Protein AF-F4MPP9-F1 (afdb_monomer)

Foldseek 3Di:
DPPVVVVVVLVVVVVFFPDDWDWDDDPPPDIDTDPDAAEVQPDPFDQEAEAFAAQDQQSNLVSSCVRCCVVQVPADSVQWGWADPDRFKTKIAGHPDPHHGHIDIHGYDHPDDPDDDDDDDDDDDDDDDQDDAAEPVPDPFDQEAEAQQDPPPQSSLVSRCVRCCVPPVPDDSVQWDFPDDDDQKTKIFGHPDSHYTYIDIHGYDHDDDPDDDDDDDDDDDDDDDDDDDDDDDDDDDDDDDDDDDDDDDDDDDDDDDDDDDDDDDDDDDDDDDDDDDDDDDDDDDDDDDPPPDDDPPPCPDPPPPQPDADAEDADEAEDDPPDDPVNVLVVLLPQLVHGDYFYHDDPVRVFVLCLDPVAFQQSLARQQKAKPAQEAECAPPPCQKDAIFIAGSNVRDTDQLQQKFKWKFFRPPGGGIDGLVDPCPPPCFRAHSSRMTGADARQDPVRDHDQKGKIKMWIAHSRGIYIHIYIHGHNVNNVVVVLQVVLLVLLLCVCVVVVLLQWDLVLSLVVLLFCQLAQAAEDPPCPQPDVVRQQDCSVRRPVSYHHQNNSARSSCSNCVSSLWQKDKWWWFAVLDVDGDIGIFMWTDDPQAIFTARSRSQRDNPTGPCLRPRAFPQQGDPSTDTPNDAPRHDDPCHSVVDPQEDDALLSLQLQVQVQQDPVLLDDQKGKHKYAPVCVVSNVVSCVVLVWAFDDVQKDWDDDRGRMIIMMTGTDGDDDDQAAEKEFPDWEDDPLFQKIKTAIPAADPDQWLSQWDKPQWGFDGWDDDGRIIITHTDRGRGAAWGWIAGPDGTHRSYDYDHPDGRIYIHHEDADAEDPWFWDDDAQFKIAGPDPDPQKWKDFSSRGTDHQDPRRIDGRHDAAWIWIWRPDDRNYHIHRTDIAGAAADELSPSGPFADDQQKTASDHQQKWKDAPPDPDIHGDHGRMDHDDDFHKMWMWGPADRRHRIYDIDIYTGD

Sequence (955 aa):
MKRTKLISILTCLTTLTSSIVVVSCSNDKTTTLHNRQINISKLDLNTNLYDIKDNTPKTIIKTFLDINNHKLSNLNENQLEVKMINDTNAIINIKNSNQFIGNTNIKFEAKENKTNPTVITNTINWTNLTPALININSLNLITNLTNLNNSNKTTILDQFLKVNQTVLKDLSINNFEIIKKEGSTLIIKVKDSKKYFGTIELKFEIKEPKNKSDIIPGLLIKPIANKKPNIKPEVESTINITNPTSSTKPQPRKKREVKEEQPVVKKEEVIKKSVPLTPLTEAKKVSSLISLTPATPVIASNVSEPIKYEPETFENITIDSSSSLDTINNKYIHQTLKAFNKIDLDENKAKEMMLNSNVAPNFYSHPRFQLDKDVIVLDKFRNNEVKLELIDKSTSKPISRNEIKWYQKTSYPKDEIITSNDDQKDATFTLTSDGTLKWKDTKDTYGNHPDEKSARIWASYKGYLFSAVVKVFSDYTSELANNEELAKKAAKDLVVEKKWNELPPLEGLIKAYEWITKEVKYDYNLTDGPMLKNQNAHSALVKKYTVCTGYAKGLKLILDELDIPCRFMEGESSRETRSTKHAWNLVQLDNEWYHIDATSDRTDTYTSFNFFLNTNDDFTISDKFNKKFDNQGKRYRNLKFKNFVTTEDDVLALIDNNWNIETQQISNLDLITNSKNFKVVNSAFNKRGLDVKEKGFKVTSIIGPNKAVSYNFETQTKTSLTNVNVKSVQQYNNKYAIKVELDREVKDLKVGNFNIKNALIKDAKQEGNSYILTLSHFNSYGDVNIQLESIKKKDYKFNLNGNTSVNINVPRQNKPNAEILILDNDSIKITNNLNNLEYNFNNTSWKDVPTNFIIPNAIIGTLYLRYKGSDDKLSSDSQKIDLIRSEIPTNNNIKSINKTLTGVNDKMQYKLKNNSSWTDITKNKISGLASGTYQIRIKPLRNALASEIIEVNID

Secondary structure (DSSP, 8-state):
--HHHHHHHHHHHHTT-SS--EEEEPSSS-EEEE--PEEGGGS----EEEEES-S-HHHHHHHHHHHTTTTSTT--GGGEEEEEEETTEEEEEE-S-SSEESEEEEEEEE--------S----------PPPPEEGGGS----EEEEESS--HHHHHHHHHHHTTTT-TT--GGGEEEEEEETTEEEEEE-S-SSEE-EEEEEEEE---------------------------------------------------------------------PPPPPPP----------PPPPP-----------PPPPP---EE--TT--HHHHHHHHHHHTTSS---EE--HHHHHHHHH--SS-TTTTS-TTEEES-SEEEE-SSS-SEEE--EEETTTTEEPPGGG-EEEEE--SSS--EEETTS-TTS-SSEE-TTSEEE------TTS---SEEEEEEEEEETTEEEEEEEEEE-HHHHHHHHHHHHHHHHHHHHHHHTTGGGS-HHHHHHHHHHHHHHHSEE-TT--SSSTTTTSSHHHHHTSSEE-HHHHHHHHHHHHHHTT--EEEEEEEESSSSS-EEEEEEEEEETTEEEEE-TTTT--SS----TTSSB-GGGS-SS-BS----SSB--TTTTTTSTTB--SHHHHHHHHHHH-BTTTTB--EEEEEEEGGGHHHHHHHHHHTT-PEEEEEEEEEE-SSSEEEEEEEEPPPPP---EEEEEEEEEE-TTSSEEEEEESS------GGGEEESSSEEEEEEEETTEEEEEEE--SSSEEEEEEEEEE--TTEEEE--S--EEEEEEPBPPPP---EEE-SSSEEEE-S---SEEEEETTS--EEPPTTSEEES--SEEEEEEEPP-SSSBPPPPEEEEEEEPPP-TTS--EEETTEEES--TTEEEEETT-SS-EE--SSEEESPPSEEEEEEEPPBTTEEPPPPEEEEE-

pLDDT: mean 78.29, std 22.72, range [20.59, 98.69]

Nearest PDB structures (foldseek):
  9crn-assembly1_A  TM=5.131E-01  e=9.844E-10  Streptococcus pyogenes NZ131
  3isr-assembly1_B  TM=7.258E-01  e=4.145E-05  Cytophaga hutchinsonii ATCC 33406
  4xz7-assembly1_B  TM=6.117E-01  e=5.470E-05  Streptococcus suis
  3kd4-assembly1_A  TM=3.105E-01  e=1.005E-02  Parabacteroides distasonis ATCC 8503
  4ofk-assembly1_A  TM=4.040E-01  e=1.002E+00  Caenorhabditis elegans

Mean predicted aligned error: 18.47 Å

Radius of gyration: 39.08 Å; Cα contacts (8 Å, |Δi|>4): 1720; chains: 1; bounding box: 86×110×101 Å

Organism: NCBI:txid862259

Structure (mmCIF, N/CA/C/O backbone):
data_AF-F4MPP9-F1
#
_entry.id   AF-F4MPP9-F1
#
loop_
_atom_site.group_PDB
_atom_site.id
_atom_site.type_symbol
_atom_site.label_atom_id
_atom_site.label_alt_id
_atom_site.label_comp_id
_atom_site.label_asym_id
_atom_site.label_entity_id
_atom_site.label_seq_id
_atom_site.pdbx_PDB_ins_code
_atom_site.Cartn_x
_atom_site.Cartn_y
_atom_site.Cartn_z
_atom_site.occupancy
_atom_site.B_iso_or_equiv
_atom_site.auth_seq_id
_atom_site.auth_comp_id
_atom_site.auth_asym_id
_atom_site.auth_atom_id
_atom_site.pdbx_PDB_model_num
ATOM 1 N N . MET A 1 1 ? 10.548 34.928 -41.570 1.00 43.62 1 MET A N 1
ATOM 2 C CA . MET A 1 1 ? 11.635 34.316 -42.377 1.00 43.62 1 MET A CA 1
ATOM 3 C C . MET A 1 1 ? 11.046 33.852 -43.711 1.00 43.62 1 MET A C 1
ATOM 5 O O . MET A 1 1 ? 9.907 33.406 -43.690 1.00 43.62 1 MET A O 1
ATOM 9 N N . LYS A 1 2 ? 11.726 33.990 -44.867 1.00 40.97 2 LYS A N 1
ATOM 10 C CA . LYS A 1 2 ? 11.154 33.534 -46.161 1.00 40.97 2 LYS A CA 1
ATOM 11 C C . LYS A 1 2 ? 10.980 32.004 -46.159 1.00 40.97 2 LYS A C 1
ATOM 13 O O . LYS A 1 2 ? 11.872 31.297 -45.693 1.00 40.97 2 LYS A O 1
ATOM 18 N N . ARG A 1 3 ? 9.848 31.514 -46.688 1.00 38.34 3 ARG A N 1
ATOM 19 C CA . ARG A 1 3 ? 9.383 30.110 -46.596 1.00 38.34 3 ARG A CA 1
ATOM 20 C C . ARG A 1 3 ? 10.432 29.090 -47.065 1.00 38.34 3 ARG A C 1
ATOM 22 O O . ARG A 1 3 ? 10.613 28.069 -46.417 1.00 38.34 3 ARG A O 1
ATOM 29 N N . THR A 1 4 ? 11.190 29.416 -48.112 1.00 39.16 4 THR A N 1
ATOM 30 C CA . THR A 1 4 ? 12.303 28.604 -48.633 1.00 39.16 4 THR A CA 1
ATOM 31 C C . THR A 1 4 ? 13.452 28.409 -47.639 1.00 39.16 4 THR A C 1
ATOM 33 O O . THR A 1 4 ? 13.928 27.289 -47.505 1.00 39.16 4 THR A O 1
ATOM 36 N N . LYS A 1 5 ? 13.855 29.434 -46.868 1.00 42.59 5 LYS A N 1
ATOM 37 C CA . LYS A 1 5 ? 14.886 29.272 -45.819 1.00 42.59 5 LYS A CA 1
ATOM 38 C C . LYS A 1 5 ? 14.398 28.423 -44.640 1.00 42.59 5 LYS A C 1
ATOM 40 O O . LYS A 1 5 ? 15.192 27.688 -44.068 1.00 42.59 5 LYS A O 1
ATOM 45 N N . LEU A 1 6 ? 13.108 28.500 -44.297 1.00 45.78 6 LEU A N 1
ATOM 46 C CA . LEU A 1 6 ? 12.514 27.644 -43.262 1.00 45.78 6 LEU A CA 1
ATOM 47 C C . LEU A 1 6 ? 12.496 26.171 -43.703 1.00 45.78 6 LEU A C 1
ATOM 49 O O . LEU A 1 6 ? 12.840 25.307 -42.907 1.00 45.78 6 LEU A O 1
ATOM 53 N N . ILE A 1 7 ? 12.168 25.901 -44.972 1.00 46.09 7 ILE A N 1
ATOM 54 C CA . ILE A 1 7 ? 12.210 24.549 -45.548 1.00 46.09 7 ILE A CA 1
ATOM 55 C C . ILE A 1 7 ? 13.641 23.999 -45.518 1.00 46.09 7 ILE A C 1
ATOM 57 O O . ILE A 1 7 ? 13.840 22.934 -44.952 1.00 46.09 7 ILE A O 1
ATOM 61 N N . SER A 1 8 ? 14.649 24.735 -46.007 1.00 43.31 8 SER A N 1
ATOM 62 C CA . SER A 1 8 ? 16.047 24.265 -45.969 1.00 43.31 8 SER A CA 1
ATOM 63 C C . SER A 1 8 ? 16.560 23.976 -44.551 1.00 43.31 8 SER A C 1
ATOM 65 O O . SER A 1 8 ? 17.327 23.035 -44.366 1.00 43.31 8 SER A O 1
ATOM 67 N N . ILE A 1 9 ? 16.129 24.747 -43.544 1.00 45.91 9 ILE A N 1
ATOM 68 C CA . ILE A 1 9 ? 16.467 24.490 -42.135 1.00 45.91 9 ILE A CA 1
ATOM 69 C C . ILE A 1 9 ? 15.744 23.237 -41.617 1.00 45.91 9 ILE A C 1
ATOM 71 O O . ILE A 1 9 ? 16.389 22.395 -40.998 1.00 45.91 9 ILE A O 1
ATOM 75 N N . LEU A 1 10 ? 14.446 23.063 -41.904 1.00 39.72 10 LEU A N 1
ATOM 76 C CA . LEU A 1 10 ? 13.712 21.851 -41.516 1.00 39.72 10 LEU A CA 1
ATOM 77 C C . LEU A 1 10 ? 14.303 20.595 -42.162 1.00 39.72 10 LEU A C 1
ATOM 79 O O . LEU A 1 10 ? 14.557 19.633 -41.448 1.00 39.72 10 LEU A O 1
ATOM 83 N N . THR A 1 11 ? 14.569 20.614 -43.473 1.00 41.78 11 THR A N 1
ATOM 84 C CA . THR A 1 11 ? 15.150 19.472 -44.195 1.00 41.78 11 THR A CA 1
ATOM 85 C C . THR A 1 11 ? 16.501 19.072 -43.597 1.00 41.78 11 THR A C 1
ATOM 87 O O . THR A 1 11 ? 16.731 17.887 -43.375 1.00 41.78 11 THR A O 1
ATOM 90 N N . CYS A 1 12 ? 17.347 20.051 -43.252 1.00 36.69 12 CYS A N 1
ATOM 91 C CA . CYS A 1 12 ? 18.648 19.813 -42.625 1.00 36.69 12 CYS A CA 1
ATOM 92 C C . CY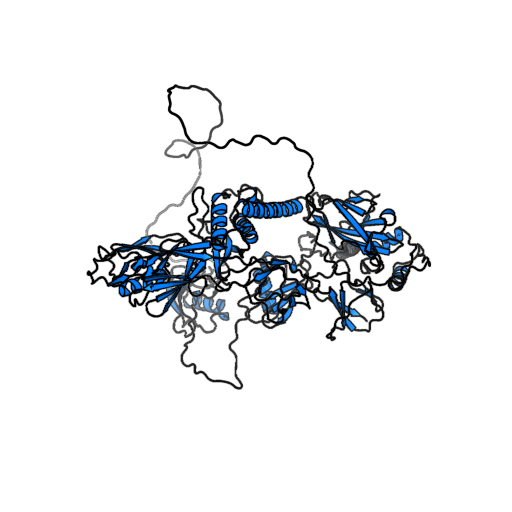S A 1 12 ? 18.532 19.243 -41.194 1.00 36.69 12 CYS A C 1
ATOM 94 O O . CYS A 1 12 ? 19.261 18.316 -40.842 1.00 36.69 12 CYS A O 1
ATOM 96 N N . LEU A 1 13 ? 17.581 19.720 -40.376 1.00 35.41 13 LEU A N 1
ATOM 97 C CA . LEU A 1 13 ? 17.346 19.144 -39.042 1.00 35.41 13 LEU A CA 1
ATOM 98 C C . LEU A 1 13 ? 16.759 17.725 -39.115 1.00 35.41 13 LEU A C 1
ATOM 100 O O . LEU A 1 13 ? 17.207 16.853 -38.374 1.00 35.41 13 LEU A O 1
ATOM 104 N N . THR A 1 14 ? 15.818 17.453 -40.028 1.00 40.00 14 THR A N 1
ATOM 105 C CA . THR A 1 14 ? 15.233 16.105 -40.179 1.00 40.00 14 THR A CA 1
ATOM 106 C C . THR A 1 14 ? 16.244 15.045 -40.617 1.00 40.00 14 THR A C 1
ATOM 108 O O . THR A 1 14 ? 16.025 13.866 -40.361 1.00 40.00 14 THR A O 1
ATOM 111 N N . THR A 1 15 ? 17.358 15.444 -41.239 1.00 38.19 15 THR A N 1
ATOM 112 C CA . THR A 1 15 ? 18.455 14.539 -41.617 1.00 38.19 15 THR A CA 1
ATOM 113 C C . THR A 1 15 ? 19.512 14.335 -40.527 1.00 38.19 15 THR A C 1
ATOM 115 O O . THR A 1 15 ? 20.351 13.453 -40.679 1.00 38.19 15 THR A O 1
ATOM 118 N N . LEU A 1 16 ? 19.502 15.123 -39.442 1.00 31.75 16 LEU A N 1
ATOM 119 C CA . LEU A 1 16 ? 20.562 15.126 -38.418 1.00 31.75 16 LEU A CA 1
ATOM 120 C C . LEU A 1 16 ? 20.157 14.515 -37.066 1.00 31.75 16 LEU A C 1
ATOM 122 O O . LEU A 1 16 ? 21.025 14.295 -36.222 1.00 31.75 16 LEU A O 1
ATOM 126 N N . THR A 1 17 ? 18.873 14.223 -36.841 1.00 33.34 17 THR A N 1
ATOM 127 C CA . THR A 1 17 ? 18.387 13.660 -35.569 1.00 33.34 17 THR A CA 1
ATOM 128 C C . THR A 1 17 ? 17.433 12.492 -35.783 1.00 33.34 17 THR A C 1
ATOM 130 O O . THR A 1 17 ? 16.430 12.636 -36.479 1.00 33.34 17 THR A O 1
ATOM 133 N N . SER A 1 18 ? 17.640 11.371 -35.084 1.00 32.75 18 SER A N 1
ATOM 134 C CA . SER A 1 18 ? 16.707 10.229 -35.062 1.00 32.75 18 SER A CA 1
ATOM 135 C C . SER A 1 18 ? 15.449 10.485 -34.202 1.00 32.75 18 SER A C 1
ATOM 137 O O . SER A 1 18 ? 14.966 9.596 -33.500 1.00 32.75 18 SER A O 1
ATOM 139 N N . SER A 1 19 ? 14.964 11.726 -34.173 1.00 34.19 19 SER A N 1
ATOM 140 C CA . SER A 1 19 ? 13.824 12.209 -33.387 1.00 34.19 19 SER A CA 1
ATOM 141 C C . SER A 1 19 ? 13.041 13.230 -34.207 1.00 34.19 19 SER A C 1
ATOM 143 O O . SER A 1 19 ? 13.630 14.031 -34.929 1.00 34.19 19 SER A O 1
ATOM 145 N N . ILE A 1 20 ? 11.713 13.220 -34.089 1.00 38.06 20 ILE A N 1
ATOM 146 C CA . ILE A 1 20 ? 10.848 14.181 -34.781 1.00 38.06 20 ILE A CA 1
ATOM 147 C C . ILE A 1 20 ? 10.991 15.546 -34.096 1.00 38.06 20 ILE A C 1
ATOM 149 O O . ILE A 1 20 ? 10.507 15.740 -32.981 1.00 38.06 20 ILE A O 1
ATOM 153 N N . VAL A 1 21 ? 11.656 16.492 -34.762 1.00 37.94 21 VAL A N 1
ATOM 154 C CA . VAL A 1 21 ? 11.746 17.890 -34.318 1.00 37.94 21 VAL A CA 1
ATOM 155 C C . VAL A 1 21 ? 10.531 18.657 -34.825 1.00 37.94 21 VAL A C 1
ATOM 157 O O . VAL A 1 21 ? 10.240 18.652 -36.021 1.00 37.94 21 VAL A O 1
ATOM 160 N N . VAL A 1 22 ? 9.844 19.363 -33.927 1.00 40.09 22 VAL A N 1
ATOM 161 C CA . VAL A 1 22 ? 8.709 20.223 -34.279 1.00 40.09 22 VAL A CA 1
ATOM 162 C C . VAL A 1 22 ? 9.034 21.673 -33.961 1.00 40.09 22 VAL A C 1
ATOM 164 O O . VAL A 1 22 ? 9.455 22.013 -32.857 1.00 40.09 22 VAL A O 1
ATOM 167 N N . VAL A 1 23 ? 8.809 22.530 -34.956 1.00 39.59 23 VAL A N 1
ATOM 168 C CA . VAL A 1 23 ? 9.067 23.967 -34.899 1.00 39.59 23 VAL A CA 1
ATOM 169 C C . VAL A 1 23 ? 7.737 24.710 -34.975 1.00 39.59 23 VAL A C 1
ATOM 171 O O . VAL A 1 23 ? 7.049 24.647 -35.993 1.00 39.59 23 VAL A O 1
ATOM 174 N N . SER A 1 24 ? 7.387 25.445 -33.921 1.00 39.69 24 SER A N 1
ATOM 175 C CA . SER A 1 24 ? 6.275 26.400 -33.943 1.00 39.69 24 SER A CA 1
ATOM 176 C C . SER A 1 24 ? 6.804 27.821 -34.129 1.00 39.69 24 SER A C 1
ATOM 178 O O . SER A 1 24 ? 7.625 28.286 -33.336 1.00 39.69 24 SER A O 1
ATOM 180 N N . CYS A 1 25 ? 6.303 28.530 -35.140 1.00 36.12 25 CYS A N 1
ATOM 181 C CA . CYS A 1 25 ? 6.496 29.972 -35.273 1.00 36.12 25 CYS A CA 1
ATOM 182 C C . CYS A 1 25 ? 5.237 30.696 -34.789 1.00 36.12 25 CYS A C 1
ATOM 184 O O . CYS A 1 25 ? 4.156 30.463 -35.331 1.00 36.12 25 CYS A O 1
ATOM 186 N N . SER A 1 26 ? 5.378 31.602 -33.821 1.00 39.62 26 SER A N 1
ATOM 187 C CA . SER A 1 26 ? 4.387 32.657 -33.598 1.00 39.62 26 SER A CA 1
ATOM 188 C C . SER A 1 26 ? 4.625 33.806 -34.590 1.00 39.62 26 SER A C 1
ATOM 190 O O . SER A 1 26 ? 5.664 33.869 -35.258 1.00 39.62 26 SER A O 1
ATOM 192 N N . ASN A 1 27 ? 3.681 34.746 -34.684 1.00 39.66 27 ASN A N 1
ATOM 193 C CA . ASN A 1 27 ? 3.871 35.960 -35.491 1.00 39.66 27 ASN A CA 1
ATOM 194 C C . ASN A 1 27 ? 4.996 36.867 -34.939 1.00 39.66 27 ASN A C 1
ATOM 196 O O . ASN A 1 27 ? 5.565 37.675 -35.677 1.00 39.66 27 ASN A O 1
ATOM 200 N N . ASP A 1 28 ? 5.392 36.667 -33.679 1.00 40.47 28 ASP A N 1
ATOM 201 C CA . ASP A 1 28 ? 6.269 37.555 -32.915 1.00 40.47 28 ASP A CA 1
ATOM 202 C C . ASP A 1 28 ? 7.738 37.106 -32.963 1.00 40.47 28 ASP A C 1
ATOM 204 O O . ASP A 1 28 ? 8.402 36.944 -31.940 1.00 40.47 28 ASP A O 1
ATOM 208 N N . LYS A 1 29 ? 8.242 36.893 -34.190 1.00 39.00 29 LYS A N 1
ATOM 209 C CA . LYS A 1 29 ? 9.665 36.719 -34.585 1.00 39.00 29 LYS A CA 1
ATOM 210 C C . LYS A 1 29 ? 10.525 35.715 -33.787 1.00 39.00 29 LYS A C 1
ATOM 212 O O . LYS A 1 29 ? 11.731 35.645 -34.019 1.00 39.00 29 LYS A O 1
ATOM 217 N N . THR A 1 30 ? 9.939 34.906 -32.917 1.00 37.84 30 THR A N 1
ATOM 218 C CA . THR A 1 30 ? 10.621 33.937 -32.056 1.00 37.84 30 THR A CA 1
ATOM 219 C C . THR A 1 30 ? 10.344 32.518 -32.548 1.00 37.84 30 THR A C 1
ATOM 221 O O . THR A 1 30 ? 9.247 32.191 -32.996 1.00 37.84 30 THR A O 1
ATOM 224 N N . THR A 1 31 ? 11.383 31.681 -32.550 1.00 41.56 31 THR A N 1
ATOM 225 C CA . THR A 1 31 ? 11.307 30.276 -32.971 1.00 41.56 31 THR A CA 1
ATOM 226 C C . THR A 1 31 ? 11.673 29.413 -31.777 1.00 41.56 31 THR A C 1
ATOM 228 O O . THR A 1 31 ? 12.822 29.430 -31.342 1.00 41.56 31 THR A O 1
ATOM 231 N N . THR A 1 32 ? 10.700 28.683 -31.240 1.00 42.34 32 THR A N 1
ATOM 232 C CA . THR A 1 32 ? 10.900 27.823 -30.069 1.00 42.34 32 THR A CA 1
ATOM 233 C C . THR A 1 32 ? 11.205 26.403 -30.534 1.00 42.34 32 THR A C 1
ATOM 235 O O . THR A 1 32 ? 10.444 25.832 -31.317 1.00 42.34 32 THR A O 1
ATOM 238 N N . LEU A 1 33 ? 12.319 25.833 -30.066 1.00 40.22 33 LEU A N 1
ATOM 239 C CA . LEU A 1 33 ? 12.660 24.429 -30.294 1.00 40.22 33 LEU A CA 1
ATOM 240 C C . LEU A 1 33 ? 12.124 23.592 -29.126 1.00 40.22 33 LEU A C 1
ATOM 242 O O . LEU A 1 33 ? 12.518 23.814 -27.981 1.00 40.22 33 LEU A O 1
ATOM 246 N N . HIS A 1 34 ? 11.257 22.620 -29.404 1.00 42.03 34 HIS A N 1
ATOM 247 C CA . HIS A 1 34 ? 10.779 21.676 -28.395 1.00 42.03 34 HIS A CA 1
ATOM 248 C C . HIS A 1 34 ? 11.536 20.352 -28.523 1.00 42.03 34 HIS A C 1
ATOM 250 O O . HIS A 1 34 ? 11.327 19.598 -29.472 1.00 42.03 34 HIS A O 1
ATOM 256 N N . ASN A 1 35 ? 12.420 20.068 -27.564 1.00 45.25 35 ASN A N 1
ATOM 257 C CA . ASN A 1 35 ? 13.110 18.784 -27.474 1.00 45.25 35 ASN A CA 1
ATOM 258 C C . ASN A 1 35 ? 12.277 17.777 -26.665 1.00 45.25 35 ASN A C 1
ATOM 260 O O . ASN A 1 35 ? 11.941 18.045 -25.513 1.00 45.25 35 ASN A O 1
ATOM 264 N N . ARG A 1 36 ? 12.087 16.583 -27.250 1.00 54.31 36 ARG A N 1
ATOM 265 C CA . ARG A 1 36 ? 11.518 15.356 -26.652 1.00 54.31 36 ARG A CA 1
ATOM 266 C C . ARG A 1 36 ? 9.987 15.338 -26.477 1.00 54.31 36 ARG A C 1
ATOM 268 O O . ARG A 1 36 ? 9.412 16.108 -25.717 1.00 54.31 36 ARG A O 1
ATOM 275 N N . GLN A 1 37 ? 9.342 14.354 -27.109 1.00 51.94 37 GLN A N 1
ATOM 276 C CA . GLN A 1 37 ? 7.983 13.938 -26.752 1.00 51.94 37 GLN A CA 1
ATOM 277 C C . GLN A 1 37 ? 8.005 13.148 -25.430 1.00 51.94 37 GLN A C 1
ATOM 279 O O . GLN A 1 37 ? 8.836 12.257 -25.237 1.00 51.94 37 GLN A O 1
ATOM 284 N N . ILE A 1 38 ? 7.077 13.452 -24.528 1.00 63.50 38 ILE A N 1
ATOM 285 C CA . ILE A 1 38 ? 6.926 12.815 -23.217 1.00 63.50 38 ILE A CA 1
ATOM 286 C C . ILE A 1 38 ? 5.997 11.602 -23.350 1.00 63.50 38 ILE A C 1
ATOM 288 O O . ILE A 1 38 ? 4.867 11.732 -23.819 1.00 63.50 38 ILE A O 1
ATOM 292 N N . ASN A 1 39 ? 6.442 10.414 -22.929 1.00 69.50 39 ASN A N 1
ATOM 293 C CA . ASN A 1 39 ? 5.564 9.242 -22.921 1.00 69.50 39 ASN A CA 1
ATOM 294 C C . ASN A 1 39 ? 4.571 9.326 -21.752 1.00 69.50 39 ASN A C 1
ATOM 296 O O . ASN A 1 39 ? 4.990 9.357 -20.593 1.00 69.50 39 ASN A O 1
ATOM 300 N N . ILE A 1 40 ? 3.270 9.335 -22.055 1.00 70.62 40 ILE A N 1
ATOM 301 C CA . ILE A 1 40 ? 2.213 9.480 -21.050 1.00 70.62 40 ILE A CA 1
ATOM 302 C C . ILE A 1 40 ? 2.129 8.305 -20.067 1.00 70.62 40 ILE A C 1
ATOM 304 O O . ILE A 1 40 ? 1.657 8.510 -18.955 1.00 70.62 40 ILE A O 1
ATOM 308 N N . SER A 1 41 ? 2.652 7.119 -20.407 1.00 60.78 41 SER A N 1
ATOM 309 C CA . SER A 1 41 ? 2.725 5.982 -19.472 1.00 60.78 41 SER A CA 1
ATOM 310 C C . SER A 1 41 ? 3.724 6.192 -18.326 1.00 60.78 41 SER A C 1
ATOM 312 O O . SER A 1 41 ? 3.691 5.467 -17.336 1.00 60.78 41 SER A O 1
ATOM 314 N N . LYS A 1 42 ? 4.627 7.174 -18.465 1.00 58.38 42 LYS A N 1
ATOM 315 C CA . LYS A 1 42 ? 5.637 7.553 -17.461 1.00 58.38 42 LYS A CA 1
ATOM 316 C C . LYS A 1 42 ? 5.249 8.801 -16.673 1.00 58.38 42 LYS A C 1
ATOM 318 O O . LYS A 1 42 ? 5.997 9.229 -15.798 1.00 58.38 42 LYS A O 1
ATOM 323 N N . LEU A 1 43 ? 4.108 9.398 -17.005 1.00 59.81 43 LEU A N 1
ATOM 324 C CA . LEU A 1 43 ? 3.504 10.455 -16.219 1.00 59.81 43 LEU A CA 1
ATOM 325 C C . LEU A 1 43 ? 2.572 9.821 -15.189 1.00 59.81 43 LEU A C 1
ATOM 327 O O . LEU A 1 43 ? 1.807 8.910 -15.495 1.00 59.81 43 LEU A O 1
ATOM 331 N N . ASP A 1 44 ? 2.618 10.347 -13.973 1.00 67.88 44 ASP A N 1
ATOM 332 C CA . ASP A 1 44 ? 1.660 10.048 -12.914 1.00 67.88 44 ASP A CA 1
ATOM 333 C C . ASP A 1 44 ? 0.296 10.665 -13.282 1.00 67.88 44 ASP A C 1
ATOM 335 O O . ASP A 1 44 ? -0.019 11.793 -12.909 1.00 67.88 44 ASP A O 1
ATOM 339 N N . LEU A 1 45 ? -0.471 9.992 -14.137 1.00 70.56 45 LEU A N 1
ATOM 340 C CA . LEU A 1 45 ? -1.768 10.468 -14.620 1.00 70.56 45 LEU A CA 1
ATOM 341 C C . LEU A 1 45 ? -2.896 9.808 -13.836 1.00 70.56 45 LEU A C 1
ATOM 343 O O . LEU A 1 45 ? -2.869 8.608 -13.569 1.00 70.56 45 LEU A O 1
ATOM 347 N N . ASN A 1 46 ? -3.937 10.576 -13.525 1.00 73.38 46 ASN A N 1
ATOM 348 C CA . ASN A 1 46 ? -5.156 10.009 -12.978 1.00 73.38 46 ASN A CA 1
ATOM 349 C C . ASN A 1 46 ? -5.924 9.304 -14.103 1.00 73.38 46 ASN A C 1
ATOM 351 O O . ASN A 1 46 ? -6.464 9.939 -15.014 1.00 73.38 46 ASN A O 1
ATOM 355 N N . THR A 1 47 ? -5.938 7.979 -14.032 1.00 79.25 47 THR A N 1
ATOM 356 C CA . THR A 1 47 ? -6.514 7.074 -15.030 1.00 79.25 47 THR A CA 1
ATOM 357 C C . THR A 1 47 ? -7.914 6.569 -14.674 1.00 79.25 47 THR A C 1
ATOM 359 O O . THR A 1 47 ? -8.476 5.773 -15.424 1.00 79.25 47 THR A O 1
ATOM 362 N N . ASN A 1 48 ? -8.504 7.021 -13.560 1.00 78.44 48 ASN A N 1
ATOM 363 C CA . ASN A 1 48 ? -9.843 6.608 -13.134 1.00 78.44 48 ASN A CA 1
ATOM 364 C C . ASN A 1 48 ? -10.861 7.738 -13.366 1.00 78.44 48 ASN A C 1
ATOM 366 O O . ASN A 1 48 ? -10.873 8.739 -12.647 1.00 78.44 48 ASN A O 1
ATOM 370 N N . LEU A 1 49 ? -11.718 7.576 -14.376 1.00 79.75 49 LEU A N 1
ATOM 371 C CA . LEU A 1 49 ? -12.695 8.570 -14.826 1.00 79.75 49 LEU A CA 1
ATOM 372 C C . LEU A 1 49 ? -14.090 8.231 -14.275 1.00 79.75 49 LEU A C 1
ATOM 374 O O . LEU A 1 49 ? -14.843 7.457 -14.866 1.00 79.75 49 LEU A O 1
ATOM 378 N N . TYR A 1 50 ? -14.437 8.800 -13.125 1.00 67.25 50 TYR A N 1
ATOM 379 C CA . TYR A 1 50 ? -15.743 8.591 -12.494 1.00 67.25 50 TYR A CA 1
ATOM 380 C C . TYR A 1 50 ? -16.788 9.603 -12.975 1.00 67.25 50 TYR A C 1
ATOM 382 O O . TYR A 1 50 ? -16.443 10.699 -13.417 1.00 67.25 50 TYR A O 1
ATOM 390 N N . ASP A 1 51 ? -18.068 9.251 -12.819 1.00 65.50 51 ASP A N 1
ATOM 391 C CA . ASP A 1 51 ? -19.212 10.131 -13.087 1.00 65.50 51 ASP A CA 1
ATOM 392 C C . ASP A 1 51 ? -19.297 10.638 -14.550 1.00 65.50 51 ASP A C 1
ATOM 394 O O . ASP A 1 51 ? -19.930 11.669 -14.811 1.00 65.50 51 ASP A O 1
ATOM 398 N N . ILE A 1 52 ? -18.703 9.920 -15.518 1.00 71.25 52 ILE A N 1
ATOM 399 C CA . ILE A 1 52 ? -18.693 10.363 -16.919 1.00 71.25 52 ILE A CA 1
ATOM 400 C C . ILE A 1 52 ? -20.089 10.280 -17.543 1.00 71.25 52 ILE A C 1
ATOM 402 O O . ILE A 1 52 ? -20.917 9.437 -17.195 1.00 71.25 52 ILE A O 1
ATOM 406 N N . LYS A 1 53 ? -20.374 11.205 -18.462 1.00 69.00 53 LYS A N 1
ATOM 407 C CA . LYS A 1 53 ? -21.722 11.405 -19.015 1.00 69.00 53 LYS A CA 1
ATOM 408 C C . LYS A 1 53 ? -22.231 10.198 -19.817 1.00 69.00 53 LYS A C 1
ATOM 410 O O . LYS A 1 53 ? -23.420 9.900 -19.797 1.00 69.00 53 LYS A O 1
ATOM 415 N N . ASP A 1 54 ? -21.325 9.557 -20.540 1.00 76.31 54 ASP A N 1
ATOM 416 C CA . ASP A 1 54 ? -21.531 8.397 -21.398 1.00 76.31 54 ASP A CA 1
ATOM 417 C C . ASP A 1 54 ? -20.160 7.743 -21.648 1.00 76.31 54 ASP A C 1
ATOM 419 O O . ASP A 1 54 ? -19.123 8.379 -21.454 1.00 76.31 54 ASP A O 1
ATOM 423 N N . ASN A 1 55 ? -20.137 6.481 -22.078 1.00 81.44 55 ASN A N 1
ATOM 424 C CA . ASN A 1 55 ? -18.907 5.742 -22.383 1.00 81.44 55 ASN A CA 1
ATOM 425 C C . ASN A 1 55 ? -18.367 6.018 -23.803 1.00 81.44 55 ASN A C 1
ATOM 427 O O . ASN A 1 55 ? -17.607 5.212 -24.343 1.00 81.44 55 ASN A O 1
ATOM 431 N N . THR A 1 56 ? -18.744 7.134 -24.442 1.00 87.00 56 THR A N 1
ATOM 432 C CA . THR A 1 56 ? -18.242 7.428 -25.790 1.00 87.00 56 THR A CA 1
ATOM 433 C C . THR A 1 56 ? -16.762 7.832 -25.748 1.00 87.00 56 THR A C 1
ATOM 435 O O . THR A 1 56 ? -16.347 8.563 -24.841 1.00 87.00 56 THR A O 1
ATOM 438 N N . PRO A 1 57 ? -15.956 7.460 -26.765 1.00 85.38 57 PRO A N 1
ATOM 439 C CA . PRO A 1 57 ? -14.557 7.873 -26.880 1.00 85.38 57 PRO A CA 1
ATOM 440 C C . PRO A 1 57 ? -14.318 9.376 -26.689 1.00 85.38 57 PRO A C 1
ATOM 442 O O . PRO A 1 57 ? -13.314 9.774 -26.104 1.00 85.38 57 PRO A O 1
ATOM 445 N N . LYS A 1 58 ? -15.254 10.219 -27.143 1.00 86.88 58 LYS A N 1
ATOM 446 C CA . LYS A 1 58 ? -15.163 11.677 -27.013 1.00 86.88 58 LYS A CA 1
ATOM 447 C C . LYS A 1 58 ? -15.311 12.142 -25.563 1.00 86.88 58 LYS A C 1
ATOM 449 O O . LYS A 1 58 ? -14.503 12.946 -25.105 1.00 86.88 58 LYS A O 1
ATOM 454 N N . THR A 1 59 ? -16.313 11.638 -24.842 1.00 85.38 59 THR A N 1
ATOM 455 C CA . THR A 1 59 ? -16.510 11.955 -23.418 1.00 85.38 59 THR A CA 1
ATOM 456 C C . THR A 1 59 ? -15.329 11.457 -22.589 1.00 85.38 59 THR A C 1
ATOM 458 O O . THR A 1 59 ? -14.785 12.212 -21.787 1.00 85.38 59 THR A O 1
ATOM 461 N N . ILE A 1 60 ? -14.867 10.233 -22.858 1.00 85.69 60 ILE A N 1
ATOM 462 C CA . ILE A 1 60 ? -13.701 9.622 -22.213 1.00 85.69 60 ILE A CA 1
ATOM 463 C C . ILE A 1 60 ? -12.429 10.470 -22.405 1.00 85.69 60 ILE A C 1
ATOM 465 O O . ILE A 1 60 ? -11.777 10.819 -21.421 1.00 85.69 60 ILE A O 1
ATOM 469 N N . ILE A 1 61 ? -12.097 10.854 -23.647 1.00 91.94 61 ILE A N 1
ATOM 470 C CA . ILE A 1 61 ? -10.944 11.723 -23.958 1.00 91.94 61 ILE A CA 1
ATOM 471 C C . ILE A 1 61 ? -11.034 13.049 -23.211 1.00 91.94 61 ILE A C 1
ATOM 473 O O . ILE A 1 61 ? -10.050 13.494 -22.620 1.00 91.94 61 ILE A O 1
ATOM 477 N N . LYS A 1 62 ? -12.213 13.676 -23.237 1.00 89.00 62 LYS A N 1
ATOM 478 C CA . LYS A 1 62 ? -12.417 14.985 -22.632 1.00 89.00 62 LYS A CA 1
ATOM 479 C C . LYS A 1 62 ? -12.229 14.936 -21.118 1.00 89.00 62 LYS A C 1
ATOM 481 O O . LYS A 1 62 ? -11.428 15.699 -20.593 1.00 89.00 62 LYS A O 1
ATOM 486 N N . THR A 1 63 ? -12.877 13.997 -20.427 1.00 86.62 63 THR A N 1
ATOM 487 C CA . THR A 1 63 ? -12.712 13.851 -18.974 1.00 86.62 63 THR A CA 1
ATOM 488 C C . THR A 1 63 ? -11.274 13.488 -18.594 1.00 86.62 63 THR A C 1
ATOM 490 O O . THR A 1 63 ? -10.755 14.012 -17.610 1.00 86.62 63 THR A O 1
ATOM 493 N N . PHE A 1 64 ? -10.594 12.649 -19.381 1.00 90.06 64 PHE A N 1
ATOM 494 C CA . PHE A 1 64 ? -9.182 12.337 -19.156 1.00 90.06 64 PHE A CA 1
ATOM 495 C C . PHE A 1 64 ? -8.279 13.574 -19.268 1.00 90.06 64 PHE A C 1
ATOM 497 O O . PHE A 1 64 ? -7.423 13.773 -18.405 1.00 90.06 64 PHE A O 1
ATOM 504 N N . LEU A 1 65 ? -8.484 14.416 -20.287 1.00 89.94 65 LEU A N 1
ATOM 505 C CA . LEU A 1 65 ? -7.769 15.686 -20.436 1.00 89.94 65 LEU A CA 1
ATOM 506 C C . LEU A 1 65 ? -8.093 16.669 -19.307 1.00 89.94 65 LEU A C 1
ATOM 508 O O . LEU A 1 65 ? -7.170 17.240 -18.734 1.00 89.94 65 LEU A O 1
ATOM 512 N N . ASP A 1 66 ? -9.370 16.834 -18.958 1.00 83.69 66 ASP A N 1
ATOM 513 C CA . ASP A 1 66 ? -9.818 17.778 -17.927 1.00 83.69 66 ASP A CA 1
ATOM 514 C C . ASP A 1 66 ? -9.192 17.457 -16.556 1.00 83.69 66 ASP A C 1
ATOM 516 O O . ASP A 1 66 ? -8.682 18.353 -15.882 1.00 83.69 66 ASP A O 1
ATOM 520 N N . ILE A 1 67 ? -9.159 16.177 -16.161 1.00 79.25 67 ILE A N 1
ATOM 521 C CA . ILE A 1 67 ? -8.571 15.731 -14.884 1.00 79.25 67 ILE A CA 1
ATOM 522 C C . ILE A 1 67 ? -7.033 15.848 -14.893 1.00 79.25 67 ILE A C 1
ATOM 524 O O . ILE A 1 67 ? -6.422 16.165 -13.870 1.00 79.25 67 ILE A O 1
ATOM 528 N N . ASN A 1 68 ? -6.390 15.623 -16.042 1.00 82.12 68 ASN A N 1
ATOM 529 C CA . ASN A 1 68 ? -4.929 15.627 -16.179 1.00 82.12 68 ASN A CA 1
ATOM 530 C C . ASN A 1 68 ? -4.359 16.937 -16.755 1.00 82.12 68 ASN A C 1
ATOM 532 O O . ASN A 1 68 ? -3.183 16.989 -17.119 1.00 82.12 68 ASN A O 1
ATOM 536 N N . ASN A 1 69 ? -5.159 18.005 -16.815 1.00 79.88 69 ASN A N 1
ATOM 537 C CA . ASN A 1 69 ? -4.839 19.254 -17.519 1.00 79.88 69 ASN A CA 1
ATOM 538 C C . ASN A 1 69 ? -3.499 19.898 -17.108 1.00 79.88 69 ASN A C 1
ATOM 540 O O . ASN A 1 69 ? -2.807 20.475 -17.938 1.00 79.88 69 ASN A O 1
ATOM 544 N N . HIS A 1 70 ? -3.088 19.747 -15.851 1.00 70.06 70 HIS A N 1
ATOM 545 C CA . HIS A 1 70 ? -1.835 20.261 -15.299 1.00 70.06 70 HIS A CA 1
ATOM 546 C C . HIS A 1 70 ? -0.586 19.469 -15.739 1.00 70.06 70 HIS A C 1
ATOM 548 O O . HIS A 1 70 ? 0.520 20.000 -15.677 1.00 70.06 70 HIS A O 1
ATOM 554 N N . LYS A 1 71 ? -0.752 18.215 -16.187 1.00 76.69 71 LYS A N 1
ATOM 555 C CA . LYS A 1 71 ? 0.309 17.339 -16.728 1.00 76.69 71 LYS A CA 1
ATOM 556 C C . LYS A 1 71 ? 0.238 17.205 -18.261 1.00 76.69 71 LYS A C 1
ATOM 558 O O . LYS A 1 71 ? 1.246 16.879 -18.881 1.00 76.69 71 LYS A O 1
ATOM 563 N N . LEU A 1 72 ? -0.919 17.491 -18.873 1.00 83.62 72 LEU A N 1
ATOM 564 C CA . LEU A 1 72 ? -1.201 17.354 -20.314 1.00 83.62 72 LEU A CA 1
ATOM 565 C C . LEU A 1 72 ? -1.633 18.677 -20.990 1.00 83.62 72 LEU A C 1
ATOM 567 O O . LEU A 1 72 ? -2.326 18.655 -22.002 1.00 83.62 72 LEU A O 1
ATOM 571 N N . SER A 1 73 ? -1.231 19.832 -20.453 1.00 69.44 73 SER A N 1
ATOM 572 C CA . SER A 1 73 ? -1.770 21.174 -20.774 1.00 69.44 73 SER A CA 1
ATOM 573 C C . SER A 1 73 ? -1.775 21.604 -22.248 1.00 69.44 73 SER A C 1
ATOM 575 O O . SER A 1 73 ? -2.528 22.505 -22.611 1.00 69.44 73 SER A O 1
ATOM 577 N N . ASN A 1 74 ? -0.963 20.969 -23.094 1.00 69.88 74 ASN A N 1
ATOM 578 C CA . ASN A 1 74 ? -0.813 21.283 -24.520 1.00 69.88 74 ASN A CA 1
ATOM 579 C C . ASN A 1 74 ? -1.367 20.179 -25.450 1.00 69.88 74 ASN A C 1
ATOM 581 O O . ASN A 1 74 ? -1.057 20.158 -26.642 1.00 69.88 74 ASN A O 1
ATOM 585 N N . LEU A 1 75 ? -2.132 19.225 -24.911 1.00 76.69 75 LEU A N 1
ATOM 586 C CA . LEU A 1 75 ? -2.660 18.070 -25.634 1.00 76.69 75 LEU A CA 1
ATOM 587 C C . LEU A 1 75 ? -4.164 18.231 -25.907 1.00 76.69 75 LEU A C 1
ATOM 589 O O . LEU A 1 75 ? -4.944 18.471 -24.992 1.00 76.69 75 LEU A O 1
ATOM 593 N N . ASN A 1 76 ? -4.577 18.080 -27.167 1.00 81.62 76 ASN A N 1
ATOM 594 C CA . ASN A 1 76 ? -5.948 18.362 -27.611 1.00 81.62 76 ASN A CA 1
ATOM 595 C C . ASN A 1 76 ? -6.780 17.086 -27.828 1.00 81.62 76 ASN A C 1
ATOM 597 O O . ASN A 1 76 ? -6.224 16.035 -28.140 1.00 81.62 76 ASN A O 1
ATOM 601 N N . GLU A 1 77 ? -8.120 17.182 -27.751 1.00 84.56 77 GLU A N 1
ATOM 602 C CA . GLU A 1 77 ? -9.042 16.032 -27.907 1.00 84.56 77 GLU A CA 1
ATOM 603 C C . GLU A 1 77 ? -8.784 15.226 -29.205 1.00 84.56 77 GLU A C 1
ATOM 605 O O . GLU A 1 77 ? -8.872 14.001 -29.215 1.00 84.56 77 GLU A O 1
ATOM 610 N N . ASN A 1 78 ? -8.418 15.895 -30.305 1.00 81.00 78 ASN A N 1
ATOM 611 C CA . ASN A 1 78 ? -8.134 15.268 -31.604 1.00 81.00 78 ASN A CA 1
ATOM 612 C C . ASN A 1 78 ? -6.767 14.555 -31.693 1.00 81.00 78 ASN A C 1
ATOM 614 O O . ASN A 1 78 ? -6.527 13.820 -32.653 1.00 81.00 78 ASN A O 1
ATOM 618 N N . GLN A 1 79 ? -5.888 14.756 -30.709 1.00 84.69 79 GLN A N 1
ATOM 619 C CA . GLN A 1 79 ? -4.576 14.109 -30.586 1.00 84.69 79 GLN A CA 1
ATOM 620 C C . GLN A 1 79 ? -4.620 12.859 -29.692 1.00 84.69 79 GLN A C 1
ATOM 622 O O . GLN A 1 79 ? -3.583 12.307 -29.321 1.00 84.69 79 GLN A O 1
ATOM 627 N N . LEU A 1 80 ? -5.824 12.404 -29.341 1.00 84.31 80 LEU A N 1
ATOM 628 C CA . LEU A 1 80 ? -6.070 11.215 -28.538 1.00 84.31 80 LEU A CA 1
ATOM 629 C C . LEU A 1 80 ? -7.005 10.247 -29.265 1.00 84.31 80 LEU A C 1
ATOM 631 O O . LEU A 1 80 ? -7.814 10.628 -30.113 1.00 84.31 80 LEU A O 1
ATOM 635 N N . GLU A 1 81 ? -6.893 8.970 -28.924 1.00 87.94 81 GLU A N 1
ATOM 636 C CA . GLU A 1 81 ? -7.746 7.904 -29.434 1.00 87.94 81 GLU A CA 1
ATOM 637 C C . GLU A 1 81 ? -8.060 6.896 -28.335 1.00 87.94 81 GLU A C 1
ATOM 639 O O . GLU A 1 81 ? -7.149 6.401 -27.672 1.00 87.94 81 GLU A O 1
ATOM 644 N N . VAL A 1 82 ? -9.343 6.576 -28.155 1.00 87.56 82 VAL A N 1
ATOM 645 C CA . VAL A 1 82 ? -9.786 5.563 -27.190 1.00 87.56 82 VAL A CA 1
ATOM 646 C C . VAL A 1 82 ? -9.969 4.234 -27.900 1.00 87.56 82 VAL A C 1
ATOM 648 O O . VAL A 1 82 ? -10.791 4.124 -28.808 1.00 87.56 82 VAL A O 1
ATOM 651 N N . LYS A 1 83 ? -9.264 3.207 -27.433 1.00 82.75 83 LYS A N 1
ATOM 652 C CA . LYS A 1 83 ? -9.539 1.813 -27.772 1.00 82.75 83 LYS A CA 1
ATOM 653 C C . LYS A 1 83 ? -10.239 1.161 -26.584 1.00 82.75 83 LYS A C 1
ATOM 655 O O . LYS A 1 83 ? -9.608 0.911 -25.559 1.00 82.75 83 LYS A O 1
ATOM 660 N N . MET A 1 84 ? -11.541 0.923 -26.712 1.00 78.81 84 MET A N 1
ATOM 661 C CA . MET A 1 84 ? -12.344 0.273 -25.671 1.00 78.81 84 MET A CA 1
ATOM 662 C C . MET A 1 84 ? -11.838 -1.155 -25.424 1.00 78.81 84 MET A C 1
ATOM 664 O O . MET A 1 84 ? -11.549 -1.877 -26.378 1.00 78.81 84 MET A O 1
ATOM 668 N N . ILE A 1 85 ? -11.729 -1.549 -24.154 1.00 63.59 85 ILE A N 1
ATOM 669 C CA . ILE A 1 85 ? -11.460 -2.934 -23.734 1.00 63.59 85 ILE A CA 1
ATOM 670 C C . ILE A 1 85 ? -12.787 -3.600 -23.346 1.00 63.59 85 ILE A C 1
ATOM 672 O O . ILE A 1 85 ? -13.063 -4.718 -23.765 1.00 63.59 85 ILE A O 1
ATOM 676 N N . ASN A 1 86 ? -13.607 -2.903 -22.555 1.00 69.75 86 ASN A N 1
ATOM 677 C CA . ASN A 1 86 ? -14.967 -3.286 -22.169 1.00 69.75 86 ASN A CA 1
ATOM 678 C C . ASN A 1 86 ? -15.748 -2.033 -21.713 1.00 69.75 86 ASN A C 1
ATOM 680 O O . ASN A 1 86 ? -15.228 -0.919 -21.780 1.00 69.75 86 ASN A O 1
ATOM 684 N N . ASP A 1 87 ? -16.968 -2.208 -21.204 1.00 73.44 87 ASP A N 1
ATOM 685 C CA . ASP A 1 87 ? -17.870 -1.107 -20.822 1.00 73.44 87 ASP A CA 1
ATOM 686 C C . ASP A 1 87 ? -17.384 -0.224 -19.658 1.00 73.44 87 ASP A C 1
ATOM 688 O O . ASP A 1 87 ? -18.012 0.793 -19.368 1.00 73.44 87 ASP A O 1
ATOM 692 N N . THR A 1 88 ? -16.275 -0.582 -18.998 1.00 72.00 88 THR A N 1
ATOM 693 C CA . THR A 1 88 ? -15.671 0.186 -17.892 1.00 72.00 88 THR A CA 1
ATOM 694 C C . THR A 1 88 ? -14.155 0.390 -18.018 1.00 72.00 88 THR A C 1
ATOM 696 O O . THR A 1 88 ? -13.539 0.957 -17.117 1.00 72.00 88 THR A O 1
ATOM 699 N N . ASN A 1 89 ? -13.512 -0.071 -19.100 1.00 71.88 89 ASN A N 1
ATOM 700 C CA . ASN A 1 89 ? -12.055 0.016 -19.279 1.00 71.88 89 ASN A CA 1
ATOM 701 C C . ASN A 1 89 ? -11.679 0.296 -20.739 1.00 71.88 89 ASN A C 1
ATOM 703 O O . ASN A 1 89 ? -12.266 -0.264 -21.666 1.00 71.88 89 ASN A O 1
ATOM 707 N N . ALA A 1 90 ? -10.663 1.130 -20.954 1.00 78.50 90 ALA A N 1
ATOM 708 C CA . ALA A 1 90 ? -10.132 1.445 -22.278 1.00 78.50 90 ALA A CA 1
ATOM 709 C C . ALA A 1 90 ? -8.642 1.803 -22.234 1.00 78.50 90 ALA A C 1
ATOM 711 O O . ALA A 1 90 ? -8.074 2.066 -21.178 1.00 78.50 90 ALA A O 1
ATOM 712 N N . ILE A 1 91 ? -8.022 1.866 -23.408 1.00 80.88 91 ILE A N 1
ATOM 713 C CA . ILE A 1 91 ? -6.692 2.436 -23.618 1.00 80.88 91 ILE A CA 1
ATOM 714 C C . ILE A 1 91 ? -6.870 3.807 -24.255 1.00 80.88 91 ILE A C 1
ATOM 716 O O . ILE A 1 91 ? -7.523 3.921 -25.294 1.00 80.88 91 ILE A O 1
ATOM 720 N N . ILE A 1 92 ? -6.245 4.830 -23.681 1.00 85.69 92 ILE A N 1
ATOM 721 C CA . ILE A 1 92 ? -6.044 6.114 -24.347 1.00 85.69 92 ILE A CA 1
ATOM 722 C C . ILE A 1 92 ? -4.672 6.105 -25.019 1.00 85.69 92 ILE A C 1
ATOM 724 O O . ILE A 1 92 ? -3.651 5.994 -24.346 1.00 85.69 92 ILE A O 1
ATOM 728 N N . ASN A 1 93 ? -4.653 6.238 -26.344 1.00 79.88 93 ASN A N 1
ATOM 729 C CA . ASN A 1 93 ? -3.449 6.371 -27.160 1.00 79.88 93 ASN A CA 1
ATOM 730 C C . ASN A 1 93 ? -3.251 7.830 -27.582 1.00 79.88 93 ASN A C 1
ATOM 732 O O . ASN A 1 93 ? -4.216 8.513 -27.928 1.00 79.88 93 ASN A O 1
ATOM 736 N N . ILE A 1 94 ? -2.001 8.287 -27.622 1.00 82.88 94 ILE A N 1
ATOM 737 C CA . ILE A 1 94 ? -1.632 9.578 -28.206 1.00 82.88 94 ILE A CA 1
ATOM 738 C C . ILE A 1 94 ? -1.371 9.416 -29.706 1.00 82.88 94 ILE A C 1
ATOM 740 O O . ILE A 1 94 ? -0.574 8.571 -30.111 1.00 82.88 94 ILE A O 1
ATOM 744 N N . LYS A 1 95 ? -1.983 10.273 -30.528 1.00 76.75 95 LYS A N 1
ATOM 745 C CA . LYS A 1 95 ? -1.743 10.368 -31.975 1.00 76.75 95 LYS A CA 1
ATOM 746 C C . LYS A 1 95 ? -1.460 11.804 -32.394 1.00 76.75 95 LYS A C 1
ATOM 748 O O . LYS A 1 95 ? -2.051 12.734 -31.860 1.00 76.75 95 LYS A O 1
ATOM 753 N N . ASN A 1 96 ? -0.582 11.993 -33.379 1.00 65.88 96 ASN A N 1
ATOM 754 C CA . ASN A 1 96 ? -0.309 13.299 -33.997 1.00 65.88 96 ASN A CA 1
ATOM 755 C C . ASN A 1 96 ? -0.019 14.431 -32.978 1.00 65.88 96 ASN A C 1
ATOM 757 O O . ASN A 1 96 ? -0.386 15.590 -33.188 1.00 65.88 96 ASN A O 1
ATOM 761 N N . SER A 1 97 ? 0.615 14.086 -31.849 1.00 72.25 97 SER A N 1
ATOM 762 C CA . SER A 1 97 ? 1.042 15.036 -30.823 1.00 72.25 97 SER A CA 1
ATOM 763 C C . SER A 1 97 ? 2.535 15.286 -30.909 1.00 72.25 97 SER A C 1
ATOM 765 O O . SER A 1 97 ? 3.345 14.367 -31.001 1.00 72.25 97 SER A O 1
ATOM 767 N N . ASN A 1 98 ? 2.896 16.560 -30.842 1.00 59.06 98 ASN A N 1
ATOM 768 C CA . ASN A 1 98 ? 4.270 17.026 -30.982 1.00 59.06 98 ASN A CA 1
ATOM 769 C C . ASN A 1 98 ? 5.012 17.070 -29.634 1.00 59.06 98 ASN A C 1
ATOM 771 O O . ASN A 1 98 ? 6.223 17.254 -29.607 1.00 59.06 98 ASN A O 1
ATOM 775 N N . GLN A 1 99 ? 4.288 16.887 -28.523 1.00 65.12 99 GLN A N 1
ATOM 776 C CA . GLN A 1 99 ? 4.810 16.973 -27.154 1.00 65.12 99 GLN A CA 1
ATOM 777 C C . GLN A 1 99 ? 4.600 15.690 -26.341 1.00 65.12 99 GLN A C 1
ATOM 779 O O . GLN A 1 99 ? 5.330 15.464 -25.381 1.00 65.12 99 GLN A O 1
ATOM 784 N N . PHE A 1 100 ? 3.645 14.834 -26.710 1.00 74.19 100 PHE A N 1
ATOM 785 C CA . PHE A 1 100 ? 3.332 13.609 -25.972 1.00 74.19 100 PHE A CA 1
ATOM 786 C C . PHE A 1 100 ? 3.300 12.395 -26.908 1.00 74.19 100 PHE A C 1
ATOM 788 O O . PHE A 1 100 ? 2.996 12.538 -28.089 1.00 74.19 100 PHE A O 1
ATOM 795 N N . ILE A 1 101 ? 3.600 11.206 -26.384 1.00 74.44 101 ILE A N 1
ATOM 796 C CA . ILE A 1 101 ? 3.524 9.911 -27.089 1.00 74.44 101 ILE A CA 1
ATOM 797 C C . ILE A 1 101 ? 3.057 8.799 -26.143 1.00 74.44 101 ILE A C 1
ATOM 799 O O . ILE A 1 101 ? 2.946 9.004 -24.935 1.00 74.44 101 ILE A O 1
ATOM 803 N N . GLY A 1 102 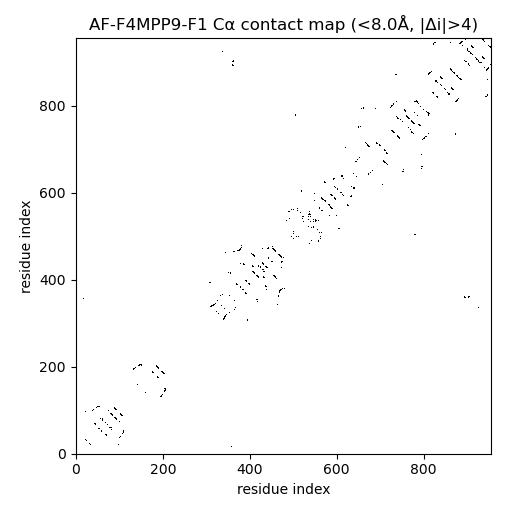? 2.836 7.605 -26.692 1.00 69.62 102 GLY A N 1
ATOM 804 C CA . GLY A 1 102 ? 2.498 6.408 -25.928 1.00 69.62 102 GLY A CA 1
ATOM 805 C C . GLY A 1 102 ? 1.018 6.322 -25.581 1.00 69.62 102 GLY A C 1
ATOM 806 O O . GLY A 1 102 ? 0.170 6.927 -26.241 1.00 69.62 102 GLY A O 1
ATOM 807 N N . ASN A 1 103 ? 0.710 5.518 -24.571 1.00 82.44 103 ASN A N 1
ATOM 808 C CA . ASN A 1 103 ? -0.654 5.214 -24.174 1.00 82.44 103 ASN A CA 1
ATOM 809 C C . ASN A 1 103 ? -0.779 5.025 -22.659 1.00 82.44 103 ASN A C 1
ATOM 811 O O . ASN A 1 103 ? 0.219 4.938 -21.946 1.00 82.44 103 ASN A O 1
ATOM 815 N N . THR A 1 104 ? -2.011 5.004 -22.161 1.00 75.69 104 THR A N 1
ATOM 816 C CA . THR A 1 104 ? -2.298 4.636 -20.775 1.00 75.69 104 THR A CA 1
ATOM 817 C C . THR A 1 104 ? -3.629 3.902 -20.669 1.00 75.69 104 THR A C 1
ATOM 819 O O . THR A 1 104 ? -4.578 4.197 -21.401 1.00 75.69 104 THR A O 1
ATOM 822 N N . ASN A 1 105 ? -3.688 2.929 -19.762 1.00 81.38 105 ASN A N 1
ATOM 823 C CA . ASN A 1 105 ? -4.921 2.230 -19.418 1.00 81.38 105 ASN A CA 1
ATOM 824 C C . ASN A 1 105 ? -5.767 3.134 -18.530 1.00 81.38 105 ASN A C 1
ATOM 826 O O . ASN A 1 105 ? -5.263 3.681 -17.551 1.00 81.38 105 ASN A O 1
ATOM 830 N N . ILE A 1 106 ? -7.052 3.245 -18.842 1.00 75.94 106 ILE A N 1
ATOM 831 C CA . ILE A 1 106 ? -8.030 3.977 -18.049 1.00 75.94 106 ILE A CA 1
ATOM 832 C C . ILE A 1 106 ? -9.188 3.074 -17.643 1.00 75.94 106 ILE A C 1
ATOM 834 O O . ILE A 1 106 ? -9.659 2.237 -18.418 1.00 75.94 106 ILE A O 1
ATOM 838 N N . LYS A 1 107 ? -9.679 3.298 -16.428 1.00 79.50 107 LYS A N 1
ATOM 839 C CA . LYS A 1 107 ? -10.947 2.763 -15.942 1.00 79.50 107 LYS A CA 1
ATOM 840 C C . LYS A 1 107 ? -11.954 3.903 -15.919 1.00 79.50 107 LYS A C 1
ATOM 842 O O . LYS A 1 107 ? -11.604 5.018 -15.536 1.00 79.50 107 LYS A O 1
ATOM 847 N N . PHE A 1 108 ? -13.189 3.656 -16.324 1.00 76.25 108 PHE A N 1
ATOM 848 C CA . PHE A 1 108 ? -14.231 4.674 -16.326 1.00 76.25 108 PHE A CA 1
ATOM 849 C C . PHE A 1 108 ? -15.589 4.110 -15.920 1.00 76.25 108 PHE A C 1
ATOM 851 O O . PHE A 1 108 ? -15.876 2.928 -16.095 1.00 76.25 108 PHE A O 1
ATOM 858 N N . GLU A 1 109 ? -16.428 4.984 -15.376 1.00 72.06 109 GLU A N 1
ATOM 859 C CA . GLU A 1 109 ? -17.772 4.660 -14.910 1.00 72.06 109 GLU A CA 1
ATOM 860 C C . GLU A 1 109 ? -18.743 5.704 -15.467 1.00 72.06 109 GLU A C 1
ATOM 862 O O . GLU A 1 109 ? -18.719 6.875 -15.072 1.00 72.06 109 GLU A O 1
ATOM 867 N N . ALA A 1 110 ? -19.560 5.286 -16.436 1.00 62.12 110 ALA A N 1
ATOM 868 C CA . ALA A 1 110 ? -20.598 6.127 -17.015 1.00 62.12 110 ALA A CA 1
ATOM 869 C C . ALA A 1 110 ? -21.846 6.128 -16.124 1.00 62.12 110 ALA A C 1
ATOM 871 O O . ALA A 1 110 ? -22.219 5.097 -15.567 1.00 62.12 110 ALA A O 1
ATOM 872 N N . LYS A 1 111 ? -22.527 7.273 -16.016 1.00 53.53 111 LYS A N 1
ATOM 873 C CA . LYS A 1 111 ? -23.809 7.345 -15.301 1.00 53.53 111 LYS A CA 1
ATOM 874 C C . LYS A 1 111 ? -24.856 6.485 -16.004 1.00 53.53 111 LYS A C 1
ATOM 876 O O . LYS A 1 111 ? -25.088 6.658 -17.198 1.00 53.53 111 LYS A O 1
ATOM 881 N N . GLU A 1 112 ? -25.516 5.603 -15.252 1.00 38.44 112 GLU A N 1
ATOM 882 C CA . GLU A 1 112 ? -26.606 4.773 -15.769 1.00 38.44 112 GLU A CA 1
ATOM 883 C C . GLU A 1 112 ? -27.724 5.638 -16.373 1.00 38.44 112 GLU A C 1
ATOM 885 O O . GLU A 1 112 ? -28.498 6.291 -15.664 1.00 38.44 112 GLU A O 1
ATOM 890 N N . ASN A 1 113 ? -27.852 5.605 -17.699 1.00 33.66 113 ASN A N 1
ATOM 891 C CA . ASN A 1 113 ? -29.051 6.088 -18.367 1.00 33.66 113 ASN A CA 1
ATOM 892 C C . ASN A 1 113 ? -30.168 5.064 -18.146 1.00 33.66 113 ASN A C 1
ATOM 894 O O . ASN A 1 113 ? -30.168 3.989 -18.744 1.00 33.66 113 ASN A O 1
ATOM 898 N N . LYS A 1 114 ? -31.146 5.407 -17.301 1.00 28.89 114 LYS A N 1
ATOM 899 C CA . LYS A 1 114 ? -32.379 4.625 -17.147 1.00 28.89 114 LYS A CA 1
ATOM 900 C C . LYS A 1 114 ? -33.227 4.699 -18.420 1.00 28.89 114 LYS A C 1
ATOM 902 O O . LYS A 1 114 ? -34.119 5.536 -18.531 1.00 28.89 114 LYS A O 1
ATOM 907 N N . THR A 1 115 ? -32.973 3.785 -19.351 1.00 26.58 115 THR A N 1
ATOM 908 C CA . THR A 1 115 ? -33.817 3.524 -20.523 1.00 26.58 115 THR A CA 1
ATOM 909 C C . THR A 1 115 ? -33.996 2.022 -20.716 1.00 26.58 115 THR A C 1
ATOM 911 O O . THR A 1 115 ? -33.033 1.329 -21.016 1.00 26.58 115 THR A O 1
ATOM 914 N N . ASN A 1 116 ? -35.231 1.541 -20.564 1.00 27.45 116 ASN A N 1
ATOM 915 C CA . ASN A 1 116 ? -35.750 0.284 -21.116 1.00 27.45 116 ASN A CA 1
ATOM 916 C C . ASN A 1 116 ? -37.283 0.407 -21.160 1.00 27.45 116 ASN A C 1
ATOM 918 O O . ASN A 1 116 ? -37.870 0.972 -20.233 1.00 27.45 116 ASN A O 1
ATOM 922 N N . PRO A 1 117 ? -37.919 -0.011 -22.264 1.00 35.66 117 PRO A N 1
ATOM 923 C CA . PRO A 1 117 ? -38.508 -1.359 -22.347 1.00 35.66 117 PRO A CA 1
ATOM 924 C C . PRO A 1 117 ? -38.182 -2.029 -23.709 1.00 35.66 117 PRO A C 1
ATOM 926 O O . PRO A 1 117 ? -37.799 -1.339 -24.645 1.00 35.66 117 PRO A O 1
ATOM 929 N N . THR A 1 118 ? -38.284 -3.341 -23.954 1.00 28.47 118 THR A N 1
ATOM 930 C CA . THR A 1 118 ? -38.826 -4.520 -23.229 1.00 28.47 118 THR A CA 1
ATOM 931 C C . THR A 1 118 ? -38.018 -5.754 -23.717 1.00 28.47 118 THR A C 1
ATOM 933 O O . THR A 1 118 ? -37.383 -5.659 -24.761 1.00 28.47 118 THR A O 1
ATOM 936 N N . VAL A 1 119 ? -37.925 -6.906 -23.038 1.00 29.17 119 VAL A N 1
ATOM 937 C CA . VAL A 1 119 ? -38.909 -8.019 -23.020 1.00 29.17 119 VAL A CA 1
ATOM 938 C C . VAL A 1 119 ? -38.443 -9.075 -21.984 1.00 29.17 119 VAL A C 1
ATOM 940 O O . VAL A 1 119 ? -37.319 -9.537 -22.110 1.00 29.17 119 VAL A O 1
ATOM 943 N N . ILE A 1 120 ? -39.323 -9.473 -21.037 1.00 28.36 120 ILE A N 1
ATOM 944 C CA . ILE A 1 120 ? -39.319 -10.721 -20.205 1.00 28.36 120 ILE A CA 1
ATOM 945 C C . ILE A 1 120 ? -38.027 -10.997 -19.382 1.00 28.36 120 ILE A C 1
ATOM 947 O O . ILE A 1 120 ? -36.981 -11.265 -19.946 1.00 28.36 120 ILE A O 1
ATOM 951 N N . THR A 1 121 ? -37.955 -11.057 -18.045 1.00 26.98 121 THR A N 1
ATOM 952 C CA . THR A 1 121 ? -38.873 -10.959 -16.878 1.00 26.98 121 THR A CA 1
ATOM 953 C C . THR A 1 121 ? -37.976 -10.678 -15.628 1.00 26.98 121 THR A C 1
ATOM 955 O O . THR A 1 121 ? -36.759 -10.743 -15.754 1.00 26.98 121 THR A O 1
ATOM 958 N N . ASN A 1 122 ? -38.423 -10.372 -14.399 1.00 27.03 122 ASN A N 1
ATOM 959 C CA . ASN A 1 122 ? -39.755 -10.473 -13.793 1.00 27.03 122 ASN A CA 1
ATOM 960 C C . ASN A 1 122 ? -40.034 -9.390 -12.707 1.00 27.03 122 ASN A C 1
ATOM 962 O O . ASN A 1 122 ? -39.233 -8.495 -12.460 1.00 27.03 122 ASN A O 1
ATOM 966 N N . THR A 1 123 ? -41.200 -9.511 -12.073 1.00 28.38 123 THR A N 1
ATOM 967 C CA . THR A 1 123 ? -41.869 -8.703 -11.030 1.00 28.38 123 THR A CA 1
ATOM 968 C C . THR A 1 123 ? -41.048 -8.157 -9.839 1.00 28.38 123 THR A C 1
ATOM 970 O O . THR A 1 123 ? -40.442 -8.930 -9.107 1.00 28.38 123 THR A O 1
ATOM 973 N N . ILE A 1 124 ? -41.209 -6.853 -9.536 1.00 25.25 124 ILE A N 1
ATOM 974 C CA . ILE A 1 124 ? -41.548 -6.267 -8.207 1.00 25.25 124 ILE A CA 1
ATOM 975 C C . ILE A 1 124 ? -42.155 -4.863 -8.436 1.00 25.25 124 ILE A C 1
ATOM 977 O O . ILE A 1 124 ? -41.683 -4.104 -9.281 1.00 25.25 124 ILE A O 1
ATOM 981 N N . ASN A 1 125 ? -43.218 -4.522 -7.697 1.00 24.55 125 ASN A N 1
ATOM 982 C CA . ASN A 1 125 ? -43.990 -3.282 -7.863 1.00 24.55 125 ASN A CA 1
ATOM 983 C C . ASN A 1 125 ? -43.289 -2.045 -7.265 1.00 24.55 125 ASN A C 1
ATOM 985 O O . ASN A 1 125 ? -42.865 -2.076 -6.112 1.00 24.55 125 ASN A O 1
ATOM 989 N N . TRP A 1 126 ? -43.280 -0.929 -8.005 1.00 24.45 126 TRP A N 1
ATOM 990 C CA . TRP A 1 126 ? -42.843 0.389 -7.524 1.00 24.45 126 TRP A CA 1
ATOM 991 C C . TRP A 1 126 ? -43.889 1.461 -7.850 1.00 24.45 126 TRP A C 1
ATOM 993 O O . TRP A 1 126 ? -43.967 1.940 -8.979 1.00 24.45 126 TRP A O 1
ATOM 1003 N N . THR A 1 127 ? -44.649 1.899 -6.847 1.00 27.95 127 THR A N 1
ATOM 1004 C CA . THR A 1 127 ? -45.510 3.089 -6.939 1.00 27.95 127 THR A CA 1
ATOM 1005 C C . THR A 1 127 ? -45.185 4.052 -5.803 1.00 27.95 127 THR A C 1
ATOM 1007 O O . THR A 1 127 ? -45.231 3.655 -4.642 1.00 27.95 127 THR A O 1
ATOM 1010 N N . ASN A 1 128 ? -44.927 5.316 -6.165 1.00 34.66 128 ASN A N 1
ATOM 1011 C CA . ASN A 1 128 ? -44.631 6.489 -5.320 1.00 34.66 128 ASN A CA 1
ATOM 1012 C C . ASN A 1 128 ? -43.148 6.779 -5.017 1.00 34.66 128 ASN A C 1
ATOM 1014 O O . ASN A 1 128 ? -42.681 6.646 -3.890 1.00 34.66 128 ASN A O 1
ATOM 1018 N N . LEU A 1 129 ? -42.450 7.343 -6.010 1.00 27.45 129 LEU A N 1
ATOM 1019 C CA . LEU A 1 129 ? -41.342 8.277 -5.781 1.00 27.45 129 LEU A CA 1
ATOM 1020 C C . LEU A 1 129 ? -41.560 9.537 -6.630 1.00 27.45 129 LEU A C 1
ATOM 1022 O O . LEU A 1 129 ? -41.471 9.502 -7.856 1.00 27.45 129 LEU A O 1
ATOM 1026 N N . THR A 1 130 ? -41.861 10.657 -5.973 1.00 32.16 130 THR A N 1
ATOM 1027 C CA . THR A 1 130 ? -41.906 11.986 -6.602 1.00 32.16 130 THR A CA 1
ATOM 1028 C C . THR A 1 130 ? -40.503 12.428 -7.038 1.00 32.16 130 THR A C 1
ATOM 1030 O O . THR A 1 130 ? -39.551 12.177 -6.295 1.00 32.16 130 THR A O 1
ATOM 1033 N N . PRO A 1 131 ? -40.338 13.123 -8.182 1.00 38.91 131 PRO A N 1
ATOM 1034 C CA . PRO A 1 131 ? -39.033 13.623 -8.612 1.00 38.91 131 PRO A CA 1
ATOM 1035 C C . PRO A 1 131 ? -38.397 14.555 -7.574 1.00 38.91 131 PRO A C 1
ATOM 1037 O O . PRO A 1 131 ? -39.067 15.426 -7.018 1.00 38.91 131 PRO A O 1
ATOM 1040 N N . ALA A 1 132 ? -37.093 14.402 -7.339 1.00 47.72 132 ALA A N 1
ATOM 1041 C CA . ALA A 1 132 ? -36.346 15.306 -6.473 1.00 47.72 132 ALA A CA 1
ATOM 1042 C C . ALA A 1 132 ? -36.245 16.703 -7.112 1.00 47.72 132 ALA A C 1
ATOM 1044 O O . ALA A 1 132 ? -35.780 16.846 -8.244 1.00 47.72 132 ALA A O 1
ATOM 1045 N N . LEU A 1 133 ? -36.664 17.734 -6.373 1.00 49.25 133 LEU A N 1
ATOM 1046 C CA . LEU A 1 133 ? -36.513 19.130 -6.780 1.00 49.25 133 LEU A CA 1
ATOM 1047 C C . LEU A 1 133 ? -35.026 19.523 -6.806 1.00 49.25 133 LEU A C 1
ATOM 1049 O O . LEU A 1 133 ? -34.264 19.185 -5.901 1.00 49.25 133 LEU A O 1
ATOM 1053 N N . ILE A 1 134 ? -34.619 20.274 -7.828 1.00 62.62 134 ILE A N 1
ATOM 1054 C CA . ILE A 1 134 ? -33.246 20.746 -8.031 1.00 62.62 134 ILE A CA 1
ATOM 1055 C C . ILE A 1 134 ? -33.095 22.132 -7.398 1.00 62.62 134 ILE A C 1
ATOM 1057 O O . ILE A 1 134 ? -33.841 23.054 -7.729 1.00 62.62 134 ILE A O 1
ATOM 1061 N N . ASN A 1 135 ? -32.116 22.321 -6.512 1.00 76.12 135 ASN A N 1
ATOM 1062 C CA . ASN A 1 135 ? -31.849 23.651 -5.964 1.00 76.12 135 ASN A CA 1
ATOM 1063 C C . ASN A 1 135 ? -31.145 24.520 -7.021 1.00 76.12 135 ASN A C 1
ATOM 1065 O O . ASN A 1 135 ? -30.066 24.163 -7.499 1.00 76.12 135 ASN A O 1
ATOM 1069 N N . ILE A 1 136 ? -31.722 25.673 -7.363 1.00 76.00 136 ILE A N 1
ATOM 1070 C CA . ILE A 1 136 ? -31.177 26.599 -8.362 1.00 76.00 136 ILE A CA 1
ATOM 1071 C C . ILE A 1 136 ? -29.779 27.111 -7.973 1.00 76.00 136 ILE A C 1
ATOM 1073 O O . ILE A 1 136 ? -28.957 27.368 -8.846 1.00 76.00 136 ILE A O 1
ATOM 1077 N N . ASN A 1 137 ? -29.460 27.149 -6.675 1.00 76.75 137 ASN A N 1
ATOM 1078 C CA . ASN A 1 137 ? -28.155 27.574 -6.161 1.00 76.75 137 ASN A CA 1
ATOM 1079 C C . ASN A 1 137 ? -27.047 26.524 -6.365 1.00 76.75 137 ASN A C 1
ATOM 1081 O O . ASN A 1 137 ? -25.875 26.847 -6.212 1.00 76.75 137 ASN A O 1
ATOM 1085 N N . SER A 1 138 ? -27.400 25.274 -6.691 1.00 63.19 138 SER A N 1
ATOM 1086 C CA . SER A 1 138 ? -26.438 24.215 -7.054 1.00 63.19 138 SER A CA 1
ATOM 1087 C C . SER A 1 138 ? -26.167 24.116 -8.561 1.00 63.19 138 SER A C 1
ATOM 1089 O O . SER A 1 138 ? -25.488 23.195 -9.011 1.00 63.19 138 SER A O 1
ATOM 1091 N N . LEU A 1 139 ? -26.694 25.056 -9.350 1.00 73.12 139 LEU A N 1
ATOM 1092 C CA . LEU A 1 139 ? -26.468 25.147 -10.788 1.00 73.12 139 LEU A CA 1
ATOM 1093 C C . LEU A 1 139 ? -25.422 26.231 -11.081 1.00 73.12 139 LEU A C 1
ATOM 1095 O O . LEU A 1 139 ? -25.473 27.319 -10.510 1.00 73.12 139 LEU A O 1
ATOM 1099 N N . ASN A 1 140 ? -24.510 25.961 -12.019 1.00 78.56 140 ASN A N 1
ATOM 1100 C CA . ASN A 1 140 ? -23.568 26.964 -12.523 1.00 78.56 140 ASN A CA 1
ATOM 1101 C C . ASN A 1 140 ? -24.309 27.965 -13.423 1.00 78.56 140 ASN A C 1
ATOM 1103 O O . ASN A 1 140 ? -24.372 27.791 -14.640 1.00 78.56 140 ASN A O 1
ATOM 1107 N N . LEU A 1 141 ? -24.897 28.987 -12.802 1.00 82.94 141 LEU A N 1
ATOM 1108 C CA . LEU A 1 141 ? -25.664 30.040 -13.460 1.00 82.94 141 LEU A CA 1
ATOM 1109 C C . LEU A 1 141 ? -24.874 31.349 -13.499 1.00 82.94 141 LEU A C 1
ATOM 1111 O O . LEU A 1 141 ? -24.203 31.726 -12.539 1.00 82.94 141 LEU A O 1
ATOM 1115 N N . ILE A 1 142 ? -25.000 32.075 -14.604 1.00 87.69 142 ILE A N 1
ATOM 1116 C CA . ILE A 1 142 ? -24.463 33.424 -14.764 1.00 87.69 142 ILE A CA 1
ATOM 1117 C C . ILE A 1 142 ? -25.385 34.386 -14.008 1.00 87.69 142 ILE A C 1
ATOM 1119 O O . ILE A 1 142 ? -26.500 34.660 -14.452 1.00 87.69 142 ILE A O 1
ATOM 1123 N N . THR A 1 143 ? -24.923 34.879 -12.857 1.00 87.31 143 THR A N 1
ATOM 1124 C CA . THR A 1 143 ? -25.663 35.803 -11.974 1.00 87.31 143 THR A CA 1
ATOM 1125 C C . THR A 1 143 ? -25.193 37.258 -12.051 1.00 87.31 143 THR A C 1
ATOM 1127 O O . THR A 1 143 ? -25.905 38.150 -11.591 1.00 87.31 143 THR A O 1
ATOM 1130 N N . ASN A 1 144 ? -24.029 37.512 -12.657 1.00 88.75 144 ASN A N 1
ATOM 1131 C CA . ASN A 1 144 ? -23.530 38.855 -12.957 1.00 88.75 144 ASN A CA 1
ATOM 1132 C C . ASN A 1 144 ? -23.983 39.259 -14.371 1.00 88.75 144 ASN A C 1
ATOM 1134 O O . ASN A 1 144 ? -23.581 38.637 -15.354 1.00 88.75 144 ASN A O 1
ATOM 1138 N N . LEU A 1 145 ? -24.823 40.288 -14.474 1.00 87.31 145 LEU A N 1
ATOM 1139 C CA . LEU A 1 145 ? -25.533 40.680 -15.693 1.00 87.31 145 LEU A CA 1
ATOM 1140 C C . LEU A 1 145 ? -25.088 42.073 -16.153 1.00 87.31 145 LEU A C 1
ATOM 1142 O O . LEU A 1 145 ? -25.413 43.085 -15.536 1.00 87.31 145 LEU A O 1
ATOM 1146 N N . THR A 1 146 ? -24.355 42.133 -17.260 1.00 81.19 146 THR A N 1
ATOM 1147 C CA . THR A 1 146 ? -23.856 43.388 -17.843 1.00 81.19 146 THR A CA 1
ATOM 1148 C C . THR A 1 146 ? -24.665 43.801 -19.076 1.00 81.19 146 THR A C 1
ATOM 1150 O O . THR A 1 146 ? -25.428 43.009 -19.632 1.00 81.19 146 THR A O 1
ATOM 1153 N N . ASN A 1 147 ? -24.472 45.044 -19.534 1.00 71.94 147 ASN A N 1
ATOM 1154 C CA . ASN A 1 147 ? -25.121 45.623 -20.722 1.00 71.94 147 ASN A CA 1
ATOM 1155 C C . ASN A 1 147 ? -26.657 45.745 -20.642 1.00 71.94 147 ASN A C 1
ATOM 1157 O O . AS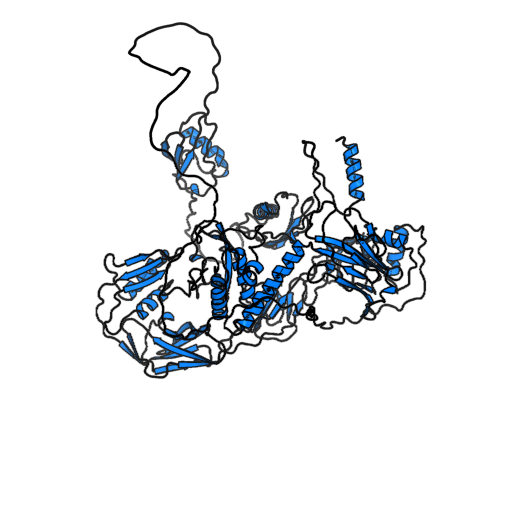N A 1 147 ? -27.336 45.678 -21.666 1.00 71.94 147 ASN A O 1
ATOM 1161 N N . LEU A 1 148 ? -27.220 45.960 -19.450 1.00 79.44 148 LEU A N 1
ATOM 1162 C CA . LEU A 1 148 ? -28.654 46.212 -19.302 1.00 79.44 148 LEU A CA 1
ATOM 1163 C C . LEU A 1 148 ? -29.003 47.664 -19.656 1.00 79.44 148 LEU A C 1
ATOM 1165 O O . LEU A 1 148 ? -28.343 48.604 -19.218 1.00 79.44 148 LEU A O 1
ATOM 1169 N N . ASN A 1 149 ? -30.076 47.851 -20.427 1.00 73.81 149 ASN A N 1
ATOM 1170 C CA . ASN A 1 149 ? -30.514 49.175 -20.895 1.00 73.81 149 ASN A CA 1
ATOM 1171 C C . ASN A 1 149 ? -31.246 49.994 -19.811 1.00 73.81 149 ASN A C 1
ATOM 1173 O O . ASN A 1 149 ? -31.425 51.198 -19.960 1.00 73.81 149 ASN A O 1
ATOM 1177 N N . ASN A 1 150 ? -31.712 49.346 -18.740 1.00 73.75 150 ASN A N 1
ATOM 1178 C CA . ASN A 1 150 ? -32.321 49.964 -17.561 1.00 73.75 150 ASN A CA 1
ATOM 1179 C C . ASN A 1 150 ? -32.295 48.965 -16.383 1.00 73.75 150 ASN A C 1
ATOM 1181 O O . ASN A 1 150 ? -31.978 47.792 -16.572 1.00 73.75 150 ASN A O 1
ATOM 1185 N N . SER A 1 151 ? -32.656 49.405 -15.170 1.00 79.75 151 SER A N 1
ATOM 1186 C CA . SER A 1 151 ? -32.787 48.517 -13.997 1.00 79.75 151 SER A CA 1
ATOM 1187 C C . SER A 1 151 ? -34.218 48.033 -13.727 1.00 79.75 151 SER A C 1
ATOM 1189 O O . SER A 1 151 ? -34.569 47.739 -12.575 1.00 79.75 151 SER A O 1
ATOM 1191 N N . ASN A 1 152 ? -35.074 47.965 -14.751 1.00 84.38 152 ASN A N 1
ATOM 1192 C CA . ASN A 1 152 ? -36.401 47.387 -14.582 1.00 84.38 152 ASN A CA 1
ATOM 1193 C C . ASN A 1 152 ? -36.266 45.894 -14.240 1.00 84.38 152 ASN A C 1
ATOM 1195 O O . ASN A 1 152 ? -35.510 45.151 -14.866 1.00 84.38 152 ASN A O 1
ATOM 1199 N N . LYS A 1 153 ? -37.017 45.468 -13.224 1.00 83.81 153 LYS A N 1
ATOM 1200 C CA . LYS A 1 153 ? -37.031 44.108 -12.675 1.00 83.81 153 LYS A CA 1
ATOM 1201 C C . LYS A 1 153 ? -37.230 43.054 -13.771 1.00 83.81 153 LYS A C 1
ATOM 1203 O O . LYS A 1 153 ? -36.490 42.075 -13.811 1.00 83.81 153 LYS A O 1
ATOM 1208 N N . THR A 1 154 ? -38.167 43.297 -14.688 1.00 83.56 154 THR A N 1
ATOM 1209 C CA . THR A 1 154 ? -38.464 42.402 -15.817 1.00 83.56 154 THR A CA 1
ATOM 1210 C C . THR A 1 154 ? -37.286 42.287 -16.783 1.00 83.56 154 THR A C 1
ATOM 1212 O O . THR A 1 154 ? -36.955 41.186 -17.197 1.00 83.56 154 THR A O 1
ATOM 1215 N N . THR A 1 155 ? -36.598 43.391 -17.092 1.00 82.88 155 THR A N 1
ATOM 1216 C CA . THR A 1 155 ? -35.429 43.405 -17.992 1.00 82.88 155 THR A CA 1
ATOM 1217 C C . THR A 1 155 ? -34.241 42.640 -17.401 1.00 82.88 155 THR A C 1
ATOM 1219 O O . THR A 1 155 ? -33.542 41.935 -18.123 1.00 82.88 155 THR A O 1
ATOM 1222 N N . ILE A 1 156 ? -34.037 42.729 -16.082 1.00 87.56 156 ILE A N 1
ATOM 1223 C CA . ILE A 1 156 ? -32.990 41.981 -15.368 1.00 87.56 156 ILE A CA 1
ATOM 1224 C C . ILE A 1 156 ? -33.299 40.472 -15.377 1.00 87.56 156 ILE A C 1
ATOM 1226 O O . ILE A 1 156 ? -32.415 39.669 -15.669 1.00 87.56 156 ILE A O 1
ATOM 1230 N N . LEU A 1 157 ? -34.551 40.083 -15.101 1.00 90.38 157 LEU A N 1
ATOM 1231 C CA . LEU A 1 157 ? -34.999 38.683 -15.117 1.00 90.38 157 LEU A CA 1
ATOM 1232 C C . LEU A 1 157 ? -34.998 38.061 -16.522 1.00 90.38 157 LEU A C 1
ATOM 1234 O O . LEU A 1 157 ? -34.590 36.911 -16.669 1.00 90.38 157 LEU A O 1
ATOM 1238 N N . ASP A 1 158 ? -35.404 38.812 -17.547 1.00 88.00 158 ASP A N 1
ATOM 1239 C CA . ASP A 1 158 ? -35.344 38.373 -18.946 1.00 88.00 158 ASP A CA 1
ATOM 1240 C C . ASP A 1 158 ? -33.897 38.102 -19.373 1.00 88.00 158 ASP A C 1
ATOM 1242 O O . ASP A 1 158 ? -33.575 37.017 -19.856 1.00 88.00 158 ASP A O 1
ATOM 1246 N N . GLN A 1 159 ? -32.985 39.037 -19.086 1.00 88.31 159 GLN A N 1
ATOM 1247 C CA . GLN A 1 159 ? -31.566 38.861 -19.385 1.00 88.31 159 GLN A CA 1
ATOM 1248 C C . GLN A 1 159 ? -30.954 37.692 -18.597 1.00 88.31 159 GLN A C 1
ATOM 1250 O O . GLN A 1 159 ? -30.176 36.931 -19.170 1.00 88.31 159 GLN A O 1
ATOM 1255 N N . PHE A 1 160 ? -31.324 37.503 -17.323 1.00 92.31 160 PHE A N 1
ATOM 1256 C CA . PHE A 1 160 ? -30.903 36.351 -16.515 1.00 92.31 160 PHE A CA 1
ATOM 1257 C C . PHE A 1 160 ? -31.331 35.018 -17.139 1.00 92.31 160 PHE A C 1
ATOM 1259 O O . PHE A 1 160 ? -30.513 34.104 -17.262 1.00 92.31 160 PHE A O 1
ATOM 1266 N N . LEU A 1 161 ? -32.591 34.909 -17.564 1.00 91.00 161 LEU A N 1
ATOM 1267 C CA . LEU A 1 161 ? -33.099 33.717 -18.239 1.00 91.00 161 LEU A CA 1
ATOM 1268 C C . LEU A 1 161 ? -32.424 33.507 -19.591 1.00 91.00 161 LEU A C 1
ATOM 1270 O O . LEU A 1 161 ? -32.016 32.391 -19.891 1.00 91.00 161 LEU A O 1
ATOM 1274 N N . LYS A 1 162 ? -32.218 34.571 -20.368 1.00 86.88 162 LYS A N 1
ATOM 1275 C CA . LYS A 1 162 ? -31.590 34.523 -21.691 1.00 86.88 162 LYS A CA 1
ATOM 1276 C C . LYS A 1 162 ? -30.141 34.036 -21.651 1.00 86.88 162 LYS A C 1
ATOM 1278 O O . LYS A 1 162 ? -29.772 33.179 -22.451 1.00 86.88 162 LYS A O 1
ATOM 1283 N N . VAL A 1 163 ? -29.320 34.523 -20.714 1.00 85.31 163 VAL A N 1
ATOM 1284 C CA . VAL A 1 163 ? -27.922 34.054 -20.586 1.00 85.31 163 VAL A CA 1
ATOM 1285 C C . VAL A 1 163 ? -27.821 32.640 -20.002 1.00 85.31 163 VAL A C 1
ATOM 1287 O O . VAL A 1 163 ? -26.851 31.940 -20.276 1.00 85.31 163 VAL A O 1
ATOM 1290 N N . ASN A 1 164 ? -28.841 32.185 -19.263 1.00 87.12 164 ASN A N 1
ATOM 1291 C CA . ASN A 1 164 ? -28.915 30.842 -18.673 1.00 87.12 164 ASN A CA 1
ATOM 1292 C C . ASN A 1 164 ? -29.890 29.895 -19.403 1.00 87.12 164 ASN A C 1
ATOM 1294 O O . ASN A 1 164 ? -30.223 28.826 -18.883 1.00 87.12 164 ASN A O 1
ATOM 1298 N N . GLN A 1 165 ? -30.342 30.250 -20.612 1.00 76.81 165 GLN A N 1
ATOM 1299 C CA . GLN A 1 165 ? -31.459 29.583 -21.301 1.00 76.81 165 GLN A CA 1
ATOM 1300 C C . GLN A 1 165 ? -31.210 28.099 -21.594 1.00 76.81 165 GLN A C 1
ATOM 1302 O O . GLN A 1 165 ? -32.145 27.327 -21.763 1.00 76.81 165 GLN A O 1
ATOM 1307 N N . THR A 1 166 ? -29.950 27.665 -21.649 1.00 68.19 166 THR A N 1
ATOM 1308 C CA . THR A 1 166 ? -29.578 26.257 -21.845 1.00 68.19 166 THR A CA 1
ATOM 1309 C C . THR A 1 166 ? -29.783 25.400 -20.593 1.00 68.19 166 THR A C 1
ATOM 1311 O O . THR A 1 166 ? -29.962 24.190 -20.730 1.00 68.19 166 THR A O 1
ATOM 1314 N N . VAL A 1 167 ? -29.794 26.016 -19.404 1.00 76.12 167 VAL A N 1
ATOM 1315 C CA . VAL A 1 167 ? -29.917 25.371 -18.084 1.00 76.12 167 VAL A CA 1
ATOM 1316 C C . VAL A 1 167 ? -31.323 25.546 -17.496 1.00 76.12 167 VAL A C 1
ATOM 1318 O O . VAL A 1 167 ? -31.854 24.613 -16.893 1.00 76.12 167 VAL A O 1
ATOM 1321 N N . LEU A 1 168 ? -31.942 26.715 -17.700 1.00 84.38 168 LEU A N 1
ATOM 1322 C CA . LEU A 1 168 ? -33.247 27.098 -17.140 1.00 84.38 168 LEU A CA 1
ATOM 1323 C C . LEU A 1 168 ? -34.396 27.025 -18.167 1.00 84.38 168 LEU A C 1
ATOM 1325 O O . LEU A 1 168 ? -35.338 27.807 -18.094 1.00 84.38 168 LEU A O 1
ATOM 1329 N N . LYS A 1 169 ? -34.329 26.080 -19.118 1.00 73.56 169 LYS A N 1
ATOM 1330 C CA . LYS A 1 169 ? -35.272 25.933 -20.254 1.00 73.56 169 LYS A CA 1
ATOM 1331 C C . LYS A 1 169 ? -36.757 25.917 -19.877 1.00 73.56 169 LYS A C 1
ATOM 1333 O O . LYS A 1 169 ? -37.584 26.348 -20.671 1.00 73.56 169 LYS A O 1
ATOM 1338 N N . ASP A 1 170 ? -37.075 25.416 -18.685 1.00 76.38 170 ASP A N 1
ATOM 1339 C CA . ASP A 1 170 ? -38.450 25.215 -18.213 1.00 76.38 170 ASP A CA 1
ATOM 1340 C C . ASP A 1 170 ? -38.933 26.343 -17.275 1.00 76.38 170 ASP A C 1
ATOM 1342 O O . ASP A 1 170 ? -39.951 26.186 -16.600 1.00 76.38 170 ASP A O 1
ATOM 1346 N N . LEU A 1 171 ? -38.186 27.452 -17.169 1.00 83.19 171 LEU A N 1
ATOM 1347 C CA . LEU A 1 171 ? -38.529 28.605 -16.331 1.00 83.19 171 LEU A CA 1
ATOM 1348 C C . LEU A 1 171 ? -38.765 29.861 -17.176 1.00 83.19 171 LEU A C 1
ATOM 1350 O O . LEU A 1 171 ? -37.990 30.205 -18.063 1.00 83.19 171 LEU A O 1
ATOM 1354 N N . SER A 1 172 ? -39.821 30.587 -16.826 1.00 88.00 172 SER A N 1
ATOM 1355 C CA . SER A 1 172 ? -40.148 31.922 -17.328 1.00 88.00 172 SER A CA 1
ATOM 1356 C C . SER A 1 172 ? -39.974 32.968 -16.222 1.00 88.00 172 SER A C 1
ATOM 1358 O O . SER A 1 172 ? -39.818 32.619 -15.051 1.00 88.00 172 SER A O 1
ATOM 1360 N N . ILE A 1 173 ? -40.069 34.259 -16.559 1.00 86.25 173 ILE A N 1
ATOM 1361 C CA . ILE A 1 173 ? -40.017 35.362 -15.578 1.00 86.25 173 ILE A CA 1
ATOM 1362 C C . ILE A 1 173 ? -41.070 35.173 -14.468 1.00 86.25 173 ILE A C 1
ATOM 1364 O O . ILE A 1 173 ? -40.809 35.476 -13.306 1.00 86.25 173 ILE A O 1
ATOM 1368 N N . ASN A 1 174 ? -42.229 34.593 -14.801 1.00 88.19 174 ASN A N 1
ATOM 1369 C CA . ASN A 1 174 ? -43.332 34.348 -13.866 1.00 88.19 174 ASN A CA 1
ATOM 1370 C C . ASN A 1 174 ? -43.015 33.279 -12.803 1.00 88.19 174 ASN A C 1
ATOM 1372 O O . ASN A 1 174 ? -43.672 33.243 -11.762 1.00 88.19 174 ASN A O 1
ATOM 1376 N N . ASN A 1 175 ? -42.002 32.436 -13.036 1.00 92.38 175 ASN A N 1
ATOM 1377 C CA . ASN A 1 175 ? -41.527 31.431 -12.083 1.00 92.38 175 ASN A CA 1
ATOM 1378 C C . ASN A 1 175 ? -40.553 32.008 -11.039 1.00 92.38 175 ASN A C 1
ATOM 1380 O O . ASN A 1 175 ? -39.917 31.247 -10.310 1.00 92.38 175 ASN A O 1
ATOM 1384 N N . PHE A 1 176 ? -40.429 33.336 -10.948 1.00 90.31 176 PHE A N 1
ATOM 1385 C CA . PHE A 1 176 ? -39.600 34.008 -9.952 1.00 90.31 176 PHE A CA 1
ATOM 1386 C C . PHE A 1 176 ? -40.395 35.013 -9.117 1.00 90.31 176 PHE A C 1
ATOM 1388 O O . PHE A 1 176 ? -41.176 35.818 -9.618 1.00 90.31 176 PHE A O 1
ATOM 1395 N N . GLU A 1 177 ? -40.145 34.979 -7.815 1.00 89.44 177 GLU A N 1
ATOM 1396 C CA . GLU A 1 177 ? -40.533 35.987 -6.838 1.00 89.44 177 GLU A CA 1
ATOM 1397 C C . GLU A 1 177 ? -39.328 36.890 -6.557 1.00 89.44 177 GLU A C 1
ATOM 1399 O O . GLU A 1 177 ? -38.226 36.396 -6.320 1.00 89.44 177 GLU A O 1
ATOM 1404 N N . ILE A 1 178 ? -39.504 38.212 -6.564 1.00 88.12 178 ILE A N 1
ATOM 1405 C CA . ILE A 1 178 ? -38.433 39.144 -6.183 1.00 88.12 178 ILE A CA 1
ATOM 1406 C C . ILE A 1 178 ? -38.521 39.399 -4.684 1.00 88.12 178 ILE A C 1
ATOM 1408 O O . ILE A 1 178 ? -39.456 40.044 -4.219 1.00 88.12 178 ILE A O 1
ATOM 1412 N N . ILE A 1 179 ? -37.507 38.940 -3.955 1.00 90.75 179 ILE A N 1
ATOM 1413 C CA . ILE A 1 179 ? -37.424 39.053 -2.497 1.00 90.75 179 ILE A CA 1
ATOM 1414 C C . ILE A 1 179 ? -36.881 40.425 -2.082 1.00 90.75 179 ILE A C 1
ATOM 1416 O O . ILE A 1 179 ? -37.371 41.025 -1.129 1.00 90.75 179 ILE A O 1
ATOM 1420 N N . LYS A 1 180 ? -35.869 40.945 -2.792 1.00 85.25 180 LYS A N 1
ATOM 1421 C CA . LYS A 1 180 ? -35.225 42.229 -2.461 1.00 85.25 180 LYS A CA 1
ATOM 1422 C C . LYS A 1 180 ? -34.589 42.878 -3.693 1.00 85.25 180 LYS A C 1
ATOM 1424 O O . LYS A 1 180 ? -34.080 42.171 -4.560 1.00 85.25 180 LYS A O 1
ATOM 1429 N N . LYS A 1 181 ? -34.569 44.214 -3.760 1.00 83.50 181 LYS A N 1
ATOM 1430 C CA . LYS A 1 181 ? -33.742 44.990 -4.704 1.00 83.50 181 LYS A CA 1
ATOM 1431 C C . LYS A 1 181 ? -33.053 46.123 -3.947 1.00 83.50 181 LYS A C 1
ATOM 1433 O O . LYS A 1 181 ? -33.746 46.964 -3.384 1.00 83.50 181 LYS A O 1
ATOM 1438 N N . GLU A 1 182 ? -31.727 46.168 -3.983 1.00 79.56 182 GLU A N 1
ATOM 1439 C CA . GLU A 1 182 ? -30.909 47.224 -3.373 1.00 79.56 182 GLU A CA 1
ATOM 1440 C C . GLU A 1 182 ? -29.757 47.574 -4.317 1.00 79.56 182 GLU A C 1
ATOM 1442 O O . GLU A 1 182 ? -28.976 46.704 -4.694 1.00 79.56 182 GLU A O 1
ATOM 1447 N N . GLY A 1 183 ? -29.665 48.841 -4.733 1.00 83.31 183 GLY A N 1
ATOM 1448 C CA . GLY A 1 183 ? -28.648 49.296 -5.685 1.00 83.31 183 GLY A CA 1
ATOM 1449 C C . GLY A 1 183 ? -28.623 48.467 -6.977 1.00 83.31 183 GLY A C 1
ATOM 1450 O O . GLY A 1 183 ? -29.638 48.349 -7.670 1.00 83.31 183 GLY A O 1
ATOM 1451 N N . SER A 1 184 ? -27.454 47.896 -7.274 1.00 86.50 184 SER A N 1
ATOM 1452 C CA . SER A 1 184 ? -27.159 46.994 -8.396 1.00 86.50 184 SER A CA 1
ATOM 1453 C C . SER A 1 184 ? -27.439 45.509 -8.106 1.00 86.50 184 SER A C 1
ATOM 1455 O O . SER A 1 184 ? -27.045 44.652 -8.894 1.00 86.50 184 SER A O 1
ATOM 1457 N N . THR A 1 185 ? -28.129 45.178 -7.010 1.00 86.88 185 THR A N 1
ATOM 1458 C CA . THR A 1 185 ? -28.415 43.792 -6.602 1.00 86.88 185 THR A CA 1
ATOM 1459 C C . THR A 1 185 ? -29.920 43.498 -6.586 1.00 86.88 185 THR A C 1
ATOM 1461 O O . THR A 1 185 ? -30.730 44.299 -6.110 1.00 86.88 185 THR A O 1
ATOM 1464 N N . LEU A 1 186 ? -30.307 42.326 -7.097 1.00 90.81 186 LEU A N 1
ATOM 1465 C CA . LEU A 1 186 ? -31.675 41.804 -7.130 1.00 90.81 186 LEU A CA 1
ATOM 1466 C C . LEU A 1 186 ? -31.686 40.354 -6.619 1.00 90.81 186 LEU A C 1
ATOM 1468 O O . LEU A 1 186 ? -31.106 39.475 -7.247 1.00 90.81 186 LEU A O 1
ATOM 1472 N N . ILE A 1 187 ? -32.361 40.091 -5.500 1.00 90.00 187 ILE A N 1
ATOM 1473 C CA . ILE A 1 187 ? -32.508 38.741 -4.936 1.00 90.00 187 ILE A CA 1
ATOM 1474 C C . ILE A 1 187 ? -33.847 38.162 -5.390 1.00 90.00 187 ILE A C 1
ATOM 1476 O O . ILE A 1 187 ? -34.899 38.761 -5.142 1.00 90.00 187 ILE A O 1
ATOM 1480 N N . ILE A 1 188 ? -33.807 36.994 -6.032 1.00 90.00 188 ILE A N 1
ATOM 1481 C CA . ILE A 1 188 ? -34.977 36.312 -6.596 1.00 90.00 188 ILE A CA 1
ATOM 1482 C C . ILE A 1 188 ? -35.089 34.879 -6.074 1.00 90.00 188 ILE A C 1
ATOM 1484 O O . ILE A 1 188 ? -34.085 34.216 -5.826 1.00 90.00 188 ILE A O 1
ATOM 1488 N N . LYS A 1 189 ? -36.313 34.383 -5.926 1.00 91.12 189 LYS A N 1
ATOM 1489 C CA . LYS A 1 189 ? -36.630 33.029 -5.463 1.00 91.12 189 LYS A CA 1
ATOM 1490 C C . LYS A 1 189 ? -37.477 32.314 -6.504 1.00 91.12 189 LYS A C 1
ATOM 1492 O O . LYS A 1 189 ? -38.409 32.904 -7.038 1.00 91.12 189 LYS A O 1
ATOM 1497 N N . VAL A 1 190 ? -37.175 31.050 -6.786 1.00 90.69 190 VAL A N 1
ATOM 1498 C CA . VAL A 1 190 ? -38.000 30.238 -7.690 1.00 90.69 190 VAL A CA 1
ATOM 1499 C C . VAL A 1 190 ? -39.330 29.912 -7.012 1.00 90.69 190 VAL A C 1
ATOM 1501 O O . VAL A 1 190 ? -39.350 29.409 -5.886 1.00 90.69 190 VAL A O 1
ATOM 1504 N N . LYS A 1 191 ? -40.430 30.157 -7.725 1.00 85.44 191 LYS A N 1
ATOM 1505 C CA . LYS A 1 191 ? -41.791 29.755 -7.362 1.00 85.44 191 LYS A CA 1
ATOM 1506 C C . LYS A 1 191 ? -42.462 29.007 -8.512 1.00 85.44 191 LYS A C 1
ATOM 1508 O O . LYS A 1 191 ? -42.025 29.079 -9.660 1.00 85.44 191 LYS A O 1
ATOM 1513 N N . ASP A 1 192 ? -43.531 28.285 -8.191 1.00 80.06 192 ASP A N 1
ATOM 1514 C CA . ASP A 1 192 ? -44.421 27.647 -9.168 1.00 80.06 192 ASP A CA 1
ATOM 1515 C C . ASP A 1 192 ? -43.695 26.724 -10.175 1.00 80.06 192 ASP A C 1
ATOM 1517 O O . ASP A 1 192 ? -44.102 26.584 -11.328 1.00 80.06 192 ASP A O 1
ATOM 1521 N N . SER A 1 193 ? -42.597 26.085 -9.747 1.00 78.12 193 SER A N 1
ATOM 1522 C CA . SER A 1 193 ? -41.824 25.127 -10.545 1.00 78.12 193 SER A CA 1
ATOM 1523 C C . SER A 1 193 ? -41.856 23.737 -9.916 1.00 78.12 193 SER A C 1
ATOM 1525 O O . SER A 1 193 ? -41.530 23.557 -8.746 1.00 78.12 193 SER A O 1
ATOM 1527 N N . LYS A 1 194 ? -42.187 22.723 -10.724 1.00 70.94 194 LYS A N 1
ATOM 1528 C CA . LYS A 1 194 ? -42.165 21.302 -10.326 1.00 70.94 194 LYS A CA 1
ATOM 1529 C C . LYS A 1 194 ? -40.761 20.676 -10.369 1.00 70.94 194 LYS A C 1
ATOM 1531 O O . LYS A 1 194 ? -40.627 19.479 -10.138 1.00 70.94 194 LYS A O 1
ATOM 1536 N N . LYS A 1 195 ? -39.735 21.457 -10.728 1.00 74.50 195 LYS A N 1
ATOM 1537 C CA . LYS A 1 195 ? -38.374 20.975 -11.017 1.00 74.50 195 LYS A CA 1
ATOM 1538 C C . LYS A 1 195 ? -37.283 21.761 -10.295 1.00 74.50 195 LYS A C 1
ATOM 1540 O O . LYS A 1 195 ? -36.270 21.164 -9.948 1.00 74.50 195 LYS A O 1
ATOM 1545 N N . TYR A 1 196 ? -37.482 23.056 -10.044 1.00 80.12 196 TYR A N 1
ATOM 1546 C CA . TYR A 1 196 ? -36.471 23.929 -9.443 1.00 80.12 196 TYR A CA 1
ATOM 1547 C C . TYR A 1 196 ? -36.996 24.633 -8.182 1.00 80.12 196 TYR A C 1
ATOM 1549 O O . TYR A 1 196 ? -38.163 25.011 -8.123 1.00 80.12 196 TYR A O 1
ATOM 1557 N N . PHE A 1 197 ? -36.135 24.848 -7.186 1.00 82.00 197 PHE A N 1
ATOM 1558 C CA . PHE A 1 197 ? -36.434 25.636 -5.980 1.00 82.00 197 PHE A CA 1
ATOM 1559 C C . PHE A 1 197 ? -35.190 26.399 -5.496 1.00 82.00 197 PHE A C 1
ATOM 1561 O O . PHE A 1 197 ? -34.082 26.087 -5.919 1.00 82.00 197 PHE A O 1
ATOM 1568 N N . GLY A 1 198 ? -35.345 27.379 -4.602 1.00 83.19 198 GLY A N 1
ATOM 1569 C CA . GLY A 1 198 ? -34.224 28.118 -3.995 1.00 83.19 198 GLY A CA 1
ATOM 1570 C C . GLY A 1 198 ? -34.201 29.613 -4.326 1.00 83.19 198 GLY A C 1
ATOM 1571 O O . GLY A 1 198 ? -35.063 30.106 -5.054 1.00 83.19 198 GLY A O 1
ATOM 1572 N N . THR A 1 199 ? -33.227 30.327 -3.754 1.00 89.19 199 THR A N 1
ATOM 1573 C CA . THR A 1 199 ? -33.128 31.798 -3.775 1.00 89.19 199 THR A CA 1
ATOM 1574 C C . THR A 1 199 ? -31.724 32.233 -4.180 1.00 89.19 199 THR A C 1
ATOM 1576 O O . THR A 1 199 ? -30.764 31.903 -3.484 1.00 89.19 199 THR A O 1
ATOM 1579 N N . ILE A 1 200 ? -31.613 33.007 -5.258 1.00 88.25 200 ILE A N 1
ATOM 1580 C CA . ILE A 1 200 ? -30.354 33.406 -5.891 1.00 88.25 200 ILE A CA 1
ATOM 1581 C C . ILE A 1 200 ? -30.214 34.936 -5.944 1.00 88.25 200 ILE A C 1
ATOM 1583 O O . ILE A 1 200 ? -31.190 35.667 -6.128 1.00 88.25 200 ILE A O 1
ATOM 1587 N N . GLU A 1 201 ? -28.989 35.423 -5.759 1.00 92.94 201 GLU A N 1
ATOM 1588 C CA . GLU A 1 201 ? -28.632 36.839 -5.869 1.00 92.94 201 GLU A CA 1
ATOM 1589 C C . GLU A 1 201 ? -28.122 37.139 -7.283 1.00 92.94 201 GLU A C 1
ATOM 1591 O O . GLU A 1 201 ? -27.207 36.472 -7.767 1.00 92.94 201 GLU A O 1
ATOM 1596 N N . LEU A 1 202 ? -28.699 38.152 -7.931 1.00 91.56 202 LEU A N 1
ATOM 1597 C CA . LEU A 1 202 ? -28.252 38.688 -9.214 1.00 91.56 202 LEU A CA 1
ATOM 1598 C C . LEU A 1 202 ? -27.604 40.055 -9.005 1.00 91.56 202 LEU A C 1
ATOM 1600 O O . LEU A 1 202 ? -28.194 40.921 -8.355 1.00 91.56 202 LEU A O 1
ATOM 1604 N N . LYS A 1 203 ? -26.438 40.281 -9.610 1.00 90.31 203 LYS A N 1
ATOM 1605 C CA . LYS A 1 203 ? -25.780 41.596 -9.656 1.00 90.31 203 LYS A CA 1
ATOM 1606 C C . LYS A 1 203 ? -25.836 42.122 -11.076 1.00 90.31 203 LYS A C 1
ATOM 1608 O O . LYS A 1 203 ? -25.579 41.369 -12.011 1.00 90.31 203 LYS A O 1
ATOM 1613 N N . PHE A 1 204 ? -26.191 43.386 -11.255 1.00 87.88 204 PHE A N 1
ATOM 1614 C CA . PHE A 1 204 ? -26.453 43.941 -12.575 1.00 87.88 204 PHE A CA 1
ATOM 1615 C C . PHE A 1 204 ? -25.882 45.349 -12.770 1.00 87.88 204 PHE A C 1
ATOM 1617 O O . PHE A 1 204 ? -25.943 46.195 -11.879 1.00 87.88 204 PHE A O 1
ATOM 1624 N N . GLU A 1 205 ? -25.387 45.619 -13.977 1.00 85.31 205 GLU A N 1
ATOM 1625 C CA . GLU A 1 205 ? -24.868 46.929 -14.381 1.00 85.31 205 GLU A CA 1
ATOM 1626 C C . GLU A 1 205 ? -25.712 47.525 -15.512 1.00 85.31 205 GLU A C 1
ATOM 1628 O O . GLU A 1 205 ? -25.915 46.902 -16.561 1.00 85.31 205 GLU A O 1
ATOM 1633 N N . ILE A 1 206 ? -26.198 48.753 -15.296 1.00 81.94 206 ILE A N 1
ATOM 1634 C CA . ILE A 1 206 ? -26.883 49.541 -16.325 1.00 81.94 206 ILE A CA 1
ATOM 1635 C C . ILE A 1 206 ? -25.824 50.213 -17.197 1.00 81.94 206 ILE A C 1
ATOM 1637 O O . ILE A 1 206 ? -24.876 50.806 -16.687 1.00 81.94 206 ILE A O 1
ATOM 1641 N N . LYS A 1 207 ? -26.004 50.171 -18.514 1.00 77.12 207 LYS A N 1
ATOM 1642 C CA . LYS A 1 207 ? -25.136 50.877 -19.455 1.00 77.12 207 LYS A CA 1
ATOM 1643 C C . LYS A 1 207 ? -25.437 52.380 -19.425 1.00 77.12 207 LYS A C 1
ATOM 1645 O O . LYS A 1 207 ? -26.506 52.796 -19.865 1.00 77.12 207 LYS A O 1
ATOM 1650 N N . GLU A 1 208 ? -24.501 53.197 -18.940 1.00 59.72 208 GLU A N 1
ATOM 1651 C CA . GLU A 1 208 ? -24.623 54.656 -19.051 1.00 59.72 208 GLU A CA 1
ATOM 1652 C C . GLU A 1 208 ? -24.642 55.098 -20.530 1.00 59.72 208 GLU A C 1
ATOM 1654 O O . GLU A 1 208 ? -23.841 54.600 -21.335 1.00 59.72 208 GLU A O 1
ATOM 1659 N N . PRO A 1 209 ? -25.528 56.034 -20.920 1.00 43.75 209 PRO A N 1
ATOM 1660 C CA . PRO A 1 209 ? -25.588 56.537 -22.285 1.00 43.75 209 PRO A CA 1
ATOM 1661 C C . PRO A 1 209 ? -24.393 57.456 -22.571 1.00 43.75 209 PRO A C 1
ATOM 1663 O O . PRO A 1 209 ? -24.324 58.582 -22.078 1.00 43.75 209 PRO A O 1
ATOM 1666 N N . LYS A 1 210 ? -23.451 57.001 -23.406 1.00 39.56 210 LYS A N 1
ATOM 1667 C CA . LYS A 1 210 ? -22.326 57.839 -23.841 1.00 39.56 210 LYS A CA 1
ATOM 1668 C C . LYS A 1 210 ? -22.725 58.788 -24.977 1.00 39.56 210 LYS A C 1
ATOM 1670 O O . LYS A 1 210 ? -22.916 58.362 -26.109 1.00 39.56 210 LYS A O 1
ATOM 1675 N N . ASN A 1 211 ? -22.717 60.071 -24.616 1.00 33.75 211 ASN A N 1
ATOM 1676 C CA . ASN A 1 211 ? -22.628 61.285 -25.434 1.00 33.75 211 ASN A CA 1
ATOM 1677 C C . ASN A 1 211 ? -23.861 61.707 -26.255 1.00 33.75 211 ASN A C 1
ATOM 1679 O O . ASN A 1 211 ? -24.126 61.204 -27.342 1.00 33.75 211 ASN A O 1
ATOM 1683 N N . LYS A 1 212 ? -24.490 62.802 -25.803 1.00 30.89 212 LYS A N 1
ATOM 1684 C CA . LYS A 1 212 ? -24.933 63.871 -26.709 1.00 30.89 212 LYS A CA 1
ATOM 1685 C C . LYS A 1 212 ? -23.781 64.860 -26.882 1.00 30.89 212 LYS A C 1
ATOM 1687 O O . LYS A 1 212 ? -23.364 65.478 -25.907 1.00 30.89 212 LYS A O 1
ATOM 1692 N N . SER A 1 213 ? -23.335 65.052 -28.116 1.00 29.23 213 SER A N 1
ATOM 1693 C CA . SER A 1 213 ? -22.566 66.229 -28.527 1.00 29.23 213 SER A CA 1
ATOM 1694 C C . SER A 1 213 ? -23.103 66.751 -29.858 1.00 29.23 213 SER A C 1
ATOM 1696 O O . SER A 1 213 ? -22.368 66.824 -30.834 1.00 29.23 213 SER A O 1
ATOM 1698 N N . ASP A 1 214 ? -24.386 67.113 -29.866 1.00 28.20 214 ASP A N 1
ATOM 1699 C CA . ASP A 1 214 ? -24.924 68.083 -30.818 1.00 28.20 214 ASP A CA 1
ATOM 1700 C C . ASP A 1 214 ? -25.252 69.352 -30.033 1.00 28.20 214 ASP A C 1
ATOM 1702 O O . ASP A 1 214 ? -26.146 69.371 -29.182 1.00 28.20 214 ASP A O 1
ATOM 1706 N N . ILE A 1 215 ? -24.464 70.395 -30.285 1.00 28.81 215 ILE A N 1
ATOM 1707 C CA . ILE A 1 215 ? -24.663 71.736 -29.742 1.00 28.81 215 ILE A CA 1
ATOM 1708 C C . ILE A 1 215 ? -25.423 72.545 -30.790 1.00 28.81 215 ILE A C 1
ATOM 1710 O O . ILE A 1 215 ? -24.857 72.862 -31.830 1.00 28.81 215 ILE A O 1
ATOM 1714 N N . ILE A 1 216 ? -26.641 72.979 -30.464 1.00 29.25 216 ILE A N 1
ATOM 1715 C CA . ILE A 1 216 ? -27.160 74.281 -30.908 1.00 29.25 216 ILE A CA 1
ATOM 1716 C C . ILE A 1 216 ? -27.839 74.944 -29.692 1.00 29.25 216 ILE A C 1
ATOM 1718 O O . ILE A 1 216 ? -28.699 74.315 -29.071 1.00 29.25 216 ILE A O 1
ATOM 1722 N N . PRO A 1 217 ? -27.452 76.173 -29.298 1.00 32.81 217 PRO A N 1
ATOM 1723 C CA . PRO A 1 217 ? -28.045 76.882 -28.164 1.00 32.81 217 PRO A CA 1
ATOM 1724 C C . PRO A 1 217 ? -29.280 77.708 -28.571 1.00 32.81 217 PRO A C 1
ATOM 1726 O O . PRO A 1 217 ? -29.308 78.299 -29.648 1.00 32.81 217 PRO A O 1
ATOM 1729 N N . GLY A 1 218 ? -30.273 77.825 -27.679 1.00 26.47 218 GLY A N 1
ATOM 1730 C CA . GLY A 1 218 ? -31.479 78.629 -27.923 1.00 26.47 218 GLY A CA 1
ATOM 1731 C C . GLY A 1 218 ? -32.298 78.951 -26.664 1.00 26.47 218 GLY A C 1
ATOM 1732 O O . GLY A 1 218 ? -33.058 78.114 -26.202 1.00 26.47 218 GLY A O 1
ATOM 1733 N N . LEU A 1 219 ? -32.107 80.174 -26.152 1.00 25.25 219 LEU A N 1
ATOM 1734 C CA . LEU A 1 219 ? -33.001 81.048 -25.357 1.00 25.25 219 LEU A CA 1
ATOM 1735 C C . LEU A 1 219 ? -33.977 80.480 -24.285 1.00 25.25 219 LEU A C 1
ATOM 1737 O O . LEU A 1 219 ? -34.912 79.771 -24.616 1.00 25.25 219 LEU A O 1
ATOM 1741 N N . LEU A 1 220 ? -33.844 81.037 -23.059 1.00 24.81 220 LEU A N 1
ATOM 1742 C CA . LEU A 1 220 ? -34.885 81.619 -22.157 1.00 24.81 220 LEU A CA 1
ATOM 1743 C C . LEU A 1 220 ? -36.136 80.761 -21.781 1.00 24.81 220 LEU A C 1
ATOM 1745 O O . LEU A 1 220 ? -36.732 80.096 -22.607 1.00 24.81 220 LEU A O 1
ATOM 1749 N N . ILE A 1 221 ? -36.662 80.755 -20.543 1.00 26.67 221 ILE A N 1
ATOM 1750 C CA . ILE A 1 221 ? -36.960 81.875 -19.619 1.00 26.67 221 ILE A CA 1
ATOM 1751 C C . ILE A 1 221 ? -36.721 81.483 -18.122 1.00 26.67 221 ILE A C 1
ATOM 1753 O O . ILE A 1 221 ? -36.689 80.315 -17.752 1.00 26.67 221 ILE A O 1
ATOM 1757 N N . LYS A 1 222 ? -36.509 82.507 -17.276 1.00 26.06 222 LYS A N 1
ATOM 1758 C CA . LYS A 1 222 ? -36.267 82.567 -15.801 1.00 26.06 222 LYS A CA 1
ATOM 1759 C C . LYS A 1 222 ? -37.590 82.545 -14.958 1.00 26.06 222 LYS A C 1
ATOM 1761 O O . LYS A 1 222 ? -38.643 82.456 -15.573 1.00 26.06 222 LYS A O 1
ATOM 1766 N N . PRO A 1 223 ? -37.632 82.879 -13.636 1.00 41.34 223 PRO A N 1
ATOM 1767 C CA . PRO A 1 223 ? -36.800 82.567 -12.442 1.00 41.34 223 PRO A CA 1
ATOM 1768 C C . PRO A 1 223 ? -37.687 81.953 -11.290 1.00 41.34 223 PRO A C 1
ATOM 1770 O O . PRO A 1 223 ? -38.863 81.719 -11.516 1.00 41.34 223 PRO A O 1
ATOM 1773 N N . ILE A 1 224 ? -37.276 81.559 -10.067 1.00 28.34 224 ILE A N 1
ATOM 1774 C CA . ILE A 1 224 ? -36.843 82.287 -8.831 1.00 28.34 224 ILE A CA 1
ATOM 1775 C C . ILE A 1 224 ? -36.633 81.161 -7.776 1.00 28.34 224 ILE A C 1
ATOM 1777 O O . ILE A 1 224 ? -37.548 80.386 -7.543 1.00 28.34 224 ILE A O 1
ATOM 1781 N N . ALA A 1 225 ? -35.418 80.834 -7.319 1.00 30.48 225 ALA A N 1
ATOM 1782 C CA . ALA A 1 225 ? -34.638 81.409 -6.205 1.00 30.48 225 ALA A CA 1
ATOM 1783 C C . ALA A 1 225 ? -34.945 80.856 -4.788 1.00 30.48 225 ALA A C 1
ATOM 1785 O O . ALA A 1 225 ? -35.993 81.143 -4.220 1.00 30.48 225 ALA A O 1
ATOM 1786 N N . ASN A 1 226 ? -33.939 80.249 -4.134 1.00 27.92 226 ASN A N 1
ATOM 1787 C CA . ASN A 1 226 ? -33.195 80.970 -3.086 1.00 27.92 226 ASN A CA 1
ATOM 1788 C C . ASN A 1 226 ? -31.873 80.299 -2.633 1.00 27.92 226 ASN A C 1
ATOM 1790 O O . ASN A 1 226 ? -31.772 79.085 -2.530 1.00 27.92 226 ASN A O 1
ATOM 1794 N N . LYS A 1 227 ? -30.888 81.159 -2.326 1.00 28.64 227 LYS A N 1
ATOM 1795 C CA . LYS A 1 227 ? -29.735 80.999 -1.405 1.00 28.64 227 LYS A CA 1
ATOM 1796 C C . LYS A 1 227 ? -28.854 79.723 -1.457 1.00 28.64 227 LYS A C 1
ATOM 1798 O O . LYS A 1 227 ? -29.022 78.791 -0.684 1.00 28.64 227 LYS A O 1
ATOM 1803 N N . LYS A 1 228 ? -27.809 79.781 -2.303 1.00 28.77 228 LYS A N 1
ATOM 1804 C CA . LYS A 1 228 ? -26.383 80.080 -1.954 1.00 28.77 228 LYS A CA 1
ATOM 1805 C C . LYS A 1 228 ? -25.926 79.939 -0.464 1.00 28.77 228 LYS A C 1
ATOM 1807 O O . LYS A 1 228 ? -26.733 80.281 0.397 1.00 28.77 228 LYS A O 1
ATOM 1812 N N . PRO A 1 229 ? -24.604 79.763 -0.158 1.00 40.47 229 PRO A N 1
ATOM 1813 C CA . PRO A 1 229 ? -23.469 79.431 -1.058 1.00 40.47 229 PRO A CA 1
ATOM 1814 C C . PRO A 1 229 ? -22.271 78.588 -0.492 1.00 40.47 229 PRO A C 1
ATOM 1816 O O . PRO A 1 229 ? -21.985 78.627 0.695 1.00 40.47 229 PRO A O 1
ATOM 1819 N N . ASN A 1 230 ? -21.449 78.059 -1.422 1.00 28.81 230 ASN A N 1
ATOM 1820 C CA . ASN A 1 230 ? -19.958 78.085 -1.439 1.00 28.81 230 ASN A CA 1
ATOM 1821 C C . ASN A 1 230 ? -19.106 77.305 -0.388 1.00 28.81 230 ASN A C 1
ATOM 1823 O O . ASN A 1 230 ? -19.585 76.960 0.679 1.00 28.81 230 ASN A O 1
ATOM 1827 N N . ILE A 1 231 ? -17.815 76.991 -0.633 1.00 28.28 231 ILE A N 1
ATOM 1828 C CA . ILE A 1 231 ? -16.899 77.313 -1.764 1.00 28.28 231 ILE A CA 1
ATOM 1829 C C . ILE A 1 231 ? -15.965 76.120 -2.101 1.00 28.28 231 ILE A C 1
ATOM 1831 O O . ILE A 1 231 ? -15.821 75.200 -1.299 1.00 28.28 231 ILE A O 1
ATOM 1835 N N . LYS A 1 232 ? -15.356 76.125 -3.299 1.00 25.66 232 LYS A N 1
ATOM 1836 C CA . LYS A 1 232 ? -14.404 75.110 -3.815 1.00 25.66 232 LYS A CA 1
ATOM 1837 C C . LYS A 1 232 ? -12.924 75.555 -3.641 1.00 25.66 232 LYS A C 1
ATOM 1839 O O . LYS A 1 232 ? -12.709 76.716 -3.311 1.00 25.66 232 LYS A O 1
ATOM 1844 N N . PRO A 1 233 ? -11.921 74.669 -3.825 1.00 46.25 233 PRO A N 1
ATOM 1845 C CA . PRO A 1 233 ? -10.518 74.928 -3.465 1.00 46.25 233 PRO A CA 1
ATOM 1846 C C . PRO A 1 233 ? -9.703 75.629 -4.564 1.00 46.25 233 PRO A C 1
ATOM 1848 O O . PRO A 1 233 ? -10.032 75.457 -5.728 1.00 46.25 233 PRO A O 1
ATOM 1851 N N . GLU A 1 234 ? -8.625 76.324 -4.164 1.00 26.67 234 GLU A N 1
ATOM 1852 C CA . GLU A 1 234 ? -7.424 76.769 -4.922 1.00 26.67 234 GLU A CA 1
ATOM 1853 C C . GLU A 1 234 ? -6.587 77.682 -3.966 1.00 26.67 234 GLU A C 1
ATOM 1855 O O . GLU A 1 234 ? -7.191 78.355 -3.133 1.00 26.67 234 GLU A O 1
ATOM 1860 N N . VAL A 1 235 ? -5.240 77.761 -3.940 1.00 28.86 235 VAL A N 1
ATOM 1861 C CA . VAL A 1 235 ? -4.164 77.016 -4.642 1.00 28.86 235 VAL A CA 1
ATOM 1862 C C . VAL A 1 235 ? -2.840 77.000 -3.791 1.00 28.86 235 VAL A C 1
ATOM 1864 O O . VAL A 1 235 ? -2.919 76.917 -2.569 1.00 28.86 235 VAL A O 1
ATOM 1867 N N . GLU A 1 236 ? -1.643 77.003 -4.399 1.00 27.88 236 GLU A N 1
ATOM 1868 C CA . GLU A 1 236 ? -0.259 77.051 -3.838 1.00 27.88 236 GLU A CA 1
ATOM 1869 C C . GLU A 1 236 ? 0.057 78.354 -3.025 1.00 27.88 236 GLU A C 1
ATOM 1871 O O . GLU A 1 236 ? -0.686 79.321 -3.136 1.00 27.88 236 GLU A O 1
ATOM 1876 N N . SER A 1 237 ? 1.123 78.549 -2.216 1.00 26.78 237 SER A N 1
ATOM 1877 C CA . SER A 1 237 ? 2.459 77.924 -2.070 1.00 26.78 237 SER A CA 1
ATOM 1878 C C . SER A 1 237 ? 3.164 78.342 -0.736 1.00 26.78 237 SER A C 1
ATOM 1880 O O . SER A 1 237 ? 2.677 79.207 -0.016 1.00 26.78 237 SER A O 1
ATOM 1882 N N . THR A 1 238 ? 4.370 77.804 -0.468 1.00 25.25 238 THR A N 1
ATOM 1883 C CA . THR A 1 238 ? 5.439 78.291 0.463 1.00 25.25 238 THR A CA 1
ATOM 1884 C C . THR A 1 238 ? 5.337 78.169 2.010 1.00 25.25 238 THR A C 1
ATOM 1886 O O . THR A 1 238 ? 4.487 78.751 2.661 1.00 25.25 238 THR A O 1
ATOM 1889 N N . ILE A 1 239 ? 6.379 77.521 2.573 1.00 25.30 239 ILE A N 1
ATOM 1890 C CA . ILE A 1 239 ? 7.223 77.938 3.728 1.00 25.30 239 ILE A CA 1
ATOM 1891 C C . ILE A 1 239 ? 6.644 77.939 5.182 1.00 25.30 239 ILE A C 1
ATOM 1893 O O . ILE A 1 239 ? 6.033 78.892 5.641 1.00 25.30 239 ILE A O 1
ATOM 1897 N N . ASN A 1 240 ? 7.107 76.928 5.945 1.00 24.84 240 ASN A N 1
ATOM 1898 C CA . ASN A 1 240 ? 7.570 76.928 7.358 1.00 24.84 240 ASN A CA 1
ATOM 1899 C C . ASN A 1 240 ? 6.651 76.925 8.621 1.00 24.84 240 ASN A C 1
ATOM 1901 O O . ASN A 1 240 ? 5.858 77.824 8.861 1.00 24.84 240 ASN A O 1
ATOM 1905 N N . ILE A 1 241 ? 7.062 76.018 9.539 1.00 26.42 241 ILE A N 1
ATOM 1906 C CA . ILE A 1 241 ? 7.132 76.097 11.028 1.00 26.42 241 ILE A CA 1
ATOM 1907 C C . ILE A 1 241 ? 6.000 75.477 11.912 1.00 26.42 241 ILE A C 1
ATOM 1909 O O . ILE A 1 241 ? 4.813 75.731 11.759 1.00 26.42 241 ILE A O 1
ATOM 1913 N N . THR A 1 242 ? 6.466 74.690 12.909 1.00 27.64 242 THR A N 1
ATOM 1914 C CA . THR A 1 242 ? 5.833 74.124 14.143 1.00 27.64 242 THR A CA 1
ATOM 1915 C C . THR A 1 242 ? 4.757 73.010 14.103 1.00 27.64 242 THR A C 1
ATOM 1917 O O . THR A 1 242 ? 3.570 73.275 13.992 1.00 27.64 242 THR A O 1
ATOM 1920 N N . ASN A 1 243 ? 5.204 71.755 14.322 1.00 27.62 243 ASN A N 1
ATOM 1921 C CA . ASN A 1 243 ? 4.978 70.863 15.499 1.00 27.62 243 ASN A CA 1
ATOM 1922 C C . ASN A 1 243 ? 3.715 70.996 16.405 1.00 27.62 243 ASN A C 1
ATOM 1924 O O . ASN A 1 243 ? 3.269 72.114 16.638 1.00 27.62 243 ASN A O 1
ATOM 1928 N N . PRO A 1 244 ? 3.355 69.947 17.203 1.00 46.41 244 PRO A N 1
ATOM 1929 C CA . PRO A 1 244 ? 3.531 68.485 17.010 1.00 46.41 244 PRO A CA 1
ATOM 1930 C C . PRO A 1 244 ? 2.338 67.611 17.517 1.00 46.41 244 PRO A C 1
ATOM 1932 O O . PRO A 1 244 ? 1.499 68.088 18.273 1.00 46.41 244 PRO A O 1
ATOM 1935 N N . THR A 1 245 ? 2.318 66.292 17.236 1.00 28.36 245 THR A N 1
ATOM 1936 C CA . THR A 1 245 ? 2.302 65.203 18.269 1.00 28.36 245 THR A CA 1
ATOM 1937 C C . THR A 1 245 ? 2.244 63.765 17.697 1.00 28.36 245 THR A C 1
ATOM 1939 O O . THR A 1 245 ? 1.641 63.504 16.663 1.00 28.36 245 THR A O 1
ATOM 1942 N N . SER A 1 246 ? 2.907 62.842 18.414 1.00 27.64 246 SER A N 1
ATOM 1943 C CA . SER A 1 246 ? 2.751 61.366 18.419 1.00 27.64 246 SER A CA 1
ATOM 1944 C C . SER A 1 246 ? 2.829 60.550 17.108 1.00 27.64 246 SER A C 1
ATOM 1946 O O . SER A 1 246 ? 1.909 59.838 16.710 1.00 27.64 246 SER A O 1
ATOM 1948 N N . SER A 1 247 ? 4.049 60.450 16.577 1.00 26.06 247 SER A N 1
ATOM 1949 C CA . SER A 1 247 ? 4.615 59.183 16.060 1.00 26.06 247 SER A CA 1
ATOM 1950 C C . SER A 1 247 ? 5.963 58.942 16.794 1.00 26.06 247 SER A C 1
ATOM 1952 O O . SER A 1 247 ? 6.409 59.849 17.491 1.00 26.06 247 SER A O 1
ATOM 1954 N N . THR A 1 248 ? 6.634 57.782 16.825 1.00 28.53 248 THR A N 1
ATOM 1955 C CA . THR A 1 248 ? 6.819 56.706 15.829 1.00 28.53 248 THR A CA 1
ATOM 1956 C C . THR A 1 248 ? 7.109 55.325 16.461 1.00 28.53 248 THR A C 1
ATOM 1958 O O . THR A 1 248 ? 7.475 55.200 17.628 1.00 28.53 248 THR A O 1
ATOM 1961 N N . LYS A 1 249 ? 7.007 54.269 15.636 1.00 27.84 249 LYS A N 1
ATOM 1962 C CA . LYS A 1 249 ? 7.613 52.935 15.855 1.00 27.84 249 LYS A CA 1
ATOM 1963 C C . LYS A 1 249 ? 9.157 52.960 15.707 1.00 27.84 249 LYS A C 1
ATOM 1965 O O . LYS A 1 249 ? 9.681 53.889 15.096 1.00 27.84 249 LYS A O 1
ATOM 1970 N N . PRO A 1 250 ? 9.887 51.934 16.195 1.00 32.16 250 PRO A N 1
ATOM 1971 C CA . PRO A 1 250 ? 11.355 51.913 16.214 1.00 32.16 250 PRO A CA 1
ATOM 1972 C C . PRO A 1 250 ? 12.006 51.281 14.969 1.00 32.16 250 PRO A C 1
ATOM 1974 O O . PRO A 1 250 ? 11.436 50.371 14.373 1.00 32.16 250 PRO A O 1
ATOM 1977 N N . GLN A 1 251 ? 13.246 51.697 14.667 1.00 29.75 251 GLN A N 1
ATOM 1978 C CA . GLN A 1 251 ? 14.367 50.935 14.062 1.00 29.75 251 GLN A CA 1
ATOM 1979 C C . GLN A 1 251 ? 15.580 51.890 13.861 1.00 29.75 251 GLN A C 1
ATOM 1981 O O . GLN A 1 251 ? 15.396 53.103 13.929 1.00 29.75 251 GLN A O 1
ATOM 1986 N N . PRO A 1 252 ? 16.798 51.420 13.516 1.00 44.66 252 PRO A N 1
ATOM 1987 C CA . PRO A 1 252 ? 17.614 50.362 14.130 1.00 44.66 252 PRO A CA 1
ATOM 1988 C C . PRO A 1 252 ? 19.026 50.904 14.514 1.00 44.66 252 PRO A C 1
ATOM 1990 O O . PRO A 1 252 ? 19.393 52.008 14.113 1.00 44.66 252 PRO A O 1
ATOM 1993 N N . ARG A 1 253 ? 19.893 50.148 15.218 1.00 26.66 253 ARG A N 1
ATOM 1994 C CA . ARG A 1 253 ? 21.325 50.535 15.367 1.00 26.66 253 ARG A CA 1
ATOM 1995 C C . ARG A 1 253 ? 22.312 49.361 15.471 1.00 26.66 253 ARG A C 1
ATOM 1997 O O . ARG A 1 253 ? 21.928 48.229 15.739 1.00 26.66 253 ARG A O 1
ATOM 2004 N N . LYS A 1 254 ? 23.581 49.658 15.151 1.00 29.92 254 LYS A N 1
ATOM 2005 C CA . LYS A 1 254 ? 24.689 48.715 14.880 1.00 29.92 254 LYS A CA 1
ATOM 2006 C C . LYS A 1 254 ? 25.478 48.283 16.134 1.00 29.92 254 LYS A C 1
ATOM 2008 O O . LYS A 1 254 ? 25.467 48.971 17.146 1.00 29.92 254 LYS A O 1
ATOM 2013 N N . LYS A 1 255 ? 26.227 47.180 15.963 1.00 33.09 255 LYS A N 1
ATOM 2014 C CA . LYS A 1 255 ? 27.286 46.586 16.814 1.00 33.09 255 LYS A CA 1
ATOM 2015 C C . LYS A 1 255 ? 28.105 47.553 17.697 1.00 33.09 255 LYS A C 1
ATOM 2017 O O . LYS A 1 255 ? 28.604 48.556 17.186 1.00 33.09 255 LYS A O 1
ATOM 2022 N N . ARG A 1 256 ? 28.465 47.089 18.906 1.00 26.14 256 ARG A N 1
ATOM 2023 C CA . ARG A 1 256 ? 29.847 47.135 19.441 1.00 26.14 256 ARG A CA 1
ATOM 2024 C C . ARG A 1 256 ? 30.077 46.073 20.536 1.00 26.14 256 ARG A C 1
ATOM 2026 O O . ARG A 1 256 ? 29.127 45.421 20.953 1.00 26.14 256 ARG A O 1
ATOM 2033 N N . GLU A 1 257 ? 31.338 45.870 20.911 1.00 27.14 257 GLU A N 1
ATOM 2034 C CA . GLU A 1 257 ? 31.865 44.746 21.706 1.00 27.14 257 GLU A CA 1
ATOM 2035 C C . GLU A 1 257 ? 32.134 45.063 23.193 1.00 27.14 257 GLU A C 1
ATOM 2037 O O . GLU A 1 257 ? 32.501 46.186 23.523 1.00 27.14 257 GLU A O 1
ATOM 2042 N N . VAL A 1 258 ? 32.028 44.008 24.022 1.00 26.89 258 VAL A N 1
ATOM 2043 C CA . VAL A 1 258 ? 32.871 43.631 25.189 1.00 26.89 258 VAL A CA 1
ATOM 2044 C C . VAL A 1 258 ? 33.091 44.638 26.342 1.00 26.89 258 VAL A C 1
ATOM 2046 O O . VAL A 1 258 ? 33.849 45.594 26.207 1.00 26.89 258 VAL A O 1
ATOM 2049 N N . LYS A 1 259 ? 32.613 44.276 27.550 1.00 24.22 259 LYS A N 1
ATOM 2050 C CA . LYS A 1 259 ? 33.486 43.890 28.688 1.00 24.22 259 LYS A CA 1
ATOM 2051 C C . LYS A 1 259 ? 32.741 43.141 29.810 1.00 24.22 259 LYS A C 1
ATOM 2053 O O . LYS A 1 259 ? 31.515 43.103 29.826 1.00 24.22 259 LYS A O 1
ATOM 2058 N N . GLU A 1 260 ? 33.523 42.478 30.659 1.00 27.78 260 GLU A N 1
ATOM 2059 C CA . GLU A 1 260 ? 33.132 41.550 31.734 1.00 27.78 260 GLU A CA 1
ATOM 2060 C C . GLU A 1 260 ? 32.702 42.262 33.029 1.00 27.78 260 GLU A C 1
ATOM 2062 O O . GLU A 1 260 ? 33.148 43.377 33.271 1.00 27.78 260 GLU A O 1
ATOM 2067 N N . GLU A 1 261 ? 31.946 41.569 33.896 1.00 26.08 261 GLU A N 1
ATOM 2068 C CA . GLU A 1 261 ? 32.320 41.330 35.310 1.00 26.08 261 GLU A CA 1
ATOM 2069 C C . GLU A 1 261 ? 31.396 40.279 35.977 1.00 26.08 261 GLU A C 1
ATOM 2071 O O . GLU A 1 261 ? 30.258 40.074 35.552 1.00 26.08 261 GLU A O 1
ATOM 2076 N N . GLN A 1 262 ? 31.904 39.554 36.987 1.00 27.45 262 GLN A N 1
ATOM 2077 C CA . GLN A 1 262 ? 31.143 38.560 37.777 1.00 27.45 262 GLN A CA 1
ATOM 2078 C C . GLN A 1 262 ? 30.430 39.214 38.979 1.00 27.45 262 GLN A C 1
ATOM 2080 O O . GLN A 1 262 ? 30.768 40.342 39.336 1.00 27.45 262 GLN A O 1
ATOM 2085 N N . PRO A 1 263 ? 29.512 38.504 39.677 1.00 31.56 263 PRO A N 1
ATOM 2086 C CA . PRO A 1 263 ? 29.964 37.926 40.955 1.00 31.56 263 PRO A CA 1
ATOM 2087 C C . PRO A 1 263 ? 29.320 36.586 41.423 1.00 31.56 263 PRO A C 1
ATOM 2089 O O . PRO A 1 263 ? 28.109 36.404 41.425 1.00 31.56 263 PRO A O 1
ATOM 2092 N N . VAL A 1 264 ? 30.190 35.697 41.927 1.00 24.98 264 VAL A N 1
ATOM 2093 C CA . VAL A 1 264 ? 30.243 35.147 43.312 1.00 24.98 264 VAL A CA 1
ATOM 2094 C C . VAL A 1 264 ? 29.217 34.103 43.852 1.00 24.98 264 VAL A C 1
ATOM 2096 O O . VAL A 1 264 ? 28.167 34.435 44.385 1.00 24.98 264 VAL A O 1
ATOM 2099 N N . VAL A 1 265 ? 29.682 32.835 43.871 1.00 26.39 265 VAL A N 1
ATOM 2100 C CA . VAL A 1 265 ? 29.840 31.872 45.011 1.00 26.39 265 VAL A CA 1
ATOM 2101 C C . VAL A 1 265 ? 28.646 31.500 45.940 1.00 26.39 265 VAL A C 1
ATOM 2103 O O . VAL A 1 265 ? 28.266 32.290 46.797 1.00 26.39 265 VAL A O 1
ATOM 2106 N N . LYS A 1 266 ? 28.249 30.202 45.973 1.00 24.73 266 LYS A N 1
ATOM 2107 C CA . LYS A 1 266 ? 28.545 29.242 47.087 1.00 24.73 266 LYS A CA 1
ATOM 2108 C C . LYS A 1 266 ? 28.184 27.761 46.805 1.00 24.73 266 LYS A C 1
ATOM 2110 O O . LYS A 1 266 ? 27.242 27.451 46.087 1.00 24.73 266 LYS A O 1
ATOM 2115 N N . LYS A 1 267 ? 29.008 26.881 47.395 1.00 24.56 267 LYS A N 1
ATOM 2116 C CA . LYS A 1 267 ? 28.946 25.400 47.508 1.00 24.56 267 LYS A CA 1
ATOM 2117 C C . LYS A 1 267 ? 27.841 24.977 48.523 1.00 24.56 267 LYS A C 1
ATOM 2119 O O . LYS A 1 267 ? 27.289 25.867 49.159 1.00 24.56 267 LYS A O 1
ATOM 2124 N N . GLU A 1 268 ? 27.471 23.711 48.774 1.00 26.31 268 GLU A N 1
ATOM 2125 C CA . GLU A 1 268 ? 28.138 22.399 48.598 1.00 26.31 268 GLU A CA 1
ATOM 2126 C C . GLU A 1 268 ? 27.097 21.238 48.683 1.00 26.31 268 GLU A C 1
ATOM 2128 O O . GLU A 1 268 ? 26.118 21.400 49.396 1.00 26.31 268 GLU A O 1
ATOM 2133 N N . GLU A 1 269 ? 27.334 20.116 47.969 1.00 24.25 269 GLU A N 1
ATOM 2134 C CA . GLU A 1 269 ? 26.919 18.686 48.178 1.00 24.25 269 GLU A CA 1
ATOM 2135 C C . GLU A 1 269 ? 25.464 18.295 48.621 1.00 24.25 269 GLU A C 1
ATOM 2137 O O . GLU A 1 269 ? 24.802 18.986 49.375 1.00 24.25 269 GLU A O 1
ATOM 2142 N N . VAL A 1 270 ? 24.827 17.190 48.171 1.00 25.03 270 VAL A N 1
ATOM 2143 C CA . VAL A 1 270 ? 25.273 15.771 48.164 1.00 25.03 270 VAL A CA 1
ATOM 2144 C C . VAL A 1 270 ? 24.725 14.919 46.981 1.00 25.03 270 VAL A C 1
ATOM 2146 O O . VAL A 1 270 ? 23.527 14.795 46.756 1.00 25.03 270 VAL A O 1
ATOM 2149 N N . ILE A 1 271 ? 25.661 14.275 46.270 1.00 27.17 271 ILE A N 1
ATOM 2150 C CA . ILE A 1 271 ? 25.691 12.921 45.646 1.00 27.17 271 ILE A CA 1
ATOM 2151 C C . ILE A 1 271 ? 24.402 12.237 45.090 1.00 27.17 271 ILE A C 1
ATOM 2153 O O . ILE A 1 271 ? 23.699 11.493 45.766 1.00 27.17 271 ILE A O 1
ATOM 2157 N N . LYS A 1 272 ? 24.266 12.331 43.755 1.00 24.98 272 LYS A N 1
ATOM 2158 C CA . LYS A 1 272 ? 24.057 11.270 42.723 1.00 24.98 272 LYS A CA 1
ATOM 2159 C C . LYS A 1 272 ? 23.373 9.919 43.060 1.00 24.98 272 LYS A C 1
ATOM 2161 O O . LYS A 1 272 ? 23.942 9.086 43.760 1.00 24.98 272 LYS A O 1
ATOM 2166 N N . LYS A 1 273 ? 22.431 9.541 42.174 1.00 24.39 273 LYS A N 1
ATOM 2167 C CA . LYS A 1 273 ? 22.607 8.376 41.263 1.00 24.39 273 LYS A CA 1
ATOM 2168 C C . LYS A 1 273 ? 21.781 8.503 39.966 1.00 24.39 273 LYS A C 1
ATOM 2170 O O . LYS A 1 273 ? 20.632 8.088 39.889 1.00 24.39 273 LYS A O 1
ATOM 2175 N N . SER A 1 274 ? 22.408 9.034 38.919 1.00 24.30 274 SER A N 1
ATOM 2176 C CA . SER A 1 274 ? 21.982 8.891 37.521 1.00 24.30 274 SER A CA 1
ATOM 2177 C C . SER A 1 274 ? 23.229 8.775 36.639 1.00 24.30 274 SER A C 1
ATOM 2179 O O . SER A 1 274 ? 24.270 9.352 36.961 1.00 24.30 274 SER A O 1
ATOM 2181 N N . VAL A 1 275 ? 23.151 7.982 35.568 1.00 26.48 275 VAL A N 1
ATOM 2182 C CA . VAL A 1 275 ? 24.244 7.774 34.602 1.00 26.48 275 VAL A CA 1
ATOM 2183 C C . VAL A 1 275 ? 23.906 8.557 33.330 1.00 26.48 275 VAL A C 1
ATOM 2185 O O . VAL A 1 275 ? 22.954 8.179 32.646 1.00 26.48 275 VAL A O 1
ATOM 2188 N N . PRO A 1 276 ? 24.620 9.651 33.004 1.00 25.05 276 PRO A N 1
ATOM 2189 C CA . PRO A 1 276 ? 24.420 10.381 31.756 1.00 25.05 276 PRO A CA 1
ATOM 2190 C C . PRO A 1 276 ? 25.143 9.705 30.586 1.00 25.05 276 PRO A C 1
ATOM 2192 O O . PRO A 1 276 ? 26.184 9.075 30.770 1.00 25.05 276 PRO A O 1
ATOM 2195 N N . LEU A 1 277 ? 24.612 9.892 29.376 1.00 25.75 277 LEU A N 1
ATOM 2196 C CA . LEU A 1 277 ? 25.248 9.439 28.142 1.00 25.75 277 LEU A CA 1
ATOM 2197 C C . LEU A 1 277 ? 26.587 10.152 27.904 1.00 25.75 277 LEU A C 1
ATOM 2199 O O . LEU A 1 277 ? 26.689 11.372 28.039 1.00 25.75 277 LEU A O 1
ATOM 2203 N N . THR A 1 278 ? 27.582 9.394 27.452 1.00 24.14 278 THR A N 1
ATOM 2204 C CA . THR A 1 278 ? 28.835 9.926 26.907 1.00 24.14 278 THR A CA 1
ATOM 2205 C C . THR A 1 278 ? 28.602 10.440 25.478 1.00 24.14 278 THR A C 1
ATOM 2207 O O . THR A 1 278 ? 28.008 9.714 24.676 1.00 24.14 278 THR A O 1
ATOM 2210 N N . PRO A 1 279 ? 29.073 11.644 25.103 1.00 25.38 279 PRO A N 1
ATOM 2211 C CA . PRO A 1 279 ? 29.061 12.076 23.709 1.00 25.38 279 PRO A CA 1
ATOM 2212 C C . PRO A 1 279 ? 30.091 11.272 22.901 1.00 25.38 279 PRO A C 1
ATOM 2214 O O . PRO A 1 279 ? 31.244 11.139 23.313 1.00 25.38 279 PRO A O 1
ATOM 2217 N N . LEU A 1 280 ? 29.683 10.741 21.745 1.00 26.28 280 LEU A N 1
ATOM 2218 C CA . LEU A 1 280 ? 30.591 10.049 20.828 1.00 26.28 280 LEU A CA 1
ATOM 2219 C C . LEU A 1 280 ? 31.500 11.060 20.115 1.00 26.28 280 LEU A C 1
ATOM 2221 O O . LEU A 1 280 ? 31.028 11.993 19.468 1.00 26.28 280 LEU A O 1
ATOM 2225 N N . THR A 1 281 ? 32.806 10.855 20.263 1.00 25.47 281 THR A N 1
ATOM 2226 C CA . THR A 1 281 ? 33.881 11.657 19.671 1.00 25.47 281 THR A CA 1
ATOM 2227 C C . THR A 1 281 ? 34.108 11.362 18.185 1.00 25.47 281 THR A C 1
ATOM 2229 O O . THR A 1 281 ? 33.592 10.396 17.624 1.00 25.47 281 THR A O 1
ATOM 2232 N N . GLU A 1 282 ? 34.881 12.242 17.544 1.00 24.30 282 GLU A N 1
ATOM 2233 C CA . GLU A 1 282 ? 35.092 12.305 16.096 1.00 24.30 282 GLU A CA 1
ATOM 2234 C C . GLU A 1 282 ? 35.616 11.013 15.446 1.00 24.30 282 GLU A C 1
ATOM 2236 O O . GLU A 1 282 ? 36.376 10.227 16.020 1.00 24.30 282 GLU A O 1
ATOM 2241 N N . ALA A 1 283 ? 35.227 10.831 14.183 1.00 28.39 283 ALA A N 1
ATOM 2242 C CA . ALA A 1 283 ? 35.514 9.644 13.395 1.00 28.39 283 ALA A CA 1
ATOM 2243 C C . ALA A 1 283 ? 37.019 9.441 13.142 1.00 28.39 283 ALA A C 1
ATOM 2245 O O . ALA A 1 283 ? 37.651 10.175 12.377 1.00 28.39 283 ALA A O 1
ATOM 2246 N N . LYS A 1 284 ? 37.578 8.350 13.681 1.00 24.77 284 LYS A N 1
ATOM 2247 C CA . LYS A 1 284 ? 38.846 7.809 13.178 1.00 24.77 284 LYS A CA 1
ATOM 2248 C C . LYS A 1 284 ? 38.639 7.176 11.803 1.00 24.77 284 LYS A C 1
ATOM 2250 O O . LYS A 1 284 ? 37.773 6.331 11.600 1.00 24.77 284 LYS A O 1
ATOM 2255 N N . LYS A 1 285 ? 39.502 7.581 10.876 1.00 33.44 285 LYS A N 1
ATOM 2256 C CA . LYS A 1 285 ? 39.630 7.081 9.505 1.00 33.44 285 LYS A CA 1
ATOM 2257 C C . LYS A 1 285 ? 39.969 5.579 9.535 1.00 33.44 285 LYS A C 1
ATOM 2259 O O . LYS A 1 285 ? 41.078 5.219 9.919 1.00 33.44 285 LYS A O 1
ATOM 2264 N N . VAL A 1 286 ? 39.027 4.719 9.142 1.00 25.83 286 VAL A N 1
ATOM 2265 C CA . VAL A 1 286 ? 39.228 3.264 8.984 1.00 25.83 286 VAL A CA 1
ATOM 2266 C C . VAL A 1 286 ? 39.052 2.885 7.509 1.00 25.83 286 VAL A C 1
ATOM 2268 O O . VAL A 1 286 ? 38.380 3.579 6.747 1.00 25.83 286 VAL A O 1
ATOM 2271 N N . SER A 1 287 ? 39.768 1.844 7.094 1.00 23.44 287 SER A N 1
ATOM 2272 C CA . SER A 1 287 ? 40.070 1.480 5.709 1.00 23.44 287 SER A CA 1
ATOM 2273 C C . SER A 1 287 ? 38.869 1.055 4.858 1.00 23.44 287 SER A C 1
ATOM 2275 O O . SER A 1 287 ? 37.956 0.400 5.347 1.00 23.44 287 SER A O 1
ATOM 2277 N N . SER A 1 288 ? 38.975 1.366 3.559 1.00 24.17 288 SER A N 1
ATOM 2278 C CA . SER A 1 288 ? 38.396 0.661 2.400 1.00 24.17 288 SER A CA 1
ATOM 2279 C C . SER A 1 288 ? 37.100 -0.135 2.612 1.00 24.17 288 SER A C 1
ATOM 2281 O O . SER A 1 288 ? 37.115 -1.252 3.127 1.00 24.17 288 SER A O 1
ATOM 2283 N N . LEU A 1 289 ? 36.021 0.414 2.047 1.00 24.59 289 LEU A N 1
ATOM 2284 C CA . LEU A 1 289 ? 34.796 -0.273 1.630 1.00 24.59 289 LEU A CA 1
ATOM 2285 C C . LEU A 1 289 ? 35.003 -1.772 1.345 1.00 24.59 289 LEU A C 1
ATOM 2287 O O . LEU A 1 289 ? 35.520 -2.142 0.291 1.00 24.59 289 LEU A O 1
ATOM 2291 N N . ILE A 1 290 ? 34.502 -2.632 2.234 1.00 23.52 290 ILE A N 1
ATOM 2292 C CA . ILE A 1 290 ? 34.085 -3.970 1.818 1.00 23.52 290 ILE A CA 1
ATOM 2293 C C . ILE A 1 290 ? 32.836 -3.748 0.972 1.00 23.52 290 ILE A C 1
ATOM 2295 O O . ILE A 1 290 ? 31.804 -3.308 1.483 1.00 23.52 290 ILE A O 1
ATOM 2299 N N . SER A 1 291 ? 32.935 -4.007 -0.330 1.00 23.30 291 SER A N 1
ATOM 2300 C CA . SER A 1 291 ? 31.769 -4.027 -1.203 1.00 23.30 291 SER A CA 1
ATOM 2301 C C . SER A 1 291 ? 30.802 -5.085 -0.682 1.00 23.30 291 SER A C 1
ATOM 2303 O O . SER A 1 291 ? 31.090 -6.280 -0.775 1.00 23.30 291 SER A O 1
ATOM 2305 N N . LEU A 1 292 ? 29.654 -4.655 -0.157 1.00 23.59 292 LEU A N 1
ATOM 2306 C CA . LEU A 1 292 ? 28.501 -5.535 -0.039 1.00 23.59 292 LEU A CA 1
ATOM 2307 C C . LEU A 1 292 ? 28.150 -5.956 -1.462 1.00 23.59 292 LEU A C 1
ATOM 2309 O O . LEU A 1 292 ? 27.614 -5.162 -2.238 1.00 23.59 292 LEU A O 1
ATOM 2313 N N . THR A 1 293 ? 28.523 -7.183 -1.817 1.00 21.92 293 THR A N 1
ATOM 2314 C CA . THR A 1 293 ? 28.096 -7.798 -3.065 1.00 21.92 293 THR A CA 1
ATOM 2315 C C . THR A 1 293 ? 26.571 -7.715 -3.115 1.00 21.92 293 THR A C 1
ATOM 2317 O O . THR A 1 293 ? 25.917 -8.087 -2.133 1.00 21.92 293 THR A O 1
ATOM 2320 N N . PRO A 1 294 ? 25.971 -7.210 -4.212 1.00 25.20 294 PRO A N 1
ATOM 2321 C CA . PRO A 1 294 ? 24.533 -7.330 -4.374 1.00 25.20 294 PRO A CA 1
ATOM 2322 C C . PRO A 1 294 ? 24.202 -8.815 -4.257 1.00 25.20 294 PRO A C 1
ATOM 2324 O O . PRO A 1 294 ? 24.894 -9.640 -4.859 1.00 25.20 294 PRO A O 1
ATOM 2327 N N . ALA A 1 295 ? 23.200 -9.147 -3.438 1.00 21.73 295 ALA A N 1
ATOM 2328 C CA . ALA A 1 295 ? 22.797 -10.528 -3.221 1.00 21.73 295 ALA A CA 1
ATOM 2329 C C . ALA A 1 295 ? 22.618 -11.189 -4.587 1.00 21.73 295 ALA A C 1
ATOM 2331 O O . ALA A 1 295 ? 21.796 -10.730 -5.385 1.00 21.73 295 ALA A O 1
ATOM 2332 N N . THR A 1 296 ? 23.443 -12.202 -4.869 1.00 20.91 296 THR A N 1
ATOM 2333 C CA . THR A 1 296 ? 23.466 -12.868 -6.166 1.00 20.91 296 THR A CA 1
ATOM 2334 C C . THR A 1 296 ? 22.031 -13.264 -6.488 1.00 20.91 296 THR A C 1
ATOM 2336 O O . THR A 1 296 ? 21.437 -13.985 -5.676 1.00 20.91 296 THR A O 1
ATOM 2339 N N . PRO A 1 297 ? 21.432 -12.805 -7.605 1.00 23.12 297 PRO A N 1
ATOM 2340 C CA . PRO A 1 297 ? 20.140 -13.332 -7.995 1.00 23.12 297 PRO A CA 1
ATOM 2341 C C . PRO A 1 297 ? 20.341 -14.835 -8.123 1.00 23.12 297 PRO A C 1
ATOM 2343 O O . PRO A 1 297 ? 21.211 -15.278 -8.874 1.00 23.12 297 PRO A O 1
ATOM 2346 N N . VAL A 1 298 ? 19.605 -15.616 -7.330 1.00 20.59 298 VAL A N 1
ATOM 2347 C CA . VAL A 1 298 ? 19.661 -17.072 -7.427 1.00 20.59 298 VAL A CA 1
ATOM 2348 C C . VAL A 1 298 ? 19.197 -17.398 -8.836 1.00 20.59 298 VAL A C 1
ATOM 2350 O O . VAL A 1 298 ? 18.010 -17.281 -9.147 1.00 20.59 298 VAL A O 1
ATOM 2353 N N . ILE A 1 299 ? 20.152 -17.750 -9.700 1.00 23.62 299 ILE A N 1
ATOM 2354 C CA . ILE A 1 299 ? 19.892 -18.212 -11.058 1.00 23.62 299 ILE A CA 1
ATOM 2355 C C . ILE A 1 299 ? 19.278 -19.603 -10.908 1.00 23.62 299 ILE A C 1
ATOM 2357 O O . ILE A 1 299 ? 19.949 -20.624 -11.033 1.00 23.62 299 ILE A O 1
ATOM 2361 N N . ALA A 1 300 ? 17.986 -19.627 -10.581 1.00 22.02 300 ALA A N 1
ATOM 2362 C CA . ALA A 1 300 ? 17.152 -20.803 -10.702 1.00 22.02 300 ALA A CA 1
ATOM 2363 C C . ALA A 1 300 ? 17.133 -21.154 -12.191 1.00 22.02 300 ALA A C 1
ATOM 2365 O O . ALA A 1 300 ? 16.528 -20.462 -13.013 1.00 22.02 300 ALA A O 1
ATOM 2366 N N . SER A 1 301 ? 17.912 -22.176 -12.521 1.00 25.86 301 SER A N 1
ATOM 2367 C CA . SER A 1 301 ? 18.302 -22.564 -13.865 1.00 25.86 301 SER A CA 1
ATOM 2368 C C . SER A 1 301 ? 17.130 -23.148 -14.655 1.00 25.86 301 SER A C 1
ATOM 2370 O O . SER A 1 301 ? 17.079 -24.353 -14.899 1.00 25.86 301 SER A O 1
ATOM 2372 N N . ASN A 1 302 ? 16.233 -22.288 -15.143 1.00 27.89 302 ASN A N 1
ATOM 2373 C CA . ASN A 1 302 ? 15.411 -22.613 -16.307 1.00 27.89 302 ASN A CA 1
ATOM 2374 C C . ASN A 1 302 ? 16.296 -22.544 -17.556 1.00 27.89 302 ASN A C 1
ATOM 2376 O O . ASN A 1 302 ? 16.181 -21.640 -18.384 1.00 27.89 302 ASN A O 1
ATOM 2380 N N . VAL A 1 303 ? 17.197 -23.521 -17.674 1.00 27.78 303 VAL A N 1
ATOM 2381 C CA . VAL A 1 303 ? 17.819 -23.866 -18.948 1.00 27.78 303 VAL A CA 1
ATOM 2382 C C . VAL A 1 303 ? 16.710 -24.471 -19.799 1.00 27.78 303 VAL A C 1
ATOM 2384 O O . VAL A 1 303 ? 16.439 -25.667 -19.742 1.00 27.78 303 VAL A O 1
ATOM 2387 N N . SER A 1 304 ? 16.053 -23.626 -20.596 1.00 36.72 304 SER A N 1
ATOM 2388 C CA . SER A 1 304 ? 15.533 -24.086 -21.882 1.00 36.72 304 SER A CA 1
ATOM 2389 C C . SER A 1 304 ? 16.662 -24.845 -22.571 1.00 36.72 304 SER A C 1
ATOM 2391 O O . SER A 1 304 ? 17.775 -24.308 -22.591 1.00 36.72 304 SER A O 1
ATOM 2393 N N . GLU A 1 305 ? 16.404 -26.051 -23.092 1.00 36.56 305 GLU A N 1
ATOM 2394 C CA . GLU A 1 305 ? 17.435 -26.847 -23.771 1.00 36.56 305 GLU A CA 1
ATOM 2395 C C . GLU A 1 305 ? 18.280 -25.943 -24.682 1.00 36.56 305 GLU A C 1
ATOM 2397 O O . GLU A 1 305 ? 17.700 -25.143 -25.428 1.00 36.56 305 GLU A O 1
ATOM 2402 N N . PRO A 1 306 ? 19.625 -25.995 -24.593 1.00 42.12 306 PRO A N 1
ATOM 2403 C CA . PRO A 1 306 ? 20.471 -25.077 -25.339 1.00 42.12 306 PRO A CA 1
ATOM 2404 C C . PRO A 1 306 ? 20.128 -25.205 -26.818 1.00 42.12 306 PRO A C 1
ATOM 2406 O O . PRO A 1 306 ? 20.236 -26.291 -27.393 1.00 42.12 306 PRO A O 1
ATOM 2409 N N . ILE A 1 307 ? 19.671 -24.096 -27.412 1.00 52.59 307 ILE A N 1
ATOM 2410 C CA . ILE A 1 307 ? 19.251 -24.051 -28.813 1.00 52.59 307 ILE A CA 1
ATOM 2411 C C . ILE A 1 307 ? 20.422 -24.582 -29.639 1.00 52.59 307 ILE A C 1
ATOM 2413 O O . ILE A 1 307 ? 21.489 -23.965 -29.683 1.00 52.59 307 ILE A O 1
ATOM 2417 N N . LYS A 1 308 ? 20.240 -25.754 -30.254 1.00 55.28 308 LYS A N 1
ATOM 2418 C CA . LYS A 1 308 ? 21.277 -26.396 -31.061 1.00 55.28 308 LYS A CA 1
ATOM 2419 C C . LYS A 1 308 ? 21.438 -25.607 -32.355 1.00 55.28 308 LYS A C 1
ATOM 2421 O O . LYS A 1 308 ? 20.684 -25.793 -33.305 1.00 55.28 308 LYS A O 1
ATOM 2426 N N . TYR A 1 309 ? 22.405 -24.698 -32.365 1.00 63.91 309 TYR A N 1
ATOM 2427 C CA . TYR A 1 309 ? 22.878 -24.057 -33.586 1.00 63.91 309 TYR A CA 1
ATOM 2428 C C . TYR A 1 309 ? 23.722 -25.055 -34.382 1.00 63.91 309 TYR A C 1
ATOM 2430 O O . TYR A 1 309 ? 24.444 -25.867 -33.800 1.00 63.91 309 TYR A O 1
ATOM 2438 N N . GLU A 1 310 ? 23.633 -24.990 -35.709 1.00 61.38 310 GLU A N 1
ATOM 2439 C CA . GLU A 1 310 ? 24.522 -25.751 -36.589 1.00 61.38 310 GLU A CA 1
ATOM 2440 C C . GLU A 1 310 ? 25.993 -25.369 -36.338 1.00 61.38 310 GLU A C 1
ATOM 2442 O O . GLU A 1 310 ? 26.270 -24.213 -35.983 1.00 61.38 310 GLU A O 1
ATOM 2447 N N . PRO A 1 311 ? 26.935 -26.322 -36.489 1.00 59.03 311 PRO A N 1
ATOM 2448 C CA . PRO A 1 311 ? 28.357 -26.059 -36.305 1.00 59.03 311 PRO A CA 1
ATOM 2449 C C . PRO A 1 311 ? 28.860 -24.981 -37.273 1.00 59.03 311 PRO A C 1
ATOM 2451 O O . PRO A 1 311 ? 28.301 -24.769 -38.348 1.00 59.03 311 PRO A O 1
ATOM 2454 N N . GLU A 1 312 ? 29.929 -24.292 -36.878 1.00 64.12 312 GLU A N 1
ATOM 2455 C CA . GLU A 1 312 ? 30.555 -23.249 -37.695 1.00 64.12 312 GLU A CA 1
ATOM 2456 C C . GLU A 1 312 ? 31.047 -23.838 -39.019 1.00 64.12 312 GLU A C 1
ATOM 2458 O O . GLU A 1 312 ? 31.716 -24.875 -39.026 1.00 64.12 312 GLU A O 1
ATOM 2463 N N . THR A 1 313 ? 30.744 -23.174 -40.137 1.00 60.16 313 THR A N 1
ATOM 2464 C CA . THR A 1 313 ? 31.350 -23.527 -41.426 1.00 60.16 313 THR A CA 1
ATOM 2465 C C . THR A 1 313 ? 32.449 -22.520 -41.746 1.00 60.16 313 THR A C 1
ATOM 2467 O O . THR A 1 313 ? 32.278 -21.313 -41.577 1.00 60.16 313 THR A O 1
ATOM 2470 N N . PHE A 1 314 ? 33.607 -23.008 -42.192 1.00 57.41 314 PHE A N 1
ATOM 2471 C CA . PHE A 1 314 ? 34.815 -22.190 -42.375 1.00 57.41 314 PHE A CA 1
ATOM 2472 C C . PHE A 1 314 ? 34.791 -21.307 -43.645 1.00 57.41 314 PHE A C 1
ATOM 2474 O O . PHE A 1 314 ? 35.833 -20.840 -44.104 1.00 57.41 314 PHE A O 1
ATOM 2481 N N . GLU A 1 315 ? 33.611 -21.054 -44.218 1.00 65.81 315 GLU A N 1
ATOM 2482 C CA . GLU A 1 315 ? 33.432 -20.161 -45.363 1.00 65.81 315 GLU A CA 1
ATOM 2483 C C . GLU A 1 315 ? 33.500 -18.691 -44.921 1.00 65.81 315 GLU A C 1
ATOM 2485 O O . GLU A 1 315 ? 32.559 -18.148 -44.338 1.00 65.81 315 GLU A O 1
ATOM 2490 N N . ASN A 1 316 ? 34.616 -18.024 -45.226 1.00 67.94 316 ASN A N 1
ATOM 2491 C CA . ASN A 1 316 ? 34.751 -16.581 -45.029 1.00 67.94 316 ASN A CA 1
ATOM 2492 C C . ASN A 1 316 ? 33.929 -15.817 -46.077 1.00 67.94 316 ASN A C 1
ATOM 2494 O O . ASN A 1 316 ? 34.134 -15.979 -47.279 1.00 67.94 316 ASN A O 1
ATOM 2498 N N . ILE A 1 317 ? 33.043 -14.929 -45.624 1.00 80.50 317 ILE A N 1
ATOM 2499 C CA . ILE A 1 317 ? 32.220 -14.087 -46.501 1.00 80.50 317 ILE A CA 1
ATOM 2500 C C . ILE A 1 317 ? 32.794 -12.670 -46.514 1.00 80.50 317 ILE A C 1
ATOM 2502 O O . ILE A 1 317 ? 32.694 -11.957 -45.519 1.00 80.50 317 ILE A O 1
ATOM 2506 N N . THR A 1 318 ? 33.343 -12.223 -47.641 1.00 81.56 318 THR A N 1
ATOM 2507 C CA . THR A 1 318 ? 33.873 -10.855 -47.768 1.00 81.56 318 THR A CA 1
ATOM 2508 C C . THR A 1 318 ? 32.785 -9.853 -48.178 1.00 81.56 318 THR A C 1
ATOM 2510 O O . THR A 1 318 ? 31.918 -10.117 -49.029 1.00 81.56 318 THR A O 1
ATOM 2513 N N . ILE A 1 319 ? 32.829 -8.664 -47.577 1.00 82.56 319 ILE A N 1
ATOM 2514 C CA . ILE A 1 319 ? 32.068 -7.488 -48.007 1.00 82.56 319 ILE A CA 1
ATOM 2515 C C . ILE A 1 319 ? 33.050 -6.472 -48.592 1.00 82.56 319 ILE A C 1
ATOM 2517 O O . ILE A 1 319 ? 33.908 -5.953 -47.889 1.00 82.56 319 ILE A O 1
ATOM 2521 N N . ASP A 1 320 ? 32.906 -6.202 -49.890 1.00 78.19 320 ASP A N 1
ATOM 2522 C CA . ASP A 1 320 ? 33.674 -5.184 -50.611 1.00 78.19 320 ASP A CA 1
ATOM 2523 C C . ASP A 1 320 ? 33.434 -3.801 -49.979 1.00 78.19 320 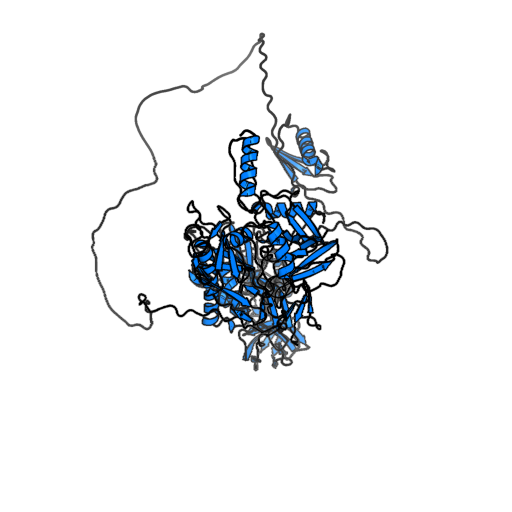ASP A C 1
ATOM 2525 O O . ASP A 1 320 ? 32.285 -3.441 -49.695 1.00 78.19 320 ASP A O 1
ATOM 2529 N N . SER A 1 321 ? 34.497 -3.025 -49.767 1.00 79.56 321 SER A N 1
ATOM 2530 C CA . SER A 1 321 ? 34.444 -1.686 -49.167 1.00 79.56 321 SER A CA 1
ATOM 2531 C C . SER A 1 321 ? 33.669 -0.663 -50.011 1.00 79.56 321 SER A C 1
ATOM 2533 O O . SER A 1 321 ? 33.219 0.348 -49.475 1.00 79.56 321 SER A O 1
ATOM 2535 N N . SER A 1 322 ? 33.426 -0.939 -51.294 1.00 83.50 322 SER A N 1
ATOM 2536 C CA . SER A 1 322 ? 32.545 -0.160 -52.174 1.00 83.50 322 SER A CA 1
ATOM 2537 C C . SER A 1 322 ? 31.053 -0.525 -52.060 1.00 83.50 322 SER A C 1
ATOM 2539 O O . SER A 1 322 ? 30.205 0.195 -52.587 1.00 83.50 322 SER A O 1
ATOM 2541 N N . SER A 1 323 ? 30.698 -1.604 -51.344 1.00 86.56 323 SER A N 1
ATOM 2542 C CA . SER A 1 323 ? 29.313 -2.102 -51.247 1.00 86.56 323 SER A CA 1
ATOM 2543 C C . SER A 1 323 ? 28.344 -1.056 -50.680 1.00 86.56 323 SER A C 1
ATOM 2545 O O . SER A 1 323 ? 28.605 -0.440 -49.640 1.00 86.56 323 SER A O 1
ATOM 2547 N N . SER A 1 324 ? 27.171 -0.927 -51.306 1.00 89.50 324 SER A N 1
ATOM 2548 C CA . SER A 1 324 ? 26.054 -0.137 -50.775 1.00 89.50 324 SER A CA 1
ATOM 2549 C C . SER A 1 324 ? 25.399 -0.817 -49.567 1.00 89.50 324 SER A C 1
ATOM 2551 O O . SER A 1 324 ? 25.409 -2.049 -49.456 1.00 89.50 324 SER A O 1
ATOM 2553 N N . LEU A 1 325 ? 24.765 -0.030 -48.688 1.00 90.12 325 LEU A N 1
ATOM 2554 C CA . LEU A 1 325 ? 24.018 -0.569 -47.546 1.00 90.12 325 LEU A CA 1
ATOM 2555 C C . LEU A 1 325 ? 22.951 -1.586 -47.967 1.00 90.12 325 LEU A C 1
ATOM 2557 O O . LEU A 1 325 ? 22.813 -2.595 -47.291 1.00 90.12 325 LEU A O 1
ATOM 2561 N N . ASP A 1 326 ? 22.253 -1.398 -49.088 1.00 87.25 326 ASP A N 1
ATOM 2562 C CA . ASP A 1 326 ? 21.243 -2.361 -49.558 1.00 87.25 326 ASP A CA 1
ATOM 2563 C C . ASP A 1 326 ? 21.856 -3.705 -49.975 1.00 87.25 326 ASP A C 1
ATOM 2565 O O . ASP A 1 326 ? 21.317 -4.769 -49.657 1.00 87.25 326 ASP A O 1
ATOM 2569 N N . THR A 1 327 ? 23.038 -3.678 -50.599 1.00 87.75 327 THR A N 1
ATOM 2570 C CA . THR A 1 327 ? 23.804 -4.890 -50.937 1.00 87.75 327 THR A CA 1
ATOM 2571 C C . THR A 1 327 ? 24.227 -5.638 -49.670 1.00 87.75 327 THR A C 1
ATOM 2573 O O . THR A 1 327 ? 24.093 -6.861 -49.580 1.00 87.75 327 THR A O 1
ATOM 2576 N N . ILE A 1 328 ? 24.691 -4.897 -48.659 1.00 89.56 328 ILE A N 1
ATOM 2577 C CA . ILE A 1 328 ? 25.029 -5.432 -47.334 1.00 89.56 328 ILE A CA 1
ATOM 2578 C C . ILE A 1 328 ? 23.772 -6.001 -46.658 1.00 89.56 328 ILE A C 1
ATOM 2580 O O . ILE A 1 328 ? 23.793 -7.130 -46.170 1.00 89.56 328 ILE A O 1
ATOM 2584 N N . ASN A 1 329 ? 22.653 -5.276 -46.682 1.00 90.19 329 ASN A N 1
ATOM 2585 C CA . ASN A 1 329 ? 21.399 -5.675 -46.047 1.00 90.19 329 ASN A CA 1
ATOM 2586 C C . ASN A 1 329 ? 20.876 -7.002 -46.608 1.00 90.19 329 ASN A C 1
ATOM 2588 O O . ASN A 1 329 ? 20.554 -7.907 -45.836 1.00 90.19 329 ASN A O 1
ATOM 2592 N N . ASN A 1 330 ? 20.879 -7.153 -47.934 1.00 85.81 330 ASN A N 1
ATOM 2593 C CA . ASN A 1 330 ? 20.490 -8.394 -48.601 1.00 85.81 330 ASN A CA 1
ATOM 2594 C C . ASN A 1 330 ? 21.409 -9.570 -48.219 1.00 85.81 330 ASN A C 1
ATOM 2596 O O . ASN A 1 330 ? 20.908 -10.655 -47.922 1.00 85.81 330 ASN A O 1
ATOM 2600 N N . LYS A 1 331 ? 22.735 -9.364 -48.114 1.00 86.69 331 LYS A N 1
ATOM 2601 C CA . LYS A 1 331 ? 23.651 -10.395 -47.578 1.00 86.69 331 LYS A CA 1
ATOM 2602 C C . LYS A 1 331 ? 23.263 -10.795 -46.142 1.00 86.69 331 LYS A C 1
ATOM 2604 O O . LYS A 1 331 ? 23.100 -11.983 -45.861 1.00 86.69 331 LYS 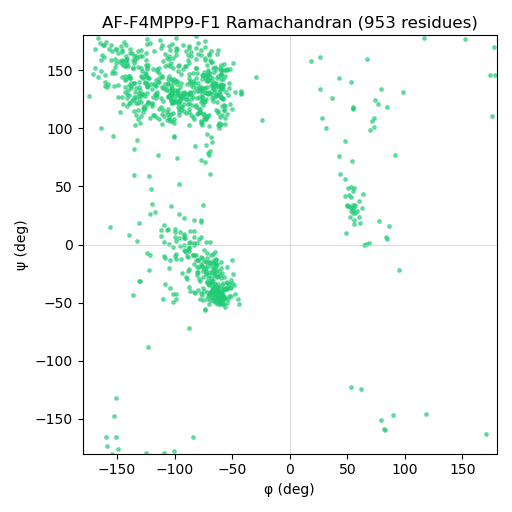A O 1
ATOM 2609 N N . TYR A 1 332 ? 23.067 -9.834 -45.235 1.00 88.75 332 TYR A N 1
ATOM 2610 C CA . TYR A 1 332 ? 22.770 -10.121 -43.822 1.00 88.75 332 TYR A CA 1
ATOM 2611 C C . TYR A 1 332 ? 21.401 -10.776 -43.581 1.00 88.75 332 TYR A C 1
ATOM 2613 O O . TYR A 1 332 ? 21.296 -11.598 -42.666 1.00 88.75 332 TYR A O 1
ATOM 2621 N N . ILE A 1 333 ? 20.376 -10.482 -44.394 1.00 84.38 333 ILE A N 1
ATOM 2622 C CA . ILE A 1 333 ? 19.064 -11.157 -44.324 1.00 84.38 333 ILE A CA 1
ATOM 2623 C C . ILE A 1 333 ? 19.228 -12.677 -44.415 1.00 84.38 333 ILE A C 1
ATOM 2625 O O . ILE A 1 333 ? 18.679 -13.396 -43.583 1.00 84.38 333 ILE A O 1
ATOM 2629 N N . HIS A 1 334 ? 20.032 -13.163 -45.362 1.00 78.06 334 HIS A N 1
ATOM 2630 C CA . HIS A 1 334 ? 20.235 -14.598 -45.554 1.00 78.06 334 HIS A CA 1
ATOM 2631 C C . HIS A 1 334 ? 21.272 -15.196 -44.595 1.00 78.06 334 HIS A C 1
ATOM 2633 O O . HIS A 1 334 ? 21.037 -16.272 -44.047 1.00 78.06 334 HIS A O 1
ATOM 2639 N N . GLN A 1 335 ? 22.399 -14.517 -44.348 1.00 78.19 335 GLN A N 1
ATOM 2640 C CA . GLN A 1 335 ? 23.484 -15.097 -43.539 1.00 78.19 335 GLN A CA 1
ATOM 2641 C C . GLN A 1 335 ? 23.112 -15.269 -42.061 1.00 78.19 335 GLN A C 1
ATOM 2643 O O . GLN A 1 335 ? 23.499 -16.242 -41.427 1.00 78.19 335 GLN A O 1
ATOM 2648 N N . THR A 1 336 ? 22.296 -14.373 -41.506 1.00 75.44 336 THR A N 1
ATOM 2649 C CA . THR A 1 336 ? 21.843 -14.475 -40.102 1.00 75.44 336 THR A CA 1
ATOM 2650 C C . THR A 1 336 ? 20.786 -15.562 -39.861 1.00 75.44 336 THR A C 1
ATOM 2652 O O . THR A 1 336 ? 20.411 -15.806 -38.716 1.00 75.44 336 THR A O 1
ATOM 2655 N N . LEU A 1 337 ? 20.315 -16.233 -40.919 1.00 71.44 337 LEU A N 1
ATOM 2656 C CA . LEU A 1 337 ? 19.383 -17.362 -40.848 1.00 71.44 337 LEU A CA 1
ATOM 2657 C C . LEU A 1 337 ? 20.069 -18.738 -40.974 1.00 71.44 337 LEU A C 1
ATOM 2659 O O . LEU A 1 337 ? 19.395 -19.747 -40.738 1.00 71.44 337 LEU A O 1
ATOM 2663 N N . LYS A 1 338 ? 21.364 -18.768 -41.326 1.00 74.75 338 LYS A N 1
ATOM 2664 C CA . LYS A 1 338 ? 22.213 -19.958 -41.531 1.00 74.75 338 LYS A CA 1
ATOM 2665 C C . LYS A 1 338 ? 23.119 -20.250 -40.315 1.00 74.75 338 LYS A C 1
ATOM 2667 O O . LYS A 1 338 ? 23.067 -19.537 -39.305 1.00 74.75 338 LYS A O 1
ATOM 2672 N N . ALA A 1 339 ? 23.958 -21.284 -40.428 1.00 76.69 339 ALA A N 1
ATOM 2673 C CA . ALA A 1 339 ? 25.109 -21.527 -39.555 1.00 76.69 339 ALA A CA 1
ATOM 2674 C C . ALA A 1 339 ? 25.996 -20.272 -39.389 1.00 76.69 339 ALA A C 1
ATOM 2676 O O . ALA A 1 339 ? 25.969 -19.351 -40.209 1.00 76.69 339 ALA A O 1
ATOM 2677 N N . PHE A 1 340 ? 26.746 -20.203 -38.287 1.00 84.75 340 PHE A N 1
ATOM 2678 C CA . PHE A 1 340 ? 27.594 -19.046 -37.991 1.00 84.75 340 PHE A CA 1
ATOM 2679 C C . PHE A 1 340 ? 28.891 -19.082 -38.806 1.00 84.75 340 PHE A C 1
ATOM 2681 O O . PHE A 1 340 ? 29.720 -19.966 -38.598 1.00 84.75 340 PHE A O 1
ATOM 2688 N N . ASN A 1 341 ? 29.073 -18.080 -39.671 1.00 84.88 341 ASN A N 1
ATOM 2689 C CA . ASN A 1 341 ? 30.232 -17.934 -40.551 1.00 84.88 341 ASN A CA 1
ATOM 2690 C C . ASN A 1 341 ? 30.860 -16.551 -40.350 1.00 84.88 341 ASN A C 1
ATOM 2692 O O . ASN A 1 341 ? 30.140 -15.558 -40.267 1.00 84.88 341 ASN A O 1
ATOM 2696 N N . LYS A 1 342 ? 32.195 -16.448 -40.314 1.00 88.56 342 LYS A N 1
ATOM 2697 C CA . LYS A 1 342 ? 32.872 -15.143 -40.215 1.00 88.56 342 LYS A CA 1
ATOM 2698 C C . LYS A 1 342 ? 32.544 -14.290 -41.448 1.00 88.56 342 LYS A C 1
ATOM 2700 O O . LYS A 1 342 ? 32.772 -14.708 -42.584 1.00 88.56 342 LYS A O 1
ATOM 2705 N N . ILE A 1 343 ? 32.106 -13.055 -41.210 1.00 89.12 343 ILE A N 1
ATOM 2706 C CA . ILE A 1 343 ? 32.008 -12.027 -42.246 1.00 89.12 343 ILE A CA 1
ATOM 2707 C C . ILE A 1 343 ? 33.226 -11.112 -42.112 1.00 89.12 343 ILE A C 1
ATOM 2709 O O . ILE A 1 343 ? 33.472 -10.533 -41.052 1.00 89.12 343 ILE A O 1
ATOM 2713 N N . ASP A 1 344 ? 34.007 -10.998 -43.183 1.00 87.56 344 ASP A N 1
ATOM 2714 C CA . ASP A 1 344 ? 35.113 -10.049 -43.260 1.00 87.56 344 ASP A CA 1
ATOM 2715 C C . ASP A 1 344 ? 34.548 -8.686 -43.674 1.00 87.56 344 ASP A C 1
ATOM 2717 O O . ASP A 1 344 ? 34.049 -8.506 -44.790 1.00 87.56 344 ASP A O 1
ATOM 2721 N N . LEU A 1 345 ? 34.533 -7.765 -42.709 1.00 85.94 345 LEU A N 1
ATOM 2722 C CA . LEU A 1 345 ? 33.840 -6.484 -42.769 1.00 85.94 345 LEU A CA 1
ATOM 2723 C C . LEU A 1 345 ? 34.804 -5.361 -42.380 1.00 85.94 345 LEU A C 1
ATOM 2725 O O . LEU A 1 345 ? 35.337 -5.358 -41.269 1.00 85.94 345 LEU A O 1
ATOM 2729 N N . ASP A 1 346 ? 34.976 -4.395 -43.282 1.00 88.25 346 ASP A N 1
ATOM 2730 C CA . ASP A 1 346 ? 35.736 -3.174 -43.016 1.00 88.25 346 ASP A CA 1
ATOM 2731 C C . ASP A 1 346 ? 35.142 -2.360 -41.850 1.00 88.25 346 ASP A C 1
ATOM 2733 O O . ASP A 1 346 ? 33.925 -2.287 -41.655 1.00 88.25 346 ASP A O 1
ATOM 2737 N N . GLU A 1 347 ? 36.006 -1.697 -41.083 1.00 87.81 347 GLU A N 1
ATOM 2738 C CA . GLU A 1 347 ? 35.595 -0.949 -39.896 1.00 87.81 347 GLU A CA 1
ATOM 2739 C C . GLU A 1 347 ? 34.757 0.297 -40.226 1.00 87.81 347 GLU A C 1
ATOM 2741 O O . GLU A 1 347 ? 33.827 0.616 -39.482 1.00 87.81 347 GLU A O 1
ATOM 2746 N N . ASN A 1 348 ? 34.992 0.969 -41.357 1.00 90.00 348 ASN A N 1
ATOM 2747 C CA . ASN A 1 348 ? 34.142 2.090 -41.765 1.00 90.00 348 ASN A CA 1
ATOM 2748 C C . ASN A 1 348 ? 32.756 1.596 -42.189 1.00 90.00 348 ASN A C 1
ATOM 2750 O O . ASN A 1 348 ? 31.756 2.235 -41.861 1.00 90.00 348 ASN A O 1
ATOM 2754 N N . LYS A 1 349 ? 32.669 0.415 -42.817 1.00 91.12 349 LYS A N 1
ATOM 2755 C CA . LYS A 1 349 ? 31.382 -0.237 -43.110 1.00 91.12 349 LYS A CA 1
ATOM 2756 C C . LYS A 1 349 ? 30.652 -0.699 -41.853 1.00 91.12 349 LYS A C 1
ATOM 2758 O O . LYS A 1 349 ? 29.440 -0.511 -41.770 1.00 91.12 349 LYS A O 1
ATOM 2763 N N . ALA A 1 350 ? 31.359 -1.185 -40.833 1.00 92.25 350 ALA A N 1
ATOM 2764 C CA . ALA A 1 350 ? 30.756 -1.436 -39.523 1.00 92.25 350 ALA A CA 1
ATOM 2765 C C . ALA A 1 350 ? 30.171 -0.148 -38.901 1.00 92.25 350 ALA A C 1
ATOM 2767 O O . ALA A 1 350 ? 29.044 -0.172 -38.406 1.00 92.25 350 ALA A O 1
ATOM 2768 N N . LYS A 1 351 ? 30.879 0.990 -38.984 1.00 93.00 351 LYS A N 1
ATOM 2769 C CA . LYS A 1 351 ? 30.372 2.300 -38.526 1.00 93.00 351 LYS A CA 1
ATOM 2770 C C . LYS A 1 351 ? 29.147 2.762 -39.334 1.00 93.00 351 LYS A C 1
ATOM 2772 O O . LYS A 1 351 ? 28.156 3.176 -38.736 1.00 93.00 351 LYS A O 1
ATOM 2777 N N . GLU A 1 352 ? 29.163 2.623 -40.661 1.00 93.19 352 GLU A N 1
ATOM 2778 C CA . GLU A 1 352 ? 28.023 2.926 -41.546 1.00 93.19 352 GLU A CA 1
ATOM 2779 C C . GLU A 1 352 ? 26.780 2.084 -41.181 1.00 93.19 352 GLU A C 1
ATOM 2781 O O . GLU A 1 352 ? 25.677 2.613 -41.033 1.00 93.19 352 GLU A O 1
ATOM 2786 N N . MET A 1 353 ? 26.968 0.786 -40.921 1.00 93.38 353 MET A N 1
ATOM 2787 C CA . MET A 1 353 ? 25.917 -0.129 -40.456 1.00 93.38 353 MET A CA 1
ATOM 2788 C C . MET A 1 353 ? 25.350 0.256 -39.076 1.00 93.38 353 MET A C 1
ATOM 2790 O O . MET A 1 353 ? 24.141 0.163 -38.875 1.00 93.38 353 MET A O 1
ATOM 2794 N N . MET A 1 354 ? 26.172 0.728 -38.130 1.00 93.00 354 MET A N 1
ATOM 2795 C CA . MET A 1 354 ? 25.697 1.220 -36.820 1.00 93.00 354 MET A CA 1
ATOM 2796 C C . MET A 1 354 ? 24.888 2.521 -36.923 1.00 93.00 354 MET A C 1
ATOM 2798 O O . MET A 1 354 ? 24.032 2.792 -36.074 1.00 93.00 354 MET A O 1
ATOM 2802 N N . LEU A 1 355 ? 25.167 3.342 -37.940 1.00 91.25 355 LEU A N 1
ATOM 2803 C CA . LEU A 1 355 ? 24.441 4.581 -38.212 1.00 91.25 355 LEU A CA 1
ATOM 2804 C C . LEU A 1 355 ? 23.115 4.336 -38.952 1.00 91.25 355 LEU A C 1
ATOM 2806 O O . LEU A 1 355 ? 22.186 5.123 -38.766 1.00 91.25 355 LEU A O 1
ATOM 2810 N N . ASN A 1 356 ? 22.992 3.238 -39.708 1.00 89.62 356 ASN A N 1
ATOM 2811 C CA . ASN A 1 356 ? 21.812 2.898 -40.505 1.00 89.62 356 ASN A CA 1
ATOM 2812 C C . ASN A 1 356 ? 20.521 2.748 -39.665 1.00 89.62 356 ASN A C 1
ATOM 2814 O O . ASN A 1 356 ? 20.266 1.722 -39.033 1.00 89.62 356 ASN A O 1
ATOM 2818 N N . SER A 1 357 ? 19.651 3.758 -39.730 1.00 84.00 357 SER A N 1
ATOM 2819 C CA . SER A 1 357 ? 18.334 3.787 -39.077 1.00 84.00 357 SER A CA 1
ATOM 2820 C C . SER A 1 357 ? 17.219 3.082 -39.870 1.00 84.00 357 SER A C 1
ATOM 2822 O O . SER A 1 357 ? 16.126 2.862 -39.332 1.00 84.00 357 SER A O 1
ATOM 2824 N N . ASN A 1 358 ? 17.472 2.679 -41.123 1.00 85.00 358 ASN A N 1
ATOM 2825 C CA . ASN A 1 358 ? 16.479 2.023 -41.982 1.00 85.00 358 ASN A CA 1
ATOM 2826 C C . ASN A 1 358 ? 16.199 0.577 -41.555 1.00 85.00 358 ASN A C 1
ATOM 2828 O O . ASN A 1 358 ? 15.076 0.105 -41.731 1.00 85.00 358 ASN A O 1
ATOM 2832 N N . VAL A 1 359 ? 17.140 -0.093 -40.885 1.00 87.00 359 VAL A N 1
ATOM 2833 C CA . VAL A 1 359 ? 16.973 -1.461 -40.363 1.00 87.00 359 VAL A CA 1
ATOM 2834 C C . VAL A 1 359 ? 16.713 -1.494 -38.850 1.00 87.00 359 VAL A C 1
ATOM 2836 O O . VAL A 1 359 ? 16.729 -0.468 -38.168 1.00 87.00 359 VAL A O 1
ATOM 2839 N N . ALA A 1 360 ? 16.404 -2.679 -38.326 1.00 86.94 360 ALA A N 1
ATOM 2840 C CA . ALA A 1 360 ? 16.348 -2.956 -36.893 1.00 86.94 360 ALA A CA 1
ATOM 2841 C C . ALA A 1 360 ? 17.771 -3.006 -36.286 1.00 86.94 360 ALA A C 1
ATOM 2843 O O . ALA A 1 360 ? 18.661 -3.589 -36.898 1.00 86.94 360 ALA A O 1
ATOM 2844 N N . PRO A 1 361 ? 18.037 -2.501 -35.071 1.00 85.81 361 PRO A N 1
ATOM 2845 C CA . PRO A 1 361 ? 19.389 -2.564 -34.496 1.00 85.81 361 PRO A CA 1
ATOM 2846 C C . PRO A 1 361 ? 19.933 -3.958 -34.138 1.00 85.81 361 PRO A C 1
ATOM 2848 O O . PRO A 1 361 ? 21.116 -4.076 -33.836 1.00 85.81 361 PRO A O 1
ATOM 2851 N N . ASN A 1 362 ? 19.117 -5.016 -34.201 1.00 88.44 362 ASN A N 1
ATOM 2852 C CA . ASN A 1 362 ? 19.581 -6.410 -34.141 1.00 88.44 362 ASN A CA 1
ATOM 2853 C C . ASN A 1 362 ? 19.685 -7.081 -35.533 1.00 88.44 362 ASN A C 1
ATOM 2855 O O . ASN A 1 362 ? 19.921 -8.288 -35.641 1.00 88.44 362 ASN A O 1
ATOM 2859 N N . PHE A 1 363 ? 19.490 -6.316 -36.613 1.00 90.31 363 PHE A N 1
ATOM 2860 C CA . PHE A 1 363 ? 19.478 -6.809 -37.991 1.00 90.31 363 PHE A CA 1
ATOM 2861 C C . PHE A 1 363 ? 20.843 -7.360 -38.423 1.00 90.31 363 PHE A C 1
ATOM 2863 O O . PHE A 1 363 ? 20.892 -8.359 -39.136 1.00 90.31 363 PHE A O 1
ATOM 2870 N N . TYR A 1 364 ? 21.944 -6.783 -37.943 1.00 92.31 364 TYR A N 1
ATOM 2871 C CA . TYR A 1 364 ? 23.301 -7.269 -38.220 1.00 92.31 364 TYR A CA 1
ATOM 2872 C C . TYR A 1 364 ? 23.831 -8.259 -37.166 1.00 92.31 364 TYR A C 1
ATOM 2874 O O . TYR A 1 364 ? 24.990 -8.659 -37.234 1.00 92.31 364 TYR A O 1
ATOM 2882 N N . SER A 1 365 ? 23.013 -8.669 -36.191 1.00 92.00 365 SER A N 1
ATOM 2883 C CA . SER A 1 365 ? 23.385 -9.675 -35.186 1.00 92.00 365 SER A CA 1
ATOM 2884 C C . SER A 1 365 ? 23.233 -11.096 -35.744 1.00 92.00 365 SER A C 1
ATOM 2886 O O . SER A 1 365 ? 22.355 -11.343 -36.574 1.00 92.00 365 SER A O 1
ATOM 2888 N N . HIS A 1 366 ? 24.015 -12.058 -35.247 1.00 91.62 366 HIS A N 1
ATOM 2889 C CA . HIS A 1 366 ? 23.750 -13.491 -35.457 1.00 91.62 366 HIS A CA 1
ATOM 2890 C C . HIS A 1 366 ? 22.959 -14.057 -34.264 1.00 91.62 366 HIS A C 1
ATOM 2892 O O . HIS A 1 366 ? 23.319 -13.747 -33.129 1.00 91.62 366 HIS A O 1
ATOM 2898 N N . PRO A 1 367 ? 21.901 -14.870 -34.457 1.00 87.12 367 PRO A N 1
ATOM 2899 C CA . PRO A 1 367 ? 21.047 -15.323 -33.358 1.00 87.12 367 PRO A CA 1
ATOM 2900 C C . PRO A 1 367 ? 21.753 -16.189 -32.304 1.00 87.12 367 PRO A C 1
ATOM 2902 O O . PRO A 1 367 ? 21.204 -16.307 -31.212 1.00 87.12 367 PRO A O 1
ATOM 2905 N N . ARG A 1 368 ? 22.939 -16.758 -32.579 1.00 89.12 368 ARG A N 1
ATOM 2906 C CA . ARG A 1 368 ? 23.721 -17.549 -31.610 1.00 89.12 368 ARG A CA 1
ATOM 2907 C C . ARG A 1 368 ? 24.253 -16.726 -30.434 1.00 89.12 368 ARG A C 1
ATOM 2909 O O . ARG A 1 368 ? 24.355 -17.266 -29.336 1.00 89.12 368 ARG A O 1
ATOM 2916 N N . PHE A 1 369 ? 24.544 -15.439 -30.622 1.00 91.31 369 PHE A N 1
ATOM 2917 C CA . PHE A 1 369 ? 25.170 -14.605 -29.590 1.00 91.31 369 PHE A CA 1
ATOM 2918 C C . PHE A 1 369 ? 24.226 -13.506 -29.096 1.00 91.31 369 PHE A C 1
ATOM 2920 O O . PHE A 1 369 ? 23.351 -13.039 -29.825 1.00 91.31 369 PHE A O 1
ATOM 2927 N N . GLN A 1 370 ? 24.412 -13.078 -27.850 1.00 91.88 370 GLN A N 1
ATOM 2928 C CA . GLN A 1 370 ? 23.696 -11.943 -27.261 1.00 91.88 370 GLN A CA 1
ATOM 2929 C C . GLN A 1 370 ? 24.589 -11.191 -26.276 1.00 91.88 370 GLN A C 1
ATOM 2931 O O . GLN A 1 370 ? 25.507 -11.778 -25.709 1.00 91.88 370 GLN A O 1
ATOM 2936 N N . LEU A 1 371 ? 24.305 -9.912 -26.033 1.00 93.62 371 LEU A N 1
ATOM 2937 C CA . LEU A 1 371 ? 24.879 -9.222 -24.879 1.00 93.62 371 LEU A CA 1
ATOM 2938 C C . LEU A 1 371 ? 24.234 -9.746 -23.590 1.00 93.62 371 LEU A C 1
ATOM 2940 O O . LEU A 1 371 ? 23.066 -10.135 -23.583 1.00 93.62 371 LEU A O 1
ATOM 2944 N N . ASP A 1 372 ? 24.985 -9.726 -22.493 1.00 93.38 372 ASP A N 1
ATOM 2945 C CA . ASP A 1 372 ? 24.500 -10.111 -21.166 1.00 93.38 372 ASP A CA 1
ATOM 2946 C C . ASP A 1 372 ? 23.425 -9.150 -20.610 1.00 93.38 372 ASP A C 1
ATOM 2948 O O . ASP A 1 372 ? 22.625 -9.535 -19.756 1.00 93.38 372 ASP A O 1
ATOM 2952 N N . LYS A 1 373 ? 23.369 -7.911 -21.123 1.00 91.00 373 LYS A N 1
ATOM 2953 C CA . LYS A 1 373 ? 22.381 -6.880 -20.762 1.00 91.00 373 LYS A CA 1
ATOM 2954 C C . LYS A 1 373 ? 21.838 -6.177 -22.013 1.00 91.00 373 LYS A C 1
ATOM 2956 O O . LYS A 1 373 ? 22.611 -5.620 -22.784 1.00 91.00 373 LYS A O 1
ATOM 2961 N N . ASP A 1 374 ? 20.510 -6.120 -22.167 1.00 85.00 374 ASP A N 1
ATOM 2962 C CA . ASP A 1 374 ? 19.837 -5.358 -23.242 1.00 85.00 374 ASP A CA 1
ATOM 2963 C C . ASP A 1 374 ? 19.757 -3.843 -22.933 1.00 85.00 374 ASP A C 1
ATOM 2965 O O . ASP A 1 374 ? 19.746 -2.998 -23.836 1.00 85.00 374 ASP A O 1
ATOM 2969 N N . VAL A 1 375 ? 19.696 -3.492 -21.642 1.00 89.06 375 VAL A N 1
ATOM 2970 C CA . VAL A 1 375 ? 19.670 -2.116 -21.126 1.00 89.06 375 VAL A CA 1
ATOM 2971 C C . VAL A 1 375 ? 20.585 -2.017 -19.905 1.00 89.06 375 VAL A C 1
ATOM 2973 O O . VAL A 1 375 ? 20.557 -2.877 -19.028 1.00 89.06 375 VAL A O 1
ATOM 2976 N N . ILE A 1 376 ? 21.378 -0.951 -19.841 1.00 92.81 376 ILE A N 1
ATOM 2977 C CA . ILE A 1 376 ? 22.309 -0.636 -18.759 1.00 92.81 376 ILE A CA 1
ATOM 2978 C C . ILE A 1 376 ? 21.909 0.716 -18.173 1.00 92.81 376 ILE A C 1
ATOM 2980 O O . ILE A 1 376 ? 21.601 1.644 -18.919 1.00 92.81 376 ILE A O 1
ATOM 2984 N N . VAL A 1 377 ? 21.933 0.839 -16.847 1.00 93.31 377 VAL A N 1
ATOM 2985 C CA . VAL A 1 377 ? 21.784 2.118 -16.140 1.00 93.31 377 VAL A CA 1
ATOM 2986 C C . VAL A 1 377 ? 23.062 2.365 -15.351 1.00 93.31 377 VAL A C 1
ATOM 2988 O O . VAL A 1 377 ? 23.346 1.637 -14.398 1.00 93.31 377 VAL A O 1
ATOM 2991 N N . LEU A 1 378 ? 23.827 3.368 -15.778 1.00 95.25 378 LEU A N 1
ATOM 2992 C CA . LEU A 1 378 ? 24.987 3.883 -15.063 1.00 95.25 378 LEU A CA 1
ATOM 2993 C C . LEU A 1 378 ? 24.531 4.952 -14.067 1.00 95.25 378 LEU A C 1
ATOM 2995 O O . LEU A 1 378 ? 23.814 5.890 -14.425 1.00 95.25 378 LEU A O 1
ATOM 2999 N N . ASP A 1 379 ? 24.986 4.807 -12.831 1.00 93.75 379 ASP A N 1
ATOM 3000 C CA . ASP A 1 379 ? 24.604 5.600 -11.660 1.00 93.75 379 ASP A CA 1
ATOM 3001 C C . ASP A 1 379 ? 25.859 5.897 -10.833 1.00 93.75 379 ASP A C 1
ATOM 3003 O O . ASP A 1 379 ? 26.727 5.035 -10.709 1.00 93.75 379 ASP A O 1
ATOM 3007 N N . LYS A 1 380 ? 25.958 7.091 -10.243 1.00 94.38 380 LYS A N 1
ATOM 3008 C CA . LYS A 1 380 ? 27.162 7.530 -9.519 1.00 94.38 380 LYS A CA 1
ATOM 3009 C C . LYS A 1 380 ? 27.547 6.641 -8.325 1.00 94.38 380 LYS A C 1
ATOM 3011 O O . LYS A 1 380 ? 28.728 6.592 -7.979 1.00 94.38 380 LYS A O 1
ATOM 3016 N N . PHE A 1 381 ? 26.587 5.977 -7.679 1.00 92.56 381 PHE A N 1
ATOM 3017 C CA . PHE A 1 381 ? 26.781 5.314 -6.385 1.00 92.56 381 PHE A CA 1
ATOM 3018 C C . PHE A 1 381 ? 26.794 3.781 -6.460 1.00 92.56 381 PHE A C 1
ATOM 3020 O O . PHE A 1 381 ? 27.512 3.157 -5.682 1.00 92.56 381 PHE A O 1
ATOM 3027 N N . ARG A 1 382 ? 26.017 3.166 -7.362 1.00 85.19 382 ARG A N 1
ATOM 3028 C CA . ARG A 1 382 ? 25.865 1.696 -7.461 1.00 85.19 382 ARG A CA 1
ATOM 3029 C C . ARG A 1 382 ? 26.507 1.096 -8.699 1.00 85.19 382 ARG A C 1
ATOM 3031 O O . ARG A 1 382 ? 27.213 0.101 -8.601 1.00 85.19 382 ARG A O 1
ATOM 3038 N N . ASN A 1 383 ? 26.253 1.714 -9.848 1.00 89.50 383 ASN A N 1
ATOM 3039 C CA . ASN A 1 383 ? 26.656 1.224 -11.165 1.00 89.50 383 ASN A CA 1
ATOM 3040 C C . ASN A 1 383 ? 27.562 2.260 -11.839 1.00 89.50 383 ASN A C 1
ATOM 3042 O O . ASN A 1 383 ? 27.332 2.654 -12.985 1.00 89.50 383 ASN A O 1
ATOM 3046 N N . ASN A 1 384 ? 28.560 2.756 -11.104 1.00 94.56 384 ASN A N 1
ATOM 3047 C CA . ASN A 1 384 ? 29.496 3.748 -11.632 1.00 94.56 384 ASN A CA 1
ATOM 3048 C C . ASN A 1 384 ? 30.451 3.130 -12.665 1.00 94.56 384 ASN A C 1
ATOM 3050 O O . ASN A 1 384 ? 31.029 3.845 -13.480 1.00 94.56 384 ASN A O 1
ATOM 3054 N N . GLU A 1 385 ? 30.566 1.805 -12.660 1.00 96.50 385 GLU A N 1
ATOM 3055 C CA . GLU A 1 385 ? 31.297 0.998 -13.618 1.00 96.50 385 GLU A CA 1
ATOM 3056 C C . GLU A 1 385 ? 30.504 -0.282 -13.905 1.00 96.50 385 GLU A C 1
ATOM 3058 O O . GLU A 1 385 ? 30.113 -1.004 -12.989 1.00 96.50 385 GLU A O 1
ATOM 3063 N N . VAL A 1 386 ? 30.237 -0.566 -15.181 1.00 96.19 386 VAL A N 1
ATOM 3064 C CA . VAL A 1 386 ? 29.567 -1.796 -15.624 1.00 96.19 386 VAL A CA 1
ATOM 3065 C C . VAL A 1 386 ? 30.373 -2.410 -16.750 1.00 96.19 386 VAL A C 1
ATOM 3067 O O . VAL A 1 386 ? 30.627 -1.773 -17.770 1.00 96.19 386 VAL A O 1
ATOM 3070 N N . LYS A 1 387 ? 30.736 -3.678 -16.585 1.00 94.62 387 LYS A N 1
ATOM 3071 C CA . LYS A 1 387 ? 31.417 -4.456 -17.612 1.00 94.62 387 LYS A CA 1
ATOM 3072 C C . LYS A 1 387 ? 30.398 -5.280 -18.399 1.00 94.62 387 LYS A C 1
ATOM 3074 O O . LYS A 1 387 ? 29.565 -5.956 -17.792 1.00 94.62 387 LYS A O 1
ATOM 3079 N N . LEU A 1 388 ? 30.427 -5.176 -19.728 1.00 94.25 388 LEU A N 1
ATOM 3080 C CA . LEU A 1 388 ? 29.554 -5.946 -20.621 1.00 94.25 388 LEU A CA 1
ATOM 3081 C C . LEU A 1 388 ? 30.240 -7.198 -21.154 1.00 94.25 388 LEU A C 1
ATOM 3083 O O . LEU A 1 388 ? 31.468 -7.255 -21.242 1.00 94.25 388 LEU A O 1
ATOM 3087 N N . GLU A 1 389 ? 29.434 -8.191 -21.516 1.00 95.75 389 GLU A N 1
ATOM 3088 C CA . GLU A 1 389 ? 29.878 -9.462 -22.084 1.00 95.75 389 GLU A CA 1
ATOM 3089 C C . GLU A 1 389 ? 29.014 -9.856 -23.281 1.00 95.75 389 GLU A C 1
ATOM 3091 O O . GLU A 1 389 ? 27.796 -9.695 -23.272 1.00 95.75 389 GLU A O 1
ATOM 3096 N N . LEU A 1 390 ? 29.659 -10.382 -24.325 1.00 96.44 390 LEU A N 1
ATOM 3097 C CA . LEU A 1 390 ? 28.980 -11.064 -25.421 1.00 96.44 390 LEU A CA 1
ATOM 3098 C C . LEU A 1 390 ? 28.985 -12.559 -25.098 1.00 96.44 390 LEU A C 1
ATOM 3100 O O . LEU A 1 390 ? 30.052 -13.147 -24.954 1.00 96.44 390 LEU A O 1
ATOM 3104 N N . ILE A 1 391 ? 27.808 -13.158 -24.965 1.00 95.81 391 ILE A N 1
ATOM 3105 C CA . ILE A 1 391 ? 27.615 -14.558 -24.586 1.00 95.81 391 ILE A CA 1
ATOM 3106 C C . ILE A 1 391 ? 27.285 -15.383 -25.828 1.00 95.81 391 ILE A C 1
ATOM 3108 O O . ILE A 1 391 ? 26.373 -15.03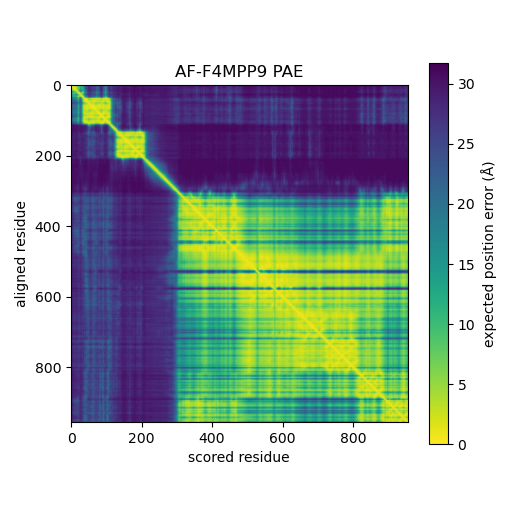7 -26.583 1.00 95.81 391 ILE A O 1
ATOM 3112 N N . ASP A 1 392 ? 27.984 -16.500 -26.008 1.00 93.00 392 ASP A N 1
ATOM 3113 C CA . ASP A 1 392 ? 27.587 -17.562 -26.932 1.00 93.00 392 ASP A CA 1
ATOM 3114 C C . ASP A 1 392 ? 26.496 -18.422 -26.285 1.00 93.00 392 ASP A C 1
ATOM 3116 O O . ASP A 1 392 ? 26.747 -19.116 -25.300 1.00 93.00 392 ASP A O 1
ATOM 3120 N N . LYS A 1 393 ? 25.273 -18.396 -26.826 1.00 87.94 393 LYS A N 1
ATOM 3121 C CA . LYS A 1 393 ? 24.137 -19.135 -26.256 1.00 87.94 393 LYS A CA 1
ATOM 3122 C C . LYS A 1 393 ? 24.217 -20.648 -26.469 1.00 87.94 393 LYS A C 1
ATOM 3124 O O . LYS A 1 393 ? 23.470 -21.362 -25.809 1.00 87.94 393 LYS A O 1
ATOM 3129 N N . SER A 1 394 ? 25.077 -21.152 -27.364 1.00 85.19 394 SER A N 1
ATOM 3130 C CA . SER A 1 394 ? 25.251 -22.606 -27.520 1.00 85.19 394 SER A CA 1
ATOM 3131 C C . SER A 1 394 ? 26.125 -23.206 -26.414 1.00 85.19 394 SER A C 1
ATOM 3133 O O . SER A 1 394 ? 25.907 -24.346 -26.009 1.00 85.19 394 SER A O 1
ATOM 3135 N N . THR A 1 395 ? 27.086 -22.432 -25.898 1.00 89.38 395 THR A N 1
ATOM 3136 C CA . THR A 1 395 ? 28.028 -22.854 -24.847 1.00 89.38 395 THR A CA 1
ATOM 3137 C C . THR A 1 395 ? 27.761 -22.210 -23.484 1.00 89.38 395 THR A C 1
ATOM 3139 O O . THR A 1 395 ? 28.338 -22.643 -22.486 1.00 89.38 395 THR A O 1
ATOM 3142 N N . SER A 1 396 ? 26.905 -21.184 -23.431 1.00 90.69 396 SER A N 1
ATOM 3143 C CA . SER A 1 396 ? 26.643 -20.319 -22.269 1.00 90.69 396 SER A CA 1
ATOM 3144 C C . SER A 1 396 ? 27.904 -19.665 -21.685 1.00 90.69 396 SER A C 1
ATOM 3146 O O . SER A 1 396 ? 27.972 -19.401 -20.484 1.00 90.69 396 SER A O 1
ATOM 3148 N N . LYS A 1 397 ? 28.916 -19.404 -22.525 1.00 93.88 397 LYS A N 1
ATOM 3149 C CA . LYS A 1 397 ? 30.196 -18.795 -22.128 1.00 93.88 397 LYS A CA 1
ATOM 3150 C C . LYS A 1 397 ? 30.376 -17.396 -22.731 1.00 93.88 397 LYS A C 1
ATOM 3152 O O . LYS A 1 397 ? 29.911 -17.155 -23.849 1.00 93.88 397 LYS A O 1
ATOM 3157 N N . PRO A 1 398 ? 31.066 -16.479 -22.029 1.00 95.94 398 PRO A N 1
ATOM 3158 C CA . PRO A 1 398 ? 31.456 -15.198 -22.597 1.00 95.94 398 PRO A CA 1
ATOM 3159 C C . PRO A 1 398 ? 32.555 -15.374 -23.651 1.00 95.94 398 PRO A C 1
ATOM 3161 O O . PRO A 1 398 ? 33.484 -16.167 -23.489 1.00 95.94 398 PRO A O 1
ATOM 3164 N N . ILE A 1 399 ? 32.453 -14.595 -24.722 1.00 96.06 399 ILE A N 1
ATOM 3165 C CA . ILE A 1 399 ? 33.473 -14.450 -25.760 1.00 96.06 399 ILE A CA 1
ATOM 3166 C C . ILE A 1 399 ? 34.670 -13.665 -25.214 1.00 96.06 399 ILE A C 1
ATOM 3168 O O . ILE A 1 399 ? 34.518 -12.746 -24.404 1.00 96.06 399 ILE A O 1
ATOM 3172 N N . SER A 1 400 ? 35.876 -14.011 -25.675 1.00 94.44 400 SER A N 1
ATOM 3173 C CA . SER A 1 400 ? 37.103 -13.320 -25.280 1.00 94.44 400 SER A CA 1
ATOM 3174 C C . SER A 1 400 ? 37.040 -11.836 -25.646 1.00 94.44 400 SER A C 1
ATOM 3176 O O . SER A 1 400 ? 36.801 -11.470 -26.797 1.00 94.44 400 SER A O 1
ATOM 3178 N N . ARG A 1 401 ? 37.292 -10.964 -24.664 1.00 90.62 401 ARG A N 1
ATOM 3179 C CA . ARG A 1 401 ? 37.159 -9.501 -24.808 1.00 90.62 401 ARG A CA 1
ATOM 3180 C C . ARG A 1 401 ? 38.031 -8.935 -25.928 1.00 90.62 401 ARG A C 1
ATOM 3182 O O . ARG A 1 401 ? 37.600 -8.022 -26.617 1.00 90.62 401 ARG A O 1
ATOM 3189 N N . ASN A 1 402 ? 39.198 -9.535 -26.159 1.00 91.44 402 ASN A N 1
ATOM 3190 C CA . ASN A 1 402 ? 40.141 -9.128 -27.204 1.00 91.44 402 ASN A CA 1
ATOM 3191 C C . ASN A 1 402 ? 39.632 -9.418 -28.631 1.00 91.44 402 ASN A C 1
ATOM 3193 O O . ASN A 1 402 ? 40.191 -8.899 -29.593 1.00 91.44 402 ASN A O 1
ATOM 3197 N N . GLU A 1 403 ? 38.590 -10.241 -28.789 1.00 93.81 403 GLU A N 1
ATOM 3198 C CA . GLU A 1 403 ? 37.945 -10.508 -30.081 1.00 93.81 403 GLU A CA 1
ATOM 3199 C C . GLU A 1 403 ? 36.775 -9.559 -30.383 1.00 93.81 403 GLU A C 1
ATOM 3201 O O . GLU A 1 403 ? 36.203 -9.625 -31.474 1.00 93.81 403 GLU A O 1
ATOM 3206 N N . ILE A 1 404 ? 36.400 -8.700 -29.429 1.00 95.62 404 ILE A N 1
ATOM 3207 C CA . ILE A 1 404 ? 35.246 -7.805 -29.523 1.00 95.62 404 ILE A CA 1
ATOM 3208 C C . ILE A 1 404 ? 35.742 -6.366 -29.656 1.00 95.62 404 ILE A C 1
ATOM 3210 O O . ILE A 1 404 ? 36.431 -5.855 -28.776 1.00 95.62 404 ILE A O 1
ATOM 3214 N N . LYS A 1 405 ? 35.335 -5.672 -30.723 1.00 95.56 405 LYS A N 1
ATOM 3215 C CA . LYS A 1 405 ? 35.499 -4.213 -30.811 1.00 95.56 405 LYS A CA 1
ATOM 3216 C C . LYS A 1 405 ? 34.247 -3.526 -30.268 1.00 95.56 405 LYS A C 1
ATOM 3218 O O . LYS A 1 405 ? 33.137 -3.855 -30.692 1.00 95.56 405 LYS A O 1
ATOM 3223 N N . TRP A 1 406 ? 34.419 -2.574 -29.354 1.00 96.12 406 TRP A N 1
ATOM 3224 C CA . TRP A 1 406 ? 33.319 -1.852 -28.710 1.00 96.12 406 TRP A CA 1
ATOM 3225 C C . TRP A 1 406 ? 33.184 -0.423 -29.235 1.00 96.12 406 TRP A C 1
ATOM 3227 O O . TRP A 1 406 ? 34.173 0.292 -29.391 1.00 96.12 406 TRP A O 1
ATOM 3237 N N . TYR A 1 407 ? 31.940 -0.000 -29.456 1.00 95.69 407 TYR A N 1
ATOM 3238 C CA . TYR A 1 407 ? 31.601 1.305 -30.019 1.00 95.69 407 TYR A CA 1
ATOM 3239 C C . TYR A 1 407 ? 30.391 1.901 -29.307 1.00 95.69 407 TYR A C 1
ATOM 3241 O O . TYR A 1 407 ? 29.390 1.220 -29.103 1.00 95.69 407 TYR A O 1
ATOM 3249 N N . GLN A 1 408 ? 30.422 3.190 -28.998 1.00 94.31 408 GLN A N 1
ATOM 3250 C CA . GLN A 1 408 ? 29.249 3.936 -28.555 1.00 94.31 408 GLN A CA 1
ATOM 3251 C C . GLN A 1 408 ? 28.704 4.759 -29.725 1.00 94.31 408 GLN A C 1
ATOM 3253 O O . GLN A 1 408 ? 29.414 5.613 -30.249 1.00 94.31 408 GLN A O 1
ATOM 3258 N N . LYS A 1 409 ? 27.429 4.561 -30.076 1.00 92.56 409 LYS A N 1
ATOM 3259 C CA . LYS A 1 409 ? 26.658 5.505 -30.887 1.00 92.56 409 LYS A CA 1
ATOM 3260 C C . LYS A 1 409 ? 25.997 6.547 -29.979 1.00 92.56 409 LYS A C 1
ATOM 3262 O O . LYS A 1 409 ? 25.115 6.199 -29.186 1.00 92.56 409 LYS A O 1
ATOM 3267 N N . THR A 1 410 ? 26.408 7.805 -30.103 1.00 87.06 410 THR A N 1
ATOM 3268 C CA . THR A 1 410 ? 25.691 8.965 -29.547 1.00 87.06 410 THR A CA 1
ATOM 3269 C C . THR A 1 410 ? 24.480 9.308 -30.422 1.00 87.06 410 THR A C 1
ATOM 3271 O O . THR A 1 410 ? 24.387 8.852 -31.560 1.00 87.06 410 THR A O 1
ATOM 3274 N N . SER A 1 411 ? 23.537 10.090 -29.885 1.00 73.00 411 SER A N 1
ATOM 3275 C CA . SER A 1 411 ? 22.338 10.541 -30.624 1.00 73.00 411 SER A CA 1
ATOM 3276 C C . SER A 1 411 ? 21.944 12.000 -30.362 1.00 73.00 411 SER A C 1
ATOM 3278 O O . SER A 1 411 ? 20.886 12.455 -30.790 1.00 73.00 411 SER A O 1
ATOM 3280 N N . TYR A 1 412 ? 22.790 12.744 -29.646 1.00 66.00 412 TYR A N 1
ATOM 3281 C CA . TYR A 1 412 ? 22.695 14.190 -29.449 1.00 66.00 412 TYR A CA 1
ATOM 3282 C C . TYR A 1 412 ? 24.076 14.719 -29.014 1.00 66.00 412 TYR A C 1
ATOM 3284 O O . TYR A 1 412 ? 24.691 14.085 -28.153 1.00 66.00 412 TYR A O 1
ATOM 3292 N N . PRO A 1 413 ? 24.578 15.852 -29.549 1.00 61.22 413 PRO A N 1
ATOM 3293 C CA . PRO A 1 413 ? 23.936 16.738 -30.530 1.00 61.22 413 PRO A CA 1
ATOM 3294 C C . PRO A 1 413 ? 23.951 16.214 -31.977 1.00 61.22 413 PRO A C 1
ATOM 3296 O O . PRO A 1 413 ? 23.268 16.776 -32.826 1.00 61.22 413 PRO A O 1
ATOM 3299 N N . LYS A 1 414 ? 24.704 15.145 -32.254 1.00 78.25 414 LYS A N 1
ATOM 3300 C CA . LYS A 1 414 ? 24.838 14.485 -33.561 1.00 78.25 414 LYS A CA 1
ATOM 3301 C C . LYS A 1 414 ? 24.955 12.969 -33.367 1.00 78.25 414 LYS A C 1
ATOM 3303 O O . LYS A 1 414 ? 25.384 12.523 -32.302 1.00 78.25 414 LYS A O 1
ATOM 3308 N N . ASP A 1 415 ? 24.545 12.206 -34.377 1.00 83.94 415 ASP A N 1
ATOM 3309 C CA . ASP A 1 415 ? 24.726 10.752 -34.438 1.00 83.94 415 ASP A CA 1
ATOM 3310 C C . ASP A 1 415 ? 26.194 10.441 -34.799 1.00 83.94 415 ASP A C 1
ATOM 3312 O O . ASP A 1 415 ? 26.587 10.566 -35.957 1.00 83.94 415 ASP A O 1
ATOM 3316 N N . GLU A 1 416 ? 27.013 10.038 -33.823 1.00 87.81 416 GLU A N 1
ATOM 3317 C CA . GLU A 1 416 ? 28.430 9.701 -34.033 1.00 87.81 416 GLU A CA 1
ATOM 3318 C C . GLU A 1 416 ? 28.818 8.372 -33.391 1.00 87.81 416 GLU A C 1
ATOM 3320 O O . GLU A 1 416 ? 28.227 7.949 -32.398 1.00 87.81 416 GLU A O 1
ATOM 3325 N N . ILE A 1 417 ? 29.834 7.717 -33.962 1.00 93.56 417 ILE A N 1
ATOM 3326 C CA . ILE A 1 417 ? 30.397 6.464 -33.455 1.00 93.56 417 ILE A CA 1
ATOM 3327 C C . ILE A 1 417 ? 31.753 6.745 -32.801 1.00 93.56 417 ILE A C 1
ATOM 3329 O O . ILE A 1 417 ? 32.693 7.141 -33.485 1.00 93.56 417 ILE A O 1
ATOM 3333 N N . ILE A 1 418 ? 31.848 6.497 -31.494 1.00 92.12 418 ILE A N 1
ATOM 3334 C CA . ILE A 1 418 ? 33.027 6.752 -30.655 1.00 92.12 418 ILE A CA 1
ATOM 3335 C C . ILE A 1 418 ? 33.582 5.415 -30.138 1.00 92.12 418 ILE A C 1
ATOM 3337 O O . ILE A 1 418 ? 32.841 4.612 -29.564 1.00 92.12 418 ILE A O 1
ATOM 3341 N N . THR A 1 419 ? 34.880 5.177 -30.322 1.00 92.50 419 THR A N 1
ATOM 3342 C CA . THR A 1 419 ? 35.642 4.037 -29.780 1.00 92.50 419 THR A CA 1
ATOM 3343 C C . THR A 1 419 ? 36.405 4.432 -28.516 1.00 92.50 419 THR A C 1
ATOM 3345 O O . THR A 1 419 ? 36.557 5.613 -28.214 1.00 92.50 419 THR A O 1
ATOM 3348 N N . SER A 1 420 ? 36.965 3.457 -27.795 1.00 89.69 420 SER A N 1
ATOM 3349 C CA . SER A 1 420 ? 37.858 3.706 -26.650 1.00 89.69 420 SER A CA 1
ATOM 3350 C C . SER A 1 420 ? 39.128 4.504 -26.971 1.00 89.69 420 SER A C 1
ATOM 3352 O O . SER A 1 420 ? 39.798 4.954 -26.047 1.00 89.69 420 SER A O 1
ATOM 3354 N N . ASN A 1 421 ? 39.483 4.631 -28.253 1.00 89.38 421 ASN A N 1
ATOM 3355 C CA . ASN A 1 421 ? 40.714 5.280 -28.708 1.00 89.38 421 ASN A CA 1
ATOM 3356 C C . ASN A 1 421 ? 40.474 6.730 -29.171 1.00 89.38 421 ASN A C 1
ATOM 3358 O O . ASN A 1 421 ? 41.436 7.466 -29.375 1.00 89.38 421 ASN A O 1
ATOM 3362 N N . ASP A 1 422 ? 39.210 7.125 -29.344 1.00 90.81 422 ASP A N 1
ATOM 3363 C CA . ASP A 1 422 ? 38.802 8.480 -29.720 1.00 90.81 422 ASP A CA 1
ATOM 3364 C C . ASP A 1 422 ? 38.670 9.384 -28.476 1.00 90.81 422 ASP A C 1
ATOM 3366 O O . ASP A 1 422 ? 38.581 8.898 -27.344 1.00 90.81 422 ASP A O 1
ATOM 3370 N N . ASP A 1 423 ? 38.599 10.709 -28.667 1.00 87.31 423 ASP A N 1
ATOM 3371 C CA . ASP A 1 423 ? 38.334 11.642 -27.562 1.00 87.31 423 ASP A CA 1
ATOM 3372 C C . ASP A 1 423 ? 36.948 11.380 -26.935 1.00 87.31 423 ASP A C 1
ATOM 3374 O O . ASP A 1 423 ? 35.894 11.586 -27.539 1.00 87.31 423 ASP A O 1
ATOM 3378 N N . GLN A 1 424 ? 36.955 10.953 -25.672 1.00 86.81 424 GLN A N 1
ATOM 3379 C CA . GLN A 1 424 ? 35.764 10.653 -24.877 1.00 86.81 424 GLN A CA 1
ATOM 3380 C C . GLN A 1 424 ? 35.056 11.919 -24.344 1.00 86.81 424 GLN A C 1
ATOM 3382 O O . GLN A 1 424 ? 34.105 11.813 -23.561 1.00 86.81 424 GLN A O 1
ATOM 3387 N N . LYS A 1 425 ? 35.471 13.133 -24.731 1.00 84.25 425 LYS A N 1
ATOM 3388 C CA . LYS A 1 425 ? 34.833 14.394 -24.316 1.00 84.25 425 LYS A CA 1
ATOM 3389 C C . LYS A 1 425 ? 33.345 14.461 -24.669 1.00 84.25 425 LYS A C 1
ATOM 3391 O O . LYS A 1 425 ? 32.543 14.744 -23.777 1.00 84.25 425 LYS A O 1
ATOM 3396 N N . ASP A 1 426 ? 32.970 14.107 -25.896 1.00 81.12 426 ASP A N 1
ATOM 3397 C CA . ASP A 1 426 ? 31.572 14.137 -26.364 1.00 81.12 426 ASP A CA 1
ATOM 3398 C C . ASP A 1 426 ? 30.835 12.794 -26.152 1.00 81.12 426 ASP A C 1
ATOM 3400 O O . ASP A 1 426 ? 29.637 12.667 -26.412 1.00 81.12 426 ASP A O 1
ATOM 3404 N N . ALA A 1 427 ? 31.524 11.793 -25.592 1.00 88.75 427 ALA A N 1
ATOM 3405 C CA . ALA A 1 427 ? 30.944 10.511 -25.205 1.00 88.75 427 ALA A CA 1
ATOM 3406 C C . ALA A 1 427 ? 29.876 10.659 -24.101 1.00 88.75 427 ALA A C 1
ATOM 3408 O O . ALA A 1 427 ? 30.025 11.465 -23.177 1.00 88.75 427 ALA A O 1
ATOM 3409 N N . THR A 1 428 ? 28.812 9.849 -24.156 1.00 90.50 428 THR A N 1
ATOM 3410 C CA . THR A 1 428 ? 27.741 9.846 -23.138 1.00 90.50 428 THR A CA 1
ATOM 3411 C C . THR A 1 428 ? 28.177 9.150 -21.846 1.00 90.50 428 THR A C 1
ATOM 3413 O O . THR A 1 428 ? 27.854 9.617 -20.758 1.00 90.50 428 THR A O 1
ATOM 3416 N N . PHE A 1 429 ? 28.958 8.080 -21.967 1.00 93.31 429 PHE A N 1
ATOM 3417 C CA . PHE A 1 429 ? 29.681 7.406 -20.889 1.00 93.31 429 PHE A CA 1
ATOM 3418 C C . PHE A 1 429 ? 31.123 7.156 -21.343 1.00 93.31 429 PHE A C 1
ATOM 3420 O O . PHE A 1 429 ? 31.392 7.148 -22.544 1.00 93.31 429 PHE A O 1
ATOM 3427 N N . THR A 1 430 ? 32.050 6.929 -20.414 1.00 94.62 430 THR A N 1
ATOM 3428 C CA . THR A 1 430 ? 33.428 6.571 -20.784 1.00 94.62 430 THR A CA 1
ATOM 3429 C C . THR A 1 430 ? 33.474 5.105 -21.203 1.00 94.62 430 THR A C 1
ATOM 3431 O O . THR A 1 430 ? 33.102 4.231 -20.416 1.00 94.62 430 THR A O 1
ATOM 3434 N N . LEU A 1 431 ? 33.937 4.830 -22.423 1.00 95.38 431 LEU A N 1
ATOM 3435 C CA . LEU A 1 431 ? 34.091 3.480 -22.967 1.00 95.38 431 LEU A CA 1
ATOM 3436 C C . LEU A 1 431 ? 35.564 3.055 -22.994 1.00 95.38 431 LEU A C 1
ATOM 3438 O O . LEU A 1 431 ? 36.421 3.776 -23.495 1.00 95.38 431 LEU A O 1
ATOM 3442 N N . THR A 1 432 ? 35.847 1.851 -22.506 1.00 94.69 432 THR A N 1
ATOM 3443 C CA . THR A 1 432 ? 37.168 1.206 -22.595 1.00 94.69 432 THR A CA 1
ATOM 3444 C C . THR A 1 432 ? 37.181 0.101 -23.655 1.00 94.69 432 THR A C 1
ATOM 3446 O O . THR A 1 432 ? 36.133 -0.425 -24.036 1.00 94.69 432 THR A O 1
ATOM 3449 N N . SER A 1 433 ? 38.375 -0.272 -24.122 1.00 93.00 433 SER A N 1
ATOM 3450 C CA . SER A 1 433 ? 38.566 -1.280 -25.173 1.00 93.00 433 SER A CA 1
ATOM 3451 C C . SER A 1 433 ? 38.098 -2.683 -24.776 1.00 93.00 433 SER A C 1
ATOM 3453 O O . SER A 1 433 ? 37.753 -3.473 -25.648 1.00 93.00 433 SER A O 1
ATOM 3455 N N . ASP A 1 434 ? 38.040 -2.996 -23.478 1.00 93.31 434 ASP A N 1
ATOM 3456 C CA . ASP A 1 434 ? 37.642 -4.313 -22.970 1.00 93.31 434 ASP A CA 1
ATOM 3457 C C . ASP A 1 434 ? 36.132 -4.455 -22.693 1.00 93.31 434 ASP A C 1
ATOM 3459 O O . ASP A 1 434 ? 35.697 -5.488 -22.171 1.00 93.31 434 ASP A O 1
ATOM 3463 N N . GLY A 1 435 ? 35.331 -3.443 -23.048 1.00 91.31 435 GLY A N 1
ATOM 3464 C CA . GLY A 1 435 ? 33.878 -3.424 -22.856 1.00 91.31 435 GLY A CA 1
ATOM 3465 C C . GLY A 1 435 ? 33.421 -2.919 -21.485 1.00 91.31 435 GLY A C 1
ATOM 3466 O O . GLY A 1 435 ? 32.272 -3.152 -21.100 1.00 91.31 435 GLY A O 1
ATOM 3467 N N . THR A 1 436 ? 34.293 -2.246 -20.729 1.00 96.19 436 THR A N 1
ATOM 3468 C CA . THR A 1 436 ? 33.907 -1.564 -19.486 1.00 96.19 436 THR A CA 1
ATOM 3469 C C . THR A 1 436 ? 33.342 -0.173 -19.779 1.00 96.19 436 THR A C 1
ATOM 3471 O O . THR A 1 436 ? 33.985 0.641 -20.451 1.00 96.19 436 THR A O 1
ATOM 3474 N N . LEU A 1 437 ? 32.147 0.096 -19.250 1.00 96.12 437 LEU A N 1
ATOM 3475 C CA . LEU A 1 437 ? 31.426 1.366 -19.318 1.00 96.12 437 LEU A CA 1
ATOM 3476 C C . LEU A 1 437 ? 31.553 2.075 -17.966 1.00 96.12 437 LEU A C 1
ATOM 3478 O O . LEU A 1 437 ? 31.242 1.463 -16.944 1.00 96.12 437 LEU A O 1
ATOM 3482 N N . LYS A 1 438 ? 31.955 3.350 -17.934 1.00 96.38 438 LYS A N 1
ATOM 3483 C CA . LYS A 1 438 ? 32.037 4.133 -16.686 1.00 96.38 438 LYS A CA 1
ATOM 3484 C C . LYS A 1 438 ? 31.105 5.340 -16.714 1.00 96.38 438 LYS A C 1
ATOM 3486 O O . LYS A 1 438 ? 30.995 6.030 -17.730 1.00 96.38 438 LYS A O 1
ATOM 3491 N N . TRP A 1 439 ? 30.438 5.581 -15.588 1.00 95.75 439 TRP A N 1
ATOM 3492 C CA . TRP A 1 439 ? 29.552 6.718 -15.374 1.00 95.75 439 TRP A CA 1
ATOM 3493 C C . TRP A 1 439 ? 30.299 8.039 -15.577 1.00 95.75 439 TRP A C 1
ATOM 3495 O O . TRP A 1 439 ? 31.462 8.193 -15.201 1.00 95.75 439 TRP A O 1
ATOM 3505 N N . LYS A 1 440 ? 29.593 8.999 -16.165 1.00 89.81 440 LYS A N 1
ATOM 3506 C CA . LYS A 1 440 ? 30.063 10.347 -16.463 1.00 89.81 440 LYS A CA 1
ATOM 3507 C C . LYS A 1 440 ? 28.889 11.290 -16.227 1.00 89.81 440 LYS A C 1
ATOM 3509 O O . LYS A 1 440 ? 27.773 10.982 -16.638 1.00 89.81 440 LYS A O 1
ATOM 3514 N N . ASP A 1 441 ? 29.131 12.419 -15.566 1.00 85.38 441 ASP A N 1
ATOM 3515 C CA . ASP A 1 441 ? 28.073 13.392 -15.282 1.00 85.38 441 ASP A CA 1
ATOM 3516 C C . ASP A 1 441 ? 27.406 13.869 -16.584 1.00 85.38 441 ASP A C 1
ATOM 3518 O O . ASP A 1 441 ? 28.068 14.133 -17.591 1.00 85.38 441 ASP A O 1
ATOM 3522 N N . THR A 1 442 ? 26.079 13.971 -16.574 1.00 75.62 442 THR A N 1
ATOM 3523 C CA . THR A 1 442 ? 25.266 14.119 -17.787 1.00 75.62 442 THR A CA 1
ATOM 3524 C C . THR A 1 442 ? 25.247 15.536 -18.350 1.00 75.62 442 THR A C 1
ATOM 3526 O O . THR A 1 442 ? 24.562 15.763 -19.349 1.00 75.62 442 THR A O 1
ATOM 3529 N N . LYS A 1 443 ? 26.012 16.473 -17.776 1.00 76.44 443 LYS A N 1
ATOM 3530 C CA . LYS A 1 443 ? 26.102 17.880 -18.200 1.00 76.44 443 LYS A CA 1
ATOM 3531 C C . LYS A 1 443 ? 26.157 18.040 -19.723 1.00 76.44 443 LYS A C 1
ATOM 3533 O O . LYS A 1 443 ? 26.910 17.338 -20.405 1.00 76.44 443 LYS A O 1
ATOM 3538 N N . ASP A 1 444 ? 25.323 18.914 -20.278 1.00 68.88 444 ASP A N 1
ATOM 3539 C CA . ASP A 1 444 ? 25.375 19.274 -21.698 1.00 68.88 444 ASP A CA 1
ATOM 3540 C C . ASP A 1 444 ? 26.462 20.328 -21.988 1.00 68.88 444 ASP A C 1
ATOM 3542 O O . ASP A 1 444 ? 27.171 20.789 -21.092 1.00 68.88 444 ASP A O 1
ATOM 3546 N N . THR A 1 445 ? 26.606 20.711 -23.258 1.00 63.72 445 THR A N 1
ATOM 3547 C CA . THR A 1 445 ? 27.587 21.708 -23.722 1.00 63.72 445 THR A CA 1
ATOM 3548 C C . THR A 1 445 ? 27.365 23.119 -23.168 1.00 63.72 445 THR A C 1
ATOM 3550 O O . THR A 1 445 ? 28.244 23.964 -23.308 1.00 63.72 445 THR A O 1
ATOM 3553 N N . TYR A 1 446 ? 26.211 23.382 -22.550 1.00 65.62 446 TYR A N 1
ATOM 3554 C CA . TYR A 1 446 ? 25.855 24.646 -21.905 1.00 65.62 446 TYR A CA 1
ATOM 3555 C C . TYR A 1 446 ? 25.917 24.552 -20.368 1.00 65.62 446 TYR A C 1
ATOM 3557 O O . TYR A 1 446 ? 25.649 25.536 -19.683 1.00 65.62 446 TYR A O 1
ATOM 3565 N N . GLY A 1 447 ? 26.279 23.386 -19.820 1.00 67.88 447 GLY A N 1
ATOM 3566 C CA . GLY A 1 447 ? 26.333 23.121 -18.383 1.00 67.88 447 GLY A CA 1
ATOM 3567 C C . GLY A 1 447 ? 24.994 22.730 -17.749 1.00 67.88 447 GLY A C 1
ATOM 3568 O O . GLY A 1 447 ? 24.939 22.582 -16.529 1.00 67.88 447 GLY A O 1
ATOM 3569 N N . ASN A 1 448 ? 23.926 22.529 -18.530 1.00 69.75 448 ASN A N 1
ATOM 3570 C CA . ASN A 1 448 ? 22.649 22.054 -17.993 1.00 69.75 448 ASN A CA 1
ATOM 3571 C C . ASN A 1 448 ? 22.761 20.587 -17.567 1.00 69.75 448 ASN A C 1
ATOM 3573 O O . ASN A 1 448 ? 23.452 19.801 -18.215 1.00 69.75 448 ASN A O 1
ATOM 3577 N N . HIS A 1 449 ? 22.015 20.197 -16.534 1.00 68.69 449 HIS A N 1
ATOM 3578 C CA . HIS A 1 449 ? 21.921 18.817 -16.058 1.00 68.69 449 HIS A CA 1
ATOM 3579 C C . HIS A 1 449 ? 20.629 18.148 -16.571 1.00 68.69 449 HIS A C 1
ATOM 3581 O O . HIS A 1 449 ? 19.593 18.277 -15.921 1.00 68.69 449 HIS A O 1
ATOM 3587 N N . PRO A 1 450 ? 20.637 17.435 -17.713 1.00 80.81 450 PRO A N 1
ATOM 3588 C CA . PRO A 1 450 ? 19.534 16.546 -18.062 1.00 80.81 450 PRO A CA 1
ATOM 3589 C C . PRO A 1 450 ? 19.522 15.345 -17.105 1.00 80.81 450 PRO A C 1
ATOM 3591 O O . PRO A 1 450 ? 20.557 14.696 -16.938 1.00 80.81 450 PRO A O 1
ATOM 3594 N N . ASP A 1 451 ? 18.362 15.023 -16.523 1.00 82.50 451 ASP A N 1
ATOM 3595 C CA . ASP A 1 451 ? 18.198 13.933 -15.539 1.00 82.50 451 ASP A CA 1
ATOM 3596 C C . ASP A 1 451 ? 18.777 12.588 -16.018 1.00 82.50 451 ASP A C 1
ATOM 3598 O O . ASP A 1 451 ? 19.373 11.836 -15.248 1.00 82.50 451 ASP A O 1
ATOM 3602 N N . GLU A 1 452 ? 18.635 12.300 -17.314 1.00 87.31 452 GLU A N 1
ATOM 3603 C CA . GLU A 1 452 ? 19.155 11.106 -17.978 1.00 87.31 452 GLU A CA 1
ATOM 3604 C C . GLU A 1 452 ? 19.701 11.478 -19.366 1.00 87.31 452 GLU A C 1
ATOM 3606 O O . GLU A 1 452 ? 19.013 12.138 -20.153 1.00 87.31 452 GLU A O 1
ATOM 3611 N N . LYS A 1 453 ? 20.902 10.992 -19.700 1.00 87.44 453 LYS A N 1
ATOM 3612 C CA . LYS A 1 453 ? 21.372 10.848 -21.090 1.00 87.44 453 LYS A CA 1
ATOM 3613 C C . LYS A 1 453 ? 21.314 9.381 -21.509 1.00 87.44 453 LYS A C 1
ATOM 3615 O O . LYS A 1 453 ? 21.445 8.487 -20.678 1.00 87.44 453 LYS A O 1
ATOM 3620 N N . SER A 1 454 ? 21.176 9.127 -22.808 1.00 89.88 454 SER A N 1
ATOM 3621 C CA . SER A 1 454 ? 21.188 7.770 -23.358 1.00 89.88 454 SER A CA 1
ATOM 3622 C C . SER A 1 454 ? 22.003 7.675 -24.642 1.00 89.88 454 SER A C 1
ATOM 3624 O O . SER A 1 454 ? 21.871 8.531 -25.515 1.00 89.88 454 SER A O 1
ATOM 3626 N N . ALA A 1 455 ? 22.763 6.594 -24.780 1.00 91.50 455 ALA A N 1
ATOM 3627 C CA . ALA A 1 455 ? 23.487 6.224 -25.992 1.00 91.50 455 ALA A CA 1
ATOM 3628 C C . ALA A 1 455 ? 23.329 4.719 -26.258 1.00 91.50 455 ALA A C 1
ATOM 3630 O O . ALA A 1 455 ? 22.912 3.955 -25.382 1.00 91.50 455 ALA A O 1
ATOM 3631 N N . ARG A 1 456 ? 23.650 4.271 -27.473 1.00 92.38 456 ARG A N 1
ATOM 3632 C CA . ARG A 1 456 ? 23.642 2.845 -27.823 1.00 92.38 456 ARG A CA 1
ATOM 3633 C C . ARG A 1 456 ? 25.068 2.314 -27.809 1.00 92.38 456 ARG A C 1
ATOM 3635 O O . ARG A 1 456 ? 25.913 2.828 -28.532 1.00 92.38 456 ARG A O 1
ATOM 3642 N N . ILE A 1 457 ? 25.329 1.280 -27.018 1.00 94.88 457 ILE A N 1
ATOM 3643 C CA . ILE A 1 457 ? 26.587 0.531 -27.097 1.00 94.88 457 ILE A CA 1
ATOM 3644 C C . ILE A 1 457 ? 26.447 -0.558 -28.163 1.00 94.88 457 ILE A C 1
ATOM 3646 O O . ILE A 1 457 ? 25.390 -1.181 -28.278 1.00 94.88 457 ILE A O 1
ATOM 3650 N N . TRP A 1 458 ? 27.510 -0.779 -28.927 1.00 96.12 458 TRP A N 1
ATOM 3651 C CA . TRP A 1 458 ? 27.650 -1.832 -29.921 1.00 96.12 458 TRP A CA 1
ATOM 3652 C C . TRP A 1 458 ? 28.892 -2.679 -29.631 1.00 96.12 458 TRP A C 1
ATOM 3654 O O . TRP A 1 458 ? 29.972 -2.141 -29.391 1.00 96.12 458 TRP A O 1
ATOM 3664 N N . ALA A 1 459 ? 28.738 -3.996 -29.724 1.00 96.69 459 ALA A N 1
ATOM 3665 C CA . ALA A 1 459 ? 29.822 -4.963 -29.833 1.00 96.69 459 ALA A CA 1
ATOM 3666 C C . ALA A 1 459 ? 29.901 -5.453 -31.284 1.00 96.69 459 ALA A C 1
ATOM 3668 O O . ALA A 1 459 ? 28.892 -5.893 -31.837 1.00 96.69 459 ALA A O 1
ATOM 3669 N N . SER A 1 460 ? 31.088 -5.396 -31.886 1.00 96.12 460 SER A N 1
ATOM 3670 C CA . SER A 1 460 ? 31.393 -6.025 -33.173 1.00 96.12 460 SER A CA 1
ATOM 3671 C C . SER A 1 460 ? 32.204 -7.296 -32.941 1.00 96.12 460 SER A C 1
ATOM 3673 O O . SER A 1 460 ? 33.253 -7.248 -32.2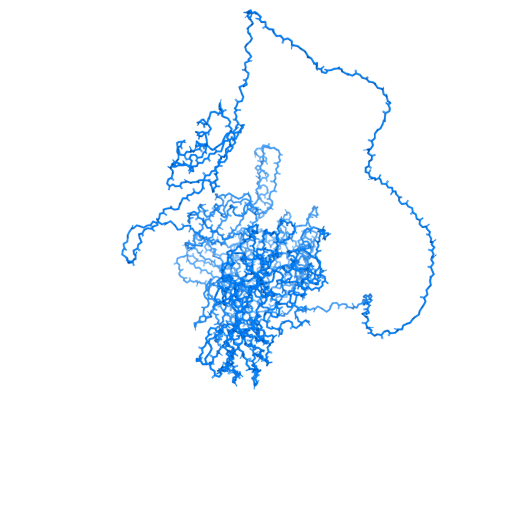96 1.00 96.12 460 SER A O 1
ATOM 3675 N N . TYR A 1 461 ? 31.719 -8.425 -33.463 1.00 95.38 461 TYR A N 1
ATOM 3676 C CA . TYR A 1 461 ? 32.358 -9.736 -33.347 1.00 95.38 461 TYR A CA 1
ATOM 3677 C C . TYR A 1 461 ? 32.209 -10.522 -34.656 1.00 95.38 461 TYR A C 1
ATOM 3679 O O . TYR A 1 461 ? 31.097 -10.788 -35.113 1.00 95.38 461 TYR A O 1
ATOM 3687 N N . LYS A 1 462 ? 33.346 -10.877 -35.277 1.00 93.12 462 LYS A N 1
ATOM 3688 C CA . LYS A 1 462 ? 33.438 -11.629 -36.553 1.00 93.12 462 LYS A CA 1
ATOM 3689 C C . LYS A 1 462 ? 32.549 -11.065 -37.689 1.00 93.12 462 LYS A C 1
ATOM 3691 O O . LYS A 1 462 ? 32.015 -11.825 -38.493 1.00 93.12 462 LYS A O 1
ATOM 3696 N N . GLY A 1 463 ? 32.382 -9.739 -37.718 1.00 91.81 463 GLY A N 1
ATOM 3697 C CA . GLY A 1 463 ? 31.558 -8.992 -38.679 1.00 91.81 463 GLY A CA 1
ATOM 3698 C C . GLY A 1 463 ? 30.132 -8.678 -38.206 1.00 91.81 463 GLY A C 1
ATOM 3699 O O . GLY A 1 463 ? 29.540 -7.708 -38.670 1.00 91.81 463 GLY A O 1
ATOM 3700 N N . TYR A 1 464 ? 29.592 -9.420 -37.237 1.00 94.19 464 TYR A N 1
ATOM 3701 C CA . TYR A 1 464 ? 28.245 -9.193 -36.707 1.00 94.19 464 TYR A CA 1
ATOM 3702 C C . TYR A 1 464 ? 28.227 -8.109 -35.631 1.00 94.19 464 TYR A C 1
ATOM 3704 O O . TYR A 1 464 ? 29.171 -7.973 -34.851 1.00 94.19 464 TYR A O 1
ATOM 3712 N N . LEU A 1 465 ? 27.117 -7.371 -35.564 1.00 94.81 465 LEU A N 1
ATOM 3713 C CA . LEU A 1 465 ? 26.924 -6.262 -34.630 1.00 94.81 465 LEU A CA 1
ATOM 3714 C C . LEU A 1 465 ? 25.808 -6.574 -33.630 1.00 94.81 465 LEU A C 1
ATOM 3716 O O . LEU A 1 465 ? 24.702 -6.952 -34.019 1.00 94.81 465 LEU A O 1
ATOM 3720 N N . PHE A 1 466 ? 26.073 -6.360 -32.345 1.00 94.31 466 PHE A N 1
ATOM 3721 C CA . PHE A 1 466 ? 25.143 -6.573 -31.230 1.00 94.31 466 PHE A CA 1
ATOM 3722 C C . PHE A 1 466 ? 25.010 -5.267 -30.451 1.00 94.31 466 PHE A C 1
ATOM 3724 O O . PHE A 1 466 ? 26.022 -4.601 -30.256 1.00 94.31 466 PHE A O 1
ATOM 3731 N N . SER A 1 467 ? 23.810 -4.873 -30.004 1.00 92.88 467 SER A N 1
ATOM 3732 C CA . SER A 1 467 ? 23.642 -3.602 -29.282 1.00 92.88 467 SER A CA 1
ATOM 3733 C C . SER A 1 467 ? 22.753 -3.653 -28.052 1.00 92.88 467 SER A C 1
ATOM 3735 O O . SER A 1 467 ? 21.802 -4.426 -27.979 1.00 92.88 467 SER A O 1
ATOM 3737 N N . ALA A 1 468 ? 23.051 -2.748 -27.122 1.00 91.88 468 ALA A N 1
ATOM 3738 C CA . ALA A 1 468 ? 22.273 -2.475 -25.922 1.00 91.88 468 ALA A CA 1
ATOM 3739 C C . ALA A 1 468 ? 22.092 -0.959 -25.738 1.00 91.88 468 ALA A C 1
ATOM 3741 O O . ALA A 1 468 ? 22.812 -0.150 -26.332 1.00 91.88 468 ALA A O 1
ATOM 3742 N N . VAL A 1 469 ? 21.118 -0.554 -24.923 1.00 91.31 469 VAL A N 1
ATOM 3743 C CA . VAL A 1 469 ? 20.914 0.863 -24.571 1.00 91.31 469 VAL A CA 1
ATOM 3744 C C . VAL A 1 469 ? 21.597 1.157 -23.245 1.00 91.31 469 VAL A C 1
ATOM 3746 O O . VAL A 1 469 ? 21.284 0.526 -22.242 1.00 91.31 469 VAL A O 1
ATOM 3749 N N . VAL A 1 470 ? 22.482 2.149 -23.214 1.00 92.38 470 VAL A N 1
ATOM 3750 C CA . VAL A 1 470 ? 23.073 2.655 -21.973 1.00 92.38 470 VAL A CA 1
ATOM 3751 C C . VAL A 1 470 ? 22.385 3.961 -21.614 1.00 92.38 470 VAL A C 1
ATOM 3753 O O . VAL A 1 470 ? 22.394 4.914 -22.392 1.00 92.38 470 VAL A O 1
ATOM 3756 N N . LYS A 1 471 ? 21.797 3.997 -20.425 1.00 91.94 471 LYS A N 1
ATOM 3757 C CA . LYS A 1 471 ? 21.299 5.197 -19.760 1.00 91.94 471 LYS A CA 1
ATOM 3758 C C . LYS A 1 471 ? 22.315 5.630 -18.719 1.00 91.94 471 LYS A C 1
ATOM 3760 O O . LYS A 1 471 ? 22.907 4.790 -18.045 1.00 91.94 471 LYS A O 1
ATOM 3765 N N . VAL A 1 472 ? 22.492 6.930 -18.576 1.00 92.00 472 VAL A N 1
ATOM 3766 C CA . VAL A 1 472 ? 23.394 7.541 -17.604 1.00 92.00 472 VAL A CA 1
ATOM 3767 C C . VAL A 1 472 ? 22.572 8.551 -16.826 1.00 92.00 472 VAL A C 1
ATOM 3769 O O . VAL A 1 472 ? 22.024 9.478 -17.424 1.00 92.00 472 VAL A O 1
ATOM 3772 N N . PHE A 1 473 ? 22.436 8.341 -15.520 1.00 91.19 473 PHE A N 1
ATOM 3773 C CA . PHE A 1 473 ? 21.747 9.276 -14.635 1.00 91.19 473 PHE A CA 1
ATOM 3774 C C . PHE A 1 473 ? 22.624 10.487 -14.329 1.00 91.19 473 PHE A C 1
ATOM 3776 O O . PHE A 1 473 ? 23.842 10.367 -14.201 1.00 91.19 473 PHE A O 1
ATOM 3783 N N . SER A 1 474 ? 22.004 11.655 -14.176 1.00 88.81 474 SER A N 1
ATOM 3784 C CA . SER A 1 474 ? 22.685 12.850 -13.678 1.00 88.81 474 SER A CA 1
ATOM 3785 C C . SER A 1 474 ? 23.188 12.651 -12.246 1.00 88.81 474 SER A C 1
ATOM 3787 O O . SER A 1 474 ? 22.725 11.758 -11.529 1.00 88.81 474 SER A O 1
ATOM 3789 N N . ASP A 1 475 ? 24.099 13.516 -11.795 1.00 87.56 475 ASP A N 1
ATOM 3790 C CA . ASP A 1 475 ? 24.508 13.567 -10.384 1.00 87.56 475 ASP A CA 1
ATOM 3791 C C . ASP A 1 475 ? 23.296 13.702 -9.436 1.00 87.56 475 ASP A C 1
ATOM 3793 O O . ASP A 1 475 ? 23.162 12.955 -8.468 1.00 87.56 475 ASP A O 1
ATOM 3797 N N . TYR A 1 476 ? 22.350 14.582 -9.783 1.00 83.94 476 TYR A N 1
ATOM 3798 C CA . TYR A 1 476 ? 21.125 14.827 -9.017 1.00 83.94 476 TYR A CA 1
ATOM 3799 C C . TYR A 1 476 ? 20.194 13.606 -8.974 1.00 83.94 476 TYR A C 1
ATOM 3801 O O . TYR A 1 476 ? 19.715 13.215 -7.910 1.00 83.94 476 TYR A O 1
ATOM 3809 N N . THR A 1 477 ? 19.963 12.966 -10.120 1.00 87.06 477 THR A N 1
ATOM 3810 C CA . THR A 1 477 ? 19.124 11.762 -10.231 1.00 87.06 477 THR A CA 1
ATOM 3811 C C . THR A 1 477 ? 19.748 10.587 -9.476 1.00 87.06 477 THR A C 1
ATOM 3813 O O . THR A 1 477 ? 19.036 9.856 -8.787 1.00 87.06 477 THR A O 1
ATOM 3816 N N . SER A 1 478 ? 21.079 10.460 -9.528 1.00 89.69 478 SER A N 1
ATOM 3817 C CA . SER A 1 478 ? 21.835 9.483 -8.736 1.00 89.69 478 SER A CA 1
ATOM 3818 C C . SER A 1 478 ? 21.702 9.760 -7.228 1.00 89.69 478 SER A C 1
ATOM 3820 O O . SER A 1 478 ? 21.482 8.840 -6.443 1.00 89.69 478 SER A O 1
ATOM 3822 N N . GLU A 1 479 ? 21.774 11.030 -6.798 1.00 88.00 479 GLU A N 1
ATOM 3823 C CA . GLU A 1 479 ? 21.576 11.431 -5.394 1.00 88.00 479 GLU A CA 1
ATOM 3824 C C . GLU A 1 479 ? 20.157 11.089 -4.905 1.00 88.00 479 GLU A C 1
ATOM 3826 O O . GLU A 1 479 ? 20.001 10.535 -3.817 1.00 88.00 479 GLU A O 1
ATOM 3831 N N . LEU A 1 480 ? 19.119 11.353 -5.710 1.00 86.00 480 LEU A N 1
ATOM 3832 C CA . LEU A 1 480 ? 17.734 10.984 -5.386 1.00 86.00 480 LEU A CA 1
ATOM 3833 C C . LEU A 1 480 ? 17.563 9.467 -5.223 1.00 86.00 480 LEU A C 1
ATOM 3835 O O . LEU A 1 480 ? 17.027 9.023 -4.205 1.00 86.00 480 LEU A O 1
ATOM 3839 N N . ALA A 1 481 ? 18.050 8.681 -6.188 1.00 86.94 481 ALA A N 1
ATOM 3840 C CA . ALA A 1 481 ? 17.975 7.222 -6.148 1.00 86.94 481 ALA A CA 1
ATOM 3841 C C . ALA A 1 481 ? 18.756 6.639 -4.958 1.00 86.94 481 ALA A C 1
ATOM 3843 O O . ALA A 1 481 ? 18.314 5.670 -4.335 1.00 86.94 481 ALA A O 1
ATOM 3844 N N . ASN A 1 482 ? 19.902 7.231 -4.607 1.00 91.56 482 ASN A N 1
ATOM 3845 C CA . ASN A 1 482 ? 20.682 6.856 -3.432 1.00 91.56 482 ASN A CA 1
ATOM 3846 C C . ASN A 1 482 ? 19.960 7.189 -2.118 1.00 91.56 482 ASN A C 1
ATOM 3848 O O . ASN A 1 482 ? 19.852 6.329 -1.246 1.00 91.56 482 ASN A O 1
ATOM 3852 N N . ASN A 1 483 ? 19.403 8.395 -2.003 1.00 90.62 483 ASN A N 1
ATOM 3853 C CA . ASN A 1 483 ? 18.650 8.834 -0.829 1.00 90.62 483 ASN A CA 1
ATOM 3854 C C . ASN A 1 483 ? 17.442 7.923 -0.549 1.00 90.62 483 ASN A C 1
ATOM 3856 O O . ASN A 1 483 ? 17.225 7.537 0.600 1.00 90.62 483 ASN A O 1
ATOM 3860 N N . GLU A 1 484 ? 16.681 7.530 -1.577 1.00 90.06 484 GLU A N 1
ATOM 3861 C CA . GLU A 1 484 ? 15.553 6.596 -1.423 1.00 90.06 484 GLU A CA 1
ATOM 3862 C C . GLU A 1 484 ? 15.979 5.269 -0.774 1.00 90.06 484 GLU A C 1
ATOM 3864 O O . GLU A 1 484 ? 15.269 4.716 0.065 1.00 90.06 484 GLU A O 1
ATOM 3869 N N . GLU A 1 485 ? 17.162 4.768 -1.112 1.00 92.25 485 GLU A N 1
ATOM 3870 C CA . GLU A 1 485 ? 17.606 3.438 -0.690 1.00 92.25 485 GLU A CA 1
ATOM 3871 C C . GLU A 1 485 ? 18.355 3.460 0.642 1.00 92.25 485 GLU A C 1
ATOM 3873 O O . GLU A 1 485 ? 18.217 2.529 1.433 1.00 92.25 485 GLU A O 1
ATOM 3878 N N . LEU A 1 486 ? 19.011 4.578 0.971 1.00 96.19 486 LEU A N 1
ATOM 3879 C CA . LEU A 1 486 ? 19.379 4.894 2.352 1.00 96.19 486 LEU A CA 1
ATOM 3880 C C . LEU A 1 486 ? 18.135 4.951 3.257 1.00 96.19 486 LEU A C 1
ATOM 3882 O O . LEU A 1 486 ? 18.183 4.457 4.381 1.00 96.19 486 LEU A O 1
ATOM 3886 N N . ALA A 1 487 ? 17.004 5.481 2.771 1.00 97.31 487 ALA A N 1
ATOM 3887 C CA . ALA A 1 487 ? 15.752 5.500 3.529 1.00 97.31 487 ALA A CA 1
ATOM 3888 C C . ALA A 1 487 ? 15.134 4.100 3.701 1.00 97.31 487 ALA A C 1
ATOM 3890 O O . ALA A 1 487 ? 14.721 3.760 4.808 1.00 97.31 487 ALA A O 1
ATOM 3891 N N . LYS A 1 488 ? 15.116 3.267 2.647 1.00 97.19 488 LYS A N 1
ATOM 3892 C CA . LYS A 1 488 ? 14.700 1.850 2.740 1.00 97.19 488 LYS A CA 1
ATOM 3893 C C . LYS A 1 488 ? 15.570 1.080 3.733 1.00 97.19 488 LYS A C 1
ATOM 3895 O O . LYS A 1 488 ? 15.042 0.383 4.596 1.00 97.19 488 LYS A O 1
ATOM 3900 N N . LYS A 1 489 ? 16.896 1.259 3.671 1.00 97.88 489 LYS A N 1
ATOM 3901 C CA . LYS A 1 489 ? 17.822 0.646 4.630 1.00 97.88 489 LYS A CA 1
ATOM 3902 C C . LYS A 1 489 ? 17.535 1.112 6.061 1.00 97.88 489 LYS A C 1
ATOM 3904 O O . LYS A 1 489 ? 17.426 0.271 6.942 1.00 97.88 489 LYS A O 1
ATOM 3909 N N . ALA A 1 490 ? 17.347 2.414 6.283 1.00 98.50 490 ALA A N 1
ATOM 3910 C CA . ALA A 1 490 ? 17.039 2.959 7.605 1.00 98.50 490 ALA A CA 1
ATOM 3911 C C . ALA A 1 490 ? 15.709 2.432 8.177 1.00 98.50 490 ALA A C 1
ATOM 3913 O O . ALA A 1 490 ? 15.647 2.125 9.364 1.00 98.50 490 ALA A O 1
ATOM 3914 N N . ALA A 1 491 ? 14.667 2.270 7.348 1.00 98.62 491 ALA A N 1
ATOM 3915 C CA . ALA A 1 491 ? 13.408 1.643 7.762 1.00 98.62 491 ALA A CA 1
ATOM 3916 C C . ALA A 1 491 ? 13.620 0.192 8.224 1.00 98.62 491 ALA A C 1
ATOM 3918 O O . ALA A 1 491 ? 13.170 -0.188 9.306 1.00 98.62 491 ALA A O 1
ATOM 3919 N N . LYS A 1 492 ? 14.351 -0.596 7.428 1.00 98.19 492 LYS A N 1
ATOM 3920 C CA . LYS A 1 492 ? 14.659 -2.000 7.719 1.00 98.19 492 LYS A CA 1
ATOM 3921 C C . LYS A 1 492 ? 15.518 -2.166 8.971 1.00 98.19 492 LYS A C 1
ATOM 3923 O O . LYS A 1 492 ? 15.181 -2.969 9.839 1.00 98.19 492 LYS A O 1
ATOM 3928 N N . ASP A 1 493 ? 16.605 -1.400 9.072 1.00 98.38 493 ASP A N 1
ATOM 3929 C CA . ASP A 1 493 ? 17.496 -1.402 10.234 1.00 98.38 493 ASP A CA 1
ATOM 3930 C C . ASP A 1 493 ? 16.702 -1.069 11.510 1.00 98.38 493 ASP A C 1
ATOM 3932 O O . ASP A 1 493 ? 16.810 -1.791 12.497 1.00 98.38 493 ASP A O 1
ATOM 3936 N N . LEU A 1 494 ? 15.847 -0.036 11.471 1.00 98.44 494 LEU A N 1
ATOM 3937 C CA . LEU A 1 494 ? 14.998 0.377 12.593 1.00 98.44 494 LEU A CA 1
ATOM 3938 C C . LEU A 1 494 ? 14.023 -0.727 13.029 1.00 98.44 494 LEU A C 1
ATOM 3940 O O . LEU A 1 494 ? 13.930 -1.025 14.220 1.00 98.44 494 LEU A O 1
ATOM 3944 N N . VAL A 1 495 ? 13.301 -1.339 12.085 1.00 98.38 495 VAL A N 1
ATOM 3945 C CA . VAL A 1 495 ? 12.327 -2.405 12.381 1.00 98.38 495 VAL A CA 1
ATOM 3946 C C . VAL A 1 495 ? 13.001 -3.605 13.050 1.00 98.38 495 VAL A C 1
ATOM 3948 O O . VAL A 1 495 ? 12.464 -4.126 14.030 1.00 98.38 495 VAL A O 1
ATOM 3951 N N . VAL A 1 496 ? 14.185 -3.999 12.568 1.00 97.62 496 VAL A N 1
ATOM 3952 C CA . VAL A 1 496 ? 14.973 -5.111 13.123 1.00 97.62 496 VAL A CA 1
ATOM 3953 C C . VAL A 1 496 ? 15.583 -4.751 14.481 1.00 97.62 496 VAL A C 1
ATOM 3955 O O . VAL A 1 496 ? 15.448 -5.524 15.427 1.00 97.62 496 VAL A O 1
ATOM 3958 N N . GLU A 1 497 ? 16.206 -3.575 14.621 1.00 98.00 497 GLU A N 1
ATOM 3959 C CA . GLU A 1 497 ? 16.819 -3.115 15.879 1.00 98.00 497 GLU A CA 1
ATOM 3960 C C . GLU A 1 497 ? 15.787 -3.041 17.013 1.00 98.00 497 GLU A C 1
ATOM 3962 O O . GLU A 1 497 ? 16.058 -3.440 18.146 1.00 98.00 497 GLU A O 1
ATOM 3967 N N . LYS A 1 498 ? 14.578 -2.554 16.707 1.00 98.06 498 LYS A N 1
ATOM 3968 C CA . LYS A 1 498 ? 13.485 -2.436 17.678 1.00 98.06 498 LYS A CA 1
ATOM 3969 C C . LYS A 1 498 ? 12.619 -3.693 17.796 1.00 98.06 498 LYS A C 1
ATOM 3971 O O . LYS A 1 498 ? 11.672 -3.678 18.584 1.00 98.06 498 LYS A O 1
ATOM 3976 N N . LYS A 1 499 ? 12.929 -4.763 17.049 1.00 97.19 499 LYS A N 1
ATOM 3977 C CA . LYS A 1 499 ? 12.192 -6.041 17.024 1.00 97.19 499 LYS A CA 1
ATOM 3978 C C . LYS A 1 499 ? 10.696 -5.894 16.719 1.00 97.19 499 LYS A C 1
ATOM 3980 O O . LYS A 1 499 ? 9.884 -6.720 17.124 1.00 97.19 499 LYS A O 1
ATOM 3985 N N . TRP A 1 500 ? 10.288 -4.850 16.000 1.00 97.00 500 TRP A N 1
ATOM 3986 C CA . TRP A 1 500 ? 8.864 -4.617 15.718 1.00 97.00 500 TRP A CA 1
ATOM 3987 C C . TRP A 1 500 ? 8.280 -5.653 14.753 1.00 97.00 500 TRP A C 1
ATOM 3989 O O . TRP A 1 500 ? 7.087 -5.933 14.801 1.00 97.00 500 TRP A O 1
ATOM 3999 N N . ASN A 1 501 ? 9.123 -6.287 13.936 1.00 92.31 501 ASN A N 1
ATOM 4000 C CA . ASN A 1 501 ? 8.766 -7.449 13.124 1.00 92.31 501 ASN A CA 1
ATOM 4001 C C . ASN A 1 501 ? 8.429 -8.701 13.963 1.00 92.31 501 ASN A C 1
ATOM 4003 O O . ASN A 1 501 ? 7.839 -9.638 13.427 1.00 92.31 501 ASN A O 1
ATOM 4007 N N . GLU A 1 502 ? 8.790 -8.737 15.252 1.00 92.25 502 GLU A N 1
ATOM 4008 C CA . GLU A 1 502 ? 8.407 -9.782 16.216 1.00 92.25 502 GLU A CA 1
ATOM 4009 C C . GLU A 1 502 ? 7.051 -9.478 16.895 1.00 92.25 502 GLU A C 1
ATOM 4011 O O . GLU A 1 502 ? 6.566 -10.299 17.669 1.00 92.25 502 GLU A O 1
ATOM 4016 N N . LEU A 1 503 ? 6.410 -8.335 16.602 1.00 93.44 503 LEU A N 1
ATOM 4017 C CA . LEU A 1 503 ? 5.125 -7.933 17.186 1.00 93.44 503 LEU A CA 1
ATOM 4018 C C . LEU A 1 503 ? 3.924 -8.265 16.274 1.00 93.44 503 LEU A C 1
ATOM 4020 O O . LEU A 1 503 ? 4.057 -8.300 15.046 1.00 93.44 503 LEU A O 1
ATOM 4024 N N . PRO A 1 504 ? 2.722 -8.468 16.844 1.00 92.25 504 PRO A N 1
ATOM 4025 C CA . PRO A 1 504 ? 1.469 -8.481 16.090 1.00 92.25 504 PRO A CA 1
ATOM 4026 C C . PRO A 1 504 ? 1.211 -7.147 15.355 1.00 92.25 504 PRO A C 1
ATOM 4028 O O . PRO A 1 504 ? 1.611 -6.094 15.858 1.00 92.25 504 PRO A O 1
ATOM 4031 N N . PRO A 1 505 ? 0.510 -7.137 14.199 1.00 93.12 505 PRO A N 1
ATOM 4032 C CA . PRO A 1 505 ? 0.444 -5.966 13.311 1.00 93.12 505 PRO A CA 1
ATOM 4033 C C . PRO A 1 505 ? -0.028 -4.655 13.959 1.00 93.12 505 PRO A C 1
ATOM 4035 O O . PRO A 1 505 ? 0.510 -3.593 13.658 1.00 93.12 505 PRO A O 1
ATOM 4038 N N . LEU A 1 506 ? -1.006 -4.711 14.870 1.00 95.50 506 LEU A N 1
ATOM 4039 C CA . LEU A 1 506 ? -1.492 -3.522 15.579 1.00 95.50 506 LEU A CA 1
ATOM 4040 C C . LEU A 1 506 ? -0.424 -2.942 16.523 1.00 95.50 506 LEU A C 1
ATOM 4042 O O . LEU A 1 506 ? -0.235 -1.728 16.554 1.00 95.50 506 LEU A O 1
ATOM 4046 N N . GLU A 1 507 ? 0.309 -3.790 17.244 1.00 96.75 507 GLU A N 1
ATOM 4047 C CA . GLU A 1 507 ? 1.390 -3.362 18.141 1.00 96.75 507 GLU A CA 1
ATOM 4048 C C . GLU A 1 507 ? 2.589 -2.821 17.350 1.00 96.75 507 GLU A C 1
ATOM 4050 O O . GLU A 1 507 ? 3.117 -1.758 17.682 1.00 96.75 507 GLU A O 1
ATOM 4055 N N . GLY A 1 508 ? 2.959 -3.476 16.242 1.00 97.50 508 GLY A N 1
ATOM 4056 C CA . GLY A 1 508 ? 3.968 -2.970 15.306 1.00 97.50 508 GLY A CA 1
ATOM 4057 C C . GLY A 1 508 ? 3.604 -1.592 14.737 1.00 97.50 508 GLY A C 1
ATOM 4058 O O . GLY A 1 508 ? 4.433 -0.681 14.750 1.00 97.50 508 GLY A O 1
ATOM 4059 N N . LEU A 1 509 ? 2.344 -1.400 14.321 1.00 98.44 509 LEU A N 1
ATOM 4060 C CA . LEU A 1 509 ? 1.823 -0.103 13.875 1.00 98.44 509 LEU A CA 1
ATOM 4061 C C . LEU A 1 509 ? 1.903 0.961 14.978 1.00 98.44 509 LEU A C 1
ATOM 4063 O O . LEU A 1 509 ? 2.353 2.075 14.711 1.00 98.44 509 LEU A O 1
ATOM 4067 N N . ILE A 1 510 ? 1.474 0.638 16.204 1.00 98.25 510 ILE A N 1
ATOM 4068 C CA . ILE A 1 510 ? 1.532 1.565 17.344 1.00 98.25 510 ILE A CA 1
ATOM 4069 C C . ILE A 1 510 ? 2.979 2.007 17.581 1.00 98.25 510 ILE A C 1
ATOM 4071 O O . ILE A 1 510 ? 3.226 3.206 17.686 1.00 98.25 510 ILE A O 1
ATOM 4075 N N . LYS A 1 511 ? 3.942 1.078 17.605 1.00 98.44 511 LYS A N 1
ATOM 4076 C CA . LYS A 1 511 ? 5.354 1.406 17.861 1.00 98.44 511 LYS A CA 1
ATOM 4077 C C . LYS A 1 511 ? 5.999 2.209 16.730 1.00 98.44 511 LYS A C 1
ATOM 4079 O O . LYS A 1 511 ? 6.710 3.173 17.011 1.00 98.44 511 LYS A O 1
ATOM 4084 N N . ALA A 1 512 ? 5.702 1.879 15.472 1.00 98.69 512 ALA A N 1
ATOM 4085 C CA . ALA A 1 512 ? 6.138 2.664 14.317 1.00 98.69 512 ALA A CA 1
ATOM 4086 C C . ALA A 1 512 ? 5.584 4.102 14.354 1.00 98.69 512 ALA A C 1
ATOM 4088 O O . ALA A 1 512 ? 6.318 5.059 14.093 1.00 98.69 512 ALA A O 1
ATOM 4089 N N . TYR A 1 513 ? 4.307 4.258 14.720 1.00 98.62 513 TYR A N 1
ATOM 4090 C CA . TYR A 1 513 ? 3.650 5.558 14.851 1.00 98.62 513 TYR A CA 1
ATOM 4091 C C . TYR A 1 513 ? 4.234 6.375 16.011 1.00 98.62 513 TYR A C 1
ATOM 4093 O O . TYR A 1 513 ? 4.631 7.515 15.798 1.00 98.62 513 TYR A O 1
ATOM 4101 N N . GLU A 1 514 ? 4.369 5.779 17.204 1.00 98.19 514 GLU A N 1
ATOM 4102 C CA . GLU A 1 514 ? 4.991 6.401 18.386 1.00 98.19 514 GLU A CA 1
ATOM 4103 C C . GLU A 1 514 ? 6.422 6.878 18.133 1.00 98.19 514 GLU A C 1
ATOM 4105 O O . GLU A 1 514 ? 6.829 7.916 18.654 1.00 98.19 514 GLU A O 1
ATOM 4110 N N . TRP A 1 515 ? 7.196 6.114 17.361 1.00 98.31 515 TRP A N 1
ATOM 4111 C CA . TRP A 1 515 ? 8.560 6.486 17.019 1.00 98.31 515 TRP A CA 1
ATOM 4112 C C . TRP A 1 515 ? 8.582 7.671 16.058 1.00 98.31 515 TRP A C 1
ATOM 4114 O O . TRP A 1 515 ? 9.258 8.657 16.336 1.00 98.31 515 TRP A O 1
ATOM 4124 N N . ILE A 1 516 ? 7.839 7.621 14.946 1.00 98.38 516 ILE A N 1
ATOM 4125 C CA . ILE A 1 516 ? 7.976 8.652 13.909 1.00 98.38 516 ILE A CA 1
ATOM 4126 C C . ILE A 1 516 ? 7.378 10.004 14.329 1.00 98.38 516 ILE A C 1
ATOM 4128 O O . ILE A 1 516 ? 7.930 11.037 13.959 1.00 98.38 516 ILE A O 1
ATOM 4132 N N . THR A 1 517 ? 6.313 10.026 15.141 1.00 97.88 517 THR A N 1
ATOM 4133 C CA . THR A 1 517 ? 5.747 11.273 15.698 1.00 97.88 517 THR A CA 1
ATOM 4134 C C . THR A 1 517 ? 6.718 11.991 16.637 1.00 97.88 517 THR A C 1
ATOM 4136 O O . THR A 1 517 ? 6.620 13.208 16.789 1.00 97.88 517 THR A O 1
ATOM 4139 N N . LYS A 1 518 ? 7.634 11.249 17.274 1.00 97.56 518 LYS A N 1
ATOM 4140 C CA . LYS A 1 518 ? 8.551 11.750 18.303 1.00 97.56 518 LYS A CA 1
ATOM 4141 C C . LYS A 1 518 ? 9.973 12.007 17.803 1.00 97.56 518 LYS A C 1
ATOM 4143 O O . LYS A 1 518 ? 10.605 12.989 18.175 1.00 97.56 518 LYS A O 1
ATOM 4148 N N . GLU A 1 519 ? 10.505 11.095 16.999 1.00 96.81 519 GLU A N 1
ATOM 4149 C CA . GLU A 1 519 ? 11.917 11.086 16.604 1.00 96.81 519 GLU A CA 1
ATOM 4150 C C . GLU A 1 519 ? 12.195 11.931 15.361 1.00 96.81 519 GLU A C 1
ATOM 4152 O O . GLU A 1 519 ? 13.337 12.334 15.140 1.00 96.81 519 GLU A O 1
ATOM 4157 N N . VAL A 1 520 ? 11.170 12.206 14.551 1.00 96.25 520 VAL A N 1
ATOM 4158 C CA . VAL A 1 520 ? 11.272 13.060 13.365 1.00 96.25 520 VAL A CA 1
ATOM 4159 C C . VAL A 1 520 ? 10.726 14.441 13.704 1.00 96.25 520 VAL A C 1
ATOM 4161 O O . VAL A 1 520 ? 9.606 14.578 14.194 1.00 96.25 520 VAL A O 1
ATOM 4164 N N . LYS A 1 521 ? 11.514 15.479 13.417 1.00 93.44 521 LYS A N 1
ATOM 4165 C CA . LYS A 1 521 ? 11.163 16.885 13.646 1.00 93.44 521 LYS A CA 1
ATOM 4166 C C . LYS A 1 521 ? 10.554 17.526 12.399 1.00 93.44 521 LYS A C 1
ATOM 4168 O O . LYS A 1 521 ? 10.959 17.231 11.274 1.00 93.44 521 LYS A O 1
ATOM 4173 N N . TYR A 1 522 ? 9.623 18.454 12.611 1.00 90.69 522 TYR A N 1
ATOM 4174 C CA . TYR A 1 522 ? 8.927 19.140 11.525 1.00 90.69 522 TYR A CA 1
ATOM 4175 C C . TYR A 1 522 ? 9.687 20.381 11.033 1.00 90.69 522 TYR A C 1
ATOM 4177 O O . TYR A 1 522 ? 10.075 21.241 11.829 1.00 90.69 522 TYR A O 1
ATOM 4185 N N . ASP A 1 523 ? 9.864 20.501 9.717 1.00 87.19 523 ASP A N 1
ATOM 4186 C CA . ASP A 1 523 ? 10.464 21.672 9.069 1.00 87.19 523 ASP A CA 1
ATOM 4187 C C . ASP A 1 523 ? 9.427 22.789 8.872 1.00 87.19 523 ASP A C 1
ATOM 4189 O O . ASP A 1 523 ? 8.801 22.933 7.821 1.00 87.19 523 ASP A O 1
ATOM 4193 N N . TYR A 1 524 ? 9.243 23.597 9.918 1.00 81.00 524 TYR A N 1
ATOM 4194 C CA . TYR A 1 524 ? 8.360 24.769 9.903 1.00 81.00 524 TYR A CA 1
ATOM 4195 C C . TYR A 1 524 ? 8.822 25.892 8.968 1.00 81.00 524 TYR A C 1
ATOM 4197 O O . TYR A 1 524 ? 8.002 26.711 8.554 1.00 81.00 524 TYR A O 1
ATOM 4205 N N . ASN A 1 525 ? 10.120 25.960 8.666 1.00 71.94 525 ASN A N 1
ATOM 4206 C CA . ASN A 1 525 ? 10.717 27.088 7.953 1.00 71.94 525 ASN A CA 1
ATOM 4207 C C . ASN A 1 525 ? 10.895 26.808 6.452 1.00 71.94 525 ASN A C 1
ATOM 4209 O O . ASN A 1 525 ? 11.261 27.718 5.710 1.00 71.94 525 ASN A O 1
ATOM 4213 N N . LEU A 1 526 ? 10.651 25.564 6.013 1.00 66.94 526 LEU A N 1
ATOM 4214 C CA . LEU A 1 526 ? 10.955 25.057 4.670 1.00 66.94 526 LEU A CA 1
ATOM 4215 C C . LEU A 1 526 ? 12.439 25.262 4.305 1.00 66.94 526 LEU A C 1
ATOM 4217 O O . LEU A 1 526 ? 12.780 25.558 3.161 1.00 66.94 526 LEU A O 1
ATOM 4221 N N . THR A 1 527 ? 13.321 25.160 5.303 1.00 54.34 527 THR A N 1
ATOM 4222 C CA . THR A 1 527 ? 14.704 25.666 5.231 1.00 54.34 527 THR A CA 1
ATOM 4223 C C . THR A 1 527 ? 15.690 24.780 4.475 1.00 54.34 527 THR A C 1
ATOM 4225 O O . THR A 1 527 ? 16.770 25.252 4.127 1.00 54.34 527 THR A O 1
ATOM 4228 N N . ASP A 1 528 ? 15.341 23.527 4.176 1.00 51.56 528 ASP A N 1
ATOM 4229 C CA . ASP A 1 528 ? 16.261 22.518 3.617 1.00 51.56 528 ASP A CA 1
ATOM 4230 C C . ASP A 1 528 ? 16.571 22.681 2.100 1.00 51.56 528 ASP A C 1
ATOM 4232 O O . ASP A 1 528 ? 17.001 21.744 1.418 1.00 51.56 528 ASP A O 1
ATOM 4236 N N . GLY A 1 529 ? 16.368 23.887 1.556 1.00 52.50 529 GLY A N 1
ATOM 4237 C CA . GLY A 1 529 ? 16.620 24.246 0.158 1.00 52.50 529 GLY A CA 1
ATOM 4238 C C . GLY A 1 529 ? 15.411 24.006 -0.763 1.00 52.50 529 GLY A C 1
ATOM 4239 O O . GLY A 1 529 ? 14.273 24.214 -0.344 1.00 52.50 529 GLY A O 1
ATOM 4240 N N . PRO A 1 530 ? 15.605 23.623 -2.043 1.00 52.50 530 PRO A N 1
ATOM 4241 C CA . PRO A 1 530 ? 14.488 23.427 -2.967 1.00 52.50 530 PRO A CA 1
ATOM 4242 C C . PRO A 1 530 ? 13.523 22.353 -2.443 1.00 52.50 530 PRO A C 1
ATOM 4244 O O . PRO A 1 530 ? 13.965 21.296 -1.991 1.00 52.50 530 PRO A O 1
ATOM 4247 N N . MET A 1 531 ? 12.211 22.608 -2.572 1.00 53.22 531 MET A N 1
ATOM 4248 C CA . MET A 1 531 ? 11.092 21.879 -1.930 1.00 53.22 531 MET A CA 1
ATOM 4249 C C . MET A 1 531 ? 11.097 20.342 -2.051 1.00 53.22 531 MET A C 1
ATOM 4251 O O . MET A 1 531 ? 10.320 19.676 -1.374 1.00 53.22 531 MET A O 1
ATOM 4255 N N . LEU A 1 532 ? 11.921 19.762 -2.922 1.00 58.06 532 LEU A N 1
ATOM 4256 C CA . LEU A 1 532 ? 12.064 18.319 -3.112 1.00 58.06 532 LEU A CA 1
ATOM 4257 C C . LEU A 1 532 ? 12.966 17.655 -2.048 1.00 58.06 532 LEU A C 1
ATOM 4259 O O . LEU A 1 532 ? 12.826 16.455 -1.798 1.00 58.06 532 LEU A O 1
ATOM 4263 N N . LYS A 1 533 ? 13.876 18.402 -1.396 1.00 67.25 533 LYS A N 1
ATOM 4264 C CA . LYS A 1 533 ? 14.887 17.829 -0.480 1.00 67.25 533 LYS A CA 1
ATOM 4265 C C . LYS A 1 533 ? 14.342 17.407 0.892 1.00 67.25 533 LYS A C 1
ATOM 4267 O O . LYS A 1 533 ? 14.869 16.445 1.448 1.00 67.25 533 LYS A O 1
ATOM 4272 N N . ASN A 1 534 ? 13.273 18.036 1.388 1.00 77.00 534 ASN A N 1
ATOM 4273 C CA . ASN A 1 534 ? 12.630 17.749 2.685 1.00 77.00 534 ASN A CA 1
ATOM 4274 C C . ASN A 1 534 ? 11.265 17.021 2.580 1.00 77.00 534 ASN A C 1
ATOM 4276 O O . ASN A 1 534 ? 10.540 16.928 3.575 1.00 77.00 534 ASN A O 1
ATOM 4280 N N . GLN A 1 535 ? 10.911 16.502 1.393 1.00 86.31 535 GLN A N 1
ATOM 4281 C CA . GLN A 1 535 ? 9.615 15.870 1.067 1.00 86.31 535 GLN A CA 1
ATOM 4282 C C . GLN A 1 535 ? 9.725 14.396 0.626 1.00 86.31 535 GLN A C 1
ATOM 4284 O O . GLN A 1 535 ? 8.988 13.902 -0.241 1.00 86.31 535 GLN A O 1
ATOM 4289 N N . ASN A 1 536 ? 10.673 13.670 1.210 1.00 88.94 536 ASN A N 1
ATOM 4290 C CA . ASN A 1 536 ? 10.999 12.293 0.851 1.00 88.94 536 ASN A CA 1
ATOM 4291 C C . ASN A 1 536 ? 11.253 11.442 2.112 1.00 88.94 536 ASN A C 1
ATOM 4293 O O . ASN A 1 536 ? 11.353 11.961 3.222 1.00 88.94 536 ASN A O 1
ATOM 4297 N N . ALA A 1 537 ? 11.330 10.118 1.960 1.00 95.31 537 ALA A N 1
ATOM 4298 C CA . ALA A 1 537 ? 11.552 9.235 3.106 1.00 95.31 537 ALA A CA 1
ATOM 4299 C C . ALA A 1 537 ? 12.955 9.397 3.725 1.00 95.31 537 ALA A C 1
ATOM 4301 O O . ALA A 1 537 ? 13.133 9.122 4.906 1.00 95.31 537 ALA A O 1
ATOM 4302 N N . HIS A 1 538 ? 13.944 9.881 2.965 1.00 95.19 538 HIS A N 1
ATOM 4303 C CA . HIS A 1 538 ? 15.307 10.108 3.452 1.00 95.19 538 HIS A CA 1
ATOM 4304 C C . HIS A 1 538 ? 15.380 11.277 4.442 1.00 95.19 538 HIS A C 1
ATOM 4306 O O . HIS A 1 538 ? 16.007 11.158 5.496 1.00 95.19 538 HIS A O 1
ATOM 4312 N N . SER A 1 539 ? 14.680 12.382 4.166 1.00 93.44 539 SER A N 1
ATOM 4313 C CA . SER A 1 539 ? 14.566 13.495 5.112 1.00 93.44 539 SER A CA 1
ATOM 4314 C C . SER A 1 539 ? 13.866 13.080 6.413 1.00 93.44 539 SER A C 1
ATOM 4316 O O . SER A 1 539 ? 14.260 13.520 7.490 1.00 93.44 539 SER A O 1
ATOM 4318 N N . ALA A 1 540 ? 12.900 12.158 6.344 1.00 96.06 540 ALA A N 1
ATOM 4319 C CA . ALA A 1 540 ? 12.246 11.602 7.528 1.00 96.06 540 ALA A CA 1
ATOM 4320 C C . ALA A 1 540 ? 13.133 10.616 8.310 1.00 96.06 540 ALA A C 1
ATOM 4322 O O . ALA A 1 540 ? 13.371 10.814 9.495 1.00 96.06 540 ALA A O 1
ATOM 4323 N N . LEU A 1 541 ? 13.626 9.556 7.665 1.00 98.06 541 LEU A N 1
ATOM 4324 C CA . LEU A 1 541 ? 14.231 8.411 8.357 1.00 98.06 541 LEU A CA 1
ATOM 4325 C C . LEU A 1 541 ? 15.735 8.554 8.605 1.00 98.06 541 LEU A C 1
ATOM 4327 O O . LEU A 1 541 ? 16.236 8.013 9.586 1.00 98.06 541 LEU A O 1
ATOM 4331 N N . VAL A 1 542 ? 16.451 9.283 7.741 1.00 96.81 542 VAL A N 1
ATOM 4332 C CA . VAL A 1 542 ? 17.909 9.463 7.845 1.00 96.81 542 VAL A CA 1
ATOM 4333 C C . VAL A 1 542 ? 18.250 10.825 8.442 1.00 96.81 542 VAL A C 1
ATOM 4335 O O . VAL A 1 542 ? 19.013 10.895 9.401 1.00 96.81 542 VAL A O 1
ATOM 4338 N N . LYS A 1 543 ? 17.656 11.917 7.933 1.00 94.62 543 LYS A N 1
ATOM 4339 C CA . LYS A 1 543 ? 17.895 13.263 8.493 1.00 94.62 543 LYS A CA 1
ATOM 4340 C C . LYS A 1 543 ? 17.080 13.578 9.755 1.00 94.62 543 LYS A C 1
ATOM 4342 O O . LYS A 1 543 ? 17.428 14.524 10.455 1.00 94.62 543 LYS A O 1
ATOM 4347 N N . LYS A 1 544 ? 15.988 12.846 10.024 1.00 95.50 544 LYS A N 1
ATOM 4348 C CA . LYS A 1 544 ? 15.024 13.133 11.108 1.00 95.50 544 LYS A CA 1
ATOM 4349 C C . LYS A 1 544 ? 14.452 14.567 11.089 1.00 95.50 544 LYS A C 1
ATOM 4351 O O . LYS A 1 544 ? 14.069 15.097 12.132 1.00 95.50 544 LYS A O 1
ATOM 4356 N N . TYR A 1 545 ? 14.361 15.195 9.913 1.00 92.56 545 TYR A N 1
ATOM 4357 C CA . TYR A 1 545 ? 13.865 16.566 9.741 1.00 92.56 545 TYR A CA 1
ATOM 4358 C C . TYR A 1 545 ? 13.139 16.724 8.401 1.00 92.56 545 TYR A C 1
ATOM 4360 O O . TYR A 1 545 ? 13.744 16.546 7.344 1.00 92.56 545 TYR A O 1
ATOM 4368 N N . THR A 1 546 ? 11.826 16.980 8.418 1.00 92.25 546 THR A N 1
ATOM 4369 C CA . THR A 1 546 ? 10.991 16.858 7.208 1.00 92.25 546 THR A CA 1
ATOM 4370 C C . THR A 1 546 ? 9.622 17.546 7.342 1.00 92.25 546 THR A C 1
ATOM 4372 O O . THR A 1 546 ? 9.253 17.990 8.425 1.00 92.25 546 THR A O 1
ATOM 4375 N N . VAL A 1 547 ? 8.837 17.617 6.260 1.00 90.38 547 VAL A N 1
ATOM 4376 C CA . VAL A 1 547 ? 7.415 18.035 6.288 1.00 90.38 547 VAL A CA 1
ATOM 4377 C C . VAL A 1 547 ? 6.473 16.852 6.019 1.00 90.38 547 VAL A C 1
ATOM 4379 O O . VAL A 1 547 ? 6.938 15.731 5.812 1.00 90.38 547 VAL A O 1
ATOM 4382 N N . CYS A 1 548 ? 5.154 17.080 5.996 1.00 92.06 548 CYS A N 1
ATOM 4383 C CA . CYS A 1 548 ? 4.116 16.037 5.925 1.00 92.06 548 CYS A CA 1
ATOM 4384 C C . CYS A 1 548 ? 4.377 14.919 4.897 1.00 92.06 548 CYS A C 1
ATOM 4386 O O . CYS A 1 548 ? 4.350 13.735 5.236 1.00 92.06 548 CYS A O 1
ATOM 4388 N N . THR A 1 549 ? 4.752 15.282 3.668 1.00 91.56 549 THR A N 1
ATOM 4389 C CA . THR A 1 549 ? 5.110 14.345 2.590 1.00 91.56 549 THR A CA 1
ATOM 4390 C C . THR A 1 549 ? 6.220 13.365 2.985 1.00 91.56 549 THR A C 1
ATOM 4392 O O . THR A 1 549 ? 6.191 12.202 2.585 1.00 91.56 549 THR A O 1
ATOM 4395 N N . GLY A 1 550 ? 7.211 13.814 3.759 1.00 93.81 550 GLY A N 1
ATOM 4396 C CA . GLY A 1 550 ? 8.304 12.970 4.229 1.00 93.81 550 GLY A CA 1
ATOM 4397 C C . GLY A 1 550 ? 7.903 12.063 5.388 1.00 93.81 550 GLY A C 1
ATOM 4398 O O . GLY A 1 550 ? 8.223 10.880 5.328 1.00 93.81 550 GLY A O 1
ATOM 4399 N N . TYR A 1 551 ? 7.136 12.553 6.374 1.00 96.75 551 TYR A N 1
ATOM 4400 C CA . TYR A 1 551 ? 6.548 11.696 7.421 1.00 96.75 551 TYR A CA 1
ATOM 4401 C C . TYR A 1 551 ? 5.731 10.561 6.794 1.00 96.75 551 TYR A C 1
ATOM 4403 O O . TYR A 1 551 ? 5.963 9.396 7.104 1.00 96.75 551 TYR A O 1
ATOM 4411 N N . ALA A 1 552 ? 4.830 10.882 5.860 1.00 97.31 552 ALA A N 1
ATOM 4412 C CA . ALA A 1 552 ? 3.950 9.899 5.233 1.00 97.31 552 ALA A CA 1
ATOM 4413 C C . ALA A 1 552 ? 4.706 8.862 4.376 1.00 97.31 552 ALA A C 1
ATOM 4415 O O . ALA A 1 552 ? 4.343 7.683 4.349 1.00 97.31 552 ALA A O 1
ATOM 4416 N N . LYS A 1 553 ? 5.788 9.267 3.693 1.00 96.75 553 LYS A N 1
ATOM 4417 C CA . LYS A 1 553 ? 6.667 8.344 2.949 1.00 96.75 553 LYS A CA 1
ATOM 4418 C C . LYS A 1 553 ? 7.567 7.519 3.876 1.00 96.75 553 LYS A C 1
ATOM 4420 O O . LYS A 1 553 ? 7.745 6.331 3.636 1.00 96.75 553 LYS A O 1
ATOM 4425 N N . GLY A 1 554 ? 8.112 8.124 4.931 1.00 98.06 554 GLY A N 1
ATOM 4426 C CA . GLY A 1 554 ? 8.957 7.454 5.922 1.00 98.06 554 GLY A CA 1
ATOM 4427 C C . GLY A 1 554 ? 8.187 6.402 6.717 1.00 98.06 554 GLY A C 1
ATOM 4428 O O . GLY A 1 554 ? 8.617 5.254 6.785 1.00 98.06 554 GLY A O 1
ATOM 4429 N N . LEU A 1 555 ? 7.004 6.756 7.231 1.00 98.69 555 LEU A N 1
ATOM 4430 C CA . LEU A 1 555 ? 6.118 5.812 7.912 1.00 98.69 555 LEU A CA 1
ATOM 4431 C C . LEU A 1 555 ? 5.691 4.684 6.973 1.00 98.69 555 LEU A C 1
ATOM 4433 O O . LEU A 1 555 ? 5.705 3.528 7.382 1.00 98.69 555 LEU A O 1
ATOM 4437 N N . LYS A 1 556 ? 5.384 4.986 5.702 1.00 97.69 556 LYS A N 1
ATOM 4438 C CA . LYS A 1 556 ? 5.099 3.941 4.715 1.00 97.69 556 LYS A CA 1
ATOM 4439 C C . LYS A 1 556 ? 6.249 2.934 4.584 1.00 97.69 556 LYS A C 1
ATOM 4441 O O . LYS A 1 556 ? 5.961 1.747 4.637 1.00 97.69 556 LYS A O 1
ATOM 4446 N N . LEU A 1 557 ? 7.513 3.363 4.484 1.00 97.88 557 LEU A N 1
ATOM 4447 C CA . LEU A 1 557 ? 8.637 2.414 4.413 1.00 97.88 557 LEU A CA 1
ATOM 4448 C C . LEU A 1 557 ? 8.767 1.555 5.683 1.00 97.88 557 LEU A C 1
ATOM 4450 O O . LEU A 1 557 ? 9.003 0.357 5.571 1.00 97.88 557 LEU A O 1
ATOM 4454 N N . ILE A 1 558 ? 8.564 2.127 6.877 1.00 98.69 558 ILE A N 1
ATOM 4455 C CA . ILE A 1 558 ? 8.561 1.353 8.134 1.00 98.69 558 ILE A CA 1
ATOM 4456 C C . ILE A 1 558 ? 7.438 0.301 8.118 1.00 98.69 558 ILE A C 1
ATOM 4458 O O . ILE A 1 558 ? 7.662 -0.852 8.476 1.00 98.69 558 ILE A O 1
ATOM 4462 N N . LEU A 1 559 ? 6.233 0.676 7.682 1.00 97.75 559 LEU A N 1
ATOM 4463 C CA . LEU A 1 559 ? 5.084 -0.233 7.626 1.00 97.75 559 LEU A CA 1
ATOM 4464 C C . LEU A 1 559 ? 5.208 -1.288 6.518 1.00 97.75 559 LEU A C 1
ATOM 4466 O O . LEU A 1 559 ? 4.777 -2.421 6.717 1.00 97.75 559 LEU A O 1
ATOM 4470 N N . ASP A 1 560 ? 5.851 -0.960 5.395 1.00 93.12 560 ASP A N 1
ATOM 4471 C CA . ASP A 1 560 ? 6.161 -1.923 4.339 1.00 93.12 560 ASP A CA 1
ATOM 4472 C C . ASP A 1 560 ? 7.146 -3.001 4.844 1.00 93.12 560 ASP A C 1
ATOM 4474 O O . ASP A 1 560 ? 6.962 -4.177 4.524 1.00 93.12 560 ASP A O 1
ATOM 4478 N N . GLU A 1 561 ? 8.137 -2.652 5.675 1.00 95.19 561 GLU A N 1
ATOM 4479 C CA . GLU A 1 561 ? 9.033 -3.618 6.347 1.00 95.19 561 GLU A CA 1
ATOM 4480 C C . GLU A 1 561 ? 8.322 -4.440 7.444 1.00 95.19 561 GLU A C 1
ATOM 4482 O O . GLU A 1 561 ? 8.698 -5.584 7.695 1.00 95.19 561 GLU A O 1
ATOM 4487 N N . LEU A 1 562 ? 7.256 -3.904 8.052 1.00 94.44 562 LEU A N 1
ATOM 4488 C CA . LEU A 1 562 ? 6.382 -4.620 8.998 1.00 94.44 562 LEU A CA 1
ATOM 4489 C C . LEU A 1 562 ? 5.292 -5.475 8.327 1.00 94.44 562 LEU A C 1
ATOM 4491 O O . LEU A 1 562 ? 4.510 -6.115 9.025 1.00 94.44 562 LEU A O 1
ATOM 4495 N N . ASP A 1 563 ? 5.229 -5.482 6.992 1.00 90.81 563 ASP A N 1
ATOM 4496 C CA . ASP A 1 563 ? 4.182 -6.141 6.196 1.00 90.81 563 ASP A CA 1
ATOM 4497 C C . ASP A 1 563 ? 2.750 -5.647 6.510 1.00 90.81 563 ASP A C 1
ATOM 4499 O O . ASP A 1 563 ? 1.763 -6.365 6.350 1.00 90.81 563 ASP A O 1
ATOM 4503 N N . ILE A 1 564 ? 2.631 -4.385 6.937 1.00 92.75 564 ILE A N 1
ATOM 4504 C CA . ILE A 1 564 ? 1.365 -3.706 7.233 1.00 92.75 564 ILE A CA 1
ATOM 4505 C C . ILE A 1 564 ? 0.962 -2.893 5.994 1.00 92.75 564 ILE A C 1
ATOM 4507 O O . ILE A 1 564 ? 1.624 -1.897 5.684 1.00 92.75 564 ILE A O 1
ATOM 4511 N N . PRO A 1 565 ? -0.115 -3.265 5.271 1.00 91.56 565 PRO A N 1
ATOM 4512 C CA . PRO A 1 565 ? -0.487 -2.603 4.026 1.00 91.56 565 PRO A CA 1
ATOM 4513 C C . PRO A 1 565 ? -0.713 -1.100 4.223 1.00 91.56 565 PRO A C 1
ATOM 4515 O O . PRO A 1 565 ? -1.636 -0.688 4.925 1.00 91.56 565 PRO A O 1
ATOM 4518 N N . CYS A 1 566 ? 0.126 -0.279 3.588 1.00 92.69 566 CYS A N 1
ATOM 4519 C CA . CYS A 1 566 ? 0.124 1.174 3.746 1.00 92.69 566 CYS A CA 1
ATOM 4520 C C . CYS A 1 566 ? 0.070 1.890 2.389 1.00 92.69 566 CYS A C 1
ATOM 4522 O O . CYS A 1 566 ? 0.873 1.616 1.488 1.00 92.69 566 CYS A O 1
ATOM 4524 N N . ARG A 1 567 ? -0.859 2.842 2.252 1.00 90.88 567 ARG A N 1
ATOM 4525 C CA . ARG A 1 567 ? -1.010 3.740 1.098 1.00 90.88 567 ARG A CA 1
ATOM 4526 C C . ARG A 1 567 ? -0.645 5.170 1.499 1.00 90.88 567 ARG A C 1
ATOM 4528 O O . ARG A 1 567 ? -0.921 5.605 2.617 1.00 90.88 567 ARG A O 1
ATOM 4535 N N . PHE A 1 568 ? -0.041 5.90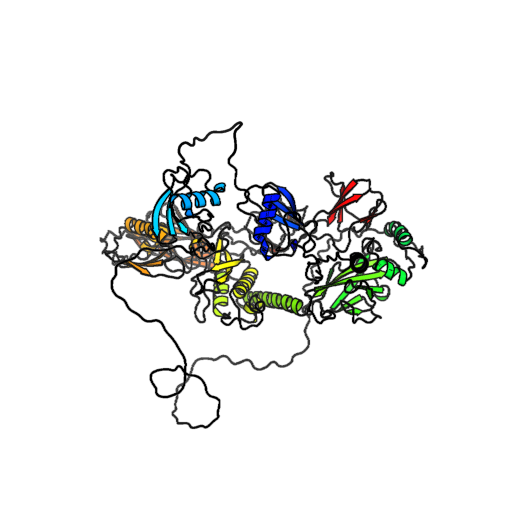5 0.573 1.00 91.69 568 PHE A N 1
ATOM 4536 C CA . PHE A 1 568 ? 0.149 7.351 0.689 1.00 91.69 568 PHE A CA 1
ATOM 4537 C C . PHE A 1 568 ? -1.160 8.064 0.323 1.00 91.69 568 PHE A C 1
ATOM 4539 O O . PHE A 1 568 ? -1.830 7.658 -0.627 1.00 91.69 568 PHE A O 1
ATOM 4546 N N . MET A 1 569 ? -1.521 9.102 1.073 1.00 92.56 569 MET A N 1
ATOM 4547 C CA . MET A 1 569 ? -2.696 9.942 0.842 1.00 92.56 569 MET A CA 1
ATOM 4548 C C . MET A 1 569 ? -2.275 11.401 0.725 1.00 92.56 569 MET A C 1
ATOM 4550 O O . MET A 1 569 ? -1.398 11.853 1.458 1.00 92.56 569 MET A O 1
ATOM 4554 N N . GLU A 1 570 ? -2.959 12.143 -0.141 1.00 91.56 570 GLU A N 1
ATOM 4555 C CA . GLU A 1 570 ? -2.833 13.593 -0.257 1.00 91.56 570 GLU A CA 1
ATOM 4556 C C . GLU A 1 570 ? -4.204 14.268 -0.386 1.00 91.56 570 GLU A C 1
ATOM 4558 O O . GLU A 1 570 ? -5.203 13.646 -0.765 1.00 91.56 570 GLU A O 1
ATOM 4563 N N . GLY A 1 571 ? -4.250 15.557 -0.057 1.00 90.38 571 GLY A N 1
ATOM 4564 C CA . GLY A 1 571 ? -5.447 16.383 -0.171 1.00 90.38 571 GLY A CA 1
ATOM 4565 C C . GLY A 1 571 ? -5.282 17.748 0.485 1.00 90.38 571 GLY A C 1
ATOM 4566 O O . GLY A 1 571 ? -4.171 18.184 0.777 1.00 90.38 571 GLY A O 1
ATOM 4567 N N . GLU A 1 572 ? -6.399 18.417 0.741 1.00 88.50 572 GLU A N 1
ATOM 4568 C CA . GLU A 1 572 ? -6.473 19.609 1.585 1.00 88.50 572 GLU A CA 1
ATOM 4569 C C . GLU A 1 572 ? -7.038 19.218 2.952 1.00 88.50 572 GLU A C 1
ATOM 4571 O O . GLU A 1 572 ? -8.076 18.556 3.031 1.00 88.50 572 GLU A O 1
ATOM 4576 N N . SER A 1 573 ? -6.365 19.636 4.025 1.00 82.19 573 SER A N 1
ATOM 4577 C CA . SER A 1 573 ? -6.777 19.358 5.402 1.00 82.19 573 SER A CA 1
ATOM 4578 C C . SER A 1 573 ? -6.785 20.641 6.228 1.00 82.19 573 SER A C 1
ATOM 4580 O O . SER A 1 573 ? -5.836 21.421 6.216 1.00 82.19 573 SER A O 1
ATOM 4582 N N . SER A 1 574 ? -7.872 20.835 6.967 1.00 73.50 574 SER A N 1
ATOM 4583 C CA . SER A 1 574 ? -8.095 21.916 7.933 1.00 73.50 574 SER A CA 1
ATOM 4584 C C . SER A 1 574 ? -7.776 21.502 9.377 1.00 73.50 574 SER A C 1
ATOM 4586 O O . SER A 1 574 ? -8.001 22.266 10.313 1.00 73.50 574 SER A O 1
ATOM 4588 N N . ARG A 1 575 ? -7.242 20.285 9.559 1.00 68.38 575 ARG A N 1
ATOM 4589 C CA . ARG A 1 575 ? -6.766 19.746 10.846 1.00 68.38 575 ARG A CA 1
ATOM 4590 C C . ARG A 1 575 ? -5.447 20.385 11.306 1.00 68.38 575 ARG A C 1
ATOM 4592 O O . ARG A 1 575 ? -5.173 20.418 12.500 1.00 68.38 575 ARG A O 1
ATOM 4599 N N . GLU A 1 576 ? -4.658 20.906 10.366 1.00 63.53 576 GLU A N 1
ATOM 4600 C CA . GLU A 1 576 ? -3.522 21.805 10.606 1.00 63.53 576 GLU A CA 1
ATOM 4601 C C . GLU A 1 576 ? -3.992 23.272 10.593 1.00 63.53 576 GLU A C 1
ATOM 4603 O O . GLU A 1 576 ? -4.971 23.623 9.935 1.00 63.53 576 GLU A O 1
ATOM 4608 N N . THR A 1 577 ? -3.281 24.160 11.296 1.00 53.34 577 THR A N 1
ATOM 4609 C CA . THR A 1 577 ? -3.743 25.543 11.578 1.00 53.34 577 THR A CA 1
ATOM 4610 C C . THR A 1 577 ? -3.803 26.489 10.368 1.00 53.34 577 THR A C 1
ATOM 4612 O O . THR A 1 577 ? -4.155 27.663 10.508 1.00 53.34 577 THR A O 1
ATOM 4615 N N . ARG A 1 578 ? -3.493 25.998 9.165 1.00 50.78 578 ARG A N 1
ATOM 4616 C CA . ARG A 1 578 ? -3.728 26.671 7.883 1.00 50.78 578 ARG A CA 1
ATOM 4617 C C . ARG A 1 578 ? -4.199 25.622 6.883 1.00 50.78 578 ARG A C 1
ATOM 4619 O O . ARG A 1 578 ? -3.528 24.615 6.716 1.00 50.78 578 ARG A O 1
ATOM 4626 N N . SER A 1 579 ? -5.316 25.882 6.200 1.00 54.44 579 SER A N 1
ATOM 4627 C CA . SER A 1 579 ? -5.823 25.025 5.119 1.00 54.44 579 SER A CA 1
ATOM 4628 C C . SER A 1 579 ? -4.800 24.962 3.983 1.00 54.44 579 SER A C 1
ATOM 4630 O O . SER A 1 579 ? -4.703 25.885 3.173 1.00 54.44 579 SER A O 1
ATOM 4632 N N . THR A 1 580 ? -4.025 23.885 3.938 1.00 70.88 580 THR A N 1
ATOM 4633 C CA . THR A 1 580 ? -2.922 23.675 2.996 1.00 70.88 580 THR A CA 1
ATOM 4634 C C . THR A 1 580 ? -3.015 22.294 2.353 1.00 70.88 580 THR A C 1
ATOM 4636 O O . THR A 1 580 ? -3.767 21.422 2.798 1.00 70.88 580 THR A O 1
ATOM 4639 N N . LYS A 1 581 ? -2.234 22.093 1.283 1.00 85.44 581 LYS A N 1
ATOM 4640 C CA . LYS A 1 581 ? -1.954 20.750 0.773 1.00 85.44 581 LYS A CA 1
ATOM 4641 C C . LYS A 1 581 ? -1.256 19.949 1.868 1.00 85.44 581 LYS A C 1
ATOM 4643 O O . LYS A 1 581 ? -0.271 20.423 2.433 1.00 85.44 581 LYS A O 1
ATOM 4648 N N . HIS A 1 582 ? -1.757 18.754 2.136 1.00 90.81 582 HIS A N 1
ATOM 4649 C CA . HIS A 1 582 ? -1.297 17.886 3.210 1.00 90.81 582 HIS A CA 1
ATOM 4650 C C . HIS A 1 582 ? -1.147 16.445 2.727 1.00 90.81 582 HIS A C 1
ATOM 4652 O O . HIS A 1 582 ? -1.791 16.046 1.755 1.00 90.81 582 HIS A O 1
ATOM 4658 N N . ALA A 1 583 ? -0.308 15.675 3.417 1.00 92.06 583 ALA A N 1
ATOM 4659 C CA . ALA A 1 583 ? -0.010 14.286 3.094 1.00 92.06 583 ALA A CA 1
ATOM 4660 C C . ALA A 1 583 ? 0.034 13.419 4.359 1.00 92.06 583 ALA A C 1
ATOM 4662 O O . ALA A 1 583 ? 0.639 13.803 5.359 1.00 92.06 583 ALA A O 1
ATOM 4663 N N . TRP A 1 584 ? -0.604 12.252 4.299 1.00 96.06 584 TRP A N 1
ATOM 4664 C CA . TRP A 1 584 ? -0.746 11.302 5.408 1.00 96.06 584 TRP A CA 1
ATOM 4665 C C . TRP A 1 584 ? -0.852 9.866 4.868 1.00 96.06 584 TRP A C 1
ATOM 4667 O O . TRP A 1 584 ? -0.543 9.620 3.699 1.00 96.06 584 TRP A O 1
ATOM 4677 N N . ASN A 1 585 ? -1.267 8.897 5.690 1.00 97.25 585 ASN A N 1
ATOM 4678 C CA . ASN A 1 585 ? -1.382 7.501 5.269 1.00 97.25 585 ASN A CA 1
ATOM 4679 C C . ASN A 1 585 ? -2.786 6.913 5.463 1.00 97.25 585 ASN A C 1
ATOM 4681 O O . ASN A 1 585 ? -3.560 7.317 6.333 1.00 97.25 585 ASN A O 1
ATOM 4685 N N . LEU A 1 586 ? -3.079 5.897 4.653 1.00 96.31 586 LEU A N 1
ATOM 4686 C CA . LEU A 1 586 ? -4.100 4.882 4.912 1.00 96.31 586 LEU A CA 1
ATOM 4687 C C . LEU A 1 586 ? -3.384 3.571 5.265 1.00 96.31 586 LEU A C 1
ATOM 4689 O O . LEU A 1 586 ? -2.456 3.188 4.554 1.00 96.31 586 LEU A O 1
ATOM 4693 N N . VAL A 1 587 ? -3.828 2.870 6.306 1.00 96.94 587 VAL A N 1
ATOM 4694 C CA . VAL A 1 587 ? -3.311 1.553 6.720 1.00 96.94 587 VAL A CA 1
ATOM 4695 C C . VAL A 1 587 ? -4.421 0.518 6.815 1.00 96.94 587 VAL A C 1
ATOM 4697 O O . VAL A 1 587 ? -5.548 0.861 7.175 1.00 96.94 587 VAL A O 1
ATOM 4700 N N . GLN A 1 588 ? -4.109 -0.739 6.497 1.00 92.44 588 GLN A N 1
ATOM 4701 C CA . GLN A 1 588 ? -5.061 -1.846 6.577 1.00 92.44 588 GLN A CA 1
ATOM 4702 C C . GLN A 1 588 ? -4.821 -2.711 7.818 1.00 92.44 588 GLN A C 1
ATOM 4704 O O . GLN A 1 588 ? -3.719 -3.220 8.019 1.00 92.44 588 GLN A O 1
ATOM 4709 N N . LEU A 1 589 ? -5.873 -2.933 8.606 1.00 91.94 589 LEU A N 1
ATOM 4710 C CA . LEU A 1 589 ? -5.927 -3.906 9.702 1.00 91.94 589 LEU A CA 1
ATOM 4711 C C . LEU A 1 589 ? -7.211 -4.725 9.543 1.00 91.94 589 LEU A C 1
ATOM 4713 O O . LEU A 1 589 ? -8.255 -4.153 9.253 1.00 91.94 589 LEU A O 1
ATOM 4717 N N . ASP A 1 590 ? -7.150 -6.051 9.693 1.00 87.31 590 ASP A N 1
ATOM 4718 C CA . ASP A 1 590 ? -8.298 -6.960 9.506 1.00 87.31 590 ASP A CA 1
ATOM 4719 C C . ASP A 1 590 ? -9.095 -6.711 8.201 1.00 87.31 590 ASP A C 1
ATOM 4721 O O . ASP A 1 590 ? -10.323 -6.731 8.174 1.00 87.31 590 ASP A O 1
ATOM 4725 N N . ASN A 1 591 ? -8.378 -6.457 7.098 1.00 86.94 591 ASN A N 1
ATOM 4726 C CA . ASN A 1 591 ? -8.897 -6.068 5.774 1.00 86.94 591 ASN A CA 1
ATOM 4727 C C . ASN A 1 591 ? -9.626 -4.706 5.698 1.00 86.94 591 ASN A C 1
ATOM 4729 O O . ASN A 1 591 ? -9.986 -4.282 4.595 1.00 86.94 591 ASN A O 1
ATOM 4733 N N . GLU A 1 592 ? -9.755 -3.986 6.812 1.00 92.19 592 GLU A N 1
ATOM 4734 C CA . GLU A 1 592 ? -10.351 -2.654 6.927 1.00 92.19 592 GLU A CA 1
ATOM 4735 C C . GLU A 1 592 ? -9.302 -1.527 6.845 1.00 92.19 592 GLU A C 1
ATOM 4737 O O . GLU A 1 592 ? -8.224 -1.619 7.430 1.00 92.19 592 GLU A O 1
ATOM 4742 N N . TRP A 1 593 ? -9.621 -0.445 6.128 1.00 94.81 593 TRP A N 1
ATOM 4743 C CA . TRP A 1 593 ? -8.744 0.708 5.895 1.00 94.81 593 TRP A CA 1
ATOM 4744 C C . TRP A 1 593 ? -9.023 1.872 6.850 1.00 94.81 593 TRP A C 1
ATOM 4746 O O . TRP A 1 593 ? -10.150 2.365 6.934 1.00 94.81 593 TRP A O 1
ATOM 4756 N N . TYR A 1 594 ? -7.964 2.366 7.490 1.00 97.75 594 TYR A N 1
ATOM 4757 C CA . TYR A 1 594 ? -7.984 3.449 8.472 1.00 97.75 594 TYR A CA 1
ATOM 4758 C C . TYR A 1 594 ? -6.976 4.543 8.123 1.00 97.75 594 TYR A C 1
ATOM 4760 O O . TYR A 1 594 ? -5.877 4.254 7.654 1.00 97.75 594 TYR A O 1
ATOM 4768 N N . HIS A 1 595 ? -7.311 5.803 8.387 1.00 97.31 595 HIS A N 1
ATOM 4769 C CA . HIS A 1 595 ? -6.378 6.917 8.232 1.00 97.31 595 HIS A CA 1
ATOM 4770 C C . HIS A 1 595 ? -5.466 7.045 9.454 1.00 97.31 595 HIS A C 1
ATOM 4772 O O . HIS A 1 595 ? -5.932 6.953 10.593 1.00 97.31 595 HIS A O 1
ATOM 4778 N N . ILE A 1 596 ? -4.185 7.320 9.203 1.00 97.62 596 ILE A N 1
ATOM 4779 C CA . ILE A 1 596 ? -3.217 7.730 10.225 1.00 97.62 596 ILE A CA 1
ATOM 4780 C C . ILE A 1 596 ? -2.439 8.969 9.768 1.00 97.62 596 ILE A C 1
ATOM 4782 O O . ILE A 1 596 ? -2.068 9.063 8.596 1.00 97.62 596 ILE A O 1
ATOM 4786 N N . ASP A 1 597 ? -2.183 9.910 10.679 1.00 95.44 597 ASP A N 1
ATOM 4787 C CA . ASP A 1 597 ? -1.476 11.165 10.384 1.00 95.44 597 ASP A CA 1
ATOM 4788 C C . ASP A 1 597 ? -0.418 11.494 11.445 1.00 95.44 597 ASP A C 1
ATOM 4790 O O . ASP A 1 597 ? -0.603 12.313 12.350 1.00 95.44 597 ASP A O 1
ATOM 4794 N N . ALA A 1 598 ? 0.744 10.862 11.288 1.00 96.25 598 ALA A N 1
ATOM 4795 C CA . ALA A 1 598 ? 1.874 11.064 12.184 1.00 96.25 598 ALA A CA 1
ATOM 4796 C C . ALA A 1 598 ? 2.468 12.482 12.125 1.00 96.25 598 ALA A C 1
ATOM 4798 O O . ALA A 1 598 ? 3.249 12.855 12.998 1.00 96.25 598 ALA A O 1
ATOM 4799 N N . THR A 1 599 ? 2.112 13.287 11.117 1.00 93.75 599 THR A N 1
ATOM 4800 C CA . THR A 1 599 ? 2.534 14.689 11.085 1.00 93.75 599 THR A CA 1
ATOM 4801 C C . THR A 1 599 ? 1.722 15.494 12.078 1.00 93.75 599 THR A C 1
ATOM 4803 O O . THR A 1 599 ? 2.290 16.255 12.857 1.00 93.75 599 THR A O 1
ATOM 4806 N N . SER A 1 600 ? 0.399 15.344 12.074 1.00 91.88 600 SER A N 1
ATOM 4807 C CA . SER A 1 600 ? -0.471 16.116 12.961 1.00 91.88 600 SER A CA 1
ATOM 4808 C C . SER A 1 600 ? -0.452 15.622 14.420 1.00 91.88 600 SER A C 1
ATOM 4810 O O . SER A 1 600 ? -0.767 16.406 15.309 1.00 91.88 600 SER A O 1
ATOM 4812 N N . ASP A 1 601 ? 0.006 14.390 14.688 1.00 93.31 601 ASP A N 1
ATOM 4813 C CA . ASP A 1 601 ? 0.296 13.865 16.043 1.00 93.31 601 ASP A CA 1
ATOM 4814 C C . ASP A 1 601 ? 1.763 14.060 16.513 1.00 93.31 601 ASP A C 1
ATOM 4816 O O . ASP A 1 601 ? 2.157 13.513 17.550 1.00 93.31 601 ASP A O 1
ATOM 4820 N N . ARG A 1 602 ? 2.589 14.821 15.775 1.00 93.75 602 ARG A N 1
ATOM 4821 C CA . ARG A 1 602 ? 4.003 15.087 16.121 1.00 93.75 602 ARG A CA 1
ATOM 4822 C C . ARG A 1 602 ? 4.178 15.701 17.517 1.00 93.75 602 ARG A C 1
ATOM 4824 O O . ARG A 1 602 ? 3.364 16.514 17.951 1.00 93.75 602 ARG A O 1
ATOM 4831 N N . THR A 1 603 ? 5.259 15.351 18.212 1.00 94.00 603 THR A N 1
ATOM 4832 C CA . THR A 1 603 ? 5.432 15.669 19.640 1.00 94.00 603 THR A CA 1
ATOM 4833 C C . THR A 1 603 ? 6.894 15.607 20.085 1.00 94.00 603 THR A C 1
ATOM 4835 O O . THR A 1 603 ? 7.634 14.735 19.651 1.00 94.00 603 THR A O 1
ATOM 4838 N N . ASP A 1 604 ? 7.304 16.458 21.028 1.00 89.88 604 ASP A N 1
ATOM 4839 C CA . ASP A 1 604 ? 8.589 16.301 21.735 1.00 89.88 604 ASP A CA 1
ATOM 4840 C C . ASP A 1 604 ? 8.470 15.394 22.985 1.00 89.88 604 ASP A C 1
ATOM 4842 O O . ASP A 1 604 ? 9.465 15.103 23.649 1.00 89.88 604 ASP A O 1
ATOM 4846 N N . THR A 1 605 ? 7.255 14.952 23.350 1.00 90.88 605 THR A N 1
ATOM 4847 C CA . THR A 1 605 ? 6.975 14.276 24.634 1.00 90.88 605 THR A CA 1
ATOM 4848 C C . THR A 1 605 ? 6.358 12.884 24.452 1.00 90.88 605 THR A C 1
ATOM 4850 O O . THR A 1 605 ? 7.085 11.885 24.402 1.00 90.88 605 THR A O 1
ATOM 4853 N N . TYR A 1 606 ? 5.029 12.817 24.364 1.00 89.44 606 TYR A N 1
ATOM 4854 C CA . TYR A 1 606 ? 4.227 11.620 24.130 1.00 89.44 606 TYR A CA 1
ATOM 4855 C C . TYR A 1 606 ? 3.251 11.849 22.973 1.00 89.44 606 TYR A C 1
ATOM 4857 O O . TYR A 1 606 ? 2.805 12.972 22.722 1.00 89.44 606 TYR A O 1
ATOM 4865 N N . THR A 1 607 ? 2.936 10.773 22.257 1.00 93.62 607 THR A N 1
ATOM 4866 C CA . THR A 1 607 ? 2.017 10.782 21.115 1.00 93.62 607 THR A CA 1
ATOM 4867 C C . THR A 1 607 ? 0.584 10.855 21.615 1.00 93.62 607 THR A C 1
ATOM 4869 O O . THR A 1 607 ? 0.177 10.049 22.449 1.00 93.62 607 THR A O 1
ATOM 4872 N N . SER A 1 608 ? -0.187 11.820 21.116 1.00 91.06 608 SER A N 1
ATOM 4873 C CA . SER A 1 608 ? -1.575 12.024 21.547 1.00 91.06 608 SER A CA 1
ATOM 4874 C C . SER A 1 608 ? -2.582 11.119 20.826 1.00 91.06 608 SER A C 1
ATOM 4876 O O . SER A 1 608 ? -3.679 10.917 21.340 1.00 91.06 608 SER A O 1
ATOM 4878 N N . PHE A 1 609 ? -2.195 10.525 19.688 1.00 94.31 609 PHE A N 1
ATOM 4879 C CA . PHE A 1 609 ? -3.015 9.615 18.877 1.00 94.31 609 PHE A CA 1
ATOM 4880 C C . PHE A 1 609 ? -4.360 10.219 18.418 1.00 94.31 609 PHE A C 1
ATOM 4882 O O . PHE A 1 609 ? -5.315 9.484 18.156 1.00 94.31 609 PHE A O 1
ATOM 4889 N N . ASN A 1 610 ? -4.447 11.547 18.282 1.00 92.00 610 ASN A N 1
ATOM 4890 C CA . ASN A 1 610 ? -5.647 12.238 17.796 1.00 92.00 610 ASN A CA 1
ATOM 4891 C C . ASN A 1 610 ? -6.001 11.856 16.359 1.00 92.00 610 ASN A C 1
ATOM 4893 O O . ASN A 1 610 ? -7.170 11.881 15.961 1.00 92.00 610 ASN A O 1
ATOM 4897 N N . PHE A 1 611 ? -4.987 11.481 15.587 1.00 93.81 611 PHE A N 1
ATOM 4898 C CA . PHE A 1 611 ? -5.110 11.133 14.186 1.00 93.81 611 PHE A CA 1
ATOM 4899 C C . PHE A 1 611 ? -4.733 9.677 13.922 1.00 93.81 611 PHE A C 1
ATOM 4901 O O . PHE A 1 611 ? -4.288 9.346 12.828 1.00 93.81 611 PHE A O 1
ATOM 4908 N N . PHE A 1 612 ? -4.913 8.802 14.914 1.00 96.56 612 PHE A N 1
ATOM 4909 C CA . PHE A 1 612 ? -4.603 7.381 14.817 1.00 96.56 612 PHE A CA 1
ATOM 4910 C C . PHE A 1 612 ? -5.867 6.530 14.650 1.00 96.56 612 PHE A C 1
ATOM 4912 O O . PHE A 1 612 ? -6.805 6.606 15.444 1.00 96.56 612 PHE A O 1
ATOM 4919 N N . LEU A 1 613 ? -5.865 5.692 13.614 1.00 97.38 613 LEU A N 1
ATOM 4920 C CA . LEU A 1 613 ? -6.981 4.850 13.185 1.00 97.38 613 LEU A CA 1
ATOM 4921 C C . LEU A 1 613 ? -8.297 5.636 13.019 1.00 97.38 613 LEU A C 1
ATOM 4923 O O . LEU A 1 613 ? -9.374 5.189 13.405 1.00 97.38 613 LEU A O 1
ATOM 4927 N N . ASN A 1 614 ? -8.210 6.828 12.425 1.00 95.44 614 ASN A N 1
ATOM 4928 C CA . ASN A 1 614 ? -9.375 7.612 12.019 1.00 95.44 614 ASN A CA 1
ATOM 4929 C C . ASN A 1 614 ? -10.101 6.954 10.827 1.00 95.44 614 ASN A C 1
ATOM 4931 O O . ASN A 1 614 ? -9.538 6.167 10.065 1.00 95.44 614 ASN A O 1
ATOM 4935 N N . THR A 1 615 ? -11.335 7.382 10.586 1.00 94.62 615 THR A N 1
ATOM 4936 C CA . THR A 1 615 ? -12.156 7.048 9.411 1.00 94.62 615 THR A CA 1
ATOM 4937 C C . THR A 1 615 ? -12.553 8.315 8.648 1.00 94.62 615 THR A C 1
ATOM 4939 O O . THR A 1 615 ? -12.319 9.425 9.126 1.00 94.62 615 THR A O 1
ATOM 4942 N N . ASN A 1 616 ? -13.192 8.181 7.479 1.00 92.38 616 ASN A N 1
ATOM 4943 C CA . ASN A 1 616 ? -13.720 9.320 6.710 1.00 92.38 616 ASN A CA 1
ATOM 4944 C C . ASN A 1 616 ? -14.642 10.245 7.535 1.00 92.38 616 ASN A C 1
ATOM 4946 O O . ASN A 1 616 ? -14.634 11.459 7.332 1.00 92.38 616 ASN A O 1
ATOM 4950 N N . ASP A 1 617 ? -15.405 9.688 8.480 1.00 91.06 617 ASP A N 1
ATOM 4951 C CA . ASP A 1 617 ? -16.315 10.427 9.366 1.00 91.06 617 ASP A CA 1
ATOM 4952 C C . ASP A 1 617 ? -15.597 11.284 10.425 1.00 91.06 617 ASP A C 1
ATOM 4954 O O . ASP A 1 617 ? -16.227 12.122 11.073 1.00 91.06 617 ASP A O 1
ATOM 4958 N N . ASP A 1 618 ? -14.302 11.050 10.650 1.00 91.31 618 ASP A N 1
ATOM 4959 C CA . ASP A 1 618 ? -13.471 11.852 11.550 1.00 91.31 618 ASP A CA 1
ATOM 4960 C C . ASP A 1 618 ? -12.863 13.065 10.823 1.00 91.31 618 ASP A C 1
ATOM 4962 O O . ASP A 1 618 ? -12.188 13.889 11.441 1.00 91.31 618 ASP A O 1
ATOM 4966 N N . PHE A 1 619 ? -13.091 13.211 9.515 1.00 89.06 619 PHE A N 1
ATOM 4967 C CA . PHE A 1 619 ? -12.737 14.408 8.754 1.00 89.06 619 PHE A CA 1
ATOM 4968 C C . PHE A 1 619 ? -13.910 15.389 8.694 1.00 89.06 619 PHE A C 1
ATOM 4970 O O . PHE A 1 619 ? -15.086 15.028 8.736 1.00 89.06 619 PHE A O 1
ATOM 4977 N N . THR A 1 620 ? -13.577 16.667 8.589 1.00 85.69 620 THR A N 1
ATOM 4978 C CA . THR A 1 620 ? -14.542 17.756 8.450 1.00 85.69 620 THR A CA 1
ATOM 4979 C C . THR A 1 620 ? -15.046 17.872 7.004 1.00 85.69 620 THR A C 1
ATOM 4981 O O . THR A 1 620 ? -14.564 17.204 6.082 1.00 85.69 620 THR A O 1
ATOM 4984 N N . ILE A 1 621 ? -16.035 18.743 6.786 1.00 83.88 621 ILE A N 1
ATOM 4985 C CA . ILE A 1 621 ? -16.532 19.072 5.439 1.00 83.88 621 ILE A CA 1
ATOM 4986 C C . ILE A 1 621 ? -15.559 19.948 4.633 1.00 83.88 621 ILE A C 1
ATOM 4988 O O . ILE A 1 621 ? -15.658 19.978 3.411 1.00 83.88 621 ILE A O 1
ATOM 4992 N N . SER A 1 622 ? -14.629 20.643 5.297 1.00 85.25 622 SER A N 1
ATOM 4993 C CA . SER A 1 622 ? -13.570 21.436 4.660 1.00 85.25 622 SER A CA 1
ATOM 4994 C C . SER A 1 622 ? -12.401 20.583 4.163 1.00 85.25 622 SER A C 1
ATOM 4996 O O . SER A 1 622 ? -11.669 21.033 3.286 1.00 85.25 622 SER A O 1
ATOM 4998 N N . ASP A 1 623 ? -12.246 19.356 4.671 1.00 87.81 623 ASP A N 1
ATOM 4999 C CA . ASP A 1 623 ? -11.172 18.447 4.265 1.00 87.81 623 ASP A CA 1
ATOM 5000 C C . ASP A 1 623 ? -11.512 17.772 2.921 1.00 87.81 623 ASP A C 1
ATOM 5002 O O . ASP A 1 623 ? -12.481 17.000 2.819 1.00 87.81 623 ASP A O 1
ATOM 5006 N N . LYS A 1 624 ? -10.699 18.049 1.891 1.00 90.19 624 LYS A N 1
ATOM 5007 C CA . LYS A 1 624 ? -10.891 17.594 0.503 1.00 90.19 624 LYS A CA 1
ATOM 5008 C C . LYS A 1 624 ? -9.827 16.575 0.112 1.00 90.19 624 LYS A C 1
ATOM 5010 O O . LYS A 1 624 ? -8.660 16.912 -0.051 1.00 90.19 624 LYS A O 1
ATOM 5015 N N . PHE A 1 625 ? -10.243 15.334 -0.088 1.00 91.19 625 PHE A N 1
ATOM 5016 C CA . PHE A 1 625 ? -9.402 14.234 -0.563 1.00 91.19 625 PHE A CA 1
ATOM 5017 C C . PHE A 1 625 ? -10.290 13.131 -1.140 1.00 91.19 625 PHE A C 1
ATOM 5019 O O . PHE A 1 625 ? -11.520 13.204 -1.040 1.00 91.19 625 PHE A O 1
ATOM 5026 N N . ASN A 1 626 ? -9.692 12.093 -1.729 1.00 89.25 626 ASN A N 1
ATOM 5027 C CA . ASN A 1 626 ? -10.471 10.946 -2.182 1.00 89.25 626 ASN A CA 1
ATOM 5028 C C . ASN A 1 626 ? -11.003 10.128 -0.988 1.00 89.25 626 ASN A C 1
ATOM 5030 O O . ASN A 1 626 ? -10.278 9.329 -0.397 1.00 89.25 626 ASN A O 1
ATOM 5034 N N . LYS A 1 627 ? -12.292 10.303 -0.675 1.00 88.81 627 LYS A N 1
ATOM 5035 C CA . LYS A 1 627 ? -13.024 9.530 0.344 1.00 88.81 627 LYS A CA 1
ATOM 5036 C C . LYS A 1 627 ? -13.565 8.188 -0.190 1.00 88.81 627 LYS A C 1
ATOM 5038 O O . LYS A 1 627 ? -14.044 7.380 0.601 1.00 88.81 627 LYS A O 1
ATOM 5043 N N . LYS A 1 628 ? -13.506 7.930 -1.508 1.00 87.62 628 LYS A N 1
ATOM 5044 C CA . LYS A 1 628 ? -13.966 6.677 -2.136 1.00 87.62 628 LYS A CA 1
ATOM 5045 C C . LYS A 1 628 ? -12.842 5.631 -2.136 1.00 87.62 628 LYS A C 1
ATOM 5047 O O . LYS A 1 628 ? -11.928 5.684 -2.959 1.00 87.62 628 LYS A O 1
ATOM 5052 N N . PHE A 1 629 ? -12.941 4.673 -1.220 1.00 85.19 629 PHE A N 1
ATOM 5053 C CA . PHE A 1 629 ? -12.186 3.419 -1.207 1.00 85.19 629 PHE A CA 1
ATOM 5054 C C . PHE A 1 629 ? -13.005 2.329 -0.501 1.00 85.19 629 PHE A C 1
ATOM 5056 O O . PHE A 1 629 ? -13.844 2.636 0.354 1.00 85.19 629 PHE A O 1
ATOM 5063 N N . ASP A 1 630 ? -12.765 1.074 -0.880 1.00 85.38 630 ASP A N 1
ATOM 5064 C CA . ASP A 1 630 ? -13.457 -0.099 -0.339 1.00 85.38 630 ASP A CA 1
ATOM 5065 C C . ASP A 1 630 ? -12.997 -0.435 1.087 1.00 85.38 630 ASP A C 1
ATOM 5067 O O . ASP A 1 630 ? -11.908 -0.043 1.513 1.00 85.38 630 ASP A O 1
ATOM 5071 N N . ASN A 1 631 ? -13.820 -1.199 1.813 1.00 88.88 631 ASN A N 1
ATOM 5072 C CA . ASN A 1 631 ? -13.547 -1.686 3.171 1.00 88.88 631 ASN A CA 1
ATOM 5073 C C . ASN A 1 631 ? -13.107 -0.577 4.146 1.00 88.88 631 ASN A C 1
ATOM 5075 O O . ASN A 1 631 ? -12.108 -0.712 4.849 1.00 88.88 631 ASN A O 1
ATOM 5079 N N . GLN A 1 632 ? -13.838 0.540 4.184 1.00 92.19 632 GLN A N 1
ATOM 5080 C CA . GLN A 1 632 ? -13.619 1.596 5.178 1.00 92.19 632 GLN A CA 1
ATOM 5081 C C . GLN A 1 632 ? -13.790 1.046 6.592 1.00 92.19 632 GLN A C 1
ATOM 5083 O O . GLN A 1 632 ? -14.828 0.461 6.909 1.00 92.19 632 GLN A O 1
ATOM 5088 N N . GLY A 1 633 ? -12.771 1.253 7.424 1.00 92.69 633 GLY A N 1
ATOM 5089 C CA . GLY A 1 633 ? -12.729 0.690 8.759 1.00 92.69 633 GLY A CA 1
ATOM 5090 C C . GLY A 1 633 ? -13.781 1.246 9.702 1.00 92.69 633 GLY A C 1
ATOM 5091 O O . GLY A 1 633 ? -14.245 2.378 9.564 1.00 92.69 633 GLY A O 1
ATOM 5092 N N . LYS A 1 634 ? -14.162 0.417 10.672 1.00 91.88 634 LYS A N 1
ATOM 5093 C CA . LYS A 1 634 ? -15.121 0.768 11.729 1.00 91.88 634 LYS A CA 1
ATOM 5094 C C . LYS A 1 634 ? -14.641 0.285 13.088 1.00 91.88 634 LYS A C 1
ATOM 5096 O O . LYS A 1 634 ? -14.712 1.033 14.058 1.00 91.88 634 LYS A O 1
ATOM 5101 N N . ARG A 1 635 ? -14.122 -0.943 13.141 1.00 90.50 635 ARG A N 1
ATOM 5102 C CA . ARG A 1 635 ? -13.813 -1.676 14.373 1.00 90.50 635 ARG A CA 1
ATOM 5103 C C . ARG A 1 635 ? -12.778 -0.993 15.278 1.00 90.50 635 ARG A C 1
ATOM 5105 O O . ARG A 1 635 ? -12.921 -1.035 16.494 1.00 90.50 635 ARG A O 1
ATOM 5112 N N . TYR A 1 636 ? -11.766 -0.355 14.696 1.00 93.81 636 TYR A N 1
ATOM 5113 C CA . TYR A 1 636 ? -10.679 0.327 15.414 1.00 93.81 636 TYR A CA 1
ATOM 5114 C C . TYR A 1 636 ? -10.749 1.848 15.307 1.00 93.81 636 TYR A C 1
ATOM 5116 O O . TYR A 1 636 ? -9.757 2.532 15.567 1.00 93.81 636 TYR A O 1
ATOM 5124 N N . ARG A 1 637 ? -11.909 2.389 14.910 1.00 95.00 637 ARG A N 1
ATOM 5125 C CA . ARG A 1 637 ? -12.090 3.826 14.726 1.00 95.00 637 ARG A CA 1
ATOM 5126 C C . ARG A 1 637 ? -11.750 4.562 16.021 1.00 95.00 637 ARG A C 1
ATOM 5128 O O . ARG A 1 637 ? -12.445 4.406 17.019 1.00 95.00 637 ARG A O 1
ATOM 5135 N N . ASN A 1 638 ? -10.706 5.385 15.976 1.00 94.38 638 ASN A N 1
ATOM 5136 C CA . ASN A 1 638 ? -10.178 6.130 17.118 1.00 94.38 638 ASN A CA 1
ATOM 5137 C C . ASN A 1 638 ? -9.871 5.234 18.339 1.00 94.38 638 ASN A C 1
ATOM 5139 O O . ASN A 1 638 ? -10.119 5.636 19.470 1.00 94.38 638 ASN A O 1
ATOM 5143 N N . LEU A 1 639 ? -9.306 4.035 18.134 1.00 94.56 639 LEU A N 1
ATOM 5144 C CA . LEU A 1 639 ? -9.021 3.037 19.186 1.00 94.56 639 LEU A CA 1
ATOM 5145 C C . LEU A 1 639 ? -8.275 3.582 20.427 1.00 94.56 639 LEU A C 1
ATOM 5147 O O . LEU A 1 639 ? -8.371 3.012 21.510 1.00 94.56 639 LEU A O 1
ATOM 5151 N N . LYS A 1 640 ? -7.505 4.668 20.281 1.00 94.06 640 LYS A N 1
ATOM 5152 C CA . LYS A 1 640 ? -6.756 5.311 21.375 1.00 94.06 640 LYS A CA 1
ATOM 5153 C C . LYS A 1 640 ? -7.539 6.410 22.114 1.00 94.06 640 LYS A C 1
ATOM 5155 O O . LYS A 1 640 ? -7.067 6.896 23.139 1.00 94.06 640 LYS A O 1
ATOM 5160 N N . PHE A 1 641 ? -8.734 6.784 21.654 1.00 91.81 641 PHE A N 1
ATOM 5161 C CA . PHE A 1 641 ? -9.625 7.691 22.377 1.00 91.81 641 PHE A CA 1
ATOM 5162 C C . PHE A 1 641 ? -10.352 6.956 23.503 1.00 91.81 641 PHE A C 1
ATOM 5164 O O . PHE A 1 641 ? -11.210 6.102 23.276 1.00 91.81 641 PHE A O 1
ATOM 5171 N N . LYS A 1 642 ? -10.041 7.343 24.743 1.00 91.56 642 LYS A N 1
ATOM 5172 C CA . LYS A 1 642 ? -10.765 6.878 25.927 1.00 91.56 642 LYS A CA 1
ATOM 5173 C C . LYS A 1 642 ? -12.252 7.235 25.803 1.00 91.56 642 LYS A C 1
ATOM 5175 O O . LYS A 1 642 ? -12.592 8.373 25.486 1.00 91.56 642 LYS A O 1
ATOM 5180 N N . ASN A 1 643 ? -13.117 6.266 26.099 1.00 94.12 643 ASN A N 1
ATOM 5181 C CA . ASN A 1 643 ? -14.576 6.407 26.087 1.00 94.12 643 ASN A CA 1
ATOM 5182 C C . ASN A 1 643 ? -15.140 6.897 24.731 1.00 94.12 643 ASN A C 1
ATOM 5184 O O . ASN A 1 643 ? -16.140 7.620 24.697 1.00 94.12 643 ASN A O 1
ATOM 5188 N N . PHE A 1 644 ? -14.503 6.532 23.611 1.00 94.56 644 PHE A N 1
ATOM 5189 C CA . PHE A 1 644 ? -15.057 6.784 22.281 1.00 94.56 644 PHE A CA 1
ATOM 5190 C C . PHE A 1 644 ? -16.242 5.855 21.996 1.00 94.56 644 PHE A C 1
ATOM 5192 O O . PHE A 1 644 ? -16.143 4.647 22.196 1.00 94.56 644 PHE A O 1
ATOM 5199 N N . VAL A 1 645 ? -17.361 6.418 21.535 1.00 94.31 645 VAL A N 1
ATOM 5200 C CA . VAL A 1 645 ? -18.618 5.688 21.304 1.00 94.31 645 VAL A CA 1
ATOM 5201 C C . VAL A 1 645 ? -19.252 6.069 19.966 1.00 94.31 645 VAL A C 1
ATOM 5203 O O . VAL A 1 645 ? -19.287 7.241 19.581 1.00 94.31 645 VAL A O 1
ATOM 5206 N N . THR A 1 646 ? -19.781 5.081 19.249 1.00 91.75 646 THR A N 1
ATOM 5207 C CA . THR A 1 646 ? -20.386 5.228 17.913 1.00 91.75 646 THR A CA 1
ATOM 5208 C C . THR A 1 646 ? -21.767 4.585 17.786 1.00 91.75 646 THR A C 1
ATOM 5210 O O . THR A 1 646 ? -22.604 5.108 17.051 1.00 91.75 646 THR A O 1
ATOM 5213 N N . THR A 1 647 ? -22.022 3.496 18.512 1.00 92.88 647 THR A N 1
ATOM 5214 C CA . THR A 1 647 ? -23.276 2.729 18.509 1.00 92.88 647 THR A CA 1
ATOM 5215 C C . THR A 1 647 ? -24.024 2.855 19.841 1.00 92.88 647 THR A C 1
ATOM 5217 O O . THR A 1 647 ? -23.475 3.355 20.822 1.00 92.88 647 THR A O 1
ATOM 5220 N N . GLU A 1 648 ? -25.283 2.398 19.904 1.00 94.12 648 GLU A N 1
ATOM 5221 C CA . GLU A 1 648 ? -26.010 2.328 21.184 1.00 94.12 648 GLU A CA 1
ATOM 5222 C C . GLU A 1 648 ? -25.326 1.344 22.144 1.00 94.12 648 GLU A C 1
ATOM 5224 O O . GLU A 1 648 ? -25.166 1.655 23.320 1.00 94.12 648 GLU A O 1
ATOM 5229 N N . ASP A 1 649 ? -24.855 0.202 21.634 1.00 93.88 649 ASP A N 1
ATOM 5230 C CA . ASP A 1 649 ? -24.159 -0.817 22.424 1.00 93.88 649 ASP A CA 1
ATOM 5231 C C . ASP A 1 649 ? -22.846 -0.286 23.030 1.00 93.88 649 ASP A C 1
ATOM 5233 O O . ASP A 1 649 ? -22.554 -0.601 24.184 1.00 93.88 649 ASP A O 1
ATOM 5237 N N . ASP A 1 650 ? -22.104 0.577 22.321 1.00 94.81 650 ASP A N 1
ATOM 5238 C CA . ASP A 1 650 ? -20.898 1.232 22.858 1.00 94.81 650 ASP A CA 1
ATOM 5239 C C . ASP A 1 650 ? -21.248 2.105 24.077 1.00 94.81 650 ASP A C 1
ATOM 5241 O O . ASP A 1 650 ? -20.553 2.085 25.093 1.00 94.81 650 ASP A O 1
ATOM 5245 N N . VAL A 1 651 ? -22.345 2.869 23.991 1.00 96.38 651 VAL A N 1
ATOM 5246 C CA . VAL A 1 651 ? -22.796 3.754 25.076 1.00 96.38 651 VAL A CA 1
ATOM 5247 C C . VAL A 1 651 ? -23.361 2.941 26.242 1.00 96.38 651 VAL A C 1
ATOM 5249 O O . VAL A 1 651 ? -23.055 3.246 27.392 1.00 96.38 651 VAL A O 1
ATOM 5252 N N . LEU A 1 652 ? -24.133 1.883 25.974 1.00 96.00 652 LEU A N 1
ATOM 5253 C CA . LEU A 1 652 ? -24.654 0.974 27.001 1.00 96.00 652 LEU A CA 1
ATOM 5254 C C . LEU A 1 652 ? -23.522 0.287 27.768 1.00 96.00 652 LEU A C 1
ATOM 5256 O O . LEU A 1 652 ? -23.541 0.283 28.997 1.00 96.00 652 LEU A O 1
ATOM 5260 N N . ALA A 1 653 ? -22.514 -0.225 27.060 1.00 95.38 653 ALA A N 1
ATOM 5261 C CA . ALA A 1 653 ? -21.321 -0.7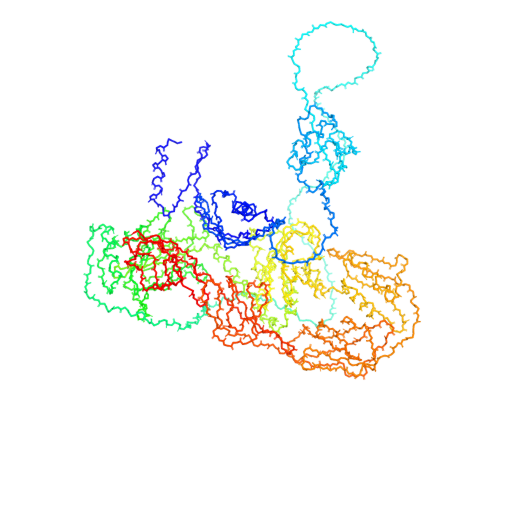91 27.674 1.00 95.38 653 ALA A CA 1
ATOM 5262 C C . ALA A 1 653 ? -20.540 0.260 28.478 1.00 95.38 653 ALA A C 1
ATOM 5264 O O . ALA A 1 653 ? -20.069 -0.029 29.578 1.00 95.38 653 ALA A O 1
ATOM 5265 N N . LEU A 1 654 ? -20.420 1.493 27.979 1.00 96.75 654 LEU A N 1
ATOM 5266 C CA . LEU A 1 654 ? -19.746 2.571 28.699 1.00 96.75 654 LEU A CA 1
ATOM 5267 C C . LEU A 1 654 ? -20.486 2.952 29.999 1.00 96.75 654 LEU A C 1
ATOM 5269 O O . LEU A 1 654 ? -19.842 3.092 31.039 1.00 96.75 654 LEU A O 1
ATOM 5273 N N . ILE A 1 655 ? -21.818 3.062 29.966 1.00 96.44 655 ILE A N 1
ATOM 5274 C CA . ILE A 1 655 ? -22.670 3.243 31.156 1.00 96.44 655 ILE A CA 1
ATOM 5275 C C . ILE A 1 655 ? -22.429 2.101 32.147 1.00 96.44 655 ILE A C 1
ATOM 5277 O O . ILE A 1 655 ? -22.088 2.334 33.305 1.00 96.44 655 ILE A O 1
ATOM 5281 N N . ASP A 1 656 ? -22.560 0.864 31.670 1.00 95.62 656 ASP A N 1
ATOM 5282 C CA . ASP A 1 656 ? -22.433 -0.349 32.472 1.00 95.62 656 ASP A CA 1
ATOM 5283 C C . ASP A 1 656 ? -21.061 -0.442 33.171 1.00 95.62 656 ASP A C 1
ATOM 5285 O O . ASP A 1 656 ? -20.994 -0.838 34.335 1.00 95.62 656 ASP A O 1
ATOM 5289 N N . ASN A 1 657 ? -19.976 -0.021 32.507 1.00 95.75 657 ASN A N 1
ATOM 5290 C CA . ASN A 1 657 ? -18.621 0.022 33.072 1.00 95.75 657 ASN A CA 1
ATOM 5291 C C . ASN A 1 657 ? -18.408 1.102 34.141 1.00 95.75 657 ASN A C 1
ATOM 5293 O O . ASN A 1 657 ? -17.579 0.910 35.032 1.00 95.75 657 ASN A O 1
ATOM 5297 N N . ASN A 1 658 ? -19.138 2.218 34.073 1.00 95.88 658 ASN A N 1
ATOM 5298 C CA . ASN A 1 658 ? -19.029 3.317 35.039 1.00 95.88 658 ASN A CA 1
ATOM 5299 C C . ASN A 1 658 ? -20.021 3.186 36.211 1.00 95.88 658 ASN A C 1
ATOM 5301 O O . ASN A 1 658 ? -19.955 3.973 37.154 1.00 95.88 658 ASN A O 1
ATOM 5305 N N . TRP A 1 659 ? -20.908 2.183 36.195 1.00 94.75 659 TRP A N 1
ATOM 5306 C CA . TRP A 1 659 ? -21.835 1.902 37.293 1.00 94.75 659 TRP A CA 1
ATOM 5307 C C . TRP A 1 659 ? -21.095 1.533 38.586 1.00 94.75 659 TRP A C 1
ATOM 5309 O O . TRP A 1 659 ? -20.470 0.471 38.693 1.00 94.75 659 TRP A O 1
ATOM 5319 N N . ASN A 1 660 ? -21.197 2.393 39.603 1.00 93.38 660 ASN A N 1
ATOM 5320 C CA . ASN A 1 660 ? -20.697 2.079 40.934 1.00 93.38 660 ASN A CA 1
ATOM 5321 C C . ASN A 1 660 ? -21.690 1.142 41.640 1.00 93.38 660 ASN A C 1
ATOM 5323 O O . ASN A 1 660 ? -22.814 1.526 41.954 1.00 93.38 660 ASN A O 1
ATOM 5327 N N . ILE A 1 661 ? -21.254 -0.092 41.897 1.00 91.12 661 ILE A N 1
ATOM 5328 C CA . ILE A 1 661 ? -22.073 -1.157 42.493 1.00 91.12 661 ILE A CA 1
ATOM 5329 C C . ILE A 1 661 ? -22.414 -0.871 43.967 1.00 91.12 661 ILE A C 1
ATOM 5331 O O . ILE A 1 661 ? -23.483 -1.259 44.426 1.00 91.12 661 ILE A O 1
ATOM 5335 N N . GLU A 1 662 ? -21.534 -0.198 44.711 1.00 89.44 662 GLU A N 1
ATOM 5336 C CA . GLU A 1 662 ? -21.695 0.051 46.151 1.00 89.44 662 GLU A CA 1
ATOM 5337 C C . GLU A 1 662 ? -22.691 1.181 46.418 1.00 89.44 662 GLU A C 1
ATOM 5339 O O . GLU A 1 662 ? -23.600 1.050 47.239 1.00 89.44 662 GLU A O 1
ATOM 5344 N N . THR A 1 663 ? -22.552 2.292 45.691 1.00 92.56 663 THR A N 1
ATOM 5345 C CA . THR A 1 663 ? -23.485 3.420 45.791 1.00 92.56 663 THR A CA 1
ATOM 5346 C C . THR A 1 663 ? -24.766 3.178 44.995 1.00 92.56 663 THR A C 1
ATOM 5348 O O . THR A 1 663 ? -25.796 3.764 45.334 1.00 92.56 663 THR A O 1
ATOM 5351 N N . GLN A 1 664 ? -24.707 2.300 43.984 1.00 92.25 664 GLN A N 1
ATOM 5352 C CA . GLN A 1 664 ? -25.705 2.126 42.927 1.00 92.25 664 GLN A CA 1
ATOM 5353 C C . GLN A 1 664 ? -25.970 3.437 42.180 1.00 92.25 664 GLN A C 1
ATOM 5355 O O . GLN A 1 664 ? -27.116 3.863 42.061 1.00 92.25 664 GLN A O 1
ATOM 5360 N N . GLN A 1 665 ? -24.901 4.122 41.764 1.00 93.12 665 GLN A N 1
ATOM 5361 C CA . GLN A 1 665 ? -24.979 5.417 41.084 1.00 93.12 665 GLN A CA 1
ATOM 5362 C C . GLN A 1 665 ? -23.953 5.549 39.951 1.00 93.12 665 GLN A C 1
ATOM 5364 O O . GLN A 1 665 ? -22.847 5.009 40.015 1.00 93.12 665 GLN A O 1
ATOM 5369 N N . ILE A 1 666 ? -24.291 6.391 38.977 1.00 93.94 666 ILE A N 1
ATOM 5370 C CA . ILE A 1 666 ? -23.387 7.093 38.065 1.00 93.94 666 ILE A CA 1
ATOM 5371 C C . ILE A 1 666 ? -23.657 8.582 38.276 1.00 93.94 666 ILE A C 1
ATOM 5373 O O . ILE A 1 666 ? -24.721 9.085 37.918 1.00 93.94 666 ILE A O 1
ATOM 5377 N N . SER A 1 667 ? -22.714 9.291 38.898 1.00 89.81 667 SER A N 1
ATOM 5378 C CA . SER A 1 667 ? -22.841 10.736 39.127 1.00 89.81 667 SER A CA 1
ATOM 5379 C C . SER A 1 667 ? -22.493 11.540 37.875 1.00 89.81 667 SER A C 1
ATOM 5381 O O . SER A 1 667 ? -23.172 12.519 37.564 1.00 89.81 667 SER A O 1
ATOM 5383 N N . ASN A 1 668 ? -21.465 11.102 37.144 1.00 94.94 668 ASN A N 1
ATOM 5384 C CA . ASN A 1 668 ? -21.022 11.685 35.885 1.00 94.94 668 ASN A CA 1
ATOM 5385 C C . ASN A 1 668 ? -20.566 10.612 34.885 1.00 94.94 668 ASN A C 1
ATOM 5387 O O . ASN A 1 668 ? -20.234 9.494 35.278 1.00 94.94 668 ASN A O 1
ATOM 5391 N N . LEU A 1 669 ? -20.550 10.965 33.598 1.00 96.75 669 LEU A N 1
ATOM 5392 C CA . LEU A 1 669 ? -19.983 10.152 32.527 1.00 96.75 669 LEU A CA 1
ATOM 5393 C C . LEU A 1 669 ? -19.333 11.030 31.455 1.00 96.75 669 LEU A C 1
ATOM 5395 O O . LEU A 1 669 ? -20.012 11.827 30.805 1.00 96.75 669 LEU A O 1
ATOM 5399 N N . ASP A 1 670 ? -18.037 10.827 31.231 1.00 96.19 670 ASP A N 1
ATOM 5400 C CA . ASP A 1 670 ? -17.296 11.414 30.114 1.00 96.19 670 ASP A CA 1
ATOM 5401 C C . ASP A 1 670 ? -17.296 10.466 28.909 1.00 96.19 670 ASP A C 1
ATOM 5403 O O . ASP A 1 670 ? -16.944 9.291 29.041 1.00 96.19 670 ASP A O 1
ATOM 5407 N N . LEU A 1 671 ? -17.628 10.975 27.722 1.00 96.31 671 LEU A N 1
ATOM 5408 C CA . LEU A 1 671 ? -17.550 10.232 26.461 1.00 96.31 671 LEU A CA 1
ATOM 5409 C C . LEU A 1 671 ? -17.064 11.102 25.301 1.00 96.31 671 LEU A C 1
ATOM 5411 O O . LEU A 1 671 ? -17.166 12.328 25.339 1.00 96.31 671 LEU A O 1
ATOM 5415 N N . ILE A 1 672 ? -16.566 10.463 24.243 1.00 95.38 672 ILE A N 1
ATOM 5416 C CA . ILE A 1 672 ? -16.212 11.123 22.983 1.00 95.38 672 ILE A CA 1
ATOM 5417 C C . ILE A 1 672 ? -17.071 10.542 21.863 1.00 95.38 672 ILE A C 1
ATOM 5419 O O . ILE A 1 672 ? -17.107 9.333 21.658 1.00 95.38 672 ILE A O 1
ATOM 5423 N N . THR A 1 673 ? -17.755 11.394 21.100 1.00 93.88 673 THR A N 1
ATOM 5424 C CA . THR A 1 673 ? -18.550 10.943 19.949 1.00 93.88 673 THR A CA 1
ATOM 5425 C C . THR A 1 673 ? -18.741 12.045 18.908 1.00 93.88 673 THR A C 1
ATOM 5427 O O . THR A 1 673 ? -18.389 13.205 19.129 1.00 93.88 673 THR A O 1
ATOM 5430 N N . ASN A 1 674 ? -19.303 11.705 17.750 1.00 90.50 674 ASN A N 1
ATOM 5431 C CA . ASN A 1 674 ? -19.720 12.690 16.759 1.00 90.50 674 ASN A CA 1
ATOM 5432 C C . ASN A 1 674 ? -21.036 13.355 17.200 1.00 90.50 674 ASN A C 1
ATOM 5434 O O . ASN A 1 674 ? -21.926 12.674 17.703 1.00 90.50 674 ASN A O 1
ATOM 5438 N N . SER A 1 675 ? -21.224 14.657 16.965 1.00 85.69 675 SER A N 1
ATOM 5439 C CA . SER A 1 675 ? -22.456 15.358 17.380 1.00 85.69 675 SER A CA 1
ATOM 5440 C C . SER A 1 675 ? -23.741 14.776 16.773 1.00 85.69 675 SER A C 1
ATOM 5442 O O . SER A 1 675 ? -24.810 14.873 17.375 1.00 85.69 675 SER A O 1
ATOM 5444 N N . LYS A 1 676 ? -23.647 14.100 15.618 1.00 88.44 676 LYS A N 1
ATOM 5445 C CA . LYS A 1 676 ? -24.759 13.351 15.005 1.00 88.44 676 LYS A CA 1
ATOM 5446 C C . LYS A 1 676 ? -25.263 12.193 15.883 1.00 88.44 676 LYS A C 1
ATOM 5448 O O . LYS A 1 676 ? -26.440 11.847 15.808 1.00 88.44 676 LYS A O 1
ATOM 5453 N N . ASN A 1 677 ? -24.407 11.637 16.741 1.00 91.44 677 ASN A N 1
ATOM 5454 C CA . ASN A 1 677 ? -24.695 10.465 17.569 1.00 91.44 677 ASN A CA 1
ATOM 5455 C C . ASN A 1 677 ? -25.339 10.815 18.920 1.00 91.44 677 ASN A C 1
ATOM 5457 O O . ASN A 1 677 ? -25.730 9.908 19.649 1.00 91.44 677 ASN A O 1
ATOM 5461 N N . PHE A 1 678 ? -25.520 12.096 19.270 1.00 92.25 678 PHE A N 1
ATOM 5462 C CA . PHE A 1 678 ? -26.126 12.483 20.555 1.00 92.25 678 PHE A CA 1
ATOM 5463 C C . PHE A 1 678 ? -27.536 11.894 20.768 1.00 92.25 678 PHE A C 1
ATOM 5465 O O . PHE A 1 678 ? -27.917 11.603 21.897 1.00 92.25 678 PHE A O 1
ATOM 5472 N N . LYS A 1 679 ? -28.296 11.624 19.695 1.00 92.31 679 LYS A N 1
ATOM 5473 C CA . LYS A 1 679 ? -29.577 10.896 19.792 1.00 92.31 679 LYS A CA 1
ATOM 5474 C C . LYS A 1 679 ? -29.406 9.445 20.256 1.00 92.31 679 LYS A C 1
ATOM 5476 O O . LYS A 1 679 ? -30.212 8.968 21.045 1.00 92.31 679 LYS A O 1
ATOM 5481 N N . VAL A 1 680 ? -28.363 8.764 19.780 1.00 94.31 680 VAL A N 1
ATOM 5482 C CA . VAL A 1 680 ? -28.019 7.383 20.164 1.00 94.31 680 VAL A CA 1
ATOM 5483 C C . VAL A 1 680 ? -27.549 7.341 21.618 1.00 94.31 680 VAL A C 1
ATOM 5485 O O . VAL A 1 680 ? -27.979 6.479 22.376 1.00 94.31 680 VAL A O 1
ATOM 5488 N N . VAL A 1 681 ? -26.747 8.329 22.030 1.00 96.06 681 VAL A N 1
ATOM 5489 C CA . VAL A 1 681 ? -26.329 8.513 23.429 1.00 96.06 681 VAL A CA 1
ATOM 5490 C C . VAL A 1 681 ? -27.542 8.669 24.355 1.00 96.06 681 VAL A C 1
ATOM 5492 O O . VAL A 1 681 ? -27.679 7.915 25.314 1.00 96.06 681 VAL A O 1
ATOM 5495 N N . ASN A 1 682 ? -28.474 9.569 24.026 1.00 93.44 682 ASN A N 1
ATOM 5496 C CA . ASN A 1 682 ? -29.686 9.771 24.826 1.00 93.44 682 ASN A CA 1
ATOM 5497 C C . ASN A 1 682 ? -30.612 8.535 24.828 1.00 93.44 682 ASN A C 1
ATOM 5499 O O . ASN A 1 682 ? -31.235 8.243 25.844 1.00 93.44 682 ASN A O 1
ATOM 5503 N N . SER A 1 683 ? -30.679 7.777 23.725 1.00 95.25 683 SER A N 1
ATOM 5504 C CA . SER A 1 683 ? -31.410 6.497 23.665 1.00 95.25 683 SER A CA 1
ATOM 5505 C C . SER A 1 683 ? -30.850 5.481 24.669 1.00 95.25 683 SER A C 1
ATOM 5507 O O . SER A 1 683 ? -31.601 4.906 25.459 1.00 95.25 683 SER A O 1
ATOM 5509 N N . ALA A 1 684 ? -29.522 5.328 24.716 1.00 96.12 684 ALA A N 1
ATOM 5510 C CA . ALA A 1 684 ? -28.848 4.458 25.675 1.00 96.12 684 ALA A CA 1
ATOM 5511 C C . ALA A 1 684 ? -29.058 4.901 27.136 1.00 96.12 684 ALA A C 1
ATOM 5513 O O . ALA A 1 684 ? -29.270 4.049 28.000 1.00 96.12 684 ALA A O 1
ATOM 5514 N N . PHE A 1 685 ? -29.052 6.213 27.412 1.00 95.62 685 PHE A N 1
ATOM 5515 C CA . PHE A 1 685 ? -29.373 6.756 28.738 1.00 95.62 685 PHE A CA 1
ATOM 5516 C C . PHE A 1 685 ? -30.794 6.381 29.173 1.00 95.62 685 PHE A C 1
ATOM 5518 O O . PHE A 1 685 ? -30.960 5.769 30.229 1.00 95.62 685 PHE A O 1
ATOM 5525 N N . ASN A 1 686 ? -31.800 6.620 28.325 1.00 93.75 686 ASN A N 1
ATOM 5526 C CA . ASN A 1 686 ? -33.189 6.233 28.596 1.00 93.75 686 ASN A CA 1
ATOM 5527 C C . ASN A 1 686 ? -33.315 4.717 28.848 1.00 93.75 686 ASN A C 1
ATOM 5529 O O . ASN A 1 686 ? -33.948 4.285 29.810 1.00 93.75 686 ASN A O 1
ATOM 5533 N N . LYS A 1 687 ? -32.645 3.896 28.029 1.00 93.38 687 LYS A N 1
ATOM 5534 C CA . LYS A 1 687 ? -32.622 2.423 28.122 1.00 93.38 687 LYS A CA 1
ATOM 5535 C C . LYS A 1 687 ? -31.917 1.884 29.380 1.00 93.38 687 LYS A C 1
ATOM 5537 O O . LYS A 1 687 ? -32.080 0.710 29.716 1.00 93.38 687 LYS A O 1
ATOM 5542 N N . ARG A 1 688 ? -31.145 2.716 30.086 1.00 91.38 688 ARG A N 1
ATOM 5543 C CA . ARG A 1 688 ? -30.538 2.411 31.396 1.00 91.38 688 ARG A CA 1
ATOM 5544 C C . ARG A 1 688 ? -31.137 3.236 32.547 1.00 91.38 688 ARG A C 1
ATOM 5546 O O . ARG A 1 688 ? -30.644 3.117 33.665 1.00 91.38 688 ARG A O 1
ATOM 5553 N N . GLY A 1 689 ? -32.203 4.008 32.309 1.00 92.31 689 GLY A N 1
ATOM 5554 C CA . GLY A 1 689 ? -32.868 4.827 33.329 1.00 92.31 689 GLY A CA 1
ATOM 5555 C C . GLY A 1 689 ? -31.973 5.933 33.896 1.00 92.31 689 GLY A C 1
ATOM 5556 O O . GLY A 1 689 ? -31.893 6.091 35.113 1.00 92.31 689 GLY A O 1
ATOM 5557 N N . LEU A 1 690 ? -31.237 6.632 33.026 1.00 94.00 690 LEU A N 1
ATOM 5558 C CA . LEU A 1 690 ? -30.338 7.726 33.394 1.00 94.00 690 LEU A CA 1
ATOM 5559 C C . LEU A 1 690 ? -30.871 9.077 32.906 1.00 94.00 690 LEU A C 1
ATOM 5561 O O . LEU A 1 690 ? -30.712 9.428 31.738 1.00 94.00 690 LEU A O 1
ATOM 5565 N N . ASP A 1 691 ? -31.425 9.867 33.821 1.00 93.94 691 ASP A N 1
ATOM 5566 C CA . ASP A 1 691 ? -31.853 11.236 33.538 1.00 93.94 691 ASP A CA 1
ATOM 5567 C C . ASP A 1 691 ? -30.685 12.218 33.708 1.00 93.94 691 ASP A C 1
ATOM 5569 O O . ASP A 1 691 ? -30.025 12.257 34.748 1.00 93.94 691 ASP A O 1
ATOM 5573 N N . VAL A 1 692 ? -30.400 13.015 32.675 1.00 94.81 692 VAL A N 1
ATOM 5574 C CA . VAL A 1 692 ? -29.363 14.062 32.714 1.00 94.81 692 VAL A CA 1
ATOM 5575 C C . VAL A 1 692 ? -29.913 15.284 33.451 1.00 94.81 692 VAL A C 1
ATOM 5577 O O . VAL A 1 692 ? -30.999 15.756 33.116 1.00 94.81 692 VAL A O 1
ATOM 5580 N N . LYS A 1 693 ? -29.149 15.834 34.407 1.00 93.88 693 LYS A N 1
ATOM 5581 C CA . LYS A 1 693 ? -29.558 17.024 35.176 1.00 93.88 693 LYS A CA 1
ATOM 5582 C C . LYS A 1 693 ? -29.865 18.220 34.267 1.00 93.88 693 LYS A C 1
ATOM 5584 O O . LYS A 1 693 ? -29.272 18.354 33.190 1.00 93.88 693 LYS A O 1
ATOM 5589 N N . GLU A 1 694 ? -30.693 19.166 34.720 1.00 89.50 694 GLU A N 1
ATOM 5590 C CA . GLU A 1 694 ? -30.863 20.437 33.998 1.00 89.50 694 GLU A CA 1
ATOM 5591 C C . GLU A 1 694 ? -29.502 21.149 33.859 1.00 89.50 694 GLU A C 1
ATOM 5593 O O . GLU A 1 694 ? -28.781 21.334 34.838 1.00 89.50 694 GLU A O 1
ATOM 5598 N N . LYS A 1 695 ? -29.114 21.505 32.623 1.00 85.75 695 LYS A N 1
ATOM 5599 C CA . LYS A 1 695 ? -27.770 22.029 32.282 1.00 85.75 695 LYS A CA 1
ATOM 5600 C C . LYS A 1 695 ? -26.608 21.104 32.710 1.00 85.75 695 LYS A C 1
ATOM 5602 O O . LYS A 1 695 ? -25.456 21.526 32.736 1.00 85.75 695 LYS A O 1
ATOM 5607 N N . GLY A 1 696 ? -26.890 19.829 32.983 1.00 89.38 696 GLY A N 1
ATOM 5608 C CA . GLY A 1 696 ? -25.953 18.833 33.503 1.00 89.38 696 GLY A CA 1
ATOM 5609 C C . GLY A 1 696 ? -24.908 18.328 32.512 1.00 89.38 696 GLY A C 1
ATOM 5610 O O . GLY A 1 696 ? -24.126 17.455 32.874 1.00 89.38 696 GLY A O 1
ATOM 5611 N N . PHE A 1 697 ? -24.867 18.839 31.280 1.00 92.12 697 PHE A N 1
ATOM 5612 C CA . PHE A 1 697 ? -23.911 18.412 30.262 1.00 92.12 697 PHE A CA 1
ATOM 5613 C C . PHE A 1 697 ? -22.958 19.543 29.857 1.00 92.12 697 PHE A C 1
ATOM 5615 O O . PHE A 1 697 ? -23.354 20.699 29.707 1.00 92.12 697 PHE A O 1
ATOM 5622 N N . LYS A 1 698 ? -21.690 19.198 29.624 1.00 93.81 698 LYS A N 1
ATOM 5623 C CA . LYS A 1 698 ? -20.652 20.109 29.131 1.00 93.81 698 LYS A CA 1
ATOM 5624 C C . LYS A 1 698 ? -20.022 19.521 27.878 1.00 93.81 698 LYS A C 1
ATOM 5626 O O . LYS A 1 698 ? -19.390 18.472 27.938 1.00 93.81 698 LYS A O 1
ATOM 5631 N N . VAL A 1 699 ? -20.162 20.219 26.754 1.00 92.44 699 VAL A N 1
ATOM 5632 C CA . VAL A 1 699 ? -19.506 19.858 25.489 1.00 92.44 699 VAL A CA 1
ATOM 5633 C C . VAL A 1 699 ? -18.195 20.627 25.366 1.00 92.44 699 VAL A C 1
ATOM 5635 O O . VAL A 1 699 ? -18.184 21.855 25.443 1.00 92.44 699 VAL A O 1
ATOM 5638 N N . THR A 1 700 ? -17.096 19.923 25.115 1.00 90.56 700 THR A N 1
ATOM 5639 C CA . THR A 1 700 ? -15.817 20.515 24.714 1.00 90.56 700 THR A CA 1
ATOM 5640 C C . THR A 1 700 ? -15.479 20.095 23.284 1.00 90.56 700 THR A C 1
ATOM 5642 O O . THR A 1 700 ? -15.717 18.964 22.847 1.00 90.56 700 THR A O 1
ATOM 5645 N N . SER A 1 701 ? -14.949 21.037 22.501 1.00 83.56 701 SER A N 1
ATOM 5646 C CA . SER A 1 701 ? -14.420 20.694 21.182 1.00 83.56 701 SER A CA 1
ATOM 5647 C C . SER A 1 701 ? -13.074 20.010 21.346 1.00 83.56 701 SER A C 1
ATOM 5649 O O . SER A 1 701 ? -12.162 20.578 21.940 1.00 83.56 701 SER A O 1
ATOM 5651 N N . ILE A 1 702 ? -12.967 18.815 20.777 1.00 84.81 702 ILE A N 1
ATOM 5652 C CA . ILE A 1 702 ? -11.687 18.188 20.469 1.00 84.81 702 ILE A CA 1
ATOM 5653 C C . ILE A 1 702 ? -11.362 18.421 18.990 1.00 84.81 702 ILE A C 1
ATOM 5655 O O . ILE A 1 702 ? -12.147 19.030 18.257 1.00 84.81 702 ILE A O 1
ATOM 5659 N N . ILE A 1 703 ? -10.194 17.953 18.565 1.00 78.81 703 ILE A N 1
ATOM 5660 C CA . ILE A 1 703 ? -9.745 18.028 17.178 1.00 78.81 703 ILE A CA 1
ATOM 5661 C C . ILE A 1 703 ? -10.727 17.274 16.258 1.00 78.81 703 ILE A C 1
ATOM 5663 O O . ILE A 1 703 ? -11.151 16.156 16.550 1.00 78.81 703 ILE A O 1
ATOM 5667 N N . GLY A 1 704 ? -11.082 17.896 15.130 1.00 80.38 704 GLY A N 1
ATOM 5668 C CA . GLY A 1 704 ? -11.995 17.327 14.135 1.00 80.38 704 GLY A CA 1
ATOM 5669 C C . GLY A 1 704 ? -13.496 17.497 14.457 1.00 80.38 704 GLY A C 1
ATOM 5670 O O . GLY A 1 704 ? -13.894 18.404 15.193 1.00 80.38 704 GLY A O 1
ATOM 5671 N N . PRO A 1 705 ? -14.371 16.663 13.859 1.00 85.81 705 PRO A N 1
ATOM 5672 C CA . PRO A 1 705 ? -15.827 16.762 13.991 1.00 85.81 705 PRO A CA 1
ATOM 5673 C C . PRO A 1 705 ? -16.363 16.132 15.286 1.00 85.81 705 PRO A C 1
ATOM 5675 O O . PRO A 1 705 ? -17.522 16.353 15.645 1.00 85.81 705 PRO A O 1
ATOM 5678 N N . ASN A 1 706 ? -15.536 15.356 15.987 1.00 90.62 706 ASN A N 1
ATOM 5679 C CA . ASN A 1 706 ? -15.893 14.717 17.246 1.00 90.62 706 ASN A CA 1
ATOM 5680 C C . ASN A 1 706 ? -15.952 15.744 18.392 1.00 90.62 706 ASN A C 1
ATOM 5682 O O . ASN A 1 706 ? -15.401 16.849 18.320 1.00 90.62 706 ASN A O 1
ATOM 5686 N N . LYS A 1 707 ? -16.671 15.388 19.455 1.00 92.06 707 LYS A N 1
ATOM 5687 C CA . LYS A 1 707 ? -16.871 16.194 20.660 1.00 92.06 707 LYS A CA 1
ATOM 5688 C C . LYS A 1 707 ? -16.663 15.323 21.885 1.00 92.06 707 LYS A C 1
ATOM 5690 O O . LYS A 1 707 ? -17.186 14.211 21.938 1.00 92.06 707 LYS A O 1
ATOM 5695 N N . ALA A 1 708 ? -15.920 15.845 22.854 1.00 94.50 708 ALA A N 1
ATOM 5696 C CA . ALA A 1 708 ? -15.915 15.294 24.197 1.00 94.50 708 ALA A CA 1
ATOM 5697 C C . ALA A 1 708 ? -17.106 15.895 24.953 1.00 94.50 708 ALA A C 1
ATOM 5699 O O . ALA A 1 708 ? -17.400 17.088 24.821 1.00 94.50 708 ALA A O 1
ATOM 5700 N N . VAL A 1 709 ? -17.833 15.061 25.688 1.00 95.50 709 VAL A N 1
ATOM 5701 C CA . VAL A 1 709 ? -19.019 15.469 26.438 1.00 95.50 709 VAL A CA 1
ATOM 5702 C C . VAL A 1 709 ? -18.989 14.830 27.816 1.00 95.50 709 VAL A C 1
ATOM 5704 O O . VAL A 1 709 ? -18.930 13.608 27.928 1.00 95.50 709 VAL A O 1
ATOM 5707 N N . SER A 1 710 ? -19.067 15.673 28.840 1.00 96.38 710 SER A N 1
ATOM 5708 C CA . SER A 1 710 ? -19.279 15.271 30.229 1.00 96.38 710 SER A CA 1
ATOM 5709 C C . SER A 1 710 ? -20.762 15.399 30.549 1.00 96.38 710 SER A C 1
ATOM 5711 O O . SER A 1 710 ? -21.306 16.498 30.430 1.00 96.38 710 SER A O 1
ATOM 5713 N N . TYR A 1 711 ? -21.413 14.318 30.964 1.00 96.50 711 TYR A N 1
ATOM 5714 C CA . TYR A 1 711 ? -22.791 14.317 31.463 1.00 96.50 711 TYR A CA 1
ATOM 5715 C C . TYR A 1 711 ? -22.802 14.161 32.982 1.00 96.50 711 TYR A C 1
ATOM 5717 O O . TYR A 1 711 ? -21.984 13.430 33.527 1.00 96.50 711 TYR A O 1
ATOM 5725 N N . ASN A 1 712 ? -23.747 14.811 33.657 1.00 96.62 712 ASN A N 1
ATOM 5726 C CA . ASN A 1 712 ? -24.064 14.621 35.070 1.00 96.62 712 ASN A CA 1
ATOM 5727 C C . ASN A 1 712 ? -25.520 14.171 35.170 1.00 96.62 712 ASN A C 1
ATOM 5729 O O . ASN A 1 712 ? -26.392 14.776 34.539 1.00 96.62 712 ASN A O 1
ATOM 5733 N N . PHE A 1 713 ? -25.784 13.144 35.972 1.00 95.94 713 PHE A N 1
ATOM 5734 C CA . PHE A 1 713 ? -27.108 12.527 36.066 1.00 95.94 713 PHE A CA 1
ATOM 5735 C C . PHE A 1 713 ? -27.796 12.849 37.388 1.00 95.94 713 PHE A C 1
ATOM 5737 O O . PHE A 1 713 ? -27.137 13.124 38.397 1.00 95.94 713 PHE A O 1
ATOM 5744 N N . GLU A 1 714 ? -29.124 12.828 37.382 1.00 95.44 714 GLU A N 1
ATOM 5745 C CA . GLU A 1 714 ? -29.929 12.829 38.601 1.00 95.44 714 GLU A CA 1
ATOM 5746 C C . GLU A 1 714 ? -29.708 11.543 39.401 1.00 95.44 714 GLU A C 1
ATOM 5748 O O . GLU A 1 714 ? -29.348 10.506 38.843 1.00 95.44 714 GLU A O 1
ATOM 5753 N N . THR A 1 715 ? -29.889 11.617 40.721 1.00 92.62 715 THR A N 1
ATOM 5754 C CA . THR A 1 715 ? -29.681 10.478 41.627 1.00 92.62 715 THR A CA 1
ATOM 5755 C C . THR A 1 715 ? -30.590 9.318 41.229 1.00 92.62 715 THR A C 1
ATOM 5757 O O . THR A 1 715 ? -31.813 9.444 41.270 1.00 92.62 715 THR A O 1
ATOM 5760 N N . GLN A 1 716 ? -30.008 8.175 40.873 1.00 91.94 716 GLN A N 1
ATOM 5761 C CA . GLN A 1 716 ? -30.788 7.023 40.428 1.00 91.94 716 GLN A CA 1
ATOM 5762 C C . GLN A 1 716 ? -31.473 6.324 41.607 1.00 91.94 716 GLN A C 1
ATOM 5764 O O . GLN A 1 716 ? -30.914 6.233 42.704 1.00 91.94 716 GLN A O 1
ATOM 5769 N N . THR A 1 717 ? -32.672 5.783 41.387 1.00 86.25 717 THR A N 1
ATOM 5770 C CA . THR A 1 717 ? -33.345 4.941 42.383 1.00 86.25 717 THR A CA 1
ATOM 5771 C C . THR A 1 717 ? -32.529 3.673 42.627 1.00 86.25 717 THR A C 1
ATOM 5773 O O . THR A 1 717 ? -32.159 2.978 41.681 1.00 86.25 717 THR A O 1
ATOM 5776 N N . LYS A 1 718 ? -32.259 3.357 43.899 1.00 83.94 718 LYS A N 1
ATOM 5777 C CA . LYS A 1 718 ? -31.585 2.109 44.273 1.00 83.94 718 LYS A CA 1
ATOM 5778 C C . LYS A 1 718 ? -32.471 0.906 43.956 1.00 83.94 718 LYS A C 1
ATOM 5780 O O . LYS A 1 718 ? -33.666 0.914 44.244 1.00 83.94 718 LYS A O 1
ATOM 5785 N N . THR A 1 719 ? -31.867 -0.127 43.390 1.00 82.25 719 THR A N 1
ATOM 5786 C CA . THR A 1 719 ? -32.497 -1.362 42.921 1.00 82.25 719 THR A CA 1
ATOM 5787 C C . THR A 1 719 ? -31.952 -2.565 43.700 1.00 82.25 719 THR A C 1
ATOM 5789 O O . THR A 1 719 ? -30.944 -2.496 44.414 1.00 82.25 719 THR A O 1
ATOM 5792 N N . SER A 1 720 ? -32.621 -3.713 43.584 1.00 84.88 720 SER A N 1
ATOM 5793 C CA . SER A 1 720 ? -32.088 -4.977 44.096 1.00 84.88 720 SER A CA 1
ATOM 5794 C C . SER A 1 720 ? -30.928 -5.450 43.215 1.00 84.88 720 SER A C 1
ATOM 5796 O O . SER A 1 720 ? -31.143 -5.891 42.087 1.00 84.88 720 SER A O 1
ATOM 5798 N N . LEU A 1 721 ? -29.699 -5.392 43.736 1.00 91.50 721 LEU A N 1
ATOM 5799 C CA . LEU A 1 721 ? -28.514 -5.892 43.033 1.00 91.50 721 LEU A CA 1
ATOM 5800 C C . LEU A 1 721 ? -28.606 -7.402 42.796 1.00 91.50 721 LEU A C 1
ATOM 5802 O O . LEU A 1 721 ? -28.668 -8.192 43.742 1.00 91.50 721 LEU A O 1
ATOM 5806 N N . THR A 1 722 ? -28.519 -7.812 41.532 1.00 94.88 722 THR A N 1
ATOM 5807 C CA . THR A 1 722 ? -28.419 -9.231 41.182 1.00 94.88 722 THR A CA 1
ATOM 5808 C C . THR A 1 722 ? -26.964 -9.680 41.282 1.00 94.88 722 THR A C 1
ATOM 5810 O O . THR A 1 722 ? -26.122 -9.300 40.468 1.00 94.88 722 THR A O 1
ATOM 5813 N N . ASN A 1 723 ? -26.658 -10.502 42.287 1.00 95.75 723 ASN A N 1
ATOM 5814 C CA . ASN A 1 723 ? -25.354 -11.154 42.404 1.00 95.75 723 ASN A CA 1
ATOM 5815 C C . ASN A 1 723 ? -25.235 -12.283 41.371 1.00 95.75 723 ASN A C 1
ATOM 5817 O O . ASN A 1 723 ? -26.129 -13.123 41.264 1.00 95.75 723 ASN A O 1
ATOM 5821 N N . VAL A 1 724 ? -24.122 -12.302 40.642 1.00 97.06 724 VAL A N 1
ATOM 5822 C CA . VAL A 1 724 ? -23.782 -13.294 39.615 1.00 97.06 724 VAL A CA 1
ATOM 5823 C C . VAL A 1 724 ? -22.370 -13.778 39.890 1.00 97.06 724 VAL A C 1
ATOM 5825 O O . VAL A 1 724 ? -21.462 -12.969 40.069 1.00 97.06 724 VAL A O 1
ATOM 5828 N N . ASN A 1 725 ? -22.163 -15.086 39.911 1.00 97.00 725 ASN A N 1
ATOM 5829 C CA . ASN A 1 725 ? -20.838 -15.659 40.124 1.00 97.00 725 ASN A CA 1
ATOM 5830 C C . ASN A 1 725 ? -20.286 -16.168 38.791 1.00 97.00 725 ASN A C 1
ATOM 5832 O O . ASN A 1 725 ? -20.961 -16.924 38.090 1.00 97.00 725 ASN A O 1
ATOM 5836 N N . VAL A 1 726 ? -19.062 -15.767 38.443 1.00 97.12 726 VAL A N 1
ATOM 5837 C CA . VAL A 1 726 ? -18.326 -16.366 37.324 1.00 97.12 726 VAL A CA 1
ATOM 5838 C C . VAL A 1 726 ? -17.817 -17.725 37.798 1.00 97.12 726 VAL A C 1
ATOM 5840 O O . VAL A 1 726 ? -16.982 -17.794 38.699 1.00 97.12 726 VAL A O 1
ATOM 5843 N N . LYS A 1 727 ? -18.359 -18.802 37.226 1.00 95.31 727 LYS A N 1
ATOM 5844 C CA . LYS A 1 727 ? -18.011 -20.187 37.568 1.00 95.31 727 LYS A CA 1
ATOM 5845 C C . LYS A 1 727 ? -16.674 -20.602 36.972 1.00 95.31 727 LYS A C 1
ATOM 5847 O O . LYS A 1 727 ? -15.882 -21.261 37.636 1.00 95.31 727 LYS A O 1
ATOM 5852 N N . SER A 1 728 ? -16.446 -20.249 35.709 1.00 94.88 728 SER A N 1
ATOM 5853 C CA . SER A 1 728 ? -15.242 -20.630 34.978 1.00 94.88 728 SER A CA 1
ATOM 5854 C C . SER A 1 728 ? -14.920 -19.629 33.867 1.00 94.88 728 SER A C 1
ATOM 5856 O O . SER A 1 728 ? -15.812 -19.011 33.280 1.00 94.88 728 SER A O 1
ATOM 5858 N N . VAL A 1 729 ? -13.625 -19.481 33.581 1.00 96.94 729 VAL A N 1
ATOM 5859 C CA . VAL A 1 729 ? -13.105 -18.855 32.361 1.00 96.94 729 VAL A CA 1
ATOM 5860 C C . VAL A 1 729 ? -12.132 -19.857 31.745 1.00 96.94 729 VAL A C 1
ATOM 5862 O O . VAL A 1 729 ? -11.178 -20.270 32.400 1.00 96.94 729 VAL A O 1
ATOM 5865 N N . GLN A 1 730 ? -12.408 -20.318 30.526 1.00 95.62 730 GLN A N 1
ATOM 5866 C CA . GLN A 1 730 ? -11.659 -21.401 29.872 1.00 95.62 730 GLN A CA 1
ATOM 5867 C C . GLN A 1 730 ? -11.479 -21.113 28.379 1.00 95.62 730 GLN A C 1
ATOM 5869 O O . GLN A 1 730 ? -12.287 -20.395 27.791 1.00 95.62 730 GLN A O 1
ATOM 5874 N N . GLN A 1 731 ? -10.456 -21.684 27.737 1.00 95.12 731 GLN A N 1
ATOM 5875 C CA . GLN A 1 731 ? -10.335 -21.619 26.277 1.00 95.12 731 GLN A CA 1
ATOM 5876 C C . GLN A 1 731 ? -11.476 -22.416 25.625 1.00 95.12 731 GLN A C 1
ATOM 5878 O O . GLN A 1 731 ? -11.807 -23.516 26.063 1.00 95.12 731 GLN A O 1
ATOM 5883 N N . TYR A 1 732 ? -12.084 -21.873 24.572 1.00 94.00 732 TYR A N 1
ATOM 5884 C CA . TYR A 1 732 ? -13.202 -22.510 23.882 1.00 94.00 732 TYR A CA 1
ATOM 5885 C C . TYR A 1 732 ? -12.728 -23.267 22.637 1.00 94.00 732 TYR A C 1
ATOM 5887 O O . TYR A 1 732 ? -12.213 -22.666 21.694 1.00 94.00 732 TYR A O 1
ATOM 5895 N N . ASN A 1 733 ? -12.936 -24.588 22.618 1.00 89.75 733 ASN A N 1
ATOM 5896 C CA . ASN A 1 733 ? -12.705 -25.479 21.470 1.00 89.75 733 ASN A CA 1
ATOM 5897 C C . ASN A 1 733 ? -11.304 -25.368 20.825 1.00 89.75 733 ASN A C 1
ATOM 5899 O O . ASN A 1 733 ? -11.178 -25.507 19.610 1.00 89.75 733 ASN A O 1
ATOM 5903 N N . ASN A 1 734 ? -10.262 -25.094 21.622 1.00 82.31 734 ASN A N 1
ATOM 5904 C CA . ASN A 1 734 ? -8.883 -24.820 21.178 1.00 82.31 734 ASN A CA 1
ATOM 5905 C C . ASN A 1 734 ? -8.746 -23.658 20.168 1.00 82.31 734 ASN A C 1
ATOM 5907 O O . ASN A 1 734 ? -7.751 -23.564 19.454 1.00 82.31 734 ASN A O 1
ATOM 5911 N N . LYS A 1 735 ? -9.731 -22.753 20.119 1.00 88.12 735 LYS A N 1
ATOM 5912 C CA . LYS A 1 735 ? -9.731 -21.556 19.270 1.00 88.12 735 LYS A CA 1
ATOM 5913 C C . LYS A 1 735 ? -9.169 -20.343 20.015 1.00 88.12 735 LYS A C 1
ATOM 5915 O O . LYS A 1 735 ? -9.019 -20.353 21.238 1.00 88.12 735 LYS A O 1
ATOM 5920 N N . TYR A 1 736 ? -8.956 -19.251 19.292 1.00 93.12 736 TYR A N 1
ATOM 5921 C CA . TYR A 1 736 ? -8.798 -17.888 19.796 1.00 93.12 736 TYR A CA 1
ATOM 5922 C C . TYR A 1 736 ? -10.126 -17.356 20.351 1.00 93.12 736 TYR A C 1
ATOM 5924 O O . TYR A 1 736 ? -10.700 -16.385 19.862 1.00 93.12 736 TYR A O 1
ATOM 5932 N N . ALA A 1 737 ? -10.650 -18.033 21.368 1.00 95.12 737 ALA A N 1
ATOM 5933 C CA . ALA A 1 737 ? -11.869 -17.668 22.063 1.00 95.12 737 ALA A CA 1
ATOM 5934 C C . ALA A 1 737 ? -11.822 -18.162 23.512 1.00 95.12 737 ALA A C 1
ATOM 5936 O O . ALA A 1 737 ? -11.269 -19.228 23.791 1.00 95.12 737 ALA A O 1
ATOM 5937 N N . ILE A 1 738 ? -12.448 -17.416 24.421 1.00 96.88 738 ILE A N 1
ATOM 5938 C CA . ILE A 1 738 ? -12.682 -17.855 25.802 1.00 96.88 738 ILE A CA 1
ATOM 5939 C C . ILE A 1 738 ? -14.175 -18.021 26.068 1.00 96.88 738 ILE A C 1
ATOM 5941 O O . ILE A 1 738 ? -14.994 -17.216 25.627 1.00 96.88 738 ILE A O 1
ATOM 5945 N N . LYS A 1 739 ? -14.527 -19.071 26.807 1.00 97.06 739 LYS A N 1
ATOM 5946 C CA . LYS A 1 739 ? -15.856 -19.288 27.370 1.00 97.06 739 LYS A CA 1
ATOM 5947 C C . LYS A 1 739 ? -15.865 -18.768 28.802 1.00 97.06 739 LYS A C 1
ATOM 5949 O O . LYS A 1 739 ? -15.060 -19.206 29.621 1.00 97.06 739 LYS A O 1
ATOM 5954 N N . VAL A 1 740 ? -16.787 -17.857 29.087 1.00 97.75 740 VAL A N 1
ATOM 5955 C CA . VAL A 1 740 ? -17.081 -17.328 30.421 1.00 97.75 740 VAL A CA 1
ATOM 5956 C C . VAL A 1 740 ? -18.402 -17.938 30.876 1.00 97.75 740 VAL A C 1
ATOM 5958 O O . VAL A 1 740 ? -19.442 -17.652 30.287 1.00 97.75 740 VAL A O 1
ATOM 5961 N N . GLU A 1 741 ? -18.378 -18.798 31.891 1.00 96.81 741 GLU A N 1
ATOM 5962 C CA . GLU A 1 741 ? -19.580 -19.435 32.440 1.00 96.81 741 GLU A CA 1
ATOM 5963 C C . GLU A 1 741 ? -20.082 -18.681 33.677 1.00 96.81 741 GLU A C 1
ATOM 5965 O O . GLU A 1 741 ? -19.319 -18.420 34.611 1.00 96.81 741 GLU A O 1
ATOM 5970 N N . LEU A 1 742 ? -21.377 -18.366 33.711 1.00 97.00 742 LEU A N 1
ATOM 5971 C CA . LEU A 1 742 ? -22.043 -17.707 34.834 1.00 97.00 742 LEU A CA 1
ATOM 5972 C C . LEU A 1 742 ? -22.913 -18.699 35.622 1.00 97.00 742 LEU A C 1
ATOM 5974 O O . LEU A 1 742 ? -23.410 -19.697 35.092 1.00 97.00 742 LEU A O 1
ATOM 5978 N N . ASP A 1 743 ? -23.141 -18.419 36.906 1.00 96.62 743 ASP A N 1
ATOM 5979 C CA . ASP A 1 743 ? -24.027 -19.230 37.749 1.00 96.62 743 ASP A CA 1
ATOM 5980 C C . ASP A 1 743 ? -25.501 -19.186 37.319 1.00 96.62 743 ASP A C 1
ATOM 5982 O O . ASP A 1 743 ? -26.219 -20.169 37.507 1.00 96.62 743 ASP A O 1
ATOM 5986 N N . ARG A 1 744 ? -25.919 -18.097 36.666 1.00 95.88 744 ARG A N 1
ATOM 5987 C CA . ARG A 1 744 ? -27.265 -17.863 36.128 1.00 95.88 744 ARG A CA 1
ATOM 5988 C C . ARG A 1 744 ? -27.221 -17.200 34.756 1.00 95.88 744 ARG A C 1
ATOM 5990 O O . ARG A 1 744 ? -26.208 -16.622 34.372 1.00 95.88 744 ARG A O 1
ATOM 5997 N N . GLU A 1 745 ? -28.342 -17.228 34.042 1.00 96.50 745 GLU A N 1
ATOM 5998 C CA . GLU A 1 745 ? -28.480 -16.470 32.802 1.00 96.50 745 GLU A CA 1
ATOM 5999 C C . GLU A 1 745 ? -28.432 -14.957 33.088 1.00 96.50 745 GLU A C 1
ATOM 6001 O O . GLU A 1 745 ? -29.151 -14.451 33.953 1.00 96.50 745 GLU A O 1
ATOM 6006 N N . VAL A 1 746 ? -27.612 -14.224 32.333 1.00 96.19 746 VAL A N 1
ATOM 6007 C CA . VAL A 1 746 ? -27.641 -12.758 32.271 1.00 96.19 746 VAL A CA 1
ATOM 6008 C C . VAL A 1 746 ? -27.748 -12.379 30.805 1.00 96.19 746 VAL A C 1
ATOM 6010 O O . VAL A 1 746 ? -26.848 -12.688 30.030 1.00 96.19 746 VAL A O 1
ATOM 6013 N N . LYS A 1 747 ? -28.844 -11.726 30.421 1.00 93.25 747 LYS A N 1
ATOM 6014 C CA . LYS A 1 747 ? -29.094 -11.278 29.043 1.00 93.25 747 LYS A CA 1
ATOM 6015 C C . LYS A 1 747 ? -28.454 -9.911 28.791 1.00 93.25 747 LYS A C 1
ATOM 6017 O O . LYS A 1 747 ? -28.169 -9.169 29.733 1.00 93.25 747 LYS A O 1
ATOM 6022 N N . ASP A 1 748 ? -28.288 -9.553 27.517 1.00 89.44 748 ASP A N 1
ATOM 6023 C CA . ASP A 1 748 ? -27.786 -8.234 27.095 1.00 89.44 748 ASP A CA 1
ATOM 6024 C C . ASP A 1 748 ? -26.368 -7.921 27.632 1.00 89.44 748 ASP A C 1
ATOM 6026 O O . ASP A 1 748 ? -26.084 -6.785 28.006 1.00 89.44 748 ASP A O 1
ATOM 6030 N N . LEU A 1 749 ? -25.462 -8.906 27.701 1.00 95.06 749 LEU A N 1
ATOM 6031 C CA . LEU A 1 749 ? -24.023 -8.614 27.784 1.00 95.06 749 LEU A CA 1
ATOM 6032 C C . LEU A 1 749 ? -23.450 -8.534 26.365 1.00 95.06 749 LEU A C 1
ATOM 6034 O O . LEU A 1 749 ? -23.610 -9.446 25.556 1.00 95.06 749 LEU A O 1
ATOM 6038 N N . LYS A 1 750 ? -22.803 -7.412 26.069 1.00 92.62 750 LYS A N 1
ATOM 6039 C CA . LYS A 1 750 ? -22.151 -7.079 24.801 1.00 92.62 750 LYS A CA 1
ATOM 6040 C C . LYS A 1 750 ? -20.637 -7.186 24.951 1.00 92.62 750 LYS A C 1
ATOM 6042 O O . LYS A 1 750 ? -20.126 -7.264 26.064 1.00 92.62 750 LYS A O 1
ATOM 6047 N N . VAL A 1 751 ? -19.915 -7.090 23.834 1.00 94.75 751 VAL A N 1
ATOM 6048 C CA . VAL A 1 751 ? -18.441 -7.050 23.788 1.00 94.75 751 VAL A CA 1
ATOM 6049 C C . VAL A 1 751 ? -17.847 -6.120 24.857 1.00 94.75 751 VAL A C 1
ATOM 6051 O O . VAL A 1 751 ? -17.023 -6.556 25.653 1.00 94.75 751 VAL A O 1
ATOM 6054 N N . GLY A 1 752 ? -18.322 -4.873 24.940 1.00 94.56 752 GLY A N 1
ATOM 6055 C CA . GLY A 1 752 ? -17.808 -3.887 25.897 1.00 94.56 752 GLY A CA 1
ATOM 6056 C C . GLY A 1 752 ? -18.177 -4.128 27.369 1.00 94.56 752 GLY A C 1
ATOM 6057 O O . GLY A 1 752 ? -17.662 -3.422 28.228 1.00 94.56 752 GLY A O 1
ATOM 6058 N N . ASN A 1 753 ? -19.041 -5.096 27.699 1.00 97.19 753 ASN A N 1
ATOM 6059 C CA . ASN A 1 753 ? -19.328 -5.458 29.094 1.00 97.19 753 ASN A CA 1
ATOM 6060 C C . ASN A 1 753 ? -18.248 -6.370 29.710 1.00 97.19 753 ASN A C 1
ATOM 6062 O O . ASN A 1 753 ? -18.245 -6.551 30.929 1.00 97.19 753 ASN A O 1
ATOM 6066 N N . PHE A 1 754 ? -17.356 -6.946 28.894 1.00 97.88 754 PHE A N 1
ATOM 6067 C CA . PHE A 1 754 ? -16.266 -7.825 29.321 1.00 97.88 754 PHE A CA 1
ATOM 6068 C C . PHE A 1 754 ? -14.925 -7.091 29.208 1.00 97.88 754 PHE A C 1
ATOM 6070 O O . PHE A 1 754 ? -14.459 -6.792 28.110 1.00 97.88 754 PHE A O 1
ATOM 6077 N N . ASN A 1 755 ? -14.277 -6.834 30.342 1.00 96.94 755 ASN A N 1
ATOM 6078 C CA . ASN A 1 755 ? -12.964 -6.194 30.381 1.00 96.94 755 ASN A CA 1
ATOM 6079 C C . ASN A 1 755 ? -11.876 -7.267 30.430 1.00 96.94 755 ASN A C 1
ATOM 6081 O O . ASN A 1 755 ? -11.798 -8.013 31.410 1.00 96.94 755 ASN A O 1
ATOM 6085 N N . ILE A 1 756 ? -11.045 -7.340 29.388 1.00 97.06 756 ILE A N 1
ATOM 6086 C CA . ILE A 1 756 ? -9.935 -8.295 29.291 1.00 97.06 756 ILE A CA 1
ATOM 6087 C C . ILE A 1 756 ? -8.594 -7.598 29.040 1.00 97.06 756 ILE A C 1
ATOM 6089 O O . ILE A 1 756 ? -8.546 -6.492 28.503 1.00 97.06 756 ILE A O 1
ATOM 6093 N N . LYS A 1 757 ? -7.501 -8.290 29.370 1.00 96.75 757 LYS A N 1
ATOM 6094 C CA . LYS A 1 757 ? -6.127 -7.907 29.015 1.00 96.75 757 LYS A CA 1
ATOM 6095 C C . LYS A 1 757 ? -5.537 -8.791 27.918 1.00 96.75 757 LYS A C 1
ATOM 6097 O O . LYS A 1 757 ? -5.964 -9.923 27.711 1.00 96.75 757 LYS A O 1
ATOM 6102 N N . ASN A 1 758 ? -4.496 -8.259 27.276 1.00 96.38 758 ASN A N 1
ATOM 6103 C CA . ASN A 1 758 ? -3.594 -8.935 26.333 1.00 96.38 758 ASN A CA 1
ATOM 6104 C C . ASN A 1 758 ? -4.209 -9.406 24.996 1.00 96.38 758 ASN A C 1
ATOM 6106 O O . ASN A 1 758 ? -3.478 -9.914 24.150 1.00 96.38 758 ASN A O 1
ATOM 6110 N N . ALA A 1 759 ? -5.503 -9.168 24.760 1.00 96.00 759 ALA A N 1
ATOM 6111 C CA . ALA A 1 759 ? -6.159 -9.274 23.454 1.00 96.00 759 ALA A CA 1
ATOM 6112 C C . ALA A 1 759 ? -7.354 -8.308 23.353 1.00 96.00 759 ALA A C 1
ATOM 6114 O O . ALA A 1 759 ? -7.817 -7.774 24.361 1.00 96.00 759 ALA A O 1
ATOM 6115 N N . LEU A 1 760 ? -7.892 -8.133 22.143 1.00 95.00 760 LEU A N 1
ATOM 6116 C CA . LEU A 1 760 ? -9.170 -7.465 21.887 1.00 95.00 760 LEU A CA 1
ATOM 6117 C C . LEU A 1 760 ? -10.274 -8.483 21.582 1.00 95.00 760 LEU A C 1
ATOM 6119 O O . LEU A 1 760 ? -10.101 -9.392 20.764 1.00 95.00 760 LEU A O 1
ATOM 6123 N N . ILE A 1 761 ? -11.452 -8.273 22.168 1.00 95.38 761 ILE A N 1
ATOM 6124 C CA . ILE A 1 761 ? -12.657 -9.041 21.840 1.00 95.38 761 ILE A CA 1
ATOM 6125 C C . ILE A 1 761 ? -13.165 -8.618 20.449 1.00 95.38 761 ILE A C 1
ATOM 6127 O O . ILE A 1 761 ? -13.196 -7.436 20.093 1.00 95.38 761 ILE A O 1
ATOM 6131 N N . LYS A 1 762 ? -13.531 -9.607 19.634 1.00 92.69 762 LYS A N 1
ATOM 6132 C CA . LYS A 1 762 ? -14.111 -9.462 18.292 1.00 92.69 762 LYS A CA 1
ATOM 6133 C C . LYS A 1 762 ? -15.622 -9.609 18.295 1.00 92.69 762 LYS A C 1
ATOM 6135 O O . LYS A 1 762 ? -16.295 -8.835 17.625 1.00 92.69 762 LYS A O 1
ATOM 6140 N N . ASP A 1 763 ? -16.121 -10.585 19.039 1.00 93.88 763 ASP A N 1
ATOM 6141 C CA . ASP A 1 763 ? -17.543 -10.873 19.183 1.00 93.88 763 ASP A CA 1
ATOM 6142 C C . ASP A 1 763 ? -17.813 -11.496 20.559 1.00 93.88 763 ASP A C 1
ATOM 6144 O O . ASP A 1 763 ? -16.906 -12.073 21.167 1.00 93.88 763 ASP A O 1
ATOM 6148 N N . ALA A 1 764 ? -19.048 -11.365 21.041 1.00 96.00 764 ALA A N 1
ATOM 6149 C CA . ALA A 1 764 ? -19.515 -11.923 22.303 1.00 96.00 764 ALA A CA 1
ATOM 6150 C C . ALA A 1 764 ? -20.883 -12.592 22.099 1.00 96.00 764 ALA A C 1
ATOM 6152 O O . ALA A 1 764 ? -21.915 -11.922 22.037 1.00 96.00 764 ALA A O 1
ATOM 6153 N N . LYS A 1 765 ? -20.892 -13.926 22.024 1.00 96.44 765 LYS A N 1
ATOM 6154 C CA . LYS A 1 765 ? -22.089 -14.734 21.759 1.00 96.44 765 LYS A CA 1
ATOM 6155 C C . LYS A 1 765 ? -22.570 -15.440 23.027 1.00 96.44 765 LYS A C 1
ATOM 6157 O O . LYS A 1 765 ? -21.802 -16.164 23.656 1.00 96.44 765 LYS A O 1
ATOM 6162 N N . GLN A 1 766 ? -23.845 -15.285 23.378 1.00 97.12 766 GLN A N 1
ATOM 6163 C CA . GLN A 1 766 ? -24.456 -16.001 24.503 1.00 97.12 766 GLN A CA 1
ATOM 6164 C C . GLN A 1 766 ? -24.798 -17.458 24.125 1.00 97.12 766 GLN A C 1
ATOM 6166 O O . GLN A 1 766 ? -25.400 -17.713 23.082 1.00 97.12 766 GLN A O 1
ATOM 6171 N N . GLU A 1 767 ? -24.459 -18.409 24.997 1.00 95.31 767 GLU A N 1
ATOM 6172 C CA . GLU A 1 767 ? -24.823 -19.830 24.915 1.00 95.31 767 GLU A CA 1
ATOM 6173 C C . GLU A 1 767 ? -25.339 -20.294 26.292 1.00 95.31 767 GLU A C 1
ATOM 6175 O O . GLU A 1 767 ? -24.575 -20.696 27.173 1.00 95.31 767 GLU A O 1
ATOM 6180 N N . GLY A 1 768 ? -26.655 -20.174 26.511 1.00 94.81 768 GLY A N 1
ATOM 6181 C CA . GLY A 1 768 ? -27.282 -20.401 27.819 1.00 94.81 768 GLY A CA 1
ATOM 6182 C C . GLY A 1 768 ? -26.765 -19.413 28.871 1.00 94.81 768 GLY A C 1
ATOM 6183 O O . GLY A 1 768 ? -26.795 -18.201 28.659 1.00 94.81 768 GLY A O 1
ATOM 6184 N N . ASN A 1 769 ? -26.241 -19.930 29.985 1.00 96.06 769 ASN A N 1
ATOM 6185 C CA . ASN A 1 769 ? -25.608 -19.126 31.042 1.00 96.06 769 ASN A CA 1
ATOM 6186 C C . ASN A 1 769 ? -24.130 -18.793 30.741 1.00 96.06 769 ASN A C 1
ATOM 6188 O O . ASN A 1 769 ? -23.424 -18.290 31.610 1.00 96.06 769 ASN A O 1
ATOM 6192 N N . SER A 1 770 ? -23.621 -19.125 29.552 1.00 97.19 770 SER A N 1
ATOM 6193 C CA . SER A 1 770 ? -22.239 -18.843 29.148 1.00 97.19 770 SER A CA 1
ATOM 6194 C C . SER A 1 770 ? -22.161 -17.768 28.070 1.00 97.19 770 SER A C 1
ATOM 6196 O O . SER A 1 770 ? -23.104 -17.573 27.308 1.00 97.19 770 SER A O 1
ATOM 6198 N N . TYR A 1 771 ? -20.999 -17.133 27.959 1.00 98.06 771 TYR A N 1
ATOM 6199 C CA . TYR A 1 771 ? -20.638 -16.251 26.854 1.00 98.06 771 TYR A CA 1
ATOM 6200 C C . TYR A 1 771 ? -19.345 -16.728 26.197 1.00 98.06 771 TYR A C 1
ATOM 6202 O O . TYR A 1 771 ? -18.355 -16.986 26.881 1.00 98.06 771 TYR A O 1
ATOM 6210 N N . ILE A 1 772 ? -19.360 -16.847 24.871 1.00 97.56 772 ILE A N 1
ATOM 6211 C CA . ILE A 1 772 ? -18.188 -17.139 24.048 1.00 97.56 772 ILE A CA 1
ATOM 6212 C C . ILE A 1 772 ? -17.651 -15.811 23.524 1.00 97.56 772 ILE A C 1
ATOM 6214 O O . ILE A 1 772 ? -18.326 -15.126 22.756 1.00 97.56 772 ILE A O 1
ATOM 6218 N N . LEU A 1 773 ? -16.448 -15.446 23.958 1.00 97.50 773 LEU A N 1
ATOM 6219 C CA . LEU A 1 773 ? -15.754 -14.231 23.551 1.00 97.50 773 LEU A CA 1
ATOM 6220 C C . LEU A 1 773 ? -14.691 -14.611 22.522 1.00 97.50 773 LEU A C 1
ATOM 6222 O O . LEU A 1 773 ? -13.669 -15.199 22.879 1.00 97.50 773 LEU A O 1
ATOM 6226 N N . THR A 1 774 ? -14.921 -14.303 21.246 1.00 95.31 774 THR A N 1
ATOM 6227 C CA . THR A 1 774 ? -13.908 -14.491 20.198 1.00 95.31 774 THR A CA 1
ATOM 6228 C C . THR A 1 774 ? -12.861 -13.389 20.309 1.00 95.31 774 THR A C 1
ATOM 6230 O O . THR A 1 774 ? -13.205 -12.219 20.465 1.00 95.31 774 THR A O 1
ATOM 6233 N N . LEU A 1 775 ? -11.584 -13.752 20.224 1.00 94.75 775 LEU A N 1
ATOM 6234 C CA . LEU A 1 775 ? -10.437 -12.876 20.448 1.00 94.75 775 LEU A CA 1
ATOM 6235 C C . LEU A 1 775 ? -9.705 -12.544 19.141 1.00 94.75 775 LEU A C 1
ATOM 6237 O O . LEU A 1 775 ? -9.896 -13.170 18.101 1.00 94.75 775 LEU A O 1
ATOM 6241 N N . SER A 1 776 ? -8.877 -11.506 19.200 1.00 91.81 776 SER A N 1
ATOM 6242 C CA . SER A 1 776 ? -8.077 -10.970 18.093 1.00 91.81 776 SER A CA 1
ATOM 6243 C C . SER A 1 776 ? -7.067 -9.958 18.639 1.00 91.81 776 SER A C 1
ATOM 6245 O O . SER A 1 776 ? -7.209 -9.538 19.784 1.00 91.81 776 SER A O 1
ATOM 6247 N N . HIS A 1 777 ? -6.088 -9.531 17.833 1.00 90.75 777 HIS A N 1
ATOM 6248 C CA . HIS A 1 777 ? -5.060 -8.557 18.239 1.00 90.75 777 HIS A CA 1
ATOM 6249 C C . HIS A 1 777 ? -4.496 -8.825 19.638 1.00 90.75 777 HIS A C 1
ATOM 6251 O O . HIS A 1 777 ? -4.612 -8.017 20.558 1.00 90.75 777 HIS A O 1
ATOM 6257 N N . PHE A 1 778 ? -3.899 -10.005 19.772 1.00 93.94 778 PHE A N 1
ATOM 6258 C CA . PHE A 1 778 ? -3.040 -10.333 20.896 1.00 93.94 778 PHE A CA 1
ATOM 6259 C C . PHE A 1 778 ? -1.871 -9.340 20.972 1.00 93.94 778 PHE A C 1
ATOM 6261 O O . PHE A 1 778 ? -1.436 -8.819 19.943 1.00 93.94 778 PHE A O 1
ATOM 6268 N N . ASN A 1 779 ? -1.365 -9.074 22.175 1.00 94.31 779 ASN A N 1
ATOM 6269 C CA . ASN A 1 779 ? -0.235 -8.160 22.384 1.00 94.31 779 ASN A CA 1
ATOM 6270 C C . ASN A 1 779 ? 1.133 -8.772 22.010 1.00 94.31 779 ASN A C 1
ATOM 6272 O O . ASN A 1 779 ? 2.094 -8.039 21.781 1.00 94.31 779 ASN A O 1
ATOM 6276 N N . SER A 1 780 ? 1.226 -10.100 21.920 1.00 94.31 780 SER A N 1
ATOM 6277 C CA . SER A 1 780 ? 2.402 -10.839 21.452 1.00 94.31 780 SER A CA 1
ATOM 6278 C C . SER A 1 780 ? 2.003 -12.115 20.699 1.00 94.31 780 SER A C 1
ATOM 6280 O O . SER A 1 780 ? 0.836 -12.506 20.683 1.00 94.31 780 SER A O 1
ATOM 6282 N N . TYR A 1 781 ? 2.983 -12.768 20.068 1.00 91.62 781 TYR A N 1
ATOM 6283 C CA . TYR A 1 781 ? 2.870 -14.165 19.630 1.00 91.62 781 TYR A CA 1
ATOM 6284 C C . TYR A 1 781 ? 3.294 -15.122 20.761 1.00 91.62 781 TYR A C 1
ATOM 6286 O O . TYR A 1 781 ? 3.879 -14.688 21.756 1.00 91.62 781 TYR A O 1
ATOM 6294 N N . GLY A 1 782 ? 3.058 -16.423 20.577 1.00 92.12 782 GLY A N 1
ATOM 6295 C CA . GLY A 1 782 ? 3.379 -17.462 21.563 1.00 92.12 782 GLY A CA 1
ATOM 6296 C C . GLY A 1 782 ? 2.339 -17.538 22.680 1.00 92.12 782 GLY A C 1
ATOM 6297 O O . GLY A 1 782 ? 1.173 -17.239 22.450 1.00 92.12 782 GLY A O 1
ATOM 6298 N N . ASP A 1 783 ? 2.742 -17.952 23.878 1.00 93.81 783 ASP A N 1
ATOM 6299 C CA . ASP A 1 783 ? 1.834 -18.106 25.019 1.00 93.81 783 ASP A CA 1
ATOM 6300 C C . ASP A 1 783 ? 1.374 -16.746 25.574 1.00 93.81 783 ASP A C 1
ATOM 6302 O O . ASP A 1 783 ? 2.154 -16.001 26.174 1.00 93.81 783 ASP A O 1
ATOM 6306 N N . VAL A 1 784 ? 0.090 -16.425 25.389 1.00 96.00 784 VAL A N 1
ATOM 6307 C CA . VAL A 1 784 ? -0.536 -15.179 25.847 1.00 96.00 784 VAL A CA 1
ATOM 6308 C C . VAL A 1 784 ? -1.540 -15.471 26.961 1.00 96.00 784 VAL A C 1
ATOM 6310 O O . VAL A 1 784 ? -2.561 -16.128 26.756 1.00 96.00 784 VAL A O 1
ATOM 6313 N N . ASN A 1 785 ? -1.293 -14.920 28.152 1.00 96.56 785 ASN A N 1
ATOM 6314 C CA . ASN A 1 785 ? -2.242 -14.969 29.265 1.00 96.56 785 ASN A CA 1
ATOM 6315 C C . ASN A 1 785 ? -3.374 -13.952 29.043 1.00 96.56 785 ASN A C 1
ATOM 6317 O O . ASN A 1 785 ? -3.183 -12.750 29.230 1.00 96.56 785 ASN A O 1
ATOM 6321 N N . ILE A 1 786 ? -4.554 -14.438 28.667 1.00 97.38 786 ILE A N 1
ATOM 6322 C CA . ILE A 1 786 ? -5.785 -13.655 28.577 1.00 97.38 786 ILE A CA 1
ATOM 6323 C C . ILE A 1 786 ? -6.446 -13.623 29.948 1.00 97.38 786 ILE A C 1
ATOM 6325 O O . ILE A 1 786 ? -6.959 -14.635 30.421 1.00 97.38 786 ILE A O 1
ATOM 6329 N N . GLN A 1 787 ? -6.455 -12.451 30.573 1.00 96.44 787 GLN A N 1
ATOM 6330 C CA . GLN A 1 787 ? -7.067 -12.236 31.881 1.00 96.44 787 GLN A CA 1
ATOM 6331 C C . GLN A 1 787 ? -8.414 -11.528 31.719 1.00 96.44 787 GLN A C 1
ATOM 6333 O O . GLN A 1 787 ? -8.456 -10.423 31.180 1.00 96.44 787 GLN A O 1
ATOM 6338 N N . LEU A 1 788 ? -9.495 -12.127 32.227 1.00 97.75 788 LEU A N 1
ATOM 6339 C CA . LEU A 1 788 ? -10.762 -11.432 32.467 1.00 97.75 788 LEU A CA 1
ATOM 6340 C C . LEU A 1 788 ? -10.643 -10.631 33.771 1.00 97.75 788 LEU A C 1
ATOM 6342 O O . LEU A 1 788 ? -10.520 -11.203 34.856 1.00 97.75 788 LEU A O 1
ATOM 6346 N N . GLU A 1 789 ? -10.668 -9.304 33.659 1.00 97.06 789 GLU A N 1
ATOM 6347 C CA . GLU A 1 789 ? -10.525 -8.383 34.791 1.00 97.06 789 GLU A CA 1
ATOM 6348 C C . GLU A 1 789 ? -11.860 -8.090 35.472 1.00 97.06 789 GLU A C 1
ATOM 6350 O O . GLU A 1 789 ? -11.936 -7.988 36.694 1.00 97.06 789 GLU A O 1
ATOM 6355 N N . SER A 1 790 ? -12.926 -7.924 34.687 1.00 96.69 790 SER A N 1
ATOM 6356 C CA . SER A 1 790 ? -14.283 -7.774 35.212 1.00 96.69 790 SER A CA 1
ATOM 6357 C C . SER A 1 790 ? -15.343 -7.987 34.137 1.00 96.69 790 SER A C 1
ATOM 6359 O O . SER A 1 790 ? -15.095 -7.818 32.944 1.00 96.69 790 SER A O 1
ATOM 6361 N N . ILE A 1 791 ? -16.553 -8.297 34.596 1.00 97.75 791 ILE A N 1
ATOM 6362 C CA . ILE A 1 791 ? -17.784 -8.147 33.822 1.00 97.75 791 ILE A CA 1
ATOM 6363 C C . ILE A 1 791 ? -18.572 -7.016 34.484 1.00 97.75 791 ILE A C 1
ATOM 6365 O O . ILE A 1 791 ? -18.641 -6.948 35.716 1.00 97.75 791 ILE A O 1
ATOM 6369 N N . LYS A 1 792 ? -19.132 -6.105 33.691 1.00 96.38 792 LYS A N 1
ATOM 6370 C CA . LYS A 1 792 ? -19.834 -4.915 34.185 1.00 96.38 792 LYS A CA 1
ATOM 6371 C C . LYS A 1 792 ? -21.192 -4.775 33.509 1.00 96.38 792 LYS A C 1
ATOM 6373 O O . LYS A 1 792 ? -21.270 -4.809 32.287 1.00 96.38 792 LYS A O 1
ATOM 6378 N N . LYS A 1 793 ? -22.256 -4.618 34.303 1.00 95.00 793 LYS A N 1
ATOM 6379 C CA . LYS A 1 793 ? -23.629 -4.322 33.859 1.00 95.00 793 LYS A CA 1
ATOM 6380 C C . LYS A 1 793 ? -24.365 -3.576 34.971 1.00 95.00 793 LYS A C 1
ATOM 6382 O O . LYS A 1 793 ? -24.246 -3.978 36.130 1.00 95.00 793 LYS A O 1
ATOM 6387 N N . LYS A 1 794 ? -25.122 -2.523 34.641 1.00 92.12 794 LYS A N 1
ATOM 6388 C CA . LYS A 1 794 ? -25.983 -1.817 35.604 1.00 92.12 794 LYS A CA 1
ATOM 6389 C C . LYS A 1 794 ? -26.899 -2.815 36.326 1.00 92.12 794 LYS A C 1
ATOM 6391 O O . LYS A 1 794 ? -27.427 -3.717 35.688 1.00 92.12 794 LYS A O 1
ATOM 6396 N N . ASP A 1 795 ? -27.081 -2.640 37.636 1.00 91.00 795 ASP A N 1
ATOM 6397 C CA . ASP A 1 795 ? -27.906 -3.486 38.526 1.00 91.00 795 ASP A CA 1
ATOM 6398 C C . ASP A 1 795 ? -27.374 -4.919 38.797 1.00 91.00 795 ASP A C 1
ATOM 6400 O O . ASP A 1 795 ? -27.976 -5.662 39.577 1.00 91.00 795 ASP A O 1
ATOM 6404 N N . TYR A 1 796 ? -26.209 -5.300 38.252 1.00 94.69 796 TYR A N 1
ATOM 6405 C CA . TYR A 1 796 ? -25.558 -6.592 38.519 1.00 94.69 796 TYR A CA 1
ATOM 6406 C C . TYR A 1 796 ? -24.238 -6.435 39.285 1.00 94.69 796 TYR A C 1
ATOM 6408 O O . TYR A 1 796 ? -23.444 -5.529 39.027 1.00 94.69 796 TYR A O 1
ATOM 6416 N N . LYS A 1 797 ? -23.961 -7.380 40.192 1.00 96.00 797 LYS A N 1
ATOM 6417 C CA . LYS A 1 797 ? -22.652 -7.556 40.835 1.00 96.00 797 LYS A CA 1
ATOM 6418 C C . LYS A 1 797 ? -22.052 -8.888 40.396 1.00 96.00 797 LYS A C 1
ATOM 6420 O O . LYS A 1 797 ? -22.512 -9.942 40.827 1.00 96.00 797 LYS A O 1
ATOM 6425 N N . PHE A 1 798 ? -21.023 -8.829 39.554 1.00 96.62 798 PHE A N 1
ATOM 6426 C CA . PHE A 1 798 ? -20.268 -10.004 39.122 1.00 96.62 798 PHE A CA 1
ATOM 6427 C C . PHE A 1 798 ? -19.127 -10.294 40.101 1.00 96.62 798 PHE A C 1
ATOM 6429 O O . PHE A 1 798 ? -18.262 -9.444 40.309 1.00 96.62 798 PHE A O 1
ATOM 6436 N N . ASN A 1 799 ? -19.119 -11.494 40.677 1.00 96.19 799 ASN A N 1
ATOM 6437 C CA . ASN A 1 799 ? -18.064 -11.976 41.563 1.00 96.19 799 ASN A CA 1
ATOM 6438 C C . ASN A 1 799 ? -17.155 -12.944 40.788 1.00 96.19 799 ASN A C 1
ATOM 6440 O O . ASN A 1 799 ? -17.622 -13.952 40.248 1.00 96.19 799 ASN A O 1
ATOM 6444 N N . LEU A 1 800 ? -15.863 -12.624 40.716 1.00 94.94 800 LEU A N 1
ATOM 6445 C CA . LEU A 1 800 ? -14.841 -13.392 40.001 1.00 94.94 800 LEU A CA 1
ATOM 6446 C C . LEU A 1 800 ? -14.109 -14.294 41.016 1.00 94.94 800 LEU A C 1
ATOM 6448 O O . LEU A 1 800 ? -12.998 -13.999 41.442 1.00 94.94 800 LEU A O 1
ATOM 6452 N N . ASN A 1 801 ? -14.772 -15.370 41.450 1.00 80.75 801 ASN A N 1
ATOM 6453 C CA . ASN A 1 801 ? -14.376 -16.176 42.619 1.00 80.75 801 ASN A CA 1
ATOM 6454 C C . ASN A 1 801 ? -13.446 -17.368 42.290 1.00 80.75 801 ASN A C 1
ATOM 6456 O O . ASN A 1 801 ? -13.420 -18.353 43.025 1.00 80.75 801 ASN A O 1
ATOM 6460 N N . GLY A 1 802 ? -12.717 -17.320 41.175 1.00 79.88 802 GLY A N 1
ATOM 6461 C CA . GLY A 1 802 ? -11.890 -18.428 40.686 1.00 79.88 802 GLY A CA 1
ATOM 6462 C C . GLY A 1 802 ? -10.811 -17.955 39.714 1.00 79.88 802 GLY A C 1
ATOM 6463 O O . GLY A 1 802 ? -10.548 -16.759 39.614 1.00 79.88 802 GLY A O 1
ATOM 6464 N N . ASN A 1 803 ? -10.186 -18.879 38.979 1.00 88.00 803 ASN A N 1
ATOM 6465 C CA . ASN A 1 803 ? -9.211 -18.494 37.958 1.00 88.00 803 ASN A CA 1
ATOM 6466 C C . ASN A 1 803 ? -9.901 -17.747 36.800 1.00 88.00 803 ASN A C 1
ATOM 6468 O O . ASN A 1 803 ? -10.803 -18.288 36.159 1.00 88.00 803 ASN A O 1
ATOM 6472 N N . THR A 1 804 ? -9.446 -16.524 36.519 1.00 93.44 804 THR A N 1
ATOM 6473 C CA . THR A 1 804 ? -9.934 -15.680 35.415 1.00 93.44 804 THR A CA 1
ATOM 6474 C C . THR A 1 804 ? -8.925 -15.512 34.278 1.00 93.44 804 THR A C 1
ATOM 6476 O O . THR A 1 804 ? -9.206 -14.804 33.310 1.00 93.44 804 THR A O 1
ATOM 6479 N N . SER A 1 805 ? -7.769 -16.172 34.384 1.00 94.81 805 SER A N 1
ATOM 6480 C CA . SER A 1 805 ? -6.701 -16.184 33.387 1.00 94.81 805 SER A CA 1
ATOM 6481 C C . SER A 1 805 ? -6.696 -17.481 32.581 1.00 94.81 805 SER A C 1
ATOM 6483 O O . SER A 1 805 ? -6.643 -18.580 33.135 1.00 94.81 805 SER A O 1
ATOM 6485 N N . VAL A 1 806 ? -6.669 -17.345 31.259 1.00 95.38 806 VAL A N 1
ATOM 6486 C CA . VAL A 1 806 ? -6.534 -18.441 30.296 1.00 95.38 806 VAL A CA 1
ATOM 6487 C C . VAL A 1 806 ? -5.265 -18.202 29.489 1.00 95.38 806 VAL A C 1
ATOM 6489 O O . VAL A 1 806 ? -5.142 -17.169 28.837 1.00 95.38 806 VAL A O 1
ATOM 6492 N N . ASN A 1 807 ? -4.322 -19.143 29.513 1.00 95.50 807 ASN A N 1
ATOM 6493 C CA . ASN A 1 807 ? -3.194 -19.104 28.585 1.00 95.50 807 ASN A CA 1
ATOM 6494 C C . ASN A 1 807 ? -3.653 -19.624 27.215 1.00 95.50 807 ASN A C 1
ATOM 6496 O O . ASN A 1 807 ? -4.224 -20.710 27.138 1.00 95.50 807 ASN A O 1
ATOM 6500 N N . ILE A 1 808 ? -3.417 -18.850 26.159 1.00 94.31 808 ILE A N 1
ATOM 6501 C CA . ILE A 1 808 ? -3.682 -19.227 24.770 1.00 94.31 808 ILE A CA 1
ATOM 6502 C C . ILE A 1 808 ? -2.369 -19.110 24.005 1.00 94.31 808 ILE A C 1
ATOM 6504 O O . ILE A 1 808 ? -1.789 -18.029 23.938 1.00 94.31 808 ILE A O 1
ATOM 6508 N N . ASN A 1 809 ? -1.923 -20.203 23.389 1.00 92.88 809 ASN A N 1
ATOM 6509 C CA . ASN A 1 809 ? -0.799 -20.165 22.460 1.00 92.88 809 ASN A CA 1
ATOM 6510 C C . ASN A 1 809 ? -1.251 -19.552 21.125 1.00 92.88 809 ASN A C 1
ATOM 6512 O O . ASN A 1 809 ? -2.195 -20.032 20.494 1.00 92.88 809 ASN A O 1
ATOM 6516 N N . VAL A 1 810 ? -0.570 -18.492 20.698 1.00 91.31 810 VAL A N 1
ATOM 6517 C CA . VAL A 1 810 ? -0.841 -17.693 19.501 1.00 91.31 810 VAL A CA 1
ATOM 6518 C C . VAL A 1 810 ? 0.324 -17.853 18.510 1.00 91.31 810 VAL A C 1
ATOM 6520 O O . VAL A 1 810 ? 1.188 -16.974 18.403 1.00 91.31 810 VAL A O 1
ATOM 6523 N N . PRO A 1 811 ? 0.410 -18.985 17.786 1.00 88.25 811 PRO A N 1
ATOM 6524 C CA . PRO A 1 811 ? 1.469 -19.202 16.809 1.00 88.25 811 PRO A CA 1
ATOM 6525 C C . PRO A 1 811 ? 1.290 -18.314 15.570 1.00 88.25 811 PRO A C 1
ATOM 6527 O O . PRO A 1 811 ? 0.191 -18.157 15.031 1.00 88.25 811 PRO A O 1
ATOM 6530 N N . ARG A 1 812 ? 2.411 -17.795 15.062 1.00 81.12 812 ARG A N 1
ATOM 6531 C CA . ARG A 1 812 ? 2.514 -17.186 13.728 1.00 81.12 812 ARG A CA 1
ATOM 6532 C C . ARG A 1 812 ? 2.751 -18.297 12.705 1.00 81.12 812 ARG A C 1
ATOM 6534 O O . ARG A 1 812 ? 3.630 -19.134 12.908 1.00 81.12 812 ARG A O 1
ATOM 6541 N N . GLN A 1 813 ? 1.998 -18.319 11.608 1.00 85.38 813 GLN A N 1
ATOM 6542 C CA . GLN A 1 813 ? 2.283 -19.252 10.515 1.00 85.38 813 GLN A CA 1
ATOM 6543 C C . GLN A 1 813 ? 3.584 -18.866 9.796 1.00 85.38 813 GLN A C 1
ATOM 6545 O O . GLN A 1 813 ? 3.874 -17.684 9.604 1.00 85.38 813 GLN A O 1
ATOM 6550 N N . ASN A 1 814 ? 4.353 -19.867 9.361 1.00 87.12 814 ASN A N 1
ATOM 6551 C CA . ASN A 1 814 ? 5.551 -19.646 8.550 1.00 87.12 814 ASN A CA 1
ATOM 6552 C C . ASN A 1 814 ? 5.183 -18.943 7.239 1.00 87.12 814 ASN A C 1
ATOM 6554 O O . ASN A 1 814 ? 4.212 -19.318 6.586 1.00 87.12 814 ASN A O 1
ATOM 6558 N N . LYS A 1 815 ? 5.985 -17.960 6.830 1.00 91.00 815 LYS A N 1
ATOM 6559 C CA . LYS A 1 815 ? 5.872 -17.290 5.527 1.00 91.00 815 LYS A CA 1
ATOM 6560 C C . LYS A 1 815 ? 5.859 -18.322 4.380 1.00 91.00 815 LYS A C 1
ATOM 6562 O O . LYS A 1 815 ? 6.694 -19.230 4.403 1.00 91.00 815 LYS A O 1
ATOM 6567 N N . PRO A 1 816 ? 4.962 -18.219 3.379 1.00 93.31 816 PRO A N 1
ATOM 6568 C CA . PRO A 1 816 ? 4.958 -19.150 2.261 1.00 93.31 816 PRO A CA 1
ATOM 6569 C C . PRO A 1 816 ? 6.191 -18.961 1.373 1.00 93.31 816 PRO A C 1
ATOM 6571 O O . PRO A 1 816 ? 6.799 -17.892 1.317 1.00 93.31 816 PRO A O 1
ATOM 6574 N N . ASN A 1 817 ? 6.520 -20.028 0.650 1.00 93.00 817 ASN A N 1
ATOM 6575 C CA . ASN A 1 817 ? 7.501 -20.034 -0.428 1.00 93.00 817 ASN A CA 1
ATOM 6576 C C . ASN A 1 817 ? 6.813 -20.529 -1.709 1.00 93.00 817 ASN A C 1
ATOM 6578 O O . ASN A 1 817 ? 7.137 -21.585 -2.249 1.00 93.00 817 ASN A O 1
ATOM 6582 N N . ALA A 1 818 ? 5.764 -19.819 -2.116 1.00 91.88 818 ALA A N 1
ATOM 6583 C CA . ALA A 1 818 ? 5.016 -20.079 -3.331 1.00 91.88 818 ALA A CA 1
ATOM 6584 C C . ALA A 1 818 ? 5.888 -19.806 -4.560 1.00 91.88 818 ALA A C 1
ATOM 6586 O O . ALA A 1 818 ? 6.558 -18.775 -4.656 1.00 91.88 818 ALA A O 1
ATOM 6587 N N . GLU A 1 819 ? 5.845 -20.715 -5.522 1.00 91.56 819 GLU A N 1
ATOM 6588 C CA . GLU A 1 819 ? 6.431 -20.506 -6.837 1.00 91.56 819 GLU A CA 1
ATOM 6589 C C . GLU A 1 819 ? 5.324 -20.176 -7.834 1.00 91.56 819 GLU A C 1
ATOM 6591 O O . GLU A 1 819 ? 4.235 -20.740 -7.759 1.00 91.56 819 GLU A O 1
ATOM 6596 N N . ILE A 1 820 ? 5.589 -19.254 -8.762 1.00 90.56 820 ILE A N 1
ATOM 6597 C CA . ILE A 1 820 ? 4.603 -18.830 -9.759 1.00 90.56 820 ILE A CA 1
ATOM 6598 C C . ILE A 1 820 ? 5.103 -18.996 -11.195 1.00 90.56 820 ILE A C 1
ATOM 6600 O O . ILE A 1 820 ? 6.302 -18.909 -11.474 1.00 90.56 820 ILE A O 1
ATOM 6604 N N . LEU A 1 821 ? 4.141 -19.185 -12.096 1.00 88.69 821 LEU A N 1
ATOM 6605 C CA . LEU A 1 821 ? 4.278 -19.155 -13.545 1.00 88.69 821 LEU A CA 1
ATOM 6606 C C . LEU A 1 821 ? 3.145 -18.303 -14.127 1.00 88.69 821 LEU A C 1
ATOM 6608 O O . LEU A 1 821 ? 1.972 -18.565 -13.869 1.00 88.69 821 LEU A O 1
ATOM 6612 N N . ILE A 1 822 ? 3.481 -17.308 -14.941 1.00 86.12 822 ILE A N 1
ATOM 6613 C CA . ILE A 1 822 ? 2.490 -16.532 -15.693 1.00 86.12 822 ILE A CA 1
ATOM 6614 C C . ILE A 1 822 ? 2.088 -17.332 -16.932 1.00 86.12 822 ILE A C 1
ATOM 6616 O O . ILE A 1 822 ? 2.954 -17.761 -17.694 1.00 86.12 822 ILE A O 1
ATOM 6620 N N . LEU A 1 823 ? 0.784 -17.550 -17.122 1.00 79.00 823 LEU A N 1
ATOM 6621 C CA . LEU A 1 823 ? 0.273 -18.361 -18.234 1.00 79.00 823 LEU A CA 1
ATOM 6622 C C . LEU A 1 823 ? 0.059 -17.527 -19.508 1.00 79.00 823 LEU A C 1
ATOM 6624 O O . LEU A 1 823 ? 0.298 -18.012 -20.613 1.00 79.00 823 LEU A O 1
ATOM 6628 N N . ASP A 1 824 ? -0.380 -16.274 -19.366 1.00 71.94 824 ASP A N 1
ATOM 6629 C CA . ASP A 1 824 ? -0.793 -15.417 -20.482 1.00 71.94 824 ASP A CA 1
ATOM 6630 C C . ASP A 1 824 ? -0.580 -13.906 -20.206 1.00 71.94 824 ASP A C 1
ATOM 6632 O O . ASP A 1 824 ? 0.527 -13.482 -19.865 1.00 71.94 824 ASP A O 1
ATOM 6636 N N . ASN A 1 825 ? -1.590 -13.067 -20.464 1.00 73.12 825 ASN A N 1
ATOM 6637 C CA . ASN A 1 825 ? -1.530 -11.614 -20.290 1.00 73.12 825 ASN A CA 1
ATOM 6638 C C . ASN A 1 825 ? -1.930 -11.162 -18.877 1.00 73.12 825 ASN A C 1
ATOM 6640 O O . ASN A 1 825 ? -1.572 -10.040 -18.502 1.00 73.12 825 ASN A O 1
ATOM 6644 N N . ASP A 1 826 ? -2.695 -11.984 -18.152 1.00 79.75 826 ASP A N 1
ATOM 6645 C CA . ASP A 1 826 ? -3.422 -11.604 -16.938 1.00 79.75 826 ASP A CA 1
ATOM 6646 C C . ASP A 1 826 ? -3.744 -12.783 -15.992 1.00 79.75 826 ASP A C 1
ATOM 6648 O O . ASP A 1 826 ? -4.525 -12.611 -15.058 1.00 79.75 826 ASP A O 1
ATOM 6652 N N . SER A 1 827 ? -3.127 -13.959 -16.144 1.00 87.81 827 SER A N 1
ATOM 6653 C CA . SER A 1 827 ? -3.271 -15.067 -15.187 1.00 87.81 827 SER A CA 1
ATOM 6654 C C . SER A 1 827 ? -1.943 -15.644 -14.680 1.00 87.81 827 SER A C 1
ATOM 6656 O O . SER A 1 827 ? -0.941 -15.749 -15.396 1.00 87.81 827 SER A O 1
ATOM 6658 N N . ILE A 1 828 ? -1.939 -16.015 -13.396 1.00 91.38 828 ILE A N 1
ATOM 6659 C CA . ILE A 1 828 ? -0.786 -16.555 -12.667 1.00 91.38 828 ILE A CA 1
ATOM 6660 C C . ILE A 1 828 ? -1.159 -17.915 -12.094 1.00 91.38 828 ILE A C 1
ATOM 6662 O O . ILE A 1 828 ? -2.074 -18.017 -11.282 1.00 91.38 828 ILE A O 1
ATOM 6666 N N . LYS A 1 829 ? -0.406 -18.950 -12.453 1.00 91.19 829 LYS A N 1
ATOM 6667 C CA . LYS A 1 829 ? -0.477 -20.264 -11.823 1.00 91.19 829 LYS A CA 1
ATOM 6668 C C . LYS A 1 829 ? 0.538 -20.356 -10.687 1.00 91.19 829 LYS A C 1
ATOM 6670 O O . LYS A 1 829 ? 1.723 -20.127 -10.918 1.00 91.19 829 LYS A O 1
ATOM 6675 N N . ILE A 1 830 ? 0.101 -20.745 -9.492 1.00 91.50 830 ILE A N 1
ATOM 6676 C CA . ILE A 1 830 ? 1.015 -21.208 -8.439 1.00 91.50 830 ILE A CA 1
ATOM 6677 C C . ILE A 1 830 ? 1.450 -22.637 -8.799 1.00 91.50 830 ILE A C 1
ATOM 6679 O O . ILE A 1 830 ? 0.613 -23.488 -9.106 1.00 91.50 830 ILE A O 1
ATOM 6683 N N . THR A 1 831 ? 2.758 -22.891 -8.849 1.00 86.94 831 THR A N 1
ATOM 6684 C CA . THR A 1 831 ? 3.329 -24.152 -9.357 1.00 86.94 831 THR A CA 1
ATOM 6685 C C . THR A 1 831 ? 3.610 -25.188 -8.274 1.00 86.94 831 THR A C 1
ATOM 6687 O O . THR A 1 831 ? 3.826 -26.351 -8.607 1.00 86.94 831 THR A O 1
ATOM 6690 N N . ASN A 1 832 ? 3.572 -24.804 -6.996 1.00 84.62 832 ASN A N 1
ATOM 6691 C CA . ASN A 1 832 ? 3.643 -25.715 -5.857 1.00 84.62 832 ASN A CA 1
ATOM 6692 C C . ASN A 1 832 ? 2.308 -25.793 -5.096 1.00 84.62 832 ASN A C 1
ATOM 6694 O O . ASN A 1 832 ? 1.587 -24.807 -4.957 1.00 84.62 832 ASN A O 1
ATOM 6698 N N . ASN A 1 833 ? 1.982 -26.988 -4.591 1.00 79.69 833 ASN A N 1
ATOM 6699 C CA . ASN A 1 833 ? 0.686 -27.297 -3.974 1.00 79.69 833 ASN A CA 1
ATOM 6700 C C . ASN A 1 833 ? 0.584 -26.737 -2.541 1.00 79.69 833 ASN A C 1
ATOM 6702 O O . ASN A 1 833 ? 0.653 -27.481 -1.562 1.00 79.69 833 ASN A O 1
ATOM 6706 N N . LEU A 1 834 ? 0.441 -25.417 -2.419 1.00 85.31 834 LEU A N 1
ATOM 6707 C CA . LEU A 1 834 ? 0.270 -24.713 -1.149 1.00 85.31 834 LEU A CA 1
ATOM 6708 C C . LEU A 1 834 ? -1.208 -24.364 -0.921 1.00 85.31 834 LEU A C 1
ATOM 6710 O O . LEU A 1 834 ? -1.750 -23.442 -1.528 1.00 85.31 834 LEU A O 1
ATOM 6714 N N . ASN A 1 835 ? -1.861 -25.111 -0.032 1.00 85.38 835 ASN A N 1
ATOM 6715 C CA . ASN A 1 835 ? -3.263 -24.899 0.341 1.00 85.38 835 ASN A CA 1
ATOM 6716 C C . ASN A 1 835 ? -3.425 -23.749 1.353 1.00 85.38 835 ASN A C 1
ATOM 6718 O O . ASN A 1 835 ? -2.474 -23.367 2.032 1.00 85.38 835 ASN A O 1
ATOM 6722 N N . ASN A 1 836 ? -4.658 -23.245 1.504 1.00 89.25 836 ASN A N 1
ATOM 6723 C CA . ASN A 1 836 ? -5.017 -22.179 2.456 1.00 89.25 836 ASN A CA 1
ATOM 6724 C C . ASN A 1 836 ? -4.207 -20.874 2.275 1.00 89.25 836 ASN A C 1
ATOM 6726 O O . ASN A 1 836 ? -3.897 -20.173 3.239 1.00 89.25 836 ASN A O 1
ATOM 6730 N N . LEU A 1 837 ? -3.853 -20.548 1.029 1.00 93.81 837 LEU A N 1
ATOM 6731 C CA . LEU A 1 837 ? -3.276 -19.255 0.680 1.00 93.81 837 LEU A CA 1
ATOM 6732 C C . LEU A 1 837 ? -4.367 -18.228 0.368 1.00 93.81 837 LEU A C 1
ATOM 6734 O O . LEU A 1 837 ? -5.363 -18.529 -0.292 1.00 93.81 837 LEU A O 1
ATOM 6738 N N . GLU A 1 838 ? -4.115 -16.988 0.767 1.00 94.12 838 GLU A N 1
ATOM 6739 C CA . GLU A 1 838 ? -4.786 -15.805 0.239 1.00 94.12 838 GLU A CA 1
ATOM 6740 C C . GLU A 1 838 ? -3.771 -14.918 -0.498 1.00 94.12 838 GLU A C 1
ATOM 6742 O O . GLU A 1 838 ? -2.573 -14.919 -0.196 1.00 94.12 838 GLU A O 1
ATOM 6747 N N . TYR A 1 839 ? -4.256 -14.179 -1.494 1.00 94.00 839 TYR A N 1
ATOM 6748 C CA . TYR A 1 839 ? -3.477 -13.290 -2.344 1.00 94.00 839 TYR A CA 1
ATOM 6749 C C . TYR A 1 839 ? -4.023 -11.861 -2.321 1.00 94.00 839 TYR A C 1
ATOM 6751 O O . TYR A 1 839 ? -5.221 -11.634 -2.146 1.00 94.00 839 TYR A O 1
ATOM 6759 N N . ASN A 1 840 ? -3.145 -10.884 -2.522 1.00 90.25 840 ASN A N 1
ATOM 6760 C CA . ASN A 1 840 ? -3.496 -9.471 -2.612 1.00 90.25 840 ASN A CA 1
ATOM 6761 C C . ASN A 1 840 ? -2.558 -8.789 -3.614 1.00 90.25 840 ASN A C 1
ATOM 6763 O O . ASN A 1 840 ? -1.341 -8.903 -3.500 1.00 90.25 840 ASN A O 1
ATOM 6767 N N . PHE A 1 841 ? -3.104 -8.084 -4.604 1.00 88.56 841 PHE A N 1
ATOM 6768 C CA . PHE A 1 841 ? -2.297 -7.270 -5.512 1.00 88.56 841 PHE A CA 1
ATOM 6769 C C . PHE A 1 841 ? -2.235 -5.831 -5.005 1.00 88.56 841 PHE A C 1
ATOM 6771 O O . PHE A 1 841 ? -3.278 -5.231 -4.739 1.00 88.56 841 PHE A O 1
ATOM 6778 N N . ASN A 1 842 ? -1.033 -5.255 -4.930 1.00 84.38 842 ASN A N 1
ATOM 6779 C CA . ASN A 1 842 ? -0.804 -3.831 -4.656 1.00 84.38 842 ASN A CA 1
ATOM 6780 C C . ASN A 1 842 ? -1.505 -3.291 -3.397 1.00 84.38 842 ASN A C 1
ATOM 6782 O O . ASN A 1 842 ? -1.914 -2.129 -3.366 1.00 84.38 842 ASN A O 1
ATOM 6786 N N . ASN A 1 843 ? -1.662 -4.120 -2.359 1.00 79.75 843 ASN A N 1
ATOM 6787 C CA . ASN A 1 843 ? -2.388 -3.755 -1.141 1.00 79.75 843 ASN A CA 1
ATOM 6788 C C . ASN A 1 843 ? -3.803 -3.220 -1.442 1.00 79.75 843 ASN A C 1
ATOM 6790 O O . ASN A 1 843 ? -4.203 -2.153 -0.970 1.00 79.75 843 ASN A O 1
ATOM 6794 N N . THR A 1 844 ? -4.568 -3.946 -2.260 1.00 80.62 844 THR A N 1
ATOM 6795 C CA . THR A 1 844 ? -5.979 -3.660 -2.566 1.00 80.62 844 THR A CA 1
ATOM 6796 C C . THR A 1 844 ? -6.901 -4.325 -1.545 1.00 80.62 844 THR A C 1
ATOM 6798 O O . THR A 1 844 ? -7.467 -3.649 -0.682 1.00 80.62 844 THR A O 1
ATOM 6801 N N . SER A 1 845 ? -7.006 -5.651 -1.617 1.00 83.38 845 SER A N 1
ATOM 6802 C CA . SER A 1 845 ? -7.843 -6.514 -0.781 1.00 83.38 845 SER A CA 1
ATOM 6803 C C . SER A 1 845 ? -7.322 -7.948 -0.846 1.00 83.38 845 SER A C 1
ATOM 6805 O O . SER A 1 845 ? -7.003 -8.419 -1.940 1.00 83.38 845 SER A O 1
ATOM 6807 N N . TRP A 1 846 ? -7.314 -8.656 0.281 1.00 87.94 846 TRP A N 1
ATOM 6808 C CA . TRP A 1 846 ? -7.026 -10.088 0.304 1.00 87.94 846 TRP A CA 1
ATOM 6809 C C . TRP A 1 846 ? -8.183 -10.909 -0.284 1.00 87.94 846 TRP A C 1
ATOM 6811 O O . TRP A 1 846 ? -9.354 -10.579 -0.079 1.00 87.94 846 TRP A O 1
ATOM 6821 N N . LYS A 1 847 ? -7.842 -11.952 -1.043 1.00 91.69 847 LYS A N 1
ATOM 6822 C CA . LYS A 1 847 ? -8.752 -12.882 -1.726 1.00 91.69 847 LYS A CA 1
ATOM 6823 C C . LYS A 1 847 ? -8.209 -14.302 -1.605 1.00 91.69 847 LYS A C 1
ATOM 6825 O O . LYS A 1 847 ? -7.000 -14.492 -1.668 1.00 91.69 847 LYS A O 1
ATOM 6830 N N . ASP A 1 848 ? -9.077 -15.298 -1.490 1.00 94.12 848 ASP A N 1
ATOM 6831 C CA . ASP A 1 848 ? -8.644 -16.699 -1.444 1.00 94.12 848 ASP A CA 1
ATOM 6832 C C . ASP A 1 848 ? -8.016 -17.129 -2.778 1.00 94.12 848 ASP A C 1
ATOM 6834 O O . ASP A 1 848 ? -8.541 -16.811 -3.848 1.00 94.12 848 ASP A O 1
ATOM 6838 N N . VAL A 1 849 ? -6.894 -17.855 -2.726 1.00 94.38 849 VAL A N 1
ATOM 6839 C CA . VAL A 1 849 ? -6.307 -18.472 -3.924 1.00 94.38 849 VAL A CA 1
ATOM 6840 C C . VAL A 1 849 ? -7.271 -19.550 -4.445 1.00 94.38 849 VAL A C 1
ATOM 6842 O O . VAL A 1 849 ? -7.665 -20.427 -3.672 1.00 94.38 849 VAL A O 1
ATOM 6845 N N . PRO A 1 850 ? -7.663 -19.523 -5.735 1.00 91.75 850 PRO A N 1
ATOM 6846 C CA . PRO A 1 850 ? -8.577 -20.517 -6.295 1.00 91.75 850 PRO A CA 1
ATOM 6847 C C . PRO A 1 850 ? -8.048 -21.955 -6.204 1.00 91.75 850 PRO A C 1
ATOM 6849 O O . PRO A 1 850 ? -6.846 -22.196 -6.292 1.00 91.75 850 PRO A O 1
ATOM 6852 N N . THR A 1 851 ? -8.951 -22.934 -6.105 1.00 87.44 851 THR A N 1
ATOM 6853 C CA . THR A 1 851 ? -8.618 -24.365 -5.929 1.00 87.44 851 THR A CA 1
ATOM 6854 C C . THR A 1 851 ? -7.865 -24.998 -7.103 1.00 87.44 851 THR A C 1
ATOM 6856 O O . THR A 1 851 ? -7.240 -26.041 -6.938 1.00 87.44 851 THR A O 1
ATOM 6859 N N . ASN A 1 852 ? -7.897 -24.377 -8.286 1.00 88.69 852 ASN A N 1
ATOM 6860 C CA . ASN A 1 852 ? -7.089 -24.763 -9.447 1.00 88.69 852 ASN A CA 1
ATOM 6861 C C . ASN A 1 852 ? -5.688 -24.110 -9.460 1.00 88.69 852 ASN A C 1
ATOM 6863 O O . ASN A 1 852 ? -4.937 -24.308 -10.414 1.00 88.69 852 ASN A O 1
ATOM 6867 N N . PHE A 1 853 ? -5.357 -23.322 -8.431 1.00 92.25 853 PHE A N 1
ATOM 6868 C CA . PHE A 1 853 ? -4.126 -22.543 -8.274 1.00 92.25 853 PHE A CA 1
ATOM 6869 C C . PHE A 1 853 ? -3.881 -21.481 -9.359 1.00 92.25 853 PHE A C 1
ATOM 6871 O O . PHE A 1 853 ? -2.756 -21.003 -9.498 1.00 92.25 853 PHE A O 1
ATOM 6878 N N . ILE A 1 854 ? -4.913 -21.080 -10.114 1.00 92.88 854 ILE A N 1
ATOM 6879 C CA . ILE A 1 854 ? -4.829 -20.031 -11.140 1.00 92.88 854 ILE A CA 1
ATOM 6880 C C . ILE A 1 854 ? -5.484 -18.754 -10.609 1.00 92.88 854 ILE A C 1
ATOM 6882 O O . ILE A 1 854 ? -6.704 -18.661 -10.502 1.00 92.88 854 ILE A O 1
ATOM 6886 N N . ILE A 1 855 ? -4.662 -17.753 -10.302 1.00 92.06 855 ILE A N 1
ATOM 6887 C CA . ILE A 1 855 ? -5.080 -16.397 -9.947 1.00 92.06 855 ILE A CA 1
ATOM 6888 C C . ILE A 1 855 ? -5.381 -15.619 -11.245 1.00 92.06 855 ILE A C 1
ATOM 6890 O O . ILE A 1 855 ? -4.464 -15.430 -12.049 1.00 92.06 855 ILE A O 1
ATOM 6894 N N . PRO A 1 856 ? -6.623 -15.145 -11.465 1.00 90.12 856 PRO A N 1
ATOM 6895 C CA . PRO A 1 856 ? -6.993 -14.358 -12.640 1.00 90.12 856 PRO A CA 1
ATOM 6896 C C . PRO A 1 856 ? -6.820 -12.847 -12.409 1.00 90.12 856 PRO A C 1
ATOM 6898 O O . PRO A 1 856 ? -6.759 -12.383 -11.266 1.00 90.12 856 PRO A O 1
ATOM 6901 N N . ASN A 1 857 ? -6.866 -12.067 -13.495 1.00 86.38 857 ASN A N 1
ATOM 6902 C CA . ASN A 1 857 ? -6.774 -10.601 -13.502 1.00 86.38 857 ASN A CA 1
ATOM 6903 C C . ASN A 1 857 ? -5.511 -10.068 -12.796 1.00 86.38 857 ASN A C 1
ATOM 6905 O O . ASN A 1 857 ? -5.572 -9.155 -11.968 1.00 86.38 857 ASN A O 1
ATOM 6909 N N . ALA A 1 858 ? -4.364 -10.671 -13.099 1.00 86.00 858 ALA A N 1
ATOM 6910 C CA . ALA A 1 858 ? -3.060 -10.262 -12.614 1.00 86.00 858 ALA A CA 1
ATOM 6911 C C . ALA A 1 858 ? -2.713 -8.839 -13.064 1.00 86.00 858 ALA A C 1
ATOM 6913 O O . ALA A 1 858 ? -2.810 -8.494 -14.243 1.00 86.00 858 ALA A O 1
ATOM 6914 N N . ILE A 1 859 ? -2.266 -8.020 -12.112 1.00 84.75 859 ILE A N 1
ATOM 6915 C CA . ILE A 1 859 ? -1.871 -6.630 -12.349 1.00 84.75 859 ILE A CA 1
ATOM 6916 C C . ILE A 1 859 ? -0.398 -6.410 -12.003 1.00 84.75 859 ILE A C 1
ATOM 6918 O O . ILE A 1 859 ? 0.165 -7.082 -11.141 1.00 84.75 859 ILE A O 1
ATOM 6922 N N . ILE A 1 860 ? 0.212 -5.448 -12.696 1.00 85.38 860 ILE A N 1
ATOM 6923 C CA . ILE A 1 860 ? 1.601 -5.013 -12.494 1.00 85.38 860 ILE A CA 1
ATOM 6924 C C . ILE A 1 860 ? 1.762 -4.442 -11.077 1.00 85.38 860 ILE A C 1
ATOM 6926 O O . ILE A 1 860 ? 0.856 -3.775 -10.573 1.00 85.38 860 ILE A O 1
ATOM 6930 N N . GLY A 1 861 ? 2.925 -4.662 -10.467 1.00 86.94 861 GLY A N 1
ATOM 6931 C CA . GLY A 1 861 ? 3.271 -4.237 -9.112 1.00 86.94 861 GLY A CA 1
ATOM 6932 C C . GLY A 1 861 ? 3.565 -5.443 -8.224 1.00 86.94 861 GLY A C 1
ATOM 6933 O O . GLY A 1 861 ? 4.102 -6.434 -8.704 1.00 86.94 861 GLY A O 1
ATOM 6934 N N . THR A 1 862 ? 3.227 -5.391 -6.940 1.00 88.62 862 THR A N 1
ATOM 6935 C CA . THR A 1 862 ? 3.555 -6.468 -5.994 1.00 88.62 862 THR A CA 1
ATOM 6936 C C . THR A 1 862 ? 2.350 -7.379 -5.758 1.00 88.62 862 THR A C 1
ATOM 6938 O O . THR A 1 862 ? 1.287 -6.938 -5.309 1.00 88.62 862 THR A O 1
ATOM 6941 N N . LEU A 1 863 ? 2.532 -8.674 -6.022 1.00 91.94 863 LEU A N 1
ATOM 6942 C CA . LEU A 1 863 ? 1.673 -9.753 -5.545 1.00 91.94 863 LEU A CA 1
ATOM 6943 C C . LEU A 1 863 ? 2.126 -10.163 -4.141 1.00 91.94 863 LEU A C 1
ATOM 6945 O O . LEU A 1 863 ? 3.257 -10.605 -3.943 1.00 91.94 863 LEU A O 1
ATOM 6949 N N . TYR A 1 864 ? 1.225 -10.039 -3.176 1.00 92.88 864 TYR A N 1
ATOM 6950 C CA . TYR A 1 864 ? 1.389 -10.533 -1.818 1.00 92.88 864 TYR A CA 1
ATOM 6951 C C . TYR A 1 864 ? 0.676 -11.883 -1.697 1.00 92.88 864 TYR A C 1
ATOM 6953 O O . TYR A 1 864 ? -0.482 -12.004 -2.099 1.00 92.88 864 TYR A O 1
ATOM 6961 N N . LEU A 1 865 ? 1.355 -12.886 -1.142 1.00 94.25 865 LEU A N 1
ATOM 6962 C CA . LEU A 1 865 ? 0.819 -14.215 -0.837 1.00 94.25 865 LEU A CA 1
ATOM 6963 C C . LEU A 1 865 ? 1.098 -14.540 0.628 1.00 94.25 865 LEU A C 1
ATOM 6965 O O . LEU A 1 865 ? 2.245 -14.447 1.059 1.00 94.25 865 LEU A O 1
ATOM 6969 N N . ARG A 1 866 ? 0.087 -14.963 1.386 1.00 93.31 866 ARG A N 1
ATOM 6970 C CA . ARG A 1 866 ? 0.258 -15.429 2.772 1.00 93.31 866 ARG A CA 1
ATOM 6971 C C . ARG A 1 866 ? -0.657 -16.613 3.059 1.00 93.31 866 ARG A C 1
ATOM 6973 O O . ARG A 1 866 ? -1.682 -16.771 2.396 1.00 93.31 866 ARG A O 1
ATOM 6980 N N . TYR A 1 867 ? -0.320 -17.422 4.059 1.00 92.62 867 TYR A N 1
ATOM 6981 C CA . TYR A 1 867 ? -1.293 -18.355 4.613 1.00 92.62 867 TYR A CA 1
ATOM 6982 C C . TYR A 1 867 ? -2.377 -17.573 5.341 1.00 92.62 867 TYR A C 1
ATOM 6984 O O . TYR A 1 867 ? -2.087 -16.720 6.187 1.00 92.62 867 TYR A O 1
ATOM 6992 N N . LYS A 1 868 ? -3.624 -17.884 5.001 1.00 90.38 868 LYS A N 1
ATOM 6993 C CA . LYS A 1 868 ? -4.809 -17.313 5.621 1.00 90.38 868 LYS A CA 1
ATOM 6994 C C . LYS A 1 868 ? -4.871 -17.729 7.091 1.00 90.38 868 LYS A C 1
ATOM 6996 O O . LYS A 1 868 ? -4.585 -18.881 7.434 1.00 90.38 868 LYS A O 1
ATOM 7001 N N . GLY A 1 869 ? -5.237 -16.792 7.957 1.00 86.00 869 GLY A N 1
ATOM 7002 C CA . GLY A 1 869 ? -5.496 -17.074 9.365 1.00 86.00 869 GLY A CA 1
ATOM 7003 C C . GLY A 1 869 ? -6.695 -18.007 9.546 1.00 86.00 869 GLY A C 1
ATOM 7004 O O . GLY A 1 869 ? -7.628 -18.013 8.742 1.00 86.00 869 GLY A O 1
ATOM 7005 N N . SER A 1 870 ? -6.663 -18.781 10.620 1.00 82.56 870 SER A N 1
ATOM 7006 C CA . SER A 1 870 ? -7.716 -19.690 11.064 1.00 82.56 870 SER A CA 1
ATOM 7007 C C . SER A 1 870 ? -8.119 -19.360 12.503 1.00 82.56 870 SER A C 1
ATOM 7009 O O . SER A 1 870 ? -7.533 -18.491 13.150 1.00 82.56 870 SER A O 1
ATOM 7011 N N . ASP A 1 871 ? -9.122 -20.064 13.026 1.00 79.81 871 ASP A N 1
ATOM 7012 C CA . ASP A 1 871 ? -9.590 -19.866 14.401 1.00 79.81 871 ASP A CA 1
ATOM 7013 C C . ASP A 1 871 ? -8.535 -20.223 15.471 1.00 79.81 871 ASP A C 1
ATOM 7015 O O . ASP A 1 871 ? -8.737 -19.892 16.633 1.00 79.81 871 ASP A O 1
ATOM 7019 N N . ASP A 1 872 ? -7.445 -20.902 15.104 1.00 79.69 872 ASP A N 1
ATOM 7020 C CA . ASP A 1 872 ? -6.367 -21.390 15.980 1.00 79.69 872 ASP A CA 1
ATOM 7021 C C . ASP A 1 872 ? -4.955 -20.896 15.583 1.00 79.69 872 ASP A C 1
ATOM 7023 O O . ASP A 1 872 ? -3.989 -21.140 16.311 1.00 79.69 872 ASP A O 1
ATOM 7027 N N . LYS A 1 873 ? -4.804 -20.212 14.434 1.00 84.06 873 LYS A N 1
ATOM 7028 C CA . LYS A 1 873 ? -3.512 -19.717 13.914 1.00 84.06 873 LYS A CA 1
ATOM 7029 C C . LYS A 1 873 ? -3.662 -18.362 13.237 1.00 84.06 873 LYS A C 1
ATOM 7031 O O . LYS A 1 873 ? -4.503 -18.189 12.358 1.00 84.06 873 LYS A O 1
ATOM 7036 N N . LEU A 1 874 ? -2.804 -17.401 13.576 1.00 86.25 874 LEU A N 1
ATOM 7037 C CA . LEU A 1 874 ? -2.770 -16.119 12.864 1.00 86.25 874 LEU A CA 1
ATOM 7038 C C . LEU A 1 874 ? -2.263 -16.304 11.421 1.00 86.25 874 LEU A C 1
ATOM 7040 O O . LEU A 1 874 ? -1.564 -17.276 11.117 1.00 86.25 874 LEU A O 1
ATOM 7044 N N . SER A 1 875 ? -2.612 -15.377 10.522 1.00 87.88 875 SER A N 1
ATOM 7045 C CA . SER A 1 875 ? -2.057 -15.355 9.160 1.00 87.88 875 SER A CA 1
ATOM 7046 C C . SER A 1 875 ? -0.525 -15.329 9.195 1.00 87.88 875 SER A C 1
ATOM 7048 O O . SER A 1 875 ? 0.073 -14.798 10.134 1.00 87.88 875 SER A O 1
ATOM 7050 N N . SER A 1 876 ? 0.120 -15.889 8.171 1.00 90.38 876 SER A N 1
ATOM 7051 C CA . SER A 1 876 ? 1.574 -15.757 8.034 1.00 90.38 876 SER A CA 1
ATOM 7052 C C . SER A 1 876 ? 1.967 -14.351 7.586 1.00 90.38 876 SER A C 1
ATOM 7054 O O . SER A 1 876 ? 1.140 -13.583 7.090 1.00 90.38 876 SER A O 1
ATOM 7056 N N . ASP A 1 877 ? 3.267 -14.072 7.632 1.00 88.25 877 ASP A N 1
ATOM 7057 C CA . ASP A 1 877 ? 3.846 -12.974 6.857 1.00 88.25 877 ASP A CA 1
ATOM 7058 C C . ASP A 1 877 ? 3.633 -13.201 5.362 1.00 88.25 877 ASP A C 1
ATOM 7060 O O . ASP A 1 877 ? 3.586 -14.348 4.896 1.00 88.25 877 ASP A O 1
ATOM 7064 N N . SER A 1 878 ? 3.570 -12.113 4.601 1.00 91.81 878 SER A N 1
ATOM 7065 C CA . SER A 1 878 ? 3.436 -12.178 3.154 1.00 91.81 878 SER A CA 1
ATOM 7066 C C . SER A 1 878 ? 4.777 -12.449 2.479 1.00 91.81 878 SER A C 1
ATOM 7068 O O . SER A 1 878 ? 5.799 -11.789 2.711 1.00 91.81 878 SER A O 1
ATOM 7070 N N . GLN A 1 879 ? 4.775 -13.401 1.557 1.00 93.88 879 GLN A N 1
ATOM 7071 C CA . GLN A 1 879 ? 5.700 -13.418 0.439 1.00 93.88 879 GLN A CA 1
ATOM 7072 C C . GLN A 1 879 ? 5.301 -12.321 -0.545 1.00 93.88 879 GLN A C 1
ATOM 7074 O O . GLN A 1 879 ? 4.140 -12.215 -0.929 1.00 93.88 879 GLN A O 1
ATOM 7079 N N . LYS A 1 880 ? 6.280 -11.508 -0.937 1.00 92.81 880 LYS A N 1
ATOM 7080 C CA . LYS A 1 880 ? 6.131 -10.432 -1.915 1.00 92.81 880 LYS A CA 1
ATOM 7081 C C . LYS A 1 880 ? 6.774 -10.909 -3.213 1.00 92.81 880 LYS A C 1
ATOM 7083 O O . LYS A 1 880 ? 7.909 -11.382 -3.181 1.00 92.81 880 LYS A O 1
ATOM 7088 N N . ILE A 1 881 ? 6.043 -10.832 -4.318 1.00 91.25 881 ILE A N 1
ATOM 7089 C CA . ILE A 1 881 ? 6.510 -11.195 -5.655 1.00 91.25 881 ILE A CA 1
ATOM 7090 C C . ILE A 1 881 ? 6.229 -10.010 -6.572 1.00 91.25 881 ILE A C 1
ATOM 7092 O O . ILE A 1 881 ? 5.070 -9.676 -6.816 1.00 91.25 881 ILE A O 1
ATOM 7096 N N . ASP A 1 882 ? 7.282 -9.378 -7.082 1.00 88.69 882 ASP A N 1
ATOM 7097 C CA . ASP A 1 882 ? 7.131 -8.246 -7.991 1.00 88.69 882 ASP A CA 1
ATOM 7098 C C . ASP A 1 882 ? 6.868 -8.730 -9.420 1.00 88.69 882 ASP A C 1
ATOM 7100 O O . ASP A 1 882 ? 7.663 -9.456 -10.027 1.00 88.69 882 ASP A O 1
ATOM 7104 N N . LEU A 1 883 ? 5.713 -8.310 -9.927 1.00 87.06 883 LEU A N 1
ATOM 7105 C CA . LEU A 1 883 ? 5.179 -8.570 -11.249 1.00 87.06 883 LEU A CA 1
ATOM 7106 C C . LEU A 1 883 ? 5.396 -7.342 -12.123 1.00 87.06 883 LEU A C 1
ATOM 7108 O O . LEU A 1 883 ? 4.783 -6.291 -11.926 1.00 87.06 883 LEU A O 1
ATOM 7112 N N . ILE A 1 884 ? 6.240 -7.492 -13.132 1.00 84.75 884 ILE A N 1
ATOM 7113 C CA . ILE A 1 884 ? 6.430 -6.474 -14.166 1.00 84.75 884 ILE A CA 1
ATOM 7114 C C . ILE A 1 884 ? 5.614 -6.836 -15.411 1.00 84.75 884 ILE A C 1
ATOM 7116 O O . ILE A 1 884 ? 5.155 -7.968 -15.561 1.00 84.75 884 ILE A O 1
ATOM 7120 N N . ARG A 1 885 ? 5.445 -5.896 -16.342 1.00 83.75 885 ARG A N 1
ATOM 7121 C CA . ARG A 1 885 ? 5.119 -6.242 -17.732 1.00 83.75 885 ARG A CA 1
ATOM 7122 C C . ARG A 1 885 ? 6.415 -6.214 -18.529 1.00 83.75 885 ARG A C 1
ATOM 7124 O O . ARG A 1 885 ? 7.173 -5.254 -18.422 1.00 83.75 885 ARG A O 1
ATOM 7131 N N . SER A 1 886 ? 6.666 -7.248 -19.323 1.00 83.12 886 SER A N 1
ATOM 7132 C CA . SER A 1 886 ? 7.752 -7.222 -20.300 1.00 83.12 886 SER A CA 1
ATOM 7133 C C . SER A 1 886 ? 7.516 -6.075 -21.282 1.00 83.12 886 SER A C 1
ATOM 7135 O O . SER A 1 886 ? 6.462 -6.009 -21.909 1.00 83.12 886 SER A O 1
ATOM 7137 N N . GLU A 1 887 ? 8.478 -5.177 -21.463 1.00 77.56 887 GLU A N 1
ATOM 7138 C CA . GLU A 1 887 ? 8.419 -4.205 -22.558 1.00 77.56 887 GLU A CA 1
ATOM 7139 C C . GLU A 1 887 ? 8.976 -4.853 -23.832 1.00 77.56 887 GLU A C 1
ATOM 7141 O O . GLU A 1 887 ? 9.998 -5.542 -23.781 1.00 77.56 887 GLU A O 1
ATOM 7146 N N . ILE A 1 888 ? 8.345 -4.625 -24.993 1.00 72.69 888 ILE A N 1
ATOM 7147 C CA . ILE A 1 888 ? 9.036 -4.898 -26.261 1.00 72.69 888 ILE A CA 1
ATOM 7148 C C . ILE A 1 888 ? 10.254 -3.975 -26.293 1.00 72.69 888 ILE A C 1
ATOM 7150 O O . ILE A 1 888 ? 10.077 -2.768 -26.098 1.00 72.69 888 ILE A O 1
ATOM 7154 N N . PRO A 1 889 ? 11.470 -4.492 -26.548 1.00 63.00 889 PRO A N 1
ATOM 7155 C CA . PRO A 1 889 ? 12.660 -3.666 -26.622 1.00 63.00 889 PRO A CA 1
ATOM 7156 C C . PRO A 1 889 ? 12.474 -2.563 -27.674 1.00 63.00 889 PRO A C 1
ATOM 7158 O O . PRO A 1 889 ? 12.537 -2.793 -28.881 1.00 63.00 889 PRO A O 1
ATOM 7161 N N . THR A 1 890 ? 12.222 -1.336 -27.207 1.00 56.06 890 THR A N 1
ATOM 7162 C CA . THR A 1 890 ? 12.032 -0.141 -28.057 1.00 56.06 890 THR A CA 1
ATOM 7163 C C . THR A 1 890 ? 13.261 0.140 -28.919 1.00 56.06 890 THR A C 1
ATOM 7165 O O . THR A 1 890 ? 13.182 0.779 -29.962 1.00 56.06 890 THR A O 1
ATOM 7168 N N . ASN A 1 891 ? 14.406 -0.403 -28.508 1.00 54.12 891 ASN A N 1
ATOM 7169 C CA . ASN A 1 891 ? 15.663 -0.368 -29.223 1.00 54.12 891 ASN A CA 1
ATOM 7170 C C . ASN A 1 891 ? 15.697 -1.263 -30.480 1.00 54.12 891 ASN A C 1
ATOM 7172 O O . ASN A 1 891 ? 16.663 -1.111 -31.226 1.00 54.12 891 ASN A O 1
ATOM 7176 N N . ASN A 1 892 ? 14.726 -2.160 -30.708 1.00 62.16 892 ASN A N 1
ATOM 7177 C CA . ASN A 1 892 ? 14.741 -3.123 -31.815 1.00 62.16 892 ASN A CA 1
ATOM 7178 C C . ASN A 1 892 ? 14.017 -2.648 -33.082 1.00 62.16 892 ASN A C 1
ATOM 7180 O O . ASN A 1 892 ? 14.370 -3.139 -34.147 1.00 62.16 892 ASN A O 1
ATOM 7184 N N . ASN A 1 893 ? 13.048 -1.723 -32.999 1.00 71.81 893 ASN A N 1
ATOM 7185 C CA . ASN A 1 893 ? 12.249 -1.232 -34.138 1.00 71.81 893 ASN A CA 1
ATOM 7186 C C . ASN A 1 893 ? 11.798 -2.355 -35.098 1.00 71.81 893 ASN A C 1
ATOM 7188 O O . ASN A 1 893 ? 12.362 -2.511 -36.182 1.00 71.81 893 ASN A O 1
ATOM 7192 N N . ILE A 1 894 ? 10.789 -3.137 -34.693 1.00 85.38 894 ILE A N 1
ATOM 7193 C CA . ILE A 1 894 ? 10.278 -4.268 -35.485 1.00 85.38 894 ILE A CA 1
ATOM 7194 C C . ILE A 1 894 ? 9.805 -3.774 -36.863 1.00 85.38 894 ILE A C 1
ATOM 7196 O O . ILE A 1 894 ? 8.984 -2.861 -36.947 1.00 85.38 894 ILE A O 1
ATOM 7200 N N . LYS A 1 895 ? 10.333 -4.372 -37.937 1.00 83.50 895 LYS A N 1
ATOM 7201 C CA . LYS A 1 895 ? 10.099 -3.967 -39.336 1.00 83.50 895 LYS A CA 1
ATOM 7202 C C . LYS A 1 895 ? 9.937 -5.185 -40.242 1.00 83.50 895 LYS A C 1
ATOM 7204 O O . LYS A 1 895 ? 10.638 -6.181 -40.059 1.00 83.50 895 LYS A O 1
ATOM 7209 N N . SER A 1 896 ? 9.080 -5.068 -41.254 1.00 85.31 896 SER A N 1
ATOM 7210 C CA . SER A 1 896 ? 9.045 -5.981 -42.403 1.00 85.31 896 SER A CA 1
ATOM 7211 C C . SER A 1 896 ? 9.959 -5.448 -43.509 1.00 85.31 896 SER A C 1
ATOM 7213 O O . SER A 1 896 ? 9.893 -4.266 -43.842 1.00 85.31 896 SER A O 1
ATOM 7215 N N . ILE A 1 897 ? 10.831 -6.298 -44.052 1.00 82.62 897 ILE A N 1
ATOM 7216 C CA . ILE A 1 897 ? 11.697 -6.009 -45.205 1.00 82.62 897 ILE A CA 1
ATOM 7217 C C . ILE A 1 897 ? 11.697 -7.266 -46.080 1.00 82.62 897 ILE A C 1
ATOM 7219 O O . ILE A 1 897 ? 12.053 -8.332 -45.588 1.00 82.62 897 ILE A O 1
ATOM 7223 N N . ASN A 1 898 ? 11.298 -7.180 -47.353 1.00 81.12 898 ASN A N 1
ATOM 7224 C CA . ASN A 1 898 ? 11.297 -8.307 -48.307 1.00 81.12 898 ASN A CA 1
ATOM 7225 C C . ASN A 1 898 ? 10.655 -9.599 -47.740 1.00 81.12 898 ASN A C 1
ATOM 7227 O O . ASN A 1 898 ? 11.311 -10.640 -47.643 1.00 81.12 898 ASN A O 1
ATOM 7231 N N . LYS A 1 899 ? 9.394 -9.519 -47.280 1.00 84.12 899 LYS A N 1
ATOM 7232 C CA . LYS A 1 899 ? 8.655 -10.616 -46.601 1.00 84.12 899 LYS A CA 1
ATOM 7233 C C . LYS A 1 899 ? 9.394 -11.260 -45.415 1.00 84.12 899 LYS A C 1
ATOM 7235 O O . LYS A 1 899 ? 9.128 -12.405 -45.040 1.00 84.12 899 LYS A O 1
ATOM 7240 N N . THR A 1 900 ? 10.327 -10.516 -44.821 1.00 86.19 900 THR A N 1
ATOM 7241 C CA . THR A 1 900 ? 11.126 -10.930 -43.670 1.00 86.19 900 THR A CA 1
ATOM 7242 C C . THR A 1 900 ? 10.882 -9.984 -42.503 1.00 86.19 900 THR A C 1
ATOM 7244 O O . THR A 1 900 ? 11.163 -8.788 -42.574 1.00 86.19 900 THR A O 1
ATOM 7247 N N . LEU A 1 901 ? 10.377 -10.533 -41.403 1.00 89.00 901 LEU A N 1
ATOM 7248 C CA . LEU A 1 901 ? 10.218 -9.823 -40.143 1.00 89.00 901 LEU A CA 1
ATOM 7249 C C . LEU A 1 901 ? 11.582 -9.695 -39.450 1.00 89.00 901 LEU A C 1
ATOM 7251 O O . LEU A 1 901 ? 12.305 -10.680 -39.291 1.00 89.00 901 LEU A O 1
ATOM 7255 N N . THR A 1 902 ? 11.928 -8.480 -39.034 1.00 88.38 902 THR A N 1
ATOM 7256 C CA . THR A 1 902 ? 13.207 -8.100 -38.411 1.00 88.38 902 THR A CA 1
ATOM 7257 C C . THR A 1 902 ? 12.952 -7.303 -37.126 1.00 88.38 902 THR A C 1
ATOM 7259 O O . THR A 1 902 ? 11.839 -6.823 -36.919 1.00 88.38 902 THR A O 1
ATOM 7262 N N . GLY A 1 903 ? 13.940 -7.182 -36.231 1.00 87.62 903 GLY A N 1
ATOM 7263 C CA . GLY A 1 903 ? 13.730 -6.608 -34.888 1.00 87.62 903 GLY A CA 1
ATOM 7264 C C . GLY A 1 903 ? 13.213 -7.614 -33.852 1.00 87.62 903 GLY A C 1
ATOM 7265 O O . GLY A 1 903 ? 12.940 -7.247 -32.710 1.00 87.62 903 GLY A O 1
ATOM 7266 N N . VAL A 1 904 ? 13.096 -8.890 -34.227 1.00 88.94 904 VAL A N 1
ATOM 7267 C CA . VAL A 1 904 ? 12.599 -9.971 -33.363 1.00 88.94 904 VAL A CA 1
ATOM 7268 C C . VAL A 1 904 ? 13.735 -10.783 -32.739 1.00 88.94 904 VAL A C 1
ATOM 7270 O O . VAL A 1 904 ? 14.880 -10.683 -33.176 1.00 88.94 904 VAL A O 1
ATOM 7273 N N . ASN A 1 905 ? 13.447 -11.556 -31.692 1.00 86.56 905 ASN A N 1
ATOM 7274 C CA . ASN A 1 905 ? 14.385 -12.482 -31.048 1.00 86.56 905 ASN A CA 1
ATOM 7275 C C . ASN A 1 905 ? 13.635 -13.632 -30.347 1.00 86.56 905 ASN A C 1
ATOM 7277 O O . ASN A 1 905 ? 12.409 -13.670 -30.340 1.00 86.56 905 ASN A O 1
ATOM 7281 N N . ASP A 1 906 ? 14.374 -14.544 -29.722 1.00 86.44 906 ASP A N 1
ATOM 7282 C CA . ASP A 1 906 ? 13.876 -15.732 -29.012 1.00 86.44 906 ASP A CA 1
ATOM 7283 C C . ASP A 1 906 ? 13.083 -15.455 -27.719 1.00 86.44 906 ASP A C 1
ATOM 7285 O O . ASP A 1 906 ? 12.423 -16.347 -27.172 1.00 86.44 906 ASP A O 1
ATOM 7289 N N . LYS A 1 907 ? 13.075 -14.200 -27.254 1.00 86.81 907 LYS A N 1
ATOM 7290 C CA . LYS A 1 907 ? 12.199 -13.716 -26.174 1.00 86.81 907 LYS A CA 1
ATOM 7291 C C . LYS A 1 907 ? 10.790 -13.369 -26.687 1.00 86.81 907 LYS A C 1
ATOM 7293 O O . LYS A 1 907 ? 9.900 -13.101 -25.883 1.00 86.81 907 LYS A O 1
ATOM 7298 N N . MET A 1 908 ? 10.570 -13.352 -28.004 1.00 90.19 908 MET A N 1
ATOM 7299 C CA . MET A 1 908 ? 9.303 -12.976 -28.636 1.00 90.19 908 MET A CA 1
ATOM 7300 C C . MET A 1 908 ? 8.516 -14.175 -29.180 1.00 90.19 908 MET A C 1
ATOM 7302 O O . MET A 1 908 ? 9.040 -15.262 -29.405 1.00 90.19 908 MET A O 1
ATOM 7306 N N . GLN A 1 909 ? 7.232 -13.930 -29.423 1.00 92.12 909 GLN A N 1
ATOM 7307 C CA . GLN A 1 909 ? 6.290 -14.818 -30.099 1.00 92.12 909 GLN A CA 1
ATOM 7308 C C . GLN A 1 909 ? 5.450 -13.995 -31.086 1.00 92.12 909 GLN A C 1
ATOM 7310 O O . GLN A 1 909 ? 5.223 -12.799 -30.870 1.00 92.12 909 GLN A O 1
ATOM 7315 N N . TYR A 1 910 ? 4.978 -14.626 -32.158 1.00 93.00 910 TYR A N 1
ATOM 7316 C CA . TYR A 1 910 ? 4.182 -13.989 -33.210 1.00 93.00 910 TYR A CA 1
ATOM 7317 C C . TYR A 1 910 ? 2.963 -14.829 -33.603 1.00 93.00 910 TYR A C 1
ATOM 7319 O O . TYR A 1 910 ? 2.925 -16.038 -33.374 1.00 93.00 910 TYR A O 1
ATOM 7327 N N . LYS A 1 911 ? 1.957 -14.191 -34.205 1.00 93.38 911 LYS A N 1
ATOM 7328 C CA . LYS A 1 911 ? 0.827 -14.867 -34.857 1.00 93.38 911 LYS A CA 1
ATOM 7329 C C . LYS A 1 911 ? 0.196 -13.993 -35.932 1.00 93.38 911 LYS A C 1
ATOM 7331 O O . LYS A 1 911 ? 0.315 -12.773 -35.880 1.00 93.38 911 LYS A O 1
ATOM 7336 N N . LEU A 1 912 ? -0.522 -14.596 -36.876 1.00 93.56 912 LEU A N 1
ATOM 7337 C CA . LEU A 1 912 ? -1.440 -13.846 -37.735 1.00 93.56 912 LEU A CA 1
ATOM 7338 C C . LEU A 1 912 ? -2.597 -13.311 -36.870 1.00 93.56 912 LEU A C 1
ATOM 7340 O O . LEU A 1 912 ? -3.074 -14.026 -35.988 1.00 93.56 912 LEU A O 1
ATOM 7344 N N . LYS A 1 913 ? -3.047 -12.072 -37.101 1.00 89.94 913 LYS A N 1
ATOM 7345 C CA . LYS A 1 913 ? -3.981 -11.333 -36.222 1.00 89.94 913 LYS A CA 1
ATOM 7346 C C . LYS A 1 913 ? -5.251 -12.097 -35.809 1.00 89.94 913 LYS A C 1
ATOM 7348 O O . LYS A 1 913 ? -5.711 -11.932 -34.682 1.00 89.94 913 LYS A O 1
ATOM 7353 N N . ASN A 1 914 ? -5.775 -12.954 -36.687 1.00 87.44 914 ASN A N 1
ATOM 7354 C CA . ASN A 1 914 ? -7.009 -13.716 -36.462 1.00 87.44 914 ASN A CA 1
ATOM 7355 C C . ASN A 1 914 ? -6.780 -15.141 -35.916 1.00 87.44 914 ASN A C 1
ATOM 7357 O O . ASN A 1 914 ? -7.747 -15.852 -35.655 1.00 87.44 914 ASN A O 1
ATOM 7361 N N . ASN A 1 915 ? -5.529 -15.573 -35.721 1.00 90.50 915 ASN A N 1
ATOM 7362 C CA . ASN A 1 915 ? -5.231 -16.882 -35.138 1.00 90.50 915 ASN A CA 1
ATOM 7363 C C . ASN A 1 915 ? -5.355 -16.835 -33.607 1.00 90.50 915 ASN A C 1
ATOM 7365 O O . ASN A 1 915 ? -5.042 -15.827 -32.968 1.00 90.50 915 ASN A O 1
ATOM 7369 N N . SER A 1 916 ? -5.762 -17.946 -32.996 1.00 81.81 916 SER A N 1
ATOM 7370 C CA . SER A 1 916 ? -5.781 -18.115 -31.538 1.00 81.81 916 SER A CA 1
ATOM 7371 C C . SER A 1 916 ? -4.365 -18.298 -30.979 1.00 81.81 916 SER A C 1
ATOM 7373 O O . SER A 1 916 ? -3.925 -17.512 -30.135 1.00 81.81 916 SER A O 1
ATOM 7375 N N . SER A 1 917 ? -3.644 -19.294 -31.500 1.00 88.50 917 SER A N 1
ATOM 7376 C CA . SER A 1 917 ? -2.319 -19.713 -31.036 1.00 88.50 917 SER A CA 1
ATOM 7377 C C . SER A 1 917 ? -1.199 -18.750 -31.424 1.00 88.50 917 SER A C 1
ATOM 7379 O O . SER A 1 917 ? -1.189 -18.172 -32.512 1.00 88.50 917 SER A O 1
ATOM 7381 N N . TRP A 1 918 ? -0.214 -18.642 -30.536 1.00 91.31 918 TRP A N 1
ATOM 7382 C CA . TRP A 1 918 ? 1.051 -17.958 -30.781 1.00 91.31 918 TRP A CA 1
ATOM 7383 C C . TRP A 1 918 ? 2.143 -18.951 -31.183 1.00 91.31 918 TRP A C 1
ATOM 7385 O O . TRP A 1 918 ? 2.131 -20.100 -30.751 1.00 91.31 918 TRP A O 1
ATOM 7395 N N . THR A 1 919 ? 3.087 -18.494 -32.001 1.00 92.38 919 THR A N 1
ATOM 7396 C CA . THR A 1 919 ? 4.277 -19.247 -32.412 1.00 92.38 919 THR A CA 1
ATOM 7397 C C . THR A 1 919 ? 5.511 -18.597 -31.801 1.00 92.38 919 THR A C 1
ATOM 7399 O O . THR A 1 919 ? 5.724 -17.394 -31.971 1.00 92.38 919 THR A O 1
ATOM 7402 N N . ASP A 1 920 ? 6.322 -19.377 -31.092 1.00 90.50 920 ASP A N 1
ATOM 7403 C CA . ASP A 1 920 ? 7.581 -18.899 -30.522 1.00 90.50 920 ASP A CA 1
ATOM 7404 C C . ASP A 1 920 ? 8.590 -18.560 -31.627 1.00 90.50 920 ASP A C 1
ATOM 7406 O O . ASP A 1 920 ? 8.721 -19.265 -32.632 1.00 90.50 920 ASP A O 1
ATOM 7410 N N . ILE A 1 921 ? 9.312 -17.458 -31.444 1.00 88.19 921 ILE A N 1
ATOM 7411 C CA . ILE A 1 921 ? 10.398 -17.060 -32.335 1.00 88.19 921 ILE A CA 1
ATOM 7412 C C . ILE A 1 921 ? 11.679 -17.762 -31.867 1.00 88.19 921 ILE A C 1
ATOM 7414 O O . ILE A 1 921 ? 11.948 -17.838 -30.674 1.00 88.19 921 ILE A O 1
ATOM 7418 N N . THR A 1 922 ? 12.480 -18.284 -32.799 1.00 79.62 922 THR A N 1
ATOM 7419 C CA . THR A 1 922 ? 13.736 -19.011 -32.496 1.00 79.62 922 THR A CA 1
ATOM 7420 C C . THR A 1 922 ? 14.978 -18.392 -33.144 1.00 79.62 922 THR A C 1
ATOM 7422 O O . THR A 1 922 ? 16.103 -18.780 -32.839 1.00 79.62 922 THR A O 1
ATOM 7425 N N . LYS A 1 923 ? 14.792 -17.409 -34.033 1.00 81.44 923 LYS A N 1
ATOM 7426 C CA . LYS A 1 923 ? 15.843 -16.676 -34.759 1.00 81.44 923 LYS A CA 1
ATOM 7427 C C . LYS A 1 923 ? 15.620 -15.167 -34.610 1.00 81.44 923 LYS A C 1
ATOM 7429 O O . LYS A 1 923 ? 14.550 -14.732 -34.200 1.00 81.44 923 LYS A O 1
ATOM 7434 N N . ASN A 1 924 ? 16.596 -14.335 -34.975 1.00 83.62 924 ASN A N 1
ATOM 7435 C CA . ASN A 1 924 ? 16.428 -12.873 -34.933 1.00 83.62 924 ASN A CA 1
ATOM 7436 C C . ASN A 1 924 ? 15.728 -12.275 -36.175 1.00 83.62 924 ASN A C 1
ATOM 7438 O O . ASN A 1 924 ? 15.561 -11.056 -36.270 1.00 83.62 924 ASN A O 1
ATOM 7442 N N . LYS A 1 925 ? 15.333 -13.126 -37.131 1.00 87.81 925 LYS A N 1
ATOM 7443 C CA . LYS A 1 925 ? 14.536 -12.797 -38.321 1.00 87.81 925 LYS A CA 1
ATOM 7444 C C . LYS A 1 925 ? 13.608 -13.959 -38.664 1.00 87.81 925 LYS A C 1
ATOM 7446 O O . LYS A 1 925 ? 13.928 -15.105 -38.349 1.00 87.81 925 LYS A O 1
ATOM 7451 N N . ILE A 1 926 ? 12.498 -13.672 -39.343 1.00 87.88 926 ILE A N 1
ATOM 7452 C CA . ILE A 1 926 ? 11.561 -14.685 -39.853 1.00 87.88 926 ILE A CA 1
ATOM 7453 C C . ILE A 1 926 ? 11.212 -14.344 -41.297 1.00 87.88 926 ILE A C 1
ATOM 7455 O O . ILE A 1 926 ? 10.560 -13.335 -41.544 1.00 87.88 926 ILE A O 1
ATOM 7459 N N . SER A 1 927 ? 11.661 -15.166 -42.239 1.00 86.19 927 SER A N 1
ATOM 7460 C CA . SER A 1 927 ? 11.430 -15.018 -43.680 1.00 86.19 927 SER A CA 1
ATOM 7461 C C . SER A 1 927 ? 10.322 -15.948 -44.178 1.00 86.19 927 SER A C 1
ATOM 7463 O O . SER A 1 927 ? 10.051 -16.971 -43.554 1.00 86.19 927 SER A O 1
ATOM 7465 N N . GLY A 1 928 ? 9.740 -15.640 -45.340 1.00 83.38 928 GLY A N 1
ATOM 7466 C CA . GLY A 1 928 ? 8.741 -16.504 -45.986 1.00 83.38 928 GLY A CA 1
ATOM 7467 C C . GLY A 1 928 ? 7.348 -16.420 -45.359 1.00 83.38 928 GLY A C 1
ATOM 7468 O O . GLY A 1 928 ? 6.542 -17.330 -45.529 1.00 83.38 928 GLY A O 1
ATOM 7469 N N . LEU A 1 929 ? 7.064 -15.340 -44.626 1.00 87.50 929 LEU A N 1
ATOM 7470 C CA . LEU A 1 929 ? 5.733 -15.083 -44.086 1.00 87.50 929 LEU A CA 1
ATOM 7471 C C . LEU A 1 929 ? 4.762 -14.715 -45.217 1.00 87.50 929 LEU A C 1
ATOM 7473 O O . LEU A 1 929 ? 5.127 -14.030 -46.176 1.00 87.50 929 LEU A O 1
ATOM 7477 N N . ALA A 1 930 ? 3.523 -15.195 -45.101 1.00 89.25 930 ALA A N 1
ATOM 7478 C CA . ALA A 1 930 ? 2.448 -14.853 -46.023 1.00 89.25 930 ALA A CA 1
ATOM 7479 C C . ALA A 1 930 ? 2.038 -13.382 -45.849 1.00 89.25 930 ALA A C 1
ATOM 7481 O O . ALA A 1 930 ? 2.271 -12.785 -44.799 1.00 89.25 930 ALA A O 1
ATOM 7482 N N . SER A 1 931 ? 1.407 -12.798 -46.864 1.00 90.50 931 SER A N 1
ATOM 7483 C CA . SER A 1 931 ? 0.927 -11.418 -46.784 1.00 90.50 931 SER A CA 1
ATOM 7484 C C . SER A 1 931 ? -0.204 -11.294 -45.748 1.00 90.50 931 SER A C 1
ATOM 7486 O O . SER A 1 931 ? -1.120 -12.119 -45.724 1.00 90.50 931 SER A O 1
ATOM 7488 N N . GLY A 1 932 ? -0.152 -10.279 -44.883 1.00 92.44 932 GLY A N 1
ATOM 7489 C CA . GLY A 1 932 ? -1.145 -10.047 -43.829 1.00 92.44 932 GLY A CA 1
ATOM 7490 C C . GLY A 1 932 ? -0.614 -9.304 -42.598 1.00 92.44 932 GLY A C 1
ATOM 7491 O O . GLY A 1 932 ? 0.572 -8.992 -42.485 1.00 92.44 932 GLY A O 1
ATOM 7492 N N . THR A 1 933 ? -1.510 -9.018 -41.647 1.00 93.94 933 THR A N 1
ATOM 7493 C CA . THR A 1 933 ? -1.164 -8.369 -40.372 1.00 93.94 933 THR A CA 1
ATOM 7494 C C . THR A 1 933 ? -0.764 -9.404 -39.323 1.00 93.94 933 THR A C 1
ATOM 7496 O O . THR A 1 933 ? -1.587 -10.211 -38.876 1.00 93.94 933 THR A O 1
ATOM 7499 N N . TYR A 1 934 ? 0.486 -9.337 -38.877 1.00 93.31 934 TYR A N 1
ATOM 7500 C CA . TYR A 1 934 ? 1.015 -10.141 -37.783 1.00 93.31 934 TYR A CA 1
ATOM 7501 C C . TYR A 1 934 ? 1.014 -9.362 -36.471 1.00 93.31 934 TYR A C 1
ATOM 7503 O O . TYR A 1 934 ? 1.345 -8.181 -36.430 1.00 93.31 934 TYR A O 1
ATOM 7511 N N . GLN A 1 935 ? 0.675 -10.052 -35.389 1.00 92.94 935 GLN A N 1
ATOM 7512 C CA . GLN A 1 935 ? 0.816 -9.599 -34.011 1.00 92.94 935 GLN A CA 1
ATOM 7513 C C . GLN A 1 935 ? 2.111 -10.169 -33.425 1.00 92.94 935 GLN A C 1
ATOM 7515 O O . GLN A 1 935 ? 2.367 -11.364 -33.568 1.00 92.94 935 GLN A O 1
ATOM 7520 N N . ILE A 1 936 ? 2.913 -9.337 -32.756 1.00 91.62 936 ILE A N 1
ATOM 7521 C CA . ILE A 1 936 ? 4.152 -9.718 -32.059 1.00 91.62 936 ILE A CA 1
ATOM 7522 C C . ILE A 1 936 ? 4.094 -9.243 -30.601 1.00 91.62 936 ILE A C 1
ATOM 7524 O O . ILE A 1 936 ? 3.652 -8.125 -30.334 1.00 91.62 936 ILE A O 1
ATOM 7528 N N . ARG A 1 937 ? 4.582 -10.067 -29.663 1.00 89.69 937 ARG A N 1
ATOM 7529 C CA . ARG A 1 937 ? 4.813 -9.697 -28.252 1.00 89.69 937 ARG A CA 1
ATOM 7530 C C . ARG A 1 937 ? 6.040 -10.411 -27.670 1.00 89.69 937 ARG A C 1
ATOM 7532 O O . ARG A 1 937 ? 6.420 -11.474 -28.158 1.00 89.69 937 ARG A O 1
ATOM 7539 N N . ILE A 1 938 ? 6.628 -9.876 -26.600 1.00 88.19 938 ILE A N 1
ATOM 7540 C CA . ILE A 1 938 ? 7.521 -10.635 -25.707 1.00 88.19 938 ILE A CA 1
ATOM 7541 C C . ILE A 1 938 ? 6.681 -11.671 -24.958 1.00 88.19 938 ILE A C 1
ATOM 7543 O O . ILE A 1 938 ? 5.568 -11.371 -24.515 1.00 88.19 938 ILE A O 1
ATOM 7547 N N . LYS A 1 939 ? 7.200 -12.895 -24.829 1.00 87.81 939 LYS A N 1
ATOM 7548 C CA . LYS A 1 939 ? 6.506 -13.985 -24.138 1.00 87.81 939 LYS A CA 1
ATOM 7549 C C . LYS A 1 939 ? 6.524 -13.826 -22.615 1.00 87.81 939 LYS A C 1
ATOM 7551 O O . LYS A 1 939 ? 7.448 -13.195 -22.097 1.00 87.81 939 LYS A O 1
ATOM 7556 N N . PRO A 1 940 ? 5.479 -14.301 -21.906 1.00 86.00 940 PRO A N 1
ATOM 7557 C CA . PRO A 1 940 ? 5.440 -14.182 -20.456 1.00 86.00 940 PRO A CA 1
ATOM 7558 C C . PRO A 1 940 ? 6.641 -14.916 -19.854 1.00 86.00 940 PRO A C 1
ATOM 7560 O O . PRO A 1 940 ? 7.068 -15.959 -20.351 1.00 86.00 940 PRO A O 1
ATOM 7563 N N . LEU A 1 941 ? 7.205 -14.336 -18.800 1.00 82.94 941 LEU A N 1
ATOM 7564 C CA . LEU A 1 941 ? 8.312 -14.902 -18.030 1.00 82.94 941 LEU A CA 1
ATOM 7565 C C . LEU A 1 941 ? 7.803 -15.268 -16.631 1.00 82.94 941 LEU A C 1
ATOM 7567 O O . LEU A 1 941 ? 6.670 -14.956 -16.276 1.00 82.94 941 LEU A O 1
ATOM 7571 N N . ARG A 1 942 ? 8.653 -15.884 -15.800 1.00 81.19 942 ARG A N 1
ATOM 7572 C CA . ARG A 1 942 ? 8.288 -16.338 -14.443 1.00 81.19 942 ARG A CA 1
ATOM 7573 C C . ARG A 1 942 ? 7.551 -15.271 -13.613 1.00 81.19 942 ARG A C 1
ATOM 7575 O O . ARG A 1 942 ? 6.573 -15.589 -12.948 1.00 81.19 942 ARG A O 1
ATOM 7582 N N . ASN A 1 943 ? 8.010 -14.021 -13.681 1.00 81.19 943 ASN A N 1
ATOM 7583 C CA . ASN A 1 943 ? 7.456 -12.865 -12.969 1.00 81.19 943 ASN A CA 1
ATOM 7584 C C . ASN A 1 943 ? 7.211 -11.639 -13.880 1.00 81.19 943 ASN A C 1
ATOM 7586 O O . ASN A 1 943 ? 7.096 -10.518 -13.387 1.00 81.19 943 ASN A O 1
ATOM 7590 N N . ALA A 1 944 ? 7.139 -11.834 -15.202 1.00 84.69 944 ALA A N 1
ATOM 7591 C CA . ALA A 1 944 ? 6.802 -10.769 -16.145 1.00 84.69 944 ALA A CA 1
ATOM 7592 C C . ALA A 1 944 ? 5.598 -11.149 -17.015 1.00 84.69 944 ALA A C 1
ATOM 7594 O O . ALA A 1 944 ? 5.650 -12.134 -17.755 1.00 84.69 944 ALA A O 1
ATOM 7595 N N . LEU A 1 945 ? 4.531 -10.347 -16.957 1.00 85.50 945 LEU A N 1
ATOM 7596 C CA . LEU A 1 945 ? 3.400 -10.454 -17.878 1.00 85.50 945 LEU A CA 1
ATOM 7597 C C . LEU A 1 945 ? 3.899 -10.254 -19.313 1.00 85.50 945 LEU A C 1
ATOM 7599 O O . LEU A 1 945 ? 4.821 -9.466 -19.550 1.00 85.50 945 LEU A O 1
ATOM 7603 N N . ALA A 1 946 ? 3.273 -10.937 -20.274 1.00 86.19 946 ALA A N 1
ATOM 7604 C CA . ALA A 1 946 ? 3.582 -10.745 -21.688 1.00 86.19 946 ALA A CA 1
ATOM 7605 C C . ALA A 1 946 ? 3.458 -9.261 -22.087 1.00 86.19 946 ALA A C 1
ATOM 7607 O O . ALA A 1 946 ? 2.673 -8.506 -21.497 1.00 86.19 946 ALA A O 1
ATOM 7608 N N . SER A 1 947 ? 4.240 -8.826 -23.076 1.00 86.50 947 SER A N 1
ATOM 7609 C CA . SER A 1 947 ? 4.212 -7.418 -23.479 1.00 86.50 947 SER A CA 1
ATOM 7610 C C . SER A 1 947 ? 2.897 -7.021 -24.136 1.00 86.50 947 SER A C 1
ATOM 7612 O O . SER A 1 947 ? 2.137 -7.863 -24.620 1.00 86.50 947 SER A O 1
ATOM 7614 N N . GLU A 1 948 ? 2.705 -5.709 -24.262 1.00 84.62 948 GLU A N 1
ATOM 7615 C CA . GLU A 1 948 ? 1.774 -5.160 -25.244 1.00 84.62 948 GLU A CA 1
ATOM 7616 C C . GLU A 1 948 ? 2.050 -5.730 -26.644 1.00 84.62 948 GLU A C 1
ATOM 7618 O O . GLU A 1 948 ? 3.185 -6.096 -26.975 1.00 84.62 948 GLU A O 1
ATOM 7623 N N . ILE A 1 949 ? 0.997 -5.818 -27.454 1.00 87.81 949 ILE A N 1
ATOM 7624 C CA . ILE A 1 949 ? 1.048 -6.371 -28.808 1.00 87.81 949 ILE A CA 1
ATOM 7625 C C . ILE A 1 949 ? 1.387 -5.257 -29.801 1.00 87.81 949 ILE A C 1
ATOM 7627 O O . ILE A 1 949 ? 0.700 -4.237 -29.848 1.00 87.81 949 ILE A O 1
ATOM 7631 N N . ILE A 1 950 ? 2.394 -5.485 -30.646 1.00 88.50 950 ILE A N 1
ATOM 7632 C CA . ILE A 1 950 ? 2.652 -4.676 -31.845 1.00 88.50 950 ILE A CA 1
ATOM 7633 C C . ILE A 1 950 ? 2.066 -5.390 -33.062 1.00 88.50 950 ILE A C 1
ATOM 7635 O O . ILE A 1 950 ? 2.203 -6.605 -33.198 1.00 88.50 950 ILE A O 1
ATOM 7639 N N . GLU A 1 951 ? 1.435 -4.629 -33.954 1.00 91.19 951 GLU A N 1
ATOM 7640 C CA . GLU A 1 951 ? 0.965 -5.113 -35.252 1.00 91.19 951 GLU A CA 1
ATOM 7641 C C . GLU A 1 951 ? 1.925 -4.671 -36.363 1.00 91.19 951 GLU A C 1
ATOM 7643 O O . GLU A 1 951 ? 2.314 -3.506 -36.429 1.00 91.19 951 GLU A O 1
ATOM 7648 N N . VAL A 1 952 ? 2.314 -5.609 -37.229 1.00 90.12 952 VAL A N 1
ATOM 7649 C CA . VAL A 1 952 ? 3.186 -5.381 -38.388 1.00 90.12 952 VAL A CA 1
ATOM 7650 C C . VAL A 1 952 ? 2.515 -5.973 -39.618 1.00 90.12 952 VAL A C 1
ATOM 7652 O O . VAL A 1 952 ? 2.133 -7.143 -39.617 1.00 90.12 952 VAL A O 1
ATOM 7655 N N . ASN A 1 953 ? 2.383 -5.173 -40.672 1.00 90.25 953 ASN A N 1
ATOM 7656 C CA . ASN A 1 953 ? 1.913 -5.654 -41.965 1.00 90.25 953 ASN A CA 1
ATOM 7657 C C . ASN A 1 953 ? 3.079 -6.245 -42.760 1.00 90.25 953 ASN A C 1
ATOM 7659 O O . ASN A 1 953 ? 4.198 -5.724 -42.739 1.00 90.25 953 ASN A O 1
ATOM 7663 N N . ILE A 1 954 ? 2.799 -7.345 -43.449 1.00 88.31 954 ILE A N 1
ATOM 7664 C CA . ILE A 1 954 ? 3.690 -7.973 -44.416 1.00 88.31 954 ILE A CA 1
ATOM 7665 C C . ILE A 1 954 ? 2.954 -7.976 -45.754 1.00 88.31 954 ILE A C 1
ATOM 7667 O O . ILE A 1 954 ? 1.854 -8.521 -45.840 1.00 88.31 954 ILE A O 1
ATOM 7671 N N . ASP A 1 955 ? 3.556 -7.343 -46.758 1.00 79.25 955 ASP A N 1
ATOM 7672 C CA . ASP A 1 955 ? 3.054 -7.237 -48.135 1.00 79.25 955 ASP A CA 1
ATOM 7673 C C . ASP A 1 955 ? 3.585 -8.398 -48.988 1.00 79.25 955 ASP A C 1
ATOM 7675 O O . ASP A 1 955 ? 4.808 -8.649 -48.918 1.00 79.25 955 ASP A O 1
#

InterPro domains:
  IPR002931 Transglutaminase-like [PF01841] (501-598)
  IPR002931 Transglutaminase-like [SM00460] (540-600)
  IPR038765 Papain-like cysteine peptidase superfamily [SSF54001] (492-608)
  IPR052557 Cytoskeleton-associated protease/Cytokinesis protein [PTHR46333] (491-599)

Solvent-accessible surface area (backbone atoms only — not comparable to full-atom values): 56015 Å² total; per-residue (Å²): 131,63,69,67,62,54,48,57,51,50,57,55,51,64,74,49,39,102,59,92,78,54,77,55,73,60,95,76,87,48,79,54,81,59,82,73,60,45,50,51,64,79,46,97,63,77,40,72,44,68,78,30,86,45,85,45,55,68,53,50,46,47,54,46,44,66,78,30,35,93,84,44,73,90,67,54,73,88,29,48,44,63,47,76,74,54,95,44,32,32,35,44,34,50,40,97,48,84,54,43,34,55,42,43,73,32,40,41,41,49,54,84,75,93,76,84,87,87,82,91,86,82,93,82,92,86,85,90,80,79,81,80,67,40,52,58,76,80,50,100,65,74,39,74,45,71,79,29,90,54,87,49,68,66,59,53,44,48,50,43,46,63,80,31,40,90,80,46,71,92,58,57,71,85,31,47,44,79,78,46,76,57,95,54,36,40,32,35,28,49,38,98,51,93,52,46,33,50,70,48,70,31,39,49,42,64,56,79,86,83,76,88,87,81,86,80,91,79,81,89,84,88,89,86,89,84,81,84,82,88,86,84,92,86,83,91,83,88,88,89,87,82,88,88,85,91,84,81,86,90,85,86,86,81,91,86,82,90,87,88,84,86,86,86,89,82,88,80,91,86,85,85,92,79,87,78,85,79,84,87,75,84,85,77,92,73,81,78,85,78,77,78,70,74,79,73,77,78,77,75,79,79,70,66,77,65,64,84,69,60,72,70,49,93,62,74,43,79,53,64,90,84,62,49,71,67,60,51,49,59,51,38,64,56,52,43,75,54,52,59,51,47,33,50,60,52,68,68,57,54,52,52,58,73,65,50,76,90,59,24,59,46,49,54,29,45,62,60,50,45,61,79,54,66,64,46,72,25,22,78,85,84,30,36,62,47,74,60,46,46,30,35,53,68,77,74,40,71,59,65,47,92,64,36,51,44,35,38,35,41,63,66,96,45,71,45,82,45,44,51,87,48,84,59,81,83,44,73,47,46,55,40,64,68,38,38,38,31,54,40,74,35,53,47,100,85,67,50,73,45,58,62,43,67,31,37,42,34,41,37,45,62,60,27,34,42,63,27,41,37,36,28,34,10,67,67,48,30,50,52,59,48,39,52,49,54,18,50,48,43,27,45,53,48,36,60,76,69,45,35,69,71,38,35,69,70,59,28,49,50,54,56,47,54,44,52,12,48,66,32,44,76,50,87,78,63,75,75,57,66,80,70,58,31,45,31,28,25,16,22,56,70,67,28,42,16,38,41,48,0,44,27,42,26,51,36,45,39,29,55,69,56,71,37,47,60,43,80,43,62,35,37,37,63,88,46,102,57,80,38,84,43,37,26,31,38,37,48,56,97,81,21,35,23,34,36,30,54,57,86,27,48,32,95,81,68,69,74,47,86,38,34,36,28,40,78,80,52,48,49,91,79,42,46,57,87,80,84,67,80,53,67,40,64,92,54,52,35,70,74,47,76,55,58,40,85,52,45,66,47,39,42,20,51,53,15,64,58,44,36,75,88,81,44,41,53,64,62,50,72,36,29,32,46,74,86,42,52,64,42,49,52,48,30,29,59,78,69,68,51,52,69,36,90,86,30,61,48,80,43,85,48,86,61,52,36,32,37,34,39,39,27,39,49,89,52,82,81,72,83,67,44,77,40,40,43,72,44,41,41,70,37,90,78,34,52,25,37,34,40,32,38,76,52,73,72,82,92,66,50,58,69,21,52,43,59,41,58,43,39,78,73,44,50,47,77,58,82,39,26,34,41,35,32,50,42,74,42,71,52,59,40,81,40,65,35,33,58,78,46,60,38,42,70,66,45,44,64,42,80,82,57,69,40,59,32,78,44,68,37,47,71,40,72,57,52,85,84,44,61,38,40,78,44,75,34,35,34,32,50,75,53,98,68,78,66,36,28,34,24,56,69,75,71,59,81,41,75,58,44,95,85,35,52,44,70,78,54,69,75,42,41,40,35,35,21,34,56,56,54,67,58,34,48,45,23,52,65,33,77,45,69,28,44,64,38,71,62,66,80,76,20,54,73,43,66,54,93,38,20,42,31,32,49,35,64,64,26,29,36,30,53,69,88,53,89,69,74,43,78,35,84,39,33,55,49,69,83,58,71,70,46,53,30,34,37,28,31,55,47,38,63,51,23,31,27,22,73,76,46,78,47,66,33,113